Protein AF-A0ABD3R070-F1 (afdb_monomer_lite)

pLDDT: mean 75.12, std 21.91, range [19.55, 98.25]

Structure (mmCIF, N/CA/C/O backbone):
data_AF-A0ABD3R070-F1
#
_entry.id   AF-A0ABD3R070-F1
#
loop_
_atom_site.group_PDB
_atom_site.id
_atom_site.type_symbol
_atom_site.label_atom_id
_atom_site.label_alt_id
_atom_site.label_comp_id
_atom_site.label_asym_id
_atom_site.label_entity_id
_atom_site.label_seq_id
_atom_site.pdbx_PDB_ins_code
_atom_site.Cartn_x
_atom_site.Cartn_y
_atom_site.Cartn_z
_atom_site.occupancy
_atom_site.B_iso_or_equiv
_atom_site.auth_seq_id
_atom_site.auth_comp_id
_atom_site.auth_asym_id
_atom_site.auth_atom_id
_atom_site.pdbx_PDB_model_num
ATOM 1 N N . MET A 1 1 ? -3.350 0.696 44.255 1.00 24.78 1 MET A N 1
ATOM 2 C CA . MET A 1 1 ? -2.886 -0.393 45.143 1.00 24.78 1 MET A CA 1
ATOM 3 C C . MET A 1 1 ? -3.973 -1.453 45.220 1.00 24.78 1 MET A C 1
ATOM 5 O O . MET A 1 1 ? -5.043 -1.165 45.739 1.00 24.78 1 MET A O 1
ATOM 9 N N . VAL A 1 2 ? -3.744 -2.635 44.650 1.00 26.58 2 VAL A N 1
ATOM 10 C CA . VAL A 1 2 ? -4.659 -3.782 44.770 1.00 26.58 2 VAL A CA 1
ATOM 11 C C . VAL A 1 2 ? -4.263 -4.540 46.038 1.00 26.58 2 VAL A C 1
ATOM 13 O O . VAL A 1 2 ? -3.129 -4.990 46.154 1.00 26.58 2 VAL A O 1
ATOM 16 N N . SER A 1 3 ? -5.161 -4.617 47.019 1.00 33.69 3 SER A N 1
ATOM 17 C CA . SER A 1 3 ? -4.951 -5.385 48.252 1.00 33.69 3 SER A CA 1
ATOM 18 C C . SER A 1 3 ? -5.105 -6.880 47.954 1.00 33.69 3 SER A C 1
ATOM 20 O O . SER A 1 3 ? -6.194 -7.330 47.603 1.00 33.69 3 SER A O 1
ATOM 22 N N . THR A 1 4 ? -4.026 -7.652 48.075 1.00 50.25 4 THR A N 1
ATOM 23 C CA . THR A 1 4 ? -4.003 -9.109 47.880 1.00 50.25 4 THR A CA 1
ATOM 24 C C . THR A 1 4 ? -4.415 -9.830 49.171 1.00 50.25 4 THR A C 1
ATOM 26 O O . THR A 1 4 ? -3.577 -10.216 49.984 1.00 50.25 4 THR A O 1
ATOM 29 N N . SER A 1 5 ? -5.722 -9.990 49.407 1.00 71.00 5 SER A N 1
ATOM 30 C CA . SER A 1 5 ? -6.217 -10.942 50.420 1.00 71.00 5 SER A CA 1
ATOM 31 C C . SER A 1 5 ? -6.114 -12.365 49.871 1.00 71.00 5 SER A C 1
ATOM 33 O O . SER A 1 5 ? -6.469 -12.594 48.715 1.00 71.00 5 SER A O 1
ATOM 35 N N . LYS A 1 6 ? -5.649 -13.324 50.680 1.00 81.25 6 LYS A N 1
ATOM 36 C CA . LYS A 1 6 ? -5.647 -14.748 50.299 1.00 81.25 6 LYS A CA 1
ATOM 37 C C . LYS A 1 6 ? -7.075 -15.339 50.381 1.00 81.25 6 LYS A C 1
ATOM 39 O O . LYS A 1 6 ? -7.924 -14.739 51.045 1.00 81.25 6 LYS A O 1
ATOM 44 N N . PRO A 1 7 ? -7.362 -16.481 49.726 1.00 80.88 7 PRO A N 1
ATOM 45 C CA . PRO A 1 7 ? -8.630 -17.199 49.892 1.00 80.88 7 PRO A CA 1
ATOM 46 C C . PRO A 1 7 ? -8.801 -17.731 51.323 1.00 80.88 7 PRO A C 1
ATOM 48 O O . PRO A 1 7 ? -7.826 -18.171 51.935 1.00 80.88 7 PRO A O 1
ATOM 51 N N . GLY A 1 8 ? -10.026 -17.708 51.855 1.00 79.19 8 GLY A N 1
ATOM 52 C CA . GLY A 1 8 ? -10.337 -18.250 53.183 1.00 79.19 8 GLY A CA 1
ATOM 53 C C . GLY A 1 8 ? -10.643 -19.752 53.183 1.00 79.19 8 GLY A C 1
ATOM 54 O O . GLY A 1 8 ? -11.312 -20.274 52.293 1.00 79.19 8 GLY A O 1
ATOM 55 N N . GLY A 1 9 ? -10.185 -20.452 54.218 1.00 84.50 9 GLY A N 1
ATOM 56 C CA . GLY A 1 9 ? -10.465 -21.867 54.475 1.00 84.50 9 GLY A CA 1
ATOM 57 C C . GLY A 1 9 ? -10.428 -22.155 55.975 1.00 84.50 9 GLY A C 1
ATOM 58 O O . GLY A 1 9 ? -10.024 -21.289 56.753 1.00 84.50 9 GLY A O 1
ATOM 59 N N . ILE A 1 10 ? -10.855 -23.349 56.392 1.00 85.25 10 ILE A N 1
ATOM 60 C CA . ILE A 1 10 ? -10.787 -23.755 57.807 1.00 85.25 10 ILE A CA 1
ATOM 61 C C . ILE A 1 10 ? -9.320 -23.728 58.271 1.00 85.25 10 ILE A C 1
ATOM 63 O O . ILE A 1 10 ? -8.440 -24.252 57.589 1.00 85.25 10 ILE A O 1
ATOM 67 N N . GLY A 1 11 ? -9.067 -23.087 59.412 1.00 81.25 11 GLY A N 1
ATOM 68 C CA . GLY A 1 11 ? -7.747 -22.858 60.001 1.00 81.25 11 GLY A CA 1
ATOM 69 C C . GLY A 1 11 ? -6.974 -21.669 59.409 1.00 81.25 11 GLY A C 1
ATOM 70 O O . GLY A 1 11 ? -5.851 -21.398 59.829 1.00 81.25 11 GLY A O 1
ATOM 71 N N . ALA A 1 12 ? -7.536 -20.938 58.438 1.00 87.88 12 ALA A N 1
ATOM 72 C CA . ALA A 1 12 ? -6.901 -19.729 57.918 1.00 87.88 12 ALA A CA 1
ATOM 73 C C . ALA A 1 12 ? -6.939 -18.594 58.954 1.00 87.88 12 ALA A C 1
ATOM 75 O O . ALA A 1 12 ? -7.926 -18.424 59.671 1.00 87.88 12 ALA A O 1
ATOM 76 N N . ILE A 1 13 ? -5.876 -17.790 58.997 1.00 88.00 13 ILE A N 1
ATOM 77 C CA . ILE A 1 13 ? -5.695 -16.715 59.977 1.00 88.00 13 ILE A CA 1
ATOM 78 C C . ILE A 1 13 ? -5.758 -15.360 59.275 1.00 88.00 13 ILE A C 1
ATOM 80 O O . ILE A 1 13 ? -5.164 -15.154 58.209 1.00 88.00 13 ILE A O 1
ATOM 84 N N . GLY A 1 14 ? -6.482 -14.419 59.876 1.00 89.75 14 GLY A N 1
ATOM 85 C CA . GLY A 1 14 ? -6.651 -13.087 59.319 1.00 89.75 14 GLY A CA 1
ATOM 86 C C . GLY A 1 14 ? -6.971 -12.003 60.337 1.00 89.75 14 GLY A C 1
ATOM 87 O O . GLY A 1 14 ? -6.890 -12.194 61.556 1.00 89.75 14 GLY A O 1
ATOM 88 N N . SER A 1 15 ? -7.330 -10.839 59.804 1.00 89.44 15 SER A N 1
ATOM 89 C CA . SER A 1 15 ? -7.622 -9.646 60.587 1.00 89.44 15 SER A CA 1
ATOM 90 C C . SER A 1 15 ? -8.804 -8.845 60.033 1.00 89.44 15 SER A C 1
ATOM 92 O O . SER A 1 15 ? -9.084 -8.825 58.830 1.00 89.44 15 SER A O 1
ATOM 94 N N . ALA A 1 16 ? -9.525 -8.164 60.930 1.00 88.94 16 ALA A N 1
ATOM 95 C CA . ALA A 1 16 ? -10.585 -7.215 60.584 1.00 88.94 16 ALA A CA 1
ATOM 96 C C . ALA A 1 16 ? -10.861 -6.231 61.729 1.00 88.94 16 ALA A C 1
ATOM 98 O O . ALA A 1 16 ? -10.478 -6.456 62.877 1.00 88.94 16 ALA A O 1
ATOM 99 N N . ALA A 1 17 ? -11.563 -5.136 61.433 1.00 85.75 17 ALA A N 1
ATOM 100 C CA . ALA A 1 17 ? -11.988 -4.185 62.458 1.00 85.75 17 ALA A CA 1
ATOM 101 C C . ALA A 1 17 ? -12.981 -4.842 63.437 1.00 85.75 17 ALA A C 1
ATOM 103 O O . ALA A 1 17 ? -13.985 -5.412 63.002 1.00 85.75 17 ALA A O 1
ATOM 104 N N . SER A 1 18 ? -12.757 -4.695 64.749 1.00 81.50 18 SER A N 1
ATOM 105 C CA . SER A 1 18 ? -13.523 -5.385 65.808 1.00 81.50 18 SER A CA 1
ATOM 106 C C . SER A 1 18 ? -15.041 -5.162 65.721 1.00 81.50 18 SER A C 1
ATOM 108 O O . SER A 1 18 ? -15.842 -6.059 65.966 1.00 81.50 18 SER A O 1
ATOM 110 N N . ARG A 1 19 ? -15.458 -3.972 65.274 1.00 81.62 19 ARG A N 1
ATOM 111 C CA . ARG A 1 19 ? -16.869 -3.584 65.088 1.00 81.62 19 ARG A CA 1
ATOM 112 C C . ARG A 1 19 ? -17.634 -4.366 64.010 1.00 81.62 19 ARG A C 1
ATOM 114 O O . ARG A 1 19 ? -18.843 -4.176 63.901 1.00 81.62 19 ARG A O 1
ATOM 121 N N . LEU A 1 20 ? -16.943 -5.133 63.164 1.00 86.50 20 LEU A N 1
ATOM 122 C CA . LEU A 1 20 ? -17.534 -5.864 62.034 1.00 86.50 20 LEU A CA 1
ATOM 123 C C . LEU A 1 20 ? -17.877 -7.324 62.372 1.00 86.50 20 LEU A C 1
ATOM 125 O O . LEU A 1 20 ? -18.518 -7.990 61.562 1.00 86.50 20 LEU A O 1
ATOM 129 N N . PHE A 1 21 ? -17.475 -7.812 63.549 1.00 87.31 21 PHE A N 1
ATOM 130 C CA . PHE A 1 21 ? -17.782 -9.163 64.014 1.00 87.31 21 PHE A CA 1
ATOM 131 C C . PHE A 1 21 ? -19.137 -9.232 64.732 1.00 87.31 21 PHE A C 1
ATOM 133 O O . PHE A 1 21 ? -19.571 -8.288 65.401 1.00 87.31 21 PHE A O 1
ATOM 140 N N . HIS A 1 22 ? -19.798 -10.381 64.605 1.00 87.62 22 HIS A N 1
ATOM 141 C CA . HIS A 1 22 ? -21.102 -10.678 65.189 1.00 87.62 22 HIS A CA 1
ATOM 142 C C . HIS A 1 22 ? -21.077 -12.008 65.969 1.00 87.62 22 HIS A C 1
ATOM 144 O O . HIS A 1 22 ? -20.366 -12.910 65.545 1.00 87.62 22 HIS A O 1
ATOM 150 N N . PRO A 1 23 ? -21.866 -12.180 67.051 1.00 84.62 23 PRO A N 1
ATOM 151 C CA . PRO A 1 23 ? -22.709 -11.181 67.710 1.00 84.62 23 PRO A CA 1
ATOM 152 C C . PRO A 1 23 ? -21.864 -10.078 68.354 1.00 84.62 23 PRO A C 1
ATOM 154 O O . PRO A 1 23 ? -20.950 -10.342 69.129 1.00 84.62 23 PRO A O 1
ATOM 157 N N . GLY A 1 24 ? -22.171 -8.821 68.030 1.00 77.69 24 GLY A N 1
ATOM 158 C CA . GLY A 1 24 ? -21.289 -7.713 68.388 1.00 77.69 24 GLY A CA 1
ATOM 159 C C . GLY A 1 24 ? -21.214 -7.433 69.891 1.00 77.69 24 GLY A C 1
ATOM 160 O O . GLY A 1 24 ? -20.273 -6.774 70.310 1.00 77.69 24 GLY A O 1
ATOM 161 N N . ASP A 1 25 ? -22.181 -7.889 70.693 1.00 79.06 25 ASP A N 1
ATOM 162 C CA . ASP A 1 25 ? -22.174 -7.709 72.153 1.00 79.06 25 ASP A CA 1
ATOM 163 C C . ASP A 1 25 ? -20.987 -8.424 72.806 1.00 79.06 25 ASP A C 1
ATOM 165 O O . ASP A 1 25 ? -20.256 -7.807 73.573 1.00 79.06 25 ASP A O 1
ATOM 169 N N . LYS A 1 26 ? -20.705 -9.663 72.386 1.00 75.94 26 LYS A N 1
ATOM 170 C CA . LYS A 1 26 ? -19.584 -10.465 72.898 1.00 75.94 26 LYS A CA 1
ATOM 171 C C . LYS A 1 26 ? -18.222 -9.865 72.564 1.00 75.94 26 LYS A C 1
ATOM 173 O O . LYS A 1 26 ? -17.317 -9.838 73.386 1.00 75.94 26 LYS A O 1
ATOM 178 N N . VAL A 1 27 ? -18.080 -9.340 71.347 1.00 78.62 27 VAL A N 1
ATOM 179 C CA . VAL A 1 27 ? -16.830 -8.698 70.913 1.00 78.62 27 VAL A CA 1
ATOM 180 C C . VAL A 1 27 ? -16.636 -7.353 71.623 1.00 78.62 27 VAL A C 1
ATOM 182 O O . VAL A 1 27 ? -15.506 -6.973 71.918 1.00 78.62 27 VAL A O 1
ATOM 185 N N . ARG A 1 28 ? -17.726 -6.646 71.957 1.00 73.69 28 ARG A N 1
ATOM 186 C CA . ARG A 1 28 ? -17.690 -5.349 72.655 1.00 73.69 28 ARG A CA 1
ATOM 187 C C . ARG A 1 28 ? -17.290 -5.433 74.125 1.00 73.69 28 ARG A C 1
ATOM 189 O O . ARG A 1 28 ? -16.748 -4.450 74.618 1.00 73.69 28 ARG A O 1
ATOM 196 N N . GLU A 1 29 ? -17.522 -6.561 74.798 1.00 73.25 29 GLU A N 1
ATOM 197 C CA . GLU A 1 29 ? -17.044 -6.780 76.174 1.00 73.25 29 GLU A CA 1
ATOM 198 C C . GLU A 1 29 ? -15.515 -6.698 76.266 1.00 73.25 29 GLU A C 1
ATOM 200 O O . GLU A 1 29 ? -14.979 -6.252 77.278 1.00 73.25 29 GLU A O 1
ATOM 205 N N . LYS A 1 30 ? -14.816 -7.061 75.182 1.00 70.31 30 LYS A N 1
ATOM 206 C CA . LYS A 1 30 ? -13.351 -7.100 75.130 1.00 70.31 30 LYS A CA 1
ATOM 207 C C . LYS A 1 30 ? -12.710 -6.023 74.253 1.00 70.31 30 LYS A C 1
ATOM 209 O O . LYS A 1 30 ? -11.588 -5.599 74.514 1.00 70.31 30 LYS A O 1
ATOM 214 N N . TYR A 1 31 ? -13.432 -5.540 73.244 1.00 72.31 31 TYR A N 1
ATOM 215 C CA . TYR A 1 31 ? -12.985 -4.501 72.316 1.00 72.31 31 TYR A CA 1
ATOM 216 C C . TYR A 1 31 ? -13.990 -3.332 72.306 1.00 72.31 31 TYR A C 1
ATOM 218 O O . TYR A 1 31 ? -14.952 -3.349 71.528 1.00 72.31 31 TYR A O 1
ATOM 226 N N . PRO A 1 32 ? -13.786 -2.297 73.146 1.00 65.31 32 PRO A N 1
ATOM 227 C CA . PRO A 1 32 ? -14.692 -1.156 73.251 1.00 65.31 32 PRO A CA 1
ATOM 228 C C . PRO A 1 32 ? -14.880 -0.417 71.920 1.00 65.31 32 PRO A C 1
ATOM 230 O O . PRO A 1 32 ? -13.951 -0.259 71.122 1.00 65.31 32 PRO A O 1
ATOM 233 N N . LYS A 1 33 ? -16.100 0.081 71.694 1.00 55.09 33 LYS A N 1
ATOM 234 C CA . LYS A 1 33 ? -16.563 0.655 70.415 1.00 55.09 33 LYS A CA 1
ATOM 235 C C . LYS A 1 33 ? -15.746 1.872 69.944 1.00 55.09 33 LYS A C 1
ATOM 237 O O . LYS A 1 33 ? -15.643 2.099 68.738 1.00 55.09 33 LYS A O 1
ATOM 242 N N . ASP A 1 34 ? -15.140 2.601 70.880 1.00 56.31 34 ASP A N 1
ATOM 243 C CA . ASP A 1 34 ? -14.482 3.892 70.636 1.00 56.31 34 ASP A CA 1
ATOM 244 C C . ASP A 1 34 ? -12.998 3.771 70.253 1.00 56.31 34 ASP A C 1
ATOM 246 O O . ASP A 1 34 ? -12.397 4.730 69.776 1.00 56.31 34 ASP A O 1
ATOM 250 N N . ALA A 1 35 ? -12.405 2.580 70.380 1.00 57.44 35 ALA A N 1
ATOM 251 C CA . ALA A 1 35 ? -10.960 2.401 70.244 1.00 57.44 35 ALA A CA 1
ATOM 252 C C . ALA A 1 35 ? -10.472 2.121 68.802 1.00 57.44 35 ALA A C 1
ATOM 254 O O . ALA A 1 35 ? -9.272 1.989 68.582 1.00 57.44 35 ALA A O 1
ATOM 255 N N . LYS A 1 36 ? -11.373 2.017 67.804 1.00 59.91 36 LYS A N 1
ATOM 256 C CA . LYS A 1 36 ? -11.051 1.656 66.394 1.00 59.91 36 LYS A CA 1
ATOM 257 C C . LYS A 1 36 ? -10.091 0.448 66.261 1.00 59.91 36 LYS A C 1
ATOM 259 O O . LYS A 1 36 ? -9.308 0.379 65.317 1.00 59.91 36 LYS A O 1
ATOM 264 N N . LEU A 1 37 ? -10.154 -0.504 67.192 1.00 70.12 37 LEU A N 1
ATOM 265 C CA . LEU A 1 37 ? -9.216 -1.627 67.262 1.00 70.12 37 LEU A CA 1
ATOM 266 C C . LEU A 1 37 ? -9.468 -2.661 66.153 1.00 70.12 37 LEU A C 1
ATOM 268 O O . LEU A 1 37 ? -10.607 -2.911 65.747 1.00 70.12 37 LEU A O 1
ATOM 272 N N . HIS A 1 38 ? -8.387 -3.279 65.680 1.00 79.62 38 HIS A N 1
ATOM 273 C CA . HIS A 1 38 ? -8.417 -4.439 64.793 1.00 79.62 38 HIS A CA 1
ATOM 274 C C . HIS A 1 38 ? -8.256 -5.719 65.614 1.00 79.62 38 HIS A C 1
ATOM 276 O O . HIS A 1 38 ? -7.364 -5.804 66.456 1.00 79.62 38 HIS A O 1
ATOM 282 N N . CYS A 1 39 ? -9.091 -6.720 65.345 1.00 79.69 39 CYS A N 1
ATOM 283 C CA . CYS A 1 39 ? -8.829 -8.080 65.794 1.00 79.69 39 CYS A CA 1
ATOM 284 C C . CYS A 1 39 ? -7.825 -8.699 64.815 1.00 79.69 39 CYS A C 1
ATOM 286 O O . CYS A 1 39 ? -8.061 -8.694 63.604 1.00 79.69 39 CYS A O 1
ATOM 288 N N . VAL A 1 40 ? -6.711 -9.192 65.345 1.00 83.12 40 VAL A N 1
ATOM 289 C CA . VAL A 1 40 ? -5.645 -9.897 64.619 1.00 83.12 40 VAL A CA 1
ATOM 290 C C . VAL A 1 40 ? -5.554 -11.327 65.144 1.00 83.12 40 VAL A C 1
ATOM 292 O O . VAL A 1 40 ? -6.064 -11.608 66.228 1.00 83.12 40 VAL A O 1
ATOM 295 N N . ASN A 1 41 ? -4.915 -12.225 64.393 1.00 84.12 41 ASN A N 1
ATOM 296 C CA . ASN A 1 41 ? -4.828 -13.653 64.722 1.00 84.12 41 ASN A CA 1
ATOM 297 C C . ASN A 1 41 ? -6.201 -14.334 64.860 1.00 84.12 41 ASN A C 1
ATOM 299 O O . ASN A 1 41 ? -6.381 -15.227 65.683 1.00 84.12 41 ASN A O 1
ATOM 303 N N . VAL A 1 42 ? -7.183 -13.892 64.070 1.00 87.19 42 VAL A N 1
ATOM 304 C CA . VAL A 1 42 ? -8.528 -14.473 64.064 1.00 87.19 42 VAL A CA 1
ATOM 305 C C . VAL A 1 42 ? -8.528 -15.698 63.160 1.00 87.19 42 VAL A C 1
ATOM 307 O O . VAL A 1 42 ? -8.188 -15.587 61.982 1.00 87.19 42 VAL A O 1
ATOM 310 N N . GLU A 1 43 ? -8.914 -16.847 63.708 1.00 89.88 43 GLU A N 1
ATOM 311 C CA . GLU A 1 43 ? -8.927 -18.129 63.003 1.00 89.88 43 GLU A CA 1
ATOM 312 C C . GLU A 1 43 ? -10.304 -18.398 62.394 1.00 89.88 43 GLU A C 1
ATOM 314 O O . GLU A 1 43 ? -11.331 -18.237 63.052 1.00 89.88 43 GLU A O 1
ATOM 319 N N . ILE A 1 44 ? -10.339 -18.828 61.137 1.00 90.88 44 ILE A N 1
ATOM 320 C CA . ILE A 1 44 ? -11.561 -19.253 60.455 1.00 90.88 44 ILE A CA 1
ATOM 321 C C . ILE A 1 44 ? -11.882 -20.701 60.834 1.00 90.88 44 ILE A C 1
ATOM 323 O O . ILE A 1 44 ? -11.113 -21.610 60.544 1.00 90.88 44 ILE A O 1
ATOM 327 N N . THR A 1 45 ? -13.049 -20.942 61.423 1.00 88.12 45 THR A N 1
ATOM 328 C CA . THR A 1 45 ? -13.503 -22.279 61.843 1.00 88.12 45 THR A CA 1
ATOM 329 C C . THR A 1 45 ? -14.522 -22.896 60.884 1.00 88.12 45 THR A C 1
ATOM 331 O O . THR A 1 45 ? -14.738 -24.105 60.907 1.00 88.12 45 THR A O 1
ATOM 334 N N . GLY A 1 46 ? -15.137 -22.093 60.012 1.00 87.12 46 GLY A N 1
ATOM 335 C CA . GLY A 1 46 ? -16.149 -22.552 59.061 1.00 87.12 46 GLY A CA 1
ATOM 336 C C . GLY A 1 46 ? -16.692 -21.428 58.181 1.00 87.12 46 GLY A C 1
ATOM 337 O O . GLY A 1 46 ? -16.261 -20.278 58.269 1.00 87.12 46 GLY A O 1
ATOM 338 N N . GLU A 1 47 ? -17.679 -21.743 57.347 1.00 90.56 47 GLU A N 1
ATOM 339 C CA . GLU A 1 47 ? -18.464 -20.743 56.625 1.00 90.56 47 GLU A CA 1
ATOM 340 C C . GLU A 1 47 ? -19.956 -21.047 56.693 1.00 90.56 47 GLU A C 1
ATOM 342 O O . GLU A 1 47 ? -20.374 -22.195 56.846 1.00 90.56 47 GLU A O 1
ATOM 347 N N . GLY A 1 48 ? -20.774 -20.006 56.586 1.00 85.56 48 GLY A N 1
ATOM 348 C CA . GLY A 1 48 ? -22.216 -20.177 56.556 1.00 85.56 48 GLY A CA 1
ATOM 349 C C . GLY A 1 48 ? -22.972 -18.892 56.268 1.00 85.56 48 GLY A C 1
ATOM 350 O O . GLY A 1 48 ? -22.487 -17.777 56.482 1.00 85.56 48 GLY A O 1
ATOM 351 N N . LEU A 1 49 ? -24.208 -19.057 55.802 1.00 85.06 49 LEU A N 1
ATOM 352 C CA . LEU A 1 49 ? -25.166 -17.965 55.677 1.00 85.06 49 LEU A CA 1
ATOM 353 C C . LEU A 1 49 ? -25.571 -17.490 57.074 1.00 85.06 49 LEU A C 1
ATOM 355 O O . LEU A 1 49 ? -26.227 -18.204 57.832 1.00 85.06 49 LEU A O 1
ATOM 359 N N . ARG A 1 50 ? -25.187 -16.260 57.416 1.00 85.75 50 ARG A N 1
ATOM 360 C CA . ARG A 1 50 ? -25.561 -15.608 58.674 1.00 85.75 50 ARG A CA 1
ATOM 361 C C . ARG A 1 50 ? -26.269 -14.295 58.384 1.00 85.75 50 ARG A C 1
ATOM 363 O O . ARG A 1 50 ? -26.002 -13.614 57.394 1.00 85.75 50 ARG A O 1
ATOM 370 N N . ARG A 1 51 ? -27.194 -13.925 59.266 1.00 78.19 51 ARG A N 1
ATOM 371 C CA . ARG A 1 51 ? -27.906 -12.654 59.153 1.00 78.19 51 ARG A CA 1
ATOM 372 C C . ARG A 1 51 ? -27.064 -11.551 59.787 1.00 78.19 51 ARG A C 1
ATOM 374 O O . ARG A 1 51 ? -26.744 -11.611 60.975 1.00 78.19 51 ARG A O 1
ATOM 381 N N . ILE A 1 52 ? -26.712 -10.548 58.989 1.00 80.25 52 ILE A N 1
ATOM 382 C CA . ILE A 1 52 ? -26.066 -9.316 59.446 1.00 80.25 52 ILE A CA 1
ATOM 383 C C . ILE A 1 52 ? -27.061 -8.186 59.193 1.00 80.25 52 ILE A C 1
ATOM 385 O O . ILE A 1 52 ? -27.432 -7.914 58.052 1.00 80.25 52 ILE A O 1
ATOM 389 N N . LYS A 1 53 ? -27.531 -7.540 60.268 1.00 77.75 53 LYS A N 1
ATOM 390 C CA . LYS A 1 53 ? -28.680 -6.616 60.230 1.00 77.75 53 LYS A CA 1
ATOM 391 C C . LYS A 1 53 ? -29.922 -7.310 59.638 1.00 77.75 53 LYS A C 1
ATOM 393 O O . LYS A 1 53 ? -30.414 -8.263 60.235 1.00 77.75 53 LYS A O 1
ATOM 398 N N . ASN A 1 54 ? -30.404 -6.868 58.473 1.00 75.06 54 ASN A N 1
ATOM 399 C CA . ASN A 1 54 ? -31.608 -7.393 57.822 1.00 75.06 54 ASN A CA 1
ATOM 400 C C . ASN A 1 54 ? -31.319 -8.344 56.651 1.00 75.06 54 ASN A C 1
ATOM 402 O O . ASN A 1 54 ? -32.261 -8.954 56.152 1.00 75.06 54 ASN A O 1
ATOM 406 N N . GLU A 1 55 ? -30.054 -8.530 56.262 1.00 73.75 55 GLU A N 1
ATOM 407 C CA . GLU A 1 55 ? -29.657 -9.269 55.057 1.00 73.75 55 GLU A CA 1
ATOM 408 C C . GLU A 1 55 ? -28.891 -10.554 55.403 1.00 73.75 55 GLU A C 1
ATOM 410 O O . GLU A 1 55 ? -28.030 -10.575 56.292 1.00 73.75 55 GLU A O 1
ATOM 415 N N . ALA A 1 56 ? -29.195 -11.638 54.686 1.00 82.44 56 ALA A N 1
ATOM 416 C CA . ALA A 1 56 ? -28.430 -12.877 54.755 1.00 82.44 56 ALA A CA 1
ATOM 417 C C . ALA A 1 56 ? -27.141 -12.715 53.941 1.00 82.44 56 ALA A C 1
ATOM 419 O O . ALA A 1 56 ? -27.186 -12.454 52.743 1.00 82.44 56 ALA A O 1
ATOM 420 N N . ASN A 1 57 ? -25.993 -12.849 54.599 1.00 81.50 57 ASN A N 1
ATOM 421 C CA . ASN A 1 57 ? -24.681 -12.732 53.977 1.00 81.50 57 ASN A CA 1
ATOM 422 C C . ASN A 1 57 ? -23.911 -14.044 54.158 1.00 81.50 57 ASN A C 1
ATOM 424 O O . ASN A 1 57 ? -23.979 -14.663 55.223 1.00 81.50 57 ASN A O 1
ATOM 428 N N . MET A 1 58 ? -23.143 -14.447 53.143 1.00 86.06 58 MET A N 1
ATOM 429 C CA . MET A 1 58 ? -22.157 -15.516 53.303 1.00 86.06 58 MET A CA 1
ATOM 430 C C . MET A 1 58 ? -21.014 -14.997 54.185 1.00 86.06 58 MET A C 1
ATOM 432 O O . MET A 1 58 ? -20.377 -13.988 53.860 1.00 86.06 58 MET A O 1
ATOM 436 N N . CYS A 1 59 ? -20.800 -15.644 55.327 1.00 90.44 59 CYS A N 1
ATOM 437 C CA . CYS A 1 59 ? -19.878 -15.192 56.364 1.00 90.44 59 CYS A CA 1
ATOM 438 C C . CYS A 1 59 ? -18.839 -16.267 56.683 1.00 90.44 59 CYS A C 1
ATOM 440 O O . CYS A 1 59 ? -19.135 -17.459 56.601 1.00 90.44 59 CYS A O 1
ATOM 442 N N . TYR A 1 60 ? -17.654 -15.835 57.113 1.00 92.06 60 TYR A N 1
ATOM 443 C CA . TYR A 1 60 ? -16.734 -16.706 57.836 1.00 92.06 60 TYR A CA 1
ATOM 444 C C . TYR A 1 60 ? -17.230 -16.865 59.268 1.00 92.06 60 TYR A C 1
ATOM 446 O O . TYR A 1 60 ? -17.569 -15.868 59.911 1.00 92.06 60 TYR A O 1
ATOM 454 N N . LEU A 1 61 ? -17.275 -18.106 59.743 1.00 91.50 61 LEU A N 1
ATOM 455 C CA . LEU A 1 61 ? -17.343 -18.434 61.161 1.00 91.50 61 LEU A CA 1
ATOM 456 C C . LEU A 1 61 ? -15.910 -18.408 61.678 1.00 91.50 61 LEU A C 1
ATOM 458 O O . LEU A 1 61 ? -15.009 -18.952 61.038 1.00 91.50 61 LEU A O 1
ATOM 462 N N . VAL A 1 62 ? -15.693 -17.701 62.776 1.00 91.50 62 VAL A N 1
ATOM 463 C CA . VAL A 1 62 ? -14.363 -17.390 63.276 1.00 91.50 62 VAL A CA 1
ATOM 464 C C . VAL A 1 62 ? -14.275 -17.570 64.780 1.00 91.50 62 VAL A C 1
ATOM 466 O O . VAL A 1 62 ? -15.220 -17.288 65.524 1.00 91.50 62 VAL A O 1
ATOM 469 N N . ASN A 1 63 ? -13.091 -17.974 65.215 1.00 90.44 63 ASN A N 1
ATOM 470 C CA . ASN A 1 63 ? -12.662 -17.918 66.593 1.00 90.44 63 ASN A CA 1
ATOM 471 C C . ASN A 1 63 ? -11.763 -16.690 66.765 1.00 90.44 63 ASN A C 1
ATOM 473 O O . ASN A 1 63 ? -10.688 -16.591 66.169 1.00 90.44 63 ASN A O 1
ATOM 477 N N . ILE A 1 64 ? -12.230 -15.721 67.546 1.00 88.00 64 ILE A N 1
ATOM 478 C CA . ILE A 1 64 ? -11.423 -14.559 67.914 1.00 88.00 64 ILE A CA 1
ATOM 479 C C . ILE A 1 64 ? -10.691 -14.958 69.192 1.00 88.00 64 ILE A C 1
ATOM 481 O O . ILE A 1 64 ? -11.371 -15.365 70.140 1.00 88.00 64 ILE A O 1
ATOM 485 N N . PRO A 1 65 ? -9.349 -14.844 69.252 1.00 81.81 65 PRO A N 1
ATOM 486 C CA . PRO A 1 65 ? -8.622 -15.114 70.475 1.00 81.81 65 PRO A CA 1
ATOM 487 C C . PRO A 1 65 ? -9.301 -14.397 71.627 1.00 81.81 65 PRO A C 1
ATOM 489 O O . PRO A 1 65 ? -9.681 -13.228 71.504 1.00 81.81 65 PRO A O 1
ATOM 492 N N . GLU A 1 66 ? -9.418 -15.084 72.762 1.00 78.56 66 GLU A N 1
ATOM 493 C CA . GLU A 1 66 ? -9.785 -14.420 74.002 1.00 78.56 66 GLU A CA 1
ATOM 494 C C . GLU A 1 66 ? -11.267 -13.944 74.084 1.00 78.56 66 GLU A C 1
ATOM 496 O O . GLU A 1 66 ? -11.621 -13.297 75.073 1.00 78.56 66 GLU A O 1
ATOM 501 N N . VAL A 1 67 ? -12.135 -14.288 73.115 1.00 83.25 67 VAL A N 1
ATOM 502 C CA . VAL A 1 67 ? -13.601 -14.064 73.126 1.00 83.25 67 VAL A CA 1
ATOM 503 C C . VAL A 1 67 ? -14.339 -15.407 73.178 1.00 83.25 67 VAL A C 1
ATOM 505 O O . VAL A 1 67 ? -14.113 -16.274 72.339 1.00 83.25 67 VAL A O 1
ATOM 508 N N . GLU A 1 68 ? -15.251 -15.593 74.138 1.00 75.19 68 GLU A N 1
ATOM 509 C CA . GLU A 1 68 ? -15.959 -16.872 74.298 1.00 75.19 68 GLU A CA 1
ATOM 510 C C . GLU A 1 68 ? -17.138 -17.064 73.317 1.00 75.19 68 GLU A C 1
ATOM 512 O O . GLU A 1 68 ? -18.186 -16.398 73.365 1.00 75.19 68 GLU A O 1
ATOM 517 N N . GLY A 1 69 ? -17.001 -18.086 72.468 1.00 74.94 69 GLY A N 1
ATOM 518 C CA . GLY A 1 69 ? -18.031 -18.590 71.559 1.00 74.94 69 GLY A CA 1
ATOM 519 C C . GLY A 1 69 ? -17.838 -18.180 70.096 1.00 74.94 69 GLY A C 1
ATOM 520 O O . GLY A 1 69 ? -17.105 -17.250 69.777 1.00 74.94 69 GLY A O 1
ATOM 521 N N . GLU A 1 70 ? -18.527 -18.887 69.196 1.00 81.56 70 GLU A N 1
ATOM 522 C CA . GLU A 1 70 ? -18.408 -18.679 67.747 1.00 81.56 70 GLU A CA 1
ATOM 523 C C . GLU A 1 70 ? -18.860 -17.268 67.335 1.00 81.56 70 GLU A C 1
ATOM 525 O O . GLU A 1 70 ? -19.989 -16.848 67.616 1.00 81.56 70 GLU A O 1
ATOM 530 N N . CYS A 1 71 ? -17.975 -16.553 66.640 1.00 90.75 71 CYS A N 1
ATOM 531 C CA . CYS A 1 71 ? -18.260 -15.268 66.015 1.00 90.75 71 CYS A CA 1
ATOM 532 C C . CYS A 1 71 ? -18.332 -15.426 64.491 1.00 90.75 71 CYS A C 1
ATOM 534 O O . CYS A 1 71 ? -17.897 -16.426 63.929 1.00 90.75 71 CYS A O 1
ATOM 536 N N . TYR A 1 72 ? -18.881 -14.437 63.793 1.00 92.06 72 TYR A N 1
ATOM 537 C CA . TYR A 1 72 ? -18.951 -14.440 62.337 1.00 92.06 72 TYR A CA 1
ATOM 538 C C . TYR A 1 72 ? -18.799 -13.046 61.731 1.00 92.06 72 TYR A C 1
ATOM 540 O O . TYR A 1 72 ? -19.141 -12.033 62.348 1.00 92.06 72 TYR A O 1
ATOM 548 N N . ILE A 1 73 ? -18.286 -12.996 60.502 1.00 90.88 73 ILE A N 1
ATOM 549 C CA . ILE A 1 73 ? -18.030 -11.760 59.752 1.00 90.88 73 ILE A CA 1
ATOM 550 C C . ILE A 1 73 ? -18.278 -11.966 58.255 1.00 90.88 73 ILE A C 1
ATOM 552 O O . ILE A 1 73 ? -17.986 -13.025 57.702 1.00 90.88 73 ILE A O 1
ATOM 556 N N . ALA A 1 74 ? -18.811 -10.945 57.578 1.00 87.69 74 ALA A N 1
ATOM 557 C CA . ALA A 1 74 ? -18.973 -10.978 56.126 1.00 87.69 74 ALA A CA 1
ATOM 558 C C . ALA A 1 74 ? -17.608 -11.131 55.436 1.00 87.69 74 ALA A C 1
ATOM 560 O O . ALA A 1 74 ? -16.684 -10.375 55.734 1.00 87.69 74 ALA A O 1
ATOM 561 N N . LYS A 1 75 ? -17.501 -12.047 54.467 1.00 87.06 75 LYS A N 1
ATOM 562 C CA . LYS A 1 75 ? -16.227 -12.400 53.811 1.00 87.06 75 LYS A CA 1
ATOM 563 C C . LYS A 1 75 ? -15.454 -11.195 53.262 1.00 87.06 75 LYS A C 1
ATOM 565 O O . LYS A 1 75 ? -14.271 -11.041 53.532 1.00 87.06 75 LYS A O 1
ATOM 570 N N . LYS A 1 76 ? -16.153 -10.263 52.601 1.00 83.25 76 LYS A N 1
ATOM 571 C CA . LYS A 1 76 ? -15.594 -9.002 52.061 1.00 83.25 76 LYS A CA 1
ATOM 572 C C . LYS A 1 76 ? -14.971 -8.065 53.108 1.00 83.25 76 LYS A C 1
ATOM 574 O O . LYS A 1 76 ? -14.285 -7.115 52.749 1.00 83.25 76 LYS A O 1
ATOM 579 N N . CYS A 1 77 ? -15.283 -8.271 54.385 1.00 85.56 77 CYS A N 1
ATOM 580 C CA . CYS A 1 77 ? -14.843 -7.439 55.502 1.00 85.56 77 CYS A CA 1
ATOM 581 C C . CYS A 1 77 ? -13.680 -8.058 56.289 1.00 85.56 77 CYS A C 1
ATOM 583 O O . CYS A 1 77 ? -13.237 -7.446 57.260 1.00 85.56 77 CYS A O 1
ATOM 585 N N . PHE A 1 78 ? -13.207 -9.242 55.896 1.00 86.56 78 PHE A N 1
ATOM 586 C CA . PHE A 1 78 ? -12.147 -9.978 56.571 1.00 86.56 78 PHE A CA 1
ATOM 587 C C . PHE A 1 78 ? -10.951 -10.156 55.637 1.00 86.56 78 PHE A C 1
ATOM 589 O O . PHE A 1 78 ? -11.116 -10.573 54.492 1.00 86.56 78 PHE A O 1
ATOM 596 N N . ARG A 1 79 ? -9.748 -9.823 56.111 1.00 87.06 79 ARG A N 1
ATOM 597 C CA . ARG A 1 79 ? -8.514 -9.987 55.341 1.00 87.06 79 ARG A CA 1
ATOM 598 C C . ARG A 1 79 ? -7.811 -11.258 55.791 1.00 87.06 79 ARG A C 1
ATOM 600 O O . ARG A 1 79 ? -7.417 -11.350 56.947 1.00 87.06 79 ARG A O 1
ATOM 607 N N . VAL A 1 80 ? -7.615 -12.201 54.876 1.00 85.56 80 VAL A N 1
ATOM 608 C CA . VAL A 1 80 ? -6.878 -13.440 55.158 1.00 85.56 80 VAL A CA 1
ATOM 609 C C . VAL A 1 80 ? -5.391 -13.205 54.912 1.00 85.56 80 VAL A C 1
ATOM 611 O O . VAL A 1 80 ? -4.983 -12.820 53.812 1.00 85.56 80 VAL A O 1
ATOM 614 N N . GLU A 1 81 ? -4.583 -13.439 55.941 1.00 83.12 81 GLU A N 1
ATOM 615 C CA . GLU A 1 81 ? -3.137 -13.198 55.943 1.00 83.12 81 GLU A CA 1
ATOM 616 C C . GLU A 1 81 ? -2.362 -14.514 55.744 1.00 83.12 81 GLU A C 1
ATOM 618 O O . GLU A 1 81 ? -1.409 -14.581 54.953 1.00 83.12 81 GLU A O 1
ATOM 623 N N . GLN A 1 82 ? -2.842 -15.600 56.358 1.00 82.38 82 GLN A N 1
ATOM 624 C CA . GLN A 1 82 ? -2.314 -16.958 56.220 1.00 82.38 82 GLN A CA 1
ATOM 625 C C . GLN A 1 82 ? -3.441 -17.914 55.802 1.00 82.38 82 GLN A C 1
ATOM 627 O O . GLN A 1 82 ? -4.399 -18.101 56.542 1.00 82.38 82 GLN A O 1
ATOM 632 N N . GLY A 1 83 ? -3.340 -18.499 54.605 1.00 70.56 83 GLY A N 1
ATOM 633 C CA . GLY A 1 83 ? -4.266 -19.534 54.128 1.00 70.56 83 GLY A CA 1
ATOM 634 C C . GLY A 1 83 ? -3.706 -20.934 54.395 1.00 70.56 83 GLY A C 1
ATOM 635 O O . GLY A 1 83 ? -2.490 -21.107 54.330 1.00 70.56 83 GLY A O 1
ATOM 636 N N . LEU A 1 84 ? -4.577 -21.906 54.685 1.00 62.47 84 LEU A N 1
ATOM 637 C CA . LEU A 1 84 ? -4.254 -23.340 54.771 1.00 62.47 84 LEU A CA 1
ATOM 638 C C . LEU A 1 84 ? -4.924 -24.116 53.619 1.00 62.47 84 LEU A C 1
ATOM 640 O O . LEU A 1 84 ? -5.840 -23.599 52.978 1.00 62.47 84 LEU A O 1
ATOM 644 N N . ASP A 1 85 ? -4.440 -25.336 53.362 1.00 53.88 85 ASP A N 1
ATOM 645 C CA . ASP A 1 85 ? -4.430 -26.056 52.068 1.00 53.88 85 ASP A CA 1
ATOM 646 C C . ASP A 1 85 ? -5.768 -26.272 51.325 1.00 53.88 85 ASP A C 1
ATOM 648 O O . ASP A 1 85 ? -5.756 -26.693 50.168 1.00 53.88 85 ASP A O 1
ATOM 652 N N . MET A 1 86 ? -6.928 -25.967 51.917 1.00 70.31 86 MET A N 1
ATOM 653 C CA . MET A 1 86 ? -8.245 -26.179 51.297 1.00 70.31 86 MET A CA 1
ATOM 654 C C . MET A 1 86 ? -9.173 -24.962 51.497 1.00 70.31 86 MET A C 1
ATOM 656 O O . MET A 1 86 ? -9.844 -24.869 52.528 1.00 70.31 86 MET A O 1
ATOM 660 N N . PRO A 1 87 ? -9.258 -24.025 50.528 1.00 78.50 87 PRO A N 1
ATOM 661 C CA . PRO A 1 87 ? -10.218 -22.925 50.589 1.00 78.50 87 PRO A CA 1
ATOM 662 C C . PRO A 1 87 ? -11.653 -23.432 50.413 1.00 78.50 87 PRO A C 1
ATOM 664 O O . PRO A 1 87 ? -11.890 -24.441 49.736 1.00 78.50 87 PRO A O 1
ATOM 667 N N . PHE A 1 88 ? -12.619 -22.718 50.994 1.00 79.38 88 PHE A N 1
ATOM 668 C CA . PHE A 1 88 ? -14.030 -23.081 50.871 1.00 79.38 88 PHE A CA 1
ATOM 669 C C . PHE A 1 88 ? -14.526 -23.047 49.419 1.00 79.38 88 PHE A C 1
ATOM 671 O O . PHE A 1 88 ? -14.038 -22.267 48.602 1.00 79.38 88 PHE A O 1
ATOM 678 N N . GLU A 1 89 ? -15.552 -23.839 49.093 1.00 67.81 89 GLU A N 1
ATOM 679 C CA . GLU A 1 89 ? -16.145 -23.846 47.748 1.00 67.81 89 GLU A CA 1
ATOM 680 C C . GLU A 1 89 ? -16.672 -22.474 47.323 1.00 67.81 89 GLU A C 1
ATOM 682 O O . GLU A 1 89 ? -16.534 -22.115 46.160 1.00 67.81 89 GLU A O 1
ATOM 687 N N . SER A 1 90 ? -17.201 -21.667 48.247 1.00 70.75 90 SER A N 1
ATOM 688 C CA . SER A 1 90 ? -17.662 -20.315 47.912 1.00 70.75 90 SER A CA 1
ATOM 689 C C . SER A 1 90 ? -16.529 -19.286 47.740 1.00 70.75 90 SER A C 1
ATOM 691 O O . SER A 1 90 ? -16.788 -18.180 47.270 1.00 70.75 90 SER A O 1
ATOM 693 N N . GLU A 1 91 ? -15.281 -19.642 48.080 1.00 70.44 91 GLU A N 1
ATOM 694 C CA . GLU A 1 91 ? -14.060 -18.909 47.691 1.00 70.44 91 GLU A CA 1
ATOM 695 C C . GLU A 1 91 ? -13.500 -19.385 46.342 1.00 70.44 91 GLU A C 1
ATOM 697 O O . GLU A 1 91 ? -12.659 -18.710 45.742 1.00 70.44 91 GLU A O 1
ATOM 702 N N . ARG A 1 92 ? -13.955 -20.539 45.834 1.00 60.53 92 ARG A N 1
ATOM 703 C CA . ARG A 1 92 ? -13.633 -20.968 44.474 1.00 60.53 92 ARG A CA 1
ATOM 704 C C . ARG A 1 92 ? -14.445 -20.093 43.530 1.00 60.53 92 ARG A C 1
ATOM 706 O O . ARG A 1 92 ? -15.672 -20.061 43.596 1.00 60.53 92 ARG A O 1
ATOM 713 N N . ALA A 1 93 ? -13.755 -19.356 42.661 1.00 44.81 93 ALA A N 1
ATOM 714 C CA . ALA A 1 93 ? -14.417 -18.601 41.608 1.00 44.81 93 ALA A CA 1
ATOM 715 C C . ALA A 1 93 ? -15.401 -19.530 40.872 1.00 44.81 93 ALA A C 1
ATOM 717 O O . ALA A 1 93 ? -15.037 -20.680 40.599 1.00 44.81 93 ALA A O 1
ATOM 718 N N . PRO A 1 94 ? -16.634 -19.082 40.563 1.00 35.50 94 PRO A N 1
ATOM 719 C CA . PRO A 1 94 ? -17.570 -19.907 39.820 1.00 35.50 94 PRO A CA 1
ATOM 720 C C . PRO A 1 94 ? -16.881 -20.389 38.546 1.00 35.50 94 PRO A C 1
ATOM 722 O O . PRO A 1 94 ? -16.291 -19.581 37.822 1.00 35.50 94 PRO A O 1
ATOM 725 N N . LEU A 1 95 ? -16.940 -21.702 38.302 1.00 28.45 95 LEU A N 1
ATOM 726 C CA . LEU A 1 95 ? -16.549 -22.307 37.035 1.00 28.45 95 LEU A CA 1
ATOM 727 C C . LEU A 1 95 ? -17.338 -21.593 35.937 1.00 28.45 95 LEU A C 1
ATOM 729 O O . LEU A 1 95 ? -18.509 -21.885 35.687 1.00 28.45 95 LEU A O 1
ATOM 733 N N . ARG A 1 96 ? -16.696 -20.602 35.315 1.00 28.23 96 ARG A N 1
ATOM 734 C CA . ARG A 1 96 ? -17.134 -20.053 34.043 1.00 28.23 96 ARG A CA 1
ATOM 735 C C . ARG A 1 96 ? -17.203 -21.241 33.097 1.00 28.23 96 ARG A C 1
ATOM 737 O O . ARG A 1 96 ? -16.195 -21.911 32.883 1.00 28.23 96 ARG A O 1
ATOM 744 N N . ARG A 1 97 ? -18.403 -21.504 32.578 1.00 31.22 97 ARG A N 1
ATOM 745 C CA . ARG A 1 97 ? -18.583 -22.342 31.394 1.00 31.22 97 ARG A CA 1
ATOM 746 C C . ARG A 1 97 ? -17.604 -21.829 30.341 1.00 31.22 97 ARG A C 1
ATOM 748 O O . ARG A 1 97 ? -17.638 -20.642 30.029 1.00 31.22 97 ARG A O 1
ATOM 755 N N . ASP A 1 98 ? -16.695 -22.710 29.943 1.00 30.31 98 ASP A N 1
ATOM 756 C CA . ASP A 1 98 ? -15.767 -22.607 28.822 1.00 30.31 98 ASP A CA 1
ATOM 757 C C . ASP A 1 98 ? -15.276 -21.188 28.515 1.00 30.31 98 ASP A C 1
ATOM 759 O O . ASP A 1 98 ? -15.683 -20.542 27.554 1.00 30.31 98 ASP A O 1
ATOM 763 N N . ILE A 1 99 ? -14.334 -20.716 29.333 1.00 27.00 99 ILE A N 1
ATOM 764 C CA . ILE A 1 99 ? -13.370 -19.717 28.871 1.00 27.00 99 ILE A CA 1
ATOM 765 C C . ILE A 1 99 ? -12.539 -20.426 27.787 1.00 27.00 99 ILE A C 1
ATOM 767 O O . ILE A 1 99 ? -11.917 -21.448 28.105 1.00 27.00 99 ILE A O 1
ATOM 771 N N . PRO A 1 100 ? -12.492 -19.942 26.531 1.00 28.95 100 PRO A N 1
ATOM 772 C CA . PRO A 1 100 ? -11.493 -20.413 25.582 1.00 28.95 100 PRO A CA 1
ATOM 773 C C . PRO A 1 100 ? -10.123 -20.295 26.249 1.00 28.95 100 PRO A C 1
ATOM 775 O O . PRO A 1 100 ? -9.848 -19.268 26.870 1.00 28.95 100 PRO A O 1
ATOM 778 N N . ARG A 1 101 ? -9.296 -21.349 26.166 1.00 25.94 101 ARG A N 1
ATOM 779 C CA . ARG A 1 101 ? -7.906 -21.362 26.663 1.00 25.94 101 ARG A CA 1
ATOM 780 C C . ARG A 1 101 ? -7.278 -19.964 26.549 1.00 25.94 101 ARG A C 1
ATOM 782 O O . ARG A 1 101 ? -7.398 -19.371 25.474 1.00 25.94 101 ARG A O 1
ATOM 789 N N . PRO A 1 102 ? -6.574 -19.463 27.584 1.00 26.17 102 PRO A N 1
ATOM 790 C CA . PRO A 1 102 ? -5.700 -18.313 27.406 1.00 26.17 102 PRO A CA 1
ATOM 791 C C . PRO A 1 102 ? -4.848 -18.564 26.163 1.00 26.17 102 PRO A C 1
ATOM 793 O O . PRO A 1 102 ? -4.198 -19.611 26.064 1.00 26.17 102 PRO A O 1
ATOM 796 N N . LEU A 1 103 ? -4.925 -17.655 25.190 1.00 32.44 103 LEU A N 1
ATOM 797 C CA . LEU A 1 103 ? -4.032 -17.691 24.041 1.00 32.44 103 LEU A CA 1
ATOM 798 C C . LEU A 1 103 ? -2.592 -17.701 24.581 1.00 32.44 103 LEU A C 1
ATOM 800 O O . LEU A 1 103 ? -2.301 -17.003 25.559 1.00 32.44 103 LEU A O 1
ATOM 804 N N . PRO A 1 104 ? -1.702 -18.527 24.017 1.00 30.17 104 PRO A N 1
ATOM 805 C CA . PRO A 1 104 ? -0.322 -18.567 24.455 1.00 30.17 104 PRO A CA 1
ATOM 806 C C . PRO A 1 104 ? 0.331 -17.229 24.091 1.00 30.17 104 PRO A C 1
ATOM 808 O O . PRO A 1 104 ? 0.581 -16.977 22.925 1.00 30.17 104 PRO A O 1
ATOM 811 N N . HIS A 1 105 ? 0.572 -16.410 25.118 1.00 34.47 105 HIS A N 1
ATOM 812 C CA . HIS A 1 105 ? 1.354 -15.162 25.217 1.00 34.47 105 HIS A CA 1
ATOM 813 C C . HIS A 1 105 ? 0.531 -14.076 25.918 1.00 34.47 105 HIS A C 1
ATOM 815 O O . HIS A 1 105 ? -0.521 -13.651 25.451 1.00 34.47 105 HIS A O 1
ATOM 821 N N . GLY A 1 106 ? 1.006 -13.663 27.095 1.00 36.06 106 GLY A N 1
ATOM 822 C CA . GLY A 1 106 ? 0.389 -12.645 27.941 1.00 36.06 106 GLY A CA 1
ATOM 823 C C . GLY A 1 106 ? 0.468 -11.243 27.340 1.00 36.06 106 GLY A C 1
ATOM 824 O O . GLY A 1 106 ? 1.192 -10.395 27.853 1.00 36.06 106 GLY A O 1
ATOM 825 N N . GLU A 1 107 ? -0.288 -10.990 26.276 1.00 50.53 107 GLU A N 1
ATOM 826 C CA . GLU A 1 107 ? -0.468 -9.661 25.703 1.00 50.53 107 GLU A CA 1
ATOM 827 C C . GLU A 1 107 ? -1.739 -9.031 26.274 1.00 50.53 107 GLU A C 1
ATOM 829 O O . GLU A 1 107 ? -2.864 -9.423 25.954 1.00 50.53 107 GLU A O 1
ATOM 834 N N . ASP A 1 108 ? -1.574 -8.035 27.143 1.00 54.19 108 ASP A N 1
ATOM 835 C CA . ASP A 1 108 ? -2.665 -7.134 27.500 1.00 54.19 108 ASP A CA 1
ATOM 836 C C . ASP A 1 108 ? -3.082 -6.342 26.247 1.00 54.19 108 ASP A C 1
ATOM 838 O O . ASP A 1 108 ? -2.503 -5.305 25.919 1.00 54.19 108 ASP A O 1
ATOM 842 N N . ARG A 1 109 ? -4.106 -6.841 25.540 1.00 66.12 109 ARG A N 1
ATOM 843 C CA . ARG A 1 109 ? -4.709 -6.216 24.344 1.00 66.12 109 ARG A CA 1
ATOM 844 C C . ARG A 1 109 ? -5.277 -4.819 24.623 1.00 66.12 109 ARG A C 1
ATOM 846 O O . ARG A 1 109 ? -5.545 -4.065 23.689 1.00 66.12 109 ARG A O 1
ATOM 853 N N . THR A 1 110 ? -5.467 -4.475 25.899 1.00 56.91 110 THR A N 1
ATOM 854 C CA . THR A 1 110 ? -5.968 -3.175 26.358 1.00 56.91 110 THR A CA 1
ATOM 855 C C . THR A 1 110 ? -4.874 -2.248 26.871 1.00 56.91 110 THR A C 1
ATOM 857 O O . THR A 1 110 ? -5.187 -1.120 27.259 1.00 56.91 110 THR A O 1
ATOM 860 N N . ALA A 1 111 ? -3.609 -2.687 26.863 1.00 56.28 111 ALA A N 1
ATOM 861 C CA . ALA A 1 111 ? -2.496 -1.902 27.371 1.00 56.28 111 ALA A CA 1
ATOM 862 C C . ALA A 1 111 ? -2.468 -0.522 26.702 1.00 56.28 111 ALA A C 1
ATOM 864 O O . ALA A 1 111 ? -2.397 -0.395 25.483 1.00 56.28 111 ALA A O 1
ATOM 865 N N . LEU A 1 112 ? -2.526 0.513 27.539 1.00 48.69 112 LEU A N 1
ATOM 866 C CA . LEU A 1 112 ? -2.576 1.921 27.134 1.00 48.69 112 LEU A CA 1
ATOM 867 C C . LEU A 1 112 ? -1.185 2.549 26.968 1.00 48.69 112 LEU A C 1
ATOM 869 O O . LEU A 1 112 ? -1.087 3.755 26.774 1.00 48.69 112 LEU A O 1
ATOM 873 N N . PHE A 1 113 ? -0.123 1.758 27.122 1.00 44.16 113 PHE A N 1
ATOM 874 C CA . PHE A 1 113 ? 1.258 2.228 27.082 1.00 44.16 113 PHE A CA 1
ATOM 875 C C . PHE A 1 113 ? 1.965 1.660 25.859 1.00 44.16 113 PHE A C 1
ATOM 877 O O . PHE A 1 113 ? 1.804 0.475 25.562 1.00 44.16 113 PHE A O 1
ATOM 884 N N . ASN A 1 114 ? 2.784 2.492 25.219 1.00 46.91 114 ASN A N 1
ATOM 885 C CA . ASN A 1 114 ? 3.556 2.141 24.033 1.00 46.91 114 ASN A CA 1
ATOM 886 C C . ASN A 1 114 ? 4.437 0.905 24.258 1.00 46.91 114 ASN A C 1
ATOM 888 O O . ASN A 1 114 ? 4.831 0.564 25.384 1.00 46.91 114 ASN A O 1
ATOM 892 N N . VAL A 1 115 ? 4.763 0.226 23.161 1.00 51.62 115 VAL A N 1
ATOM 893 C CA . VAL A 1 115 ? 5.847 -0.752 23.164 1.00 51.62 115 VAL A CA 1
ATOM 894 C C . VAL A 1 115 ? 7.147 -0.024 23.488 1.00 51.62 115 VAL A C 1
ATOM 896 O O . VAL A 1 115 ? 7.440 1.027 22.922 1.00 51.62 115 VAL A O 1
ATOM 899 N N . VAL A 1 116 ? 7.914 -0.568 24.434 1.00 50.22 116 VAL A N 1
ATOM 900 C CA . VAL A 1 116 ? 9.270 -0.083 24.689 1.00 50.22 116 VAL A CA 1
ATOM 901 C C . VAL A 1 116 ? 10.076 -0.404 23.440 1.00 50.22 116 VAL A C 1
ATOM 903 O O . VAL A 1 116 ? 10.290 -1.578 23.133 1.00 50.22 116 VAL A O 1
ATOM 906 N N . ARG A 1 117 ? 10.479 0.641 22.717 1.00 54.78 117 ARG A N 1
ATOM 907 C CA . ARG A 1 117 ? 11.425 0.549 21.608 1.00 54.78 117 ARG A CA 1
ATOM 908 C C . ARG A 1 117 ? 12.624 -0.289 22.057 1.00 54.78 117 ARG A C 1
ATOM 910 O O . ARG A 1 117 ? 13.253 0.032 23.062 1.00 54.78 117 ARG A O 1
ATOM 917 N N . ASN A 1 118 ? 12.908 -1.373 21.339 1.00 61.09 118 ASN A N 1
ATOM 918 C CA . ASN A 1 118 ? 13.993 -2.306 21.673 1.00 61.09 118 ASN A CA 1
ATOM 919 C C . ASN A 1 118 ? 15.066 -2.408 20.576 1.00 61.09 118 ASN A C 1
ATOM 921 O O . ASN A 1 118 ? 15.879 -3.336 20.598 1.00 61.09 118 ASN A O 1
ATOM 925 N N . VAL A 1 119 ? 15.043 -1.436 19.663 1.00 55.28 119 VAL A N 1
ATOM 926 C CA . VAL A 1 119 ? 16.015 -1.175 18.597 1.00 55.28 119 VAL A CA 1
ATOM 927 C C . VAL A 1 119 ? 16.472 0.290 18.686 1.00 55.28 119 VAL A C 1
ATOM 929 O O . VAL A 1 119 ? 15.653 1.171 18.961 1.00 55.28 119 VAL A O 1
ATOM 932 N N . GLY A 1 120 ? 17.772 0.551 18.563 1.00 51.38 120 GLY A N 1
ATOM 933 C CA . GLY A 1 120 ? 18.430 1.850 18.726 1.00 51.38 120 GLY A CA 1
ATOM 934 C C . GLY A 1 120 ? 18.252 2.803 17.534 1.00 51.38 120 GLY A C 1
ATOM 935 O O . GLY A 1 120 ? 17.438 2.577 16.643 1.00 51.38 120 GLY A O 1
ATOM 936 N N . ASN A 1 121 ? 18.965 3.938 17.559 1.00 49.06 121 ASN A N 1
ATOM 937 C CA . ASN A 1 121 ? 19.029 4.919 16.456 1.00 49.06 121 ASN A CA 1
ATOM 938 C C . ASN A 1 121 ? 20.250 4.695 15.527 1.00 49.06 121 ASN A C 1
ATOM 940 O O . ASN A 1 121 ? 20.405 5.415 14.544 1.00 49.06 121 ASN A O 1
ATOM 944 N N . GLY A 1 122 ? 21.150 3.758 15.853 1.00 51.25 122 GLY A N 1
ATOM 945 C CA . GLY A 1 122 ? 22.444 3.582 15.182 1.00 51.25 122 GLY A CA 1
ATOM 946 C C . GLY A 1 122 ? 22.422 2.459 14.148 1.00 51.25 122 GLY A C 1
ATOM 947 O O . GLY A 1 122 ? 22.700 1.317 14.485 1.00 51.25 122 GLY A O 1
ATOM 948 N N . LEU A 1 123 ? 22.145 2.789 12.885 1.00 61.56 123 LEU A N 1
ATOM 949 C CA . LEU A 1 123 ? 21.822 1.818 11.829 1.00 61.56 123 LEU A CA 1
ATOM 950 C C . LEU A 1 123 ? 22.923 0.773 11.536 1.00 61.56 123 LEU A C 1
ATOM 952 O O . LEU A 1 123 ? 22.605 -0.375 11.251 1.00 61.56 123 LEU A O 1
ATOM 956 N N . ALA A 1 124 ? 24.209 1.134 11.597 1.00 58.66 124 ALA A N 1
ATOM 957 C CA . ALA A 1 124 ? 25.296 0.250 11.149 1.00 58.66 124 ALA A CA 1
ATOM 958 C C . ALA A 1 124 ? 25.678 -0.839 12.173 1.00 58.66 124 ALA A C 1
ATOM 960 O O . ALA A 1 124 ? 25.694 -2.023 11.831 1.00 58.66 124 ALA A O 1
ATOM 961 N N . ASP A 1 125 ? 25.951 -0.452 13.423 1.00 56.28 125 ASP A N 1
ATOM 962 C CA . ASP A 1 125 ? 26.279 -1.402 14.499 1.00 56.28 125 ASP A CA 1
ATOM 963 C C . ASP A 1 125 ? 25.066 -2.287 14.833 1.00 56.28 125 ASP A C 1
ATOM 965 O O . ASP A 1 125 ? 25.197 -3.487 15.076 1.00 56.28 125 ASP A O 1
ATOM 969 N N . GLU A 1 126 ? 23.862 -1.723 14.729 1.00 69.38 126 GLU A N 1
ATOM 970 C CA . GLU A 1 126 ? 22.613 -2.443 14.941 1.00 69.38 126 GLU A CA 1
ATOM 971 C C . GLU A 1 126 ? 22.332 -3.482 13.851 1.00 69.38 126 GLU A C 1
ATOM 973 O O . GLU A 1 126 ? 21.936 -4.597 14.173 1.00 69.38 126 GLU A O 1
ATOM 978 N N . VAL A 1 127 ? 22.597 -3.194 12.571 1.00 74.44 127 VAL A N 1
ATOM 979 C CA . VAL A 1 127 ? 22.452 -4.193 11.495 1.00 74.44 127 VAL A CA 1
ATOM 980 C C . VAL A 1 127 ? 23.332 -5.420 11.748 1.00 74.44 127 VAL A C 1
ATOM 982 O O . VAL A 1 127 ? 22.873 -6.551 11.564 1.00 74.44 127 VAL A O 1
ATOM 985 N N . LEU A 1 128 ? 24.572 -5.226 12.208 1.00 72.12 128 LEU A N 1
ATOM 986 C CA . LEU A 1 128 ? 25.467 -6.334 12.555 1.00 72.12 128 LEU A CA 1
ATOM 987 C C . LEU A 1 128 ? 24.928 -7.147 13.738 1.00 72.12 128 LEU A C 1
ATOM 989 O O . LEU A 1 128 ? 24.922 -8.379 13.683 1.00 72.12 128 LEU A O 1
ATOM 993 N N . GLU A 1 129 ? 24.425 -6.483 14.779 1.00 75.69 129 GLU A N 1
ATOM 994 C CA . GLU A 1 129 ? 23.799 -7.147 15.926 1.00 75.69 129 GLU A CA 1
ATOM 995 C C . GLU A 1 129 ? 22.516 -7.902 15.551 1.00 75.69 129 GLU A C 1
ATOM 997 O O . GLU A 1 129 ? 22.291 -9.012 16.039 1.00 75.69 129 GLU A O 1
ATOM 1002 N N . LEU A 1 130 ? 21.679 -7.334 14.679 1.00 77.81 130 LEU A N 1
ATOM 1003 C CA . LEU A 1 130 ? 20.452 -7.960 14.183 1.00 77.81 130 LEU A CA 1
ATOM 1004 C C . LEU A 1 130 ? 20.778 -9.196 13.337 1.00 77.81 130 LEU A C 1
ATOM 1006 O O . LEU A 1 130 ? 20.201 -10.262 13.576 1.00 77.81 130 LEU A O 1
ATOM 1010 N N . ARG A 1 131 ? 21.758 -9.100 12.427 1.00 78.81 131 ARG A N 1
ATOM 1011 C CA . ARG A 1 131 ? 22.269 -10.254 11.667 1.00 78.81 131 ARG A CA 1
ATOM 1012 C C . ARG A 1 131 ? 22.824 -11.330 12.610 1.00 78.81 131 ARG A C 1
ATOM 1014 O O . ARG A 1 131 ? 22.496 -12.503 12.446 1.00 78.81 131 ARG A O 1
ATOM 1021 N N . ALA A 1 132 ? 23.584 -10.954 13.644 1.00 75.50 132 ALA A N 1
ATOM 1022 C CA . ALA A 1 132 ? 24.103 -11.890 14.650 1.00 75.50 132 ALA A CA 1
ATOM 1023 C C . ALA A 1 132 ? 22.991 -12.571 15.476 1.00 75.50 132 ALA A C 1
ATOM 1025 O O . ALA A 1 132 ? 23.131 -13.724 15.880 1.00 75.50 132 ALA A O 1
ATOM 1026 N N . GLN A 1 133 ? 21.860 -11.891 15.682 1.00 73.94 133 GLN A N 1
ATOM 1027 C CA . GLN A 1 133 ? 20.644 -12.442 16.299 1.00 73.94 133 GLN A CA 1
ATOM 1028 C C . GLN A 1 133 ? 19.804 -13.294 15.325 1.00 73.94 133 GLN A C 1
ATOM 1030 O O . GLN A 1 133 ? 18.739 -13.797 15.697 1.00 73.94 133 GLN A O 1
ATOM 1035 N N . GLY A 1 134 ? 20.254 -13.458 14.075 1.00 71.94 134 GLY A N 1
ATOM 1036 C CA . GLY A 1 134 ? 19.542 -14.183 13.027 1.00 71.94 134 GLY A CA 1
ATOM 1037 C C . GLY A 1 134 ? 18.243 -13.495 12.605 1.00 71.94 134 GLY A C 1
ATOM 1038 O O . GLY A 1 134 ? 17.257 -14.177 12.322 1.00 71.94 134 GLY A O 1
ATOM 1039 N N . LEU A 1 135 ? 18.171 -12.164 12.671 1.00 76.81 135 LEU A N 1
ATOM 1040 C CA . LEU A 1 135 ? 17.082 -11.375 12.086 1.00 76.81 135 LEU A CA 1
ATOM 1041 C C . LEU A 1 135 ? 17.399 -11.078 10.617 1.00 76.81 135 LEU A C 1
ATOM 1043 O O . LEU A 1 135 ? 18.563 -10.932 10.246 1.00 76.81 135 LEU A O 1
ATOM 1047 N N . GLU A 1 136 ? 16.358 -11.049 9.786 1.00 78.38 136 GLU A N 1
ATOM 1048 C CA . GLU A 1 136 ? 16.494 -10.796 8.350 1.00 78.38 136 GLU A CA 1
ATOM 1049 C C . GLU A 1 136 ? 16.806 -9.309 8.141 1.00 78.38 136 GLU A C 1
ATOM 1051 O O . GLU A 1 136 ? 16.146 -8.434 8.712 1.00 78.38 136 GLU A O 1
ATOM 1056 N N . VAL A 1 137 ? 17.858 -9.041 7.369 1.00 77.69 137 VAL A N 1
ATOM 1057 C CA . VAL A 1 137 ? 18.260 -7.697 6.960 1.00 77.69 137 VAL A CA 1
ATOM 1058 C C . VAL A 1 137 ? 18.317 -7.689 5.446 1.00 77.69 137 VAL A C 1
ATOM 1060 O O . VAL A 1 137 ? 19.093 -8.454 4.874 1.00 77.69 137 VAL A O 1
ATOM 1063 N N . ASP A 1 138 ? 17.515 -6.831 4.826 1.00 78.31 138 ASP A N 1
ATOM 1064 C CA . ASP A 1 138 ? 17.550 -6.600 3.389 1.00 78.31 138 ASP A CA 1
ATOM 1065 C C . ASP A 1 138 ? 18.242 -5.267 3.084 1.00 78.31 138 ASP A C 1
ATOM 1067 O O . ASP A 1 138 ? 17.705 -4.182 3.315 1.00 78.31 138 ASP A O 1
ATOM 1071 N N . ASP A 1 139 ? 19.469 -5.352 2.581 1.00 74.06 139 ASP A N 1
ATOM 1072 C CA . ASP A 1 139 ? 20.301 -4.214 2.198 1.00 74.06 139 ASP A CA 1
ATOM 1073 C C . ASP A 1 139 ? 20.644 -4.200 0.701 1.00 74.06 139 ASP A C 1
ATOM 1075 O O . ASP A 1 139 ? 21.524 -3.444 0.295 1.00 74.06 139 ASP A O 1
ATOM 1079 N N . ASP A 1 140 ? 19.966 -5.028 -0.106 1.00 74.31 140 ASP A N 1
ATOM 1080 C CA . ASP A 1 140 ? 20.177 -5.196 -1.550 1.00 74.31 140 ASP A CA 1
ATOM 1081 C C . ASP A 1 140 ? 21.603 -5.579 -2.000 1.00 74.31 140 ASP A C 1
ATOM 1083 O O . ASP A 1 140 ? 21.883 -5.634 -3.201 1.00 74.31 140 ASP A O 1
ATOM 1087 N N . ASN A 1 141 ? 22.517 -5.904 -1.080 1.00 76.75 141 ASN A N 1
ATOM 1088 C CA . ASN A 1 141 ? 23.907 -6.204 -1.439 1.00 76.75 141 ASN A CA 1
ATOM 1089 C C . ASN A 1 141 ? 24.088 -7.636 -1.963 1.00 76.75 141 ASN A C 1
ATOM 1091 O O . ASN A 1 141 ? 24.969 -7.909 -2.789 1.00 76.75 141 ASN A O 1
ATOM 1095 N N . GLU A 1 142 ? 23.275 -8.572 -1.474 1.00 74.62 142 GLU A N 1
ATOM 1096 C CA . GLU A 1 142 ? 23.385 -9.983 -1.834 1.00 74.62 142 GLU A CA 1
ATOM 1097 C C . GLU A 1 142 ? 22.830 -10.251 -3.250 1.00 74.62 142 GLU A C 1
ATOM 1099 O O . GLU A 1 142 ? 21.881 -9.595 -3.693 1.00 74.62 142 GLU A O 1
ATOM 1104 N N . PRO A 1 143 ? 23.423 -11.194 -4.013 1.00 73.69 143 PRO A N 1
ATOM 1105 C CA . PRO A 1 143 ? 22.863 -11.616 -5.293 1.00 73.69 143 PRO A CA 1
ATOM 1106 C C . PRO A 1 143 ? 21.421 -12.114 -5.143 1.00 73.69 143 PRO A C 1
ATOM 1108 O O . PRO A 1 143 ? 21.094 -12.792 -4.170 1.00 73.69 143 PRO A O 1
ATOM 1111 N N . LEU A 1 144 ? 20.581 -11.842 -6.143 1.00 78.81 144 LEU A N 1
ATOM 1112 C CA . LEU A 1 144 ? 19.212 -12.358 -6.173 1.00 78.81 144 LEU A CA 1
ATOM 1113 C C . LEU A 1 144 ? 19.195 -13.893 -6.223 1.00 78.81 144 LEU A C 1
ATOM 1115 O O . LEU A 1 144 ? 20.025 -14.524 -6.883 1.00 78.81 144 LEU A O 1
ATOM 1119 N N . ASP A 1 145 ? 18.198 -14.495 -5.570 1.00 76.06 145 ASP A N 1
ATOM 1120 C CA . ASP A 1 145 ? 17.938 -15.932 -5.665 1.00 76.06 145 ASP A CA 1
ATOM 1121 C C . ASP A 1 145 ? 17.305 -16.284 -7.023 1.00 76.06 145 ASP A C 1
ATOM 1123 O O . ASP A 1 145 ? 16.083 -16.318 -7.201 1.00 76.06 145 ASP A O 1
ATOM 1127 N N . GLU A 1 146 ? 18.168 -16.574 -7.993 1.00 69.69 146 GLU A N 1
ATOM 1128 C CA . GLU A 1 146 ? 17.814 -17.059 -9.331 1.00 69.69 146 GLU A CA 1
ATOM 1129 C C . GLU A 1 146 ? 17.715 -18.603 -9.405 1.00 69.69 146 GLU A C 1
ATOM 1131 O O . GLU A 1 146 ? 17.765 -19.198 -10.490 1.00 69.69 146 GLU A O 1
ATOM 1136 N N . GLY A 1 147 ? 17.597 -19.284 -8.257 1.00 66.19 147 GLY A N 1
ATOM 1137 C CA . GLY A 1 147 ? 17.482 -20.740 -8.151 1.00 66.19 147 GLY A CA 1
ATOM 1138 C C . GLY A 1 147 ? 18.786 -21.519 -8.396 1.00 66.19 147 GLY A C 1
ATOM 1139 O O . GLY A 1 147 ? 19.813 -20.971 -8.797 1.00 66.19 147 GLY A O 1
ATOM 1140 N N . ALA A 1 148 ? 18.729 -22.844 -8.190 1.00 52.22 148 ALA A N 1
ATOM 1141 C CA . ALA A 1 148 ? 19.874 -23.772 -8.116 1.00 52.22 148 ALA A CA 1
ATOM 1142 C C . ALA A 1 148 ? 20.627 -24.060 -9.442 1.00 52.22 148 ALA A C 1
ATOM 1144 O O . ALA A 1 148 ? 21.337 -25.061 -9.552 1.00 52.22 148 ALA A O 1
ATOM 1145 N N . GLY A 1 149 ? 20.478 -23.214 -10.461 1.00 54.16 149 GLY A N 1
ATOM 1146 C CA . GLY A 1 149 ? 21.284 -23.294 -11.679 1.00 54.16 149 GLY A CA 1
ATOM 1147 C C . GLY A 1 149 ? 22.696 -22.764 -11.433 1.00 54.16 149 GLY A C 1
ATOM 1148 O O . GLY A 1 149 ? 22.860 -21.734 -10.780 1.00 54.16 149 GLY A O 1
ATOM 1149 N N . ALA A 1 150 ? 23.720 -23.436 -11.968 1.00 45.72 150 ALA A N 1
ATOM 1150 C CA . ALA A 1 150 ? 25.061 -22.858 -12.011 1.00 45.72 150 ALA A CA 1
ATOM 1151 C C . ALA A 1 150 ? 24.992 -21.476 -12.695 1.00 45.72 150 ALA A C 1
ATOM 1153 O O . ALA A 1 150 ? 24.278 -21.350 -13.700 1.00 45.72 150 ALA A O 1
ATOM 1154 N N . PRO A 1 151 ? 25.693 -20.444 -12.182 1.00 49.50 151 PRO A N 1
ATOM 1155 C CA . PRO A 1 151 ? 25.790 -19.182 -12.896 1.00 49.50 151 PRO A CA 1
ATOM 1156 C C . PRO A 1 151 ? 26.296 -19.479 -14.314 1.00 49.50 151 PRO A C 1
ATOM 1158 O O . PRO A 1 151 ? 27.213 -20.296 -14.468 1.00 49.50 151 PRO A O 1
ATOM 1161 N N . PRO A 1 152 ? 25.680 -18.900 -15.361 1.00 49.84 152 PRO A N 1
ATOM 1162 C CA . PRO A 1 152 ? 26.202 -19.061 -16.705 1.00 49.84 152 PRO A CA 1
ATOM 1163 C C . PRO A 1 152 ? 27.668 -18.603 -16.718 1.00 49.84 152 PRO A C 1
ATOM 1165 O O . PRO A 1 152 ? 28.034 -17.735 -15.917 1.00 49.84 152 PRO A O 1
ATOM 1168 N N . PRO A 1 153 ? 28.510 -19.184 -17.589 1.00 42.81 153 PRO A N 1
ATOM 1169 C CA . PRO A 1 153 ? 29.896 -18.762 -17.721 1.00 42.81 153 PRO A CA 1
ATOM 1170 C C . PRO A 1 153 ? 29.984 -17.239 -17.820 1.00 42.81 153 PRO A C 1
ATOM 1172 O O . PRO A 1 153 ? 29.159 -16.613 -18.493 1.00 42.81 153 PRO A O 1
ATOM 1175 N N . LEU A 1 154 ? 30.983 -16.663 -17.148 1.00 45.81 154 LEU A N 1
ATOM 1176 C CA . LEU A 1 154 ? 31.382 -15.282 -17.381 1.00 45.81 154 LEU A CA 1
ATOM 1177 C C . LEU A 1 154 ? 31.607 -15.109 -18.887 1.00 45.81 154 LEU A C 1
ATOM 1179 O O . LEU A 1 154 ? 32.428 -15.809 -19.474 1.00 45.81 154 LEU A O 1
ATOM 1183 N N . GLU A 1 155 ? 30.836 -14.187 -19.459 1.00 48.16 155 GLU A N 1
ATOM 1184 C CA . GLU A 1 155 ? 31.012 -13.612 -20.792 1.00 48.16 155 GLU A CA 1
ATOM 1185 C C . GLU A 1 155 ? 30.737 -14.564 -21.969 1.00 48.16 155 GLU A C 1
ATOM 1187 O O . GLU A 1 155 ? 31.571 -15.342 -22.434 1.00 48.16 155 GLU A O 1
ATOM 1192 N N . TYR A 1 156 ? 29.540 -14.428 -22.548 1.00 45.47 156 TYR A N 1
ATOM 1193 C CA . TYR A 1 156 ? 29.349 -14.780 -23.951 1.00 45.47 156 TYR A CA 1
ATOM 1194 C C . TYR A 1 156 ? 30.164 -13.796 -24.804 1.00 45.47 156 TYR A C 1
ATOM 1196 O O . TYR A 1 156 ? 29.719 -12.681 -25.049 1.00 45.47 156 TYR A O 1
ATOM 1204 N N . ASN A 1 157 ? 31.343 -14.224 -25.260 1.00 48.28 157 ASN A N 1
ATOM 1205 C CA . ASN A 1 157 ? 32.249 -13.472 -26.144 1.00 48.28 157 ASN A CA 1
ATOM 1206 C C . ASN A 1 157 ? 31.841 -13.510 -27.635 1.00 48.28 157 ASN A C 1
ATOM 1208 O O . ASN A 1 157 ? 32.674 -13.302 -28.518 1.00 48.28 157 ASN A O 1
ATOM 1212 N N . GLY A 1 158 ? 30.585 -13.843 -27.943 1.00 53.91 158 GLY A N 1
ATOM 1213 C CA . GLY A 1 158 ? 30.060 -13.743 -29.305 1.00 53.91 158 GLY A CA 1
ATOM 1214 C C . GLY A 1 158 ? 29.569 -12.324 -29.618 1.00 53.91 158 GLY A C 1
ATOM 1215 O O . GLY A 1 158 ? 29.395 -11.519 -28.704 1.00 53.91 158 GLY A O 1
ATOM 1216 N N . PRO A 1 159 ? 29.323 -11.992 -30.896 1.00 59.75 159 PRO A N 1
ATOM 1217 C CA . PRO A 1 159 ? 28.799 -10.684 -31.270 1.00 59.75 159 PRO A CA 1
ATOM 1218 C C . PRO A 1 159 ? 27.440 -10.444 -30.596 1.00 59.75 159 PRO A C 1
ATOM 1220 O O . PRO A 1 159 ? 26.483 -11.190 -30.810 1.00 59.75 159 PRO A O 1
ATOM 1223 N N . HIS A 1 160 ? 27.363 -9.406 -29.764 1.00 74.88 160 HIS A N 1
ATOM 1224 C CA . HIS A 1 160 ? 26.114 -8.947 -29.168 1.00 74.88 160 HIS A CA 1
ATOM 1225 C C . HIS A 1 160 ? 25.236 -8.311 -30.251 1.00 74.88 160 HIS A C 1
ATOM 1227 O O . HIS A 1 160 ? 25.667 -7.396 -30.950 1.00 74.88 160 HIS A O 1
ATOM 1233 N N . ASN A 1 161 ? 24.009 -8.810 -30.407 1.00 85.81 161 ASN A N 1
ATOM 1234 C CA . ASN A 1 161 ? 23.066 -8.302 -31.397 1.00 85.81 161 ASN A CA 1
ATOM 1235 C C . ASN A 1 161 ? 22.231 -7.163 -30.794 1.00 85.81 161 ASN A C 1
ATOM 1237 O O . ASN A 1 161 ? 21.192 -7.408 -30.171 1.00 85.81 161 ASN A O 1
ATOM 1241 N N . PHE A 1 162 ? 22.712 -5.931 -30.950 1.00 90.25 162 PHE A N 1
ATOM 1242 C CA . PHE A 1 162 ? 21.959 -4.734 -30.596 1.00 90.25 162 PHE A CA 1
ATOM 1243 C C . PHE A 1 162 ? 21.019 -4.330 -31.730 1.00 90.25 162 PHE A C 1
ATOM 1245 O O . PHE A 1 162 ? 21.371 -4.363 -32.908 1.00 90.25 162 PHE A O 1
ATOM 1252 N N . THR A 1 163 ? 19.796 -3.963 -31.365 1.00 92.00 163 THR A N 1
ATOM 1253 C CA . THR A 1 163 ? 18.748 -3.578 -32.311 1.00 92.00 163 THR A CA 1
ATOM 1254 C C . THR A 1 163 ? 17.953 -2.391 -31.781 1.00 92.00 163 THR A C 1
ATOM 1256 O O . THR A 1 163 ? 17.989 -2.081 -30.589 1.00 92.00 163 THR A O 1
ATOM 1259 N N . VAL A 1 164 ? 17.181 -1.753 -32.659 1.00 92.00 164 VAL A N 1
ATOM 1260 C CA . VAL A 1 164 ? 16.145 -0.786 -32.283 1.00 92.00 164 VAL A CA 1
ATOM 1261 C C . VAL A 1 164 ? 14.790 -1.444 -32.563 1.00 92.00 164 VAL A C 1
ATOM 1263 O O . VAL A 1 164 ? 14.350 -1.447 -33.713 1.00 92.00 164 VAL A O 1
ATOM 1266 N N . PRO A 1 165 ? 14.141 -2.077 -31.563 1.00 88.94 165 PRO A N 1
ATOM 1267 C CA . PRO A 1 165 ? 12.844 -2.708 -31.762 1.00 88.94 165 PRO A CA 1
ATOM 1268 C C . PRO A 1 165 ? 11.802 -1.663 -32.166 1.00 88.94 165 PRO A C 1
ATOM 1270 O O . PRO A 1 165 ? 11.509 -0.743 -31.402 1.00 88.94 165 PRO A O 1
ATOM 1273 N N . MET A 1 166 ? 11.247 -1.823 -33.367 1.00 86.56 166 MET A N 1
ATOM 1274 C CA . MET A 1 166 ? 10.218 -0.936 -33.932 1.00 86.56 166 MET A CA 1
ATOM 1275 C C . MET A 1 166 ? 8.793 -1.458 -33.708 1.00 86.56 166 MET A C 1
ATOM 1277 O O . MET A 1 166 ? 7.826 -0.773 -34.033 1.00 86.56 166 MET A O 1
ATOM 1281 N N . HIS A 1 167 ? 8.660 -2.669 -33.163 1.00 84.19 167 HIS A N 1
ATOM 1282 C CA . HIS A 1 167 ? 7.385 -3.328 -32.913 1.00 84.19 167 HIS A CA 1
ATOM 1283 C C . HIS A 1 167 ? 7.332 -3.865 -31.484 1.00 84.19 167 HIS A C 1
ATOM 1285 O O . HIS A 1 167 ? 8.326 -4.371 -30.963 1.00 84.19 167 HIS A O 1
ATOM 1291 N N . CYS A 1 168 ? 6.162 -3.754 -30.854 1.00 86.31 168 CYS A N 1
ATOM 1292 C CA . CYS A 1 168 ? 5.915 -4.255 -29.509 1.00 86.31 168 CYS A CA 1
ATOM 1293 C C . CYS A 1 168 ? 5.067 -5.538 -29.584 1.00 86.31 168 CYS A C 1
ATOM 1295 O O . CYS A 1 168 ? 3.897 -5.445 -29.969 1.00 86.31 168 CYS A O 1
ATOM 1297 N N . PRO A 1 169 ? 5.584 -6.707 -29.150 1.00 86.81 169 PRO A N 1
ATOM 1298 C CA . PRO A 1 169 ? 4.842 -7.973 -29.190 1.00 86.81 169 PRO A CA 1
ATOM 1299 C C . PRO A 1 169 ? 3.484 -7.911 -28.475 1.00 86.81 169 PRO A C 1
ATOM 1301 O O . PRO A 1 169 ? 2.509 -8.530 -28.893 1.00 86.81 169 PRO A O 1
ATOM 1304 N N . ARG A 1 170 ? 3.383 -7.096 -27.417 1.00 89.38 170 ARG A N 1
ATOM 1305 C CA . ARG A 1 170 ? 2.125 -6.851 -26.704 1.00 89.38 170 ARG A CA 1
ATOM 1306 C C . ARG A 1 170 ? 1.071 -6.180 -27.595 1.00 89.38 170 ARG A C 1
ATOM 1308 O O . ARG A 1 170 ? -0.091 -6.585 -27.573 1.00 89.38 170 ARG A O 1
ATOM 1315 N N . HIS A 1 171 ? 1.464 -5.171 -28.372 1.00 83.94 171 HIS A N 1
ATOM 1316 C CA . HIS A 1 171 ? 0.555 -4.477 -29.288 1.00 83.94 171 HIS A CA 1
ATOM 1317 C C . HIS A 1 171 ? 0.186 -5.357 -30.488 1.00 83.94 171 HIS A C 1
ATOM 1319 O O . HIS A 1 171 ? -0.961 -5.331 -30.921 1.00 83.94 171 HIS A O 1
ATOM 1325 N N . GLU A 1 172 ? 1.108 -6.194 -30.975 1.00 85.44 172 GLU A N 1
ATOM 1326 C CA . GLU A 1 172 ? 0.824 -7.185 -32.026 1.00 85.44 172 GLU A CA 1
ATOM 1327 C C . GLU A 1 172 ? -0.231 -8.214 -31.591 1.00 85.44 172 GLU A C 1
ATOM 1329 O O . GLU A 1 172 ? -1.046 -8.660 -32.398 1.00 85.44 172 GLU A O 1
ATOM 1334 N N . CYS A 1 173 ? -0.286 -8.539 -30.296 1.00 84.31 173 CYS A N 1
ATOM 1335 C CA . CYS A 1 173 ? -1.360 -9.340 -29.708 1.00 84.31 173 CYS A CA 1
ATOM 1336 C C . CYS A 1 173 ? -2.690 -8.576 -29.521 1.00 84.31 173 CYS A C 1
ATOM 1338 O O . CYS A 1 173 ? -3.591 -9.096 -28.864 1.00 84.31 173 CYS A O 1
ATOM 1340 N N . ASN A 1 174 ? -2.835 -7.361 -30.070 1.00 83.81 174 ASN A N 1
ATOM 1341 C CA . ASN A 1 174 ? -4.008 -6.485 -29.933 1.00 83.81 174 ASN A CA 1
ATOM 1342 C C . ASN A 1 174 ? -4.402 -6.191 -28.473 1.00 83.81 174 ASN A C 1
ATOM 1344 O O . ASN A 1 174 ? -5.578 -5.989 -28.163 1.00 83.81 174 ASN A O 1
ATOM 1348 N N . MET A 1 175 ? -3.429 -6.178 -27.558 1.00 87.06 175 MET A N 1
ATOM 1349 C CA . MET A 1 175 ? -3.683 -5.833 -26.161 1.00 87.06 175 MET A CA 1
ATOM 1350 C C . MET A 1 175 ? -3.803 -4.317 -26.013 1.00 87.06 175 MET A C 1
ATOM 1352 O O . MET A 1 175 ? -2.938 -3.571 -26.467 1.00 87.06 175 MET A O 1
ATOM 1356 N N . ILE A 1 176 ? -4.881 -3.875 -25.367 1.00 84.69 176 ILE A N 1
ATOM 1357 C CA . ILE A 1 176 ? -5.237 -2.460 -25.235 1.00 84.69 176 ILE A CA 1
ATOM 1358 C C . ILE A 1 176 ? -4.781 -1.851 -23.904 1.00 84.69 176 ILE A C 1
ATOM 1360 O O . ILE A 1 176 ? -4.724 -2.515 -22.864 1.00 84.69 176 ILE A O 1
ATOM 1364 N N . ASP A 1 177 ? -4.502 -0.549 -23.937 1.00 91.12 177 ASP A N 1
ATOM 1365 C CA . ASP A 1 177 ? -4.063 0.251 -22.791 1.00 91.12 177 ASP A CA 1
ATOM 1366 C C . ASP A 1 177 ? -5.255 0.751 -21.962 1.00 91.12 177 ASP A C 1
ATOM 1368 O O . ASP A 1 177 ? -5.609 1.931 -21.941 1.00 91.12 177 ASP A O 1
ATOM 1372 N N . GLU A 1 178 ? -5.914 -0.181 -21.276 1.00 91.75 178 GLU A N 1
ATOM 1373 C CA . GLU A 1 178 ? -7.066 0.113 -20.420 1.00 91.75 178 GLU A CA 1
ATOM 1374 C C . GLU A 1 178 ? -6.687 0.903 -19.166 1.00 91.75 178 GLU A C 1
ATOM 1376 O O . GLU A 1 178 ? -5.727 0.575 -18.467 1.00 91.75 178 GLU A O 1
ATOM 1381 N N . ARG A 1 179 ? -7.509 1.895 -18.818 1.00 93.00 179 ARG A N 1
ATOM 1382 C CA . ARG A 1 179 ? -7.405 2.610 -17.540 1.00 93.00 179 ARG A CA 1
ATOM 1383 C C . ARG A 1 179 ? -7.983 1.778 -16.396 1.00 93.00 179 ARG A C 1
ATOM 1385 O O . ARG A 1 179 ? -8.923 1.010 -16.603 1.00 93.00 179 ARG A O 1
ATOM 1392 N N . GLY A 1 180 ? -7.441 1.988 -15.198 1.00 93.88 180 GLY A N 1
ATOM 1393 C CA . GLY A 1 180 ? -7.968 1.402 -13.972 1.00 93.88 180 GLY A CA 1
ATOM 1394 C C . GLY A 1 180 ? -9.394 1.879 -13.687 1.00 93.88 180 GLY A C 1
ATOM 1395 O O . GLY A 1 180 ? -9.779 2.985 -14.088 1.00 93.88 180 GLY A O 1
ATOM 1396 N N . LYS A 1 181 ? -10.197 1.027 -13.045 1.00 95.06 181 LYS A N 1
ATOM 1397 C CA . LYS A 1 181 ? -11.584 1.336 -12.662 1.00 95.06 181 LYS A CA 1
ATOM 1398 C C . LYS A 1 181 ? -12.078 0.462 -11.515 1.00 95.06 181 LYS A C 1
ATOM 1400 O O . LYS A 1 181 ? -11.746 -0.720 -11.436 1.00 95.06 181 LYS A O 1
ATOM 1405 N N . TRP A 1 182 ? -12.958 1.023 -10.695 1.00 96.62 182 TRP A N 1
ATOM 1406 C CA . TRP A 1 182 ? -13.774 0.248 -9.767 1.00 96.62 182 TRP A CA 1
ATOM 1407 C C . TRP A 1 182 ? -14.864 -0.518 -10.530 1.00 96.62 182 TRP A C 1
ATOM 1409 O O . TRP A 1 182 ? -15.364 -0.065 -11.560 1.00 96.62 182 TRP A O 1
ATOM 1419 N N . ALA A 1 183 ? -15.183 -1.728 -10.074 1.00 95.06 183 ALA A N 1
ATOM 1420 C CA . ALA A 1 183 ? -16.109 -2.641 -10.742 1.00 95.06 183 ALA A CA 1
ATOM 1421 C C . ALA A 1 183 ? -17.570 -2.185 -10.621 1.00 95.06 183 ALA A C 1
ATOM 1423 O O . ALA A 1 183 ? -18.349 -2.379 -11.553 1.00 95.06 183 ALA A O 1
ATOM 1424 N N . TYR A 1 184 ? -17.913 -1.580 -9.481 1.00 94.88 184 TYR A N 1
ATOM 1425 C CA . TYR A 1 184 ? -19.293 -1.283 -9.089 1.00 94.88 184 TYR A CA 1
ATOM 1426 C C . TYR A 1 184 ? -19.592 0.209 -8.934 1.00 94.88 184 TYR A C 1
ATOM 1428 O O . TYR A 1 184 ? -20.733 0.554 -8.655 1.00 94.88 184 TYR A O 1
ATOM 1436 N N . HIS A 1 185 ? -18.596 1.075 -9.139 1.00 94.44 185 HIS A N 1
ATOM 1437 C CA . HIS A 1 185 ? -18.736 2.520 -8.979 1.00 94.44 185 HIS A CA 1
ATOM 1438 C C . HIS A 1 185 ? -18.122 3.253 -10.164 1.00 94.44 185 HIS A C 1
ATOM 1440 O O . HIS A 1 185 ? -17.012 2.938 -10.610 1.00 94.44 185 HIS A O 1
ATOM 1446 N N . HIS A 1 186 ? -18.849 4.244 -10.670 1.00 95.44 186 HIS A N 1
ATOM 1447 C CA . HIS A 1 186 ? -18.339 5.123 -11.714 1.00 95.44 186 HIS A CA 1
ATOM 1448 C C . HIS A 1 186 ? -17.526 6.279 -11.114 1.00 95.44 186 HIS A C 1
ATOM 1450 O O . HIS A 1 186 ? -17.693 6.654 -9.958 1.00 95.44 186 HIS A O 1
ATOM 1456 N N . TRP A 1 187 ? -16.618 6.859 -11.902 1.00 95.06 187 TRP A N 1
ATOM 1457 C CA . TRP A 1 187 ? -15.727 7.921 -11.422 1.00 95.06 187 TRP A CA 1
ATOM 1458 C C . TRP A 1 187 ? -16.464 9.190 -10.975 1.00 95.06 187 TRP A C 1
ATOM 1460 O O . TRP A 1 187 ? -16.021 9.843 -10.037 1.00 95.06 187 TRP A O 1
ATOM 1470 N N . ASP A 1 188 ? -17.586 9.518 -11.611 1.00 94.75 188 ASP A N 1
ATOM 1471 C CA . ASP A 1 188 ? -18.471 10.627 -11.243 1.00 94.75 188 ASP A CA 1
ATOM 1472 C C . ASP A 1 188 ? -19.208 10.375 -9.921 1.00 94.75 188 ASP A C 1
ATOM 1474 O O . ASP A 1 188 ? -19.338 11.290 -9.109 1.00 94.75 188 ASP A O 1
ATOM 1478 N N . GLU A 1 189 ? -19.612 9.131 -9.659 1.00 96.56 189 GLU A N 1
ATOM 1479 C CA . GLU A 1 189 ? -20.154 8.723 -8.360 1.00 96.56 189 GLU A CA 1
ATOM 1480 C C . GLU A 1 189 ? -19.091 8.876 -7.264 1.00 96.56 189 GLU A C 1
ATOM 1482 O O . GLU A 1 189 ? -19.311 9.588 -6.285 1.00 96.56 189 GLU A O 1
ATOM 1487 N N . ILE A 1 190 ? -17.901 8.304 -7.483 1.00 96.94 190 ILE A N 1
ATOM 1488 C CA . ILE A 1 190 ? -16.751 8.369 -6.565 1.00 96.94 190 ILE A CA 1
ATOM 1489 C C . ILE A 1 190 ? -16.359 9.821 -6.263 1.00 96.94 190 ILE A C 1
ATOM 1491 O O . ILE A 1 190 ? -16.033 10.154 -5.126 1.00 96.94 190 ILE A O 1
ATOM 1495 N N . ALA A 1 191 ? -16.421 10.712 -7.256 1.00 95.94 191 ALA A N 1
ATOM 1496 C CA . ALA A 1 191 ? -16.127 12.133 -7.077 1.00 95.94 191 ALA A CA 1
ATOM 1497 C C . ALA A 1 191 ? -17.050 12.817 -6.052 1.00 95.94 191 ALA A C 1
ATOM 1499 O O . ALA A 1 191 ? -16.645 13.791 -5.412 1.00 95.94 191 ALA A O 1
ATOM 1500 N N . SER A 1 192 ? -18.283 12.317 -5.923 1.00 95.75 192 SER A N 1
ATOM 1501 C CA . SER A 1 192 ? -19.333 12.862 -5.058 1.00 95.75 192 SER A CA 1
ATOM 1502 C C . SER A 1 192 ? -19.460 12.166 -3.703 1.00 95.75 192 SER A C 1
ATOM 1504 O O . SER A 1 192 ? -20.146 12.691 -2.827 1.00 95.75 192 SER A O 1
ATOM 1506 N N . MET A 1 193 ? -18.799 11.019 -3.522 1.00 97.56 193 MET A N 1
ATOM 1507 C CA . MET A 1 193 ? -18.841 10.269 -2.272 1.00 97.56 193 MET A CA 1
ATOM 1508 C C . MET A 1 193 ? -18.207 11.051 -1.116 1.00 97.56 193 MET A C 1
ATOM 1510 O O . MET A 1 193 ? -17.174 11.723 -1.250 1.00 97.56 193 MET A O 1
ATOM 1514 N N . THR A 1 194 ? -18.830 10.904 0.048 1.00 96.94 194 THR A N 1
ATOM 1515 C CA . THR A 1 194 ? -18.267 11.299 1.340 1.00 96.94 194 THR A CA 1
ATOM 1516 C C . THR A 1 194 ? -17.012 10.490 1.674 1.00 96.94 194 THR A C 1
ATOM 1518 O O . THR A 1 194 ? -16.770 9.413 1.129 1.00 96.94 194 THR A O 1
ATOM 1521 N N . GLU A 1 195 ? -16.204 10.989 2.607 1.00 97.31 195 GLU A N 1
ATOM 1522 C CA . GLU A 1 195 ? -15.009 10.312 3.116 1.00 97.31 195 GLU A CA 1
ATOM 1523 C C . GLU A 1 195 ? -15.352 8.918 3.647 1.00 97.31 195 GLU A C 1
ATOM 1525 O O . GLU A 1 195 ? -14.646 7.948 3.366 1.00 97.31 195 GLU A O 1
ATOM 1530 N N . PHE A 1 196 ? -16.471 8.797 4.367 1.00 97.75 196 PHE A N 1
ATOM 1531 C CA . PHE A 1 196 ? -16.912 7.523 4.915 1.00 97.75 196 PHE A CA 1
ATOM 1532 C C . PHE A 1 196 ? -17.378 6.538 3.839 1.00 97.75 196 PHE A C 1
ATOM 1534 O O . PHE A 1 196 ? -17.042 5.358 3.919 1.00 97.75 196 PHE A O 1
ATOM 1541 N N . GLU A 1 197 ? -18.094 6.991 2.810 1.00 97.62 197 GLU A N 1
ATOM 1542 C CA . GLU A 1 197 ? -18.467 6.140 1.670 1.00 97.62 197 GLU A CA 1
ATOM 1543 C C . GLU A 1 197 ? -17.237 5.672 0.885 1.00 97.62 197 GLU A C 1
ATOM 1545 O O . GLU A 1 197 ? -17.136 4.488 0.567 1.00 97.62 197 GLU A O 1
ATOM 1550 N N . LEU A 1 198 ? -16.265 6.559 0.649 1.00 97.88 198 LEU A N 1
ATOM 1551 C CA . LEU A 1 198 ? -15.016 6.213 -0.033 1.00 97.88 198 LEU A CA 1
ATOM 1552 C C . LEU A 1 198 ? -14.197 5.192 0.750 1.00 97.88 198 LEU A C 1
ATOM 1554 O O . LEU A 1 198 ? -13.692 4.231 0.170 1.00 97.88 198 LEU A O 1
ATOM 1558 N N . PHE A 1 199 ? -14.086 5.369 2.069 1.00 98.00 199 PHE A N 1
ATOM 1559 C CA . PHE A 1 199 ? -13.405 4.394 2.912 1.00 98.00 199 PHE A CA 1
ATOM 1560 C C . PHE A 1 199 ? -14.108 3.037 2.857 1.00 98.00 199 PHE A C 1
ATOM 1562 O O . PHE A 1 199 ? -13.453 2.019 2.671 1.00 98.00 199 PHE A O 1
ATOM 1569 N N . ARG A 1 200 ? -15.443 2.999 2.959 1.00 97.50 200 ARG A N 1
ATOM 1570 C CA . ARG A 1 200 ? -16.222 1.751 2.869 1.00 97.50 200 ARG A CA 1
ATOM 1571 C C . ARG A 1 200 ? -16.131 1.088 1.492 1.00 97.50 200 ARG A C 1
ATOM 1573 O O . ARG A 1 200 ? -16.213 -0.133 1.420 1.00 97.50 200 ARG A O 1
ATOM 1580 N N . MET A 1 201 ? -15.940 1.868 0.426 1.00 97.44 201 MET A N 1
ATOM 1581 C CA . MET A 1 201 ? -15.671 1.357 -0.921 1.00 97.44 201 MET A CA 1
ATOM 1582 C C . MET A 1 201 ? -14.288 0.698 -1.013 1.00 97.44 201 MET A C 1
ATOM 1584 O O . MET A 1 201 ? -14.171 -0.345 -1.647 1.00 97.44 201 MET A O 1
ATOM 1588 N N . ALA A 1 202 ? -13.256 1.300 -0.412 1.00 97.44 202 ALA A N 1
ATOM 1589 C CA . ALA A 1 202 ? -11.867 0.835 -0.501 1.00 97.44 202 ALA A CA 1
ATOM 1590 C C . ALA A 1 202 ? -11.466 -0.185 0.587 1.00 97.44 202 ALA A C 1
ATOM 1592 O O . ALA A 1 202 ? -10.424 -0.839 0.490 1.00 97.44 202 ALA A O 1
ATOM 1593 N N . PHE A 1 203 ? -12.250 -0.306 1.653 1.00 97.81 203 PHE A N 1
ATOM 1594 C CA . PHE A 1 203 ? -11.994 -1.197 2.779 1.00 97.81 203 PHE A CA 1
ATOM 1595 C C . PHE A 1 203 ? -12.878 -2.453 2.686 1.00 97.81 203 PHE A C 1
ATOM 1597 O O . PHE A 1 203 ? -14.056 -2.331 2.349 1.00 97.81 203 PHE A O 1
ATOM 1604 N N . PRO A 1 204 ? -12.377 -3.662 3.016 1.00 97.12 204 PRO A N 1
ATOM 1605 C CA . PRO A 1 204 ? -13.160 -4.898 2.941 1.00 97.12 204 PRO A CA 1
ATOM 1606 C C . PRO A 1 204 ? -14.262 -4.955 4.022 1.00 97.12 204 PRO A C 1
ATOM 1608 O O . PRO A 1 204 ? -14.141 -5.656 5.024 1.00 97.12 204 PRO A O 1
ATOM 1611 N N . GLU A 1 205 ? -15.367 -4.228 3.835 1.00 96.81 205 GLU A N 1
ATOM 1612 C CA . GLU A 1 205 ? -16.485 -4.185 4.790 1.00 96.81 205 GLU A CA 1
ATOM 1613 C C . GLU A 1 205 ? -17.149 -5.560 4.978 1.00 96.81 205 GLU A C 1
ATOM 1615 O O . GLU A 1 205 ? -17.580 -5.892 6.083 1.00 96.81 205 GLU A O 1
ATOM 1620 N N . ASP A 1 206 ? -17.181 -6.399 3.942 1.00 97.00 206 ASP A N 1
ATOM 1621 C CA . ASP A 1 206 ? -17.724 -7.758 4.052 1.00 97.00 206 ASP A CA 1
ATOM 1622 C C . ASP A 1 206 ? -16.902 -8.613 5.029 1.00 97.00 206 ASP A C 1
ATOM 1624 O O . ASP A 1 206 ? -17.469 -9.317 5.859 1.00 97.00 206 ASP A O 1
ATOM 1628 N N . PHE A 1 207 ? -15.575 -8.448 5.077 1.00 97.94 207 PHE A N 1
ATOM 1629 C CA . PHE A 1 207 ? -14.739 -9.083 6.103 1.00 97.94 207 PHE A CA 1
ATOM 1630 C C . PHE A 1 207 ? -15.091 -8.609 7.522 1.00 97.94 207 PHE A C 1
ATOM 1632 O O . PHE A 1 207 ? -15.086 -9.402 8.472 1.00 97.94 207 PHE A O 1
ATOM 1639 N N . VAL A 1 208 ? -15.452 -7.332 7.682 1.00 97.94 208 VAL A N 1
ATOM 1640 C CA . VAL A 1 208 ? -15.930 -6.807 8.968 1.00 97.94 208 VAL A CA 1
ATOM 1641 C C . VAL A 1 208 ? -17.230 -7.496 9.379 1.00 97.94 208 VAL A C 1
ATOM 1643 O O . VAL A 1 208 ? -17.340 -7.965 10.514 1.00 97.94 208 VAL A O 1
ATOM 1646 N N . LYS A 1 209 ? -18.200 -7.568 8.461 1.00 97.69 209 LYS A N 1
ATOM 1647 C CA . LYS A 1 209 ? -19.535 -8.136 8.701 1.00 97.69 209 LYS A CA 1
ATOM 1648 C C . LYS A 1 209 ? -19.499 -9.643 8.939 1.00 97.69 209 LYS A C 1
ATOM 1650 O O . LYS A 1 209 ? -20.166 -10.122 9.852 1.00 97.69 209 LYS A O 1
ATOM 1655 N N . ASP A 1 210 ? -18.706 -10.364 8.156 1.00 97.69 210 ASP A N 1
ATOM 1656 C CA . ASP A 1 210 ? -18.745 -11.824 8.105 1.00 97.69 210 ASP A CA 1
ATOM 1657 C C . ASP A 1 210 ? -17.769 -12.473 9.092 1.00 97.69 210 ASP A C 1
ATOM 1659 O O . ASP A 1 210 ? -17.989 -13.604 9.532 1.00 97.69 210 ASP A O 1
ATOM 1663 N N . VAL A 1 211 ? -16.697 -11.768 9.477 1.00 97.31 211 VAL A N 1
ATOM 1664 C CA . VAL A 1 211 ? -15.638 -12.324 10.332 1.00 97.31 211 VAL A CA 1
ATOM 1665 C C . VAL A 1 211 ? -15.418 -11.504 11.593 1.00 97.31 211 VAL A C 1
ATOM 1667 O O . VAL A 1 211 ? -15.585 -12.043 12.691 1.00 97.31 211 VAL A O 1
ATOM 1670 N N . ILE A 1 212 ? -15.045 -10.224 11.471 1.00 97.19 212 ILE A N 1
ATOM 1671 C CA . ILE A 1 212 ? -14.622 -9.435 12.640 1.00 97.19 212 ILE A CA 1
ATOM 1672 C C . ILE A 1 212 ? -15.766 -9.313 13.644 1.00 97.19 212 ILE A C 1
ATOM 1674 O O . ILE A 1 212 ? -15.589 -9.658 14.814 1.00 97.19 212 ILE A O 1
ATOM 1678 N N . ILE A 1 213 ? -16.940 -8.849 13.211 1.00 97.94 213 ILE A N 1
ATOM 1679 C CA . ILE A 1 213 ? -18.082 -8.610 14.099 1.00 97.94 213 ILE A CA 1
ATOM 1680 C C . ILE A 1 213 ? -18.553 -9.915 14.763 1.00 97.94 213 ILE A C 1
ATOM 1682 O O . ILE A 1 213 ? -18.592 -9.946 15.996 1.00 97.94 213 ILE A O 1
ATOM 1686 N N . PRO A 1 214 ? -18.842 -11.012 14.031 1.00 97.25 214 PRO A N 1
ATOM 1687 C CA . PRO A 1 214 ? -19.285 -12.260 14.648 1.00 97.25 214 PRO A CA 1
ATOM 1688 C C . PRO A 1 214 ? -18.286 -12.809 15.674 1.00 97.25 214 PRO A C 1
ATOM 1690 O O . PRO A 1 214 ? -18.673 -13.144 16.792 1.00 97.25 214 PRO A O 1
ATOM 1693 N N . ARG A 1 215 ? -16.986 -12.833 15.348 1.00 95.62 215 ARG A N 1
ATOM 1694 C CA . ARG A 1 215 ? -15.954 -13.389 16.245 1.00 95.62 215 ARG A CA 1
ATOM 1695 C C . ARG A 1 215 ? -15.626 -12.500 17.430 1.00 95.62 215 ARG A C 1
ATOM 1697 O O . ARG A 1 215 ? -15.266 -12.994 18.500 1.00 95.62 215 ARG A O 1
ATOM 1704 N N . THR A 1 216 ? -15.784 -11.196 17.263 1.00 94.75 216 THR A N 1
ATOM 1705 C CA . THR A 1 216 ? -15.705 -10.251 18.374 1.00 94.75 216 THR A CA 1
ATOM 1706 C C . THR A 1 216 ? -16.898 -10.441 19.315 1.00 94.75 216 THR A C 1
ATOM 1708 O O . THR A 1 216 ? -16.719 -10.494 20.532 1.00 94.75 216 THR A O 1
ATOM 1711 N N . ASN A 1 217 ? -18.100 -10.653 18.767 1.00 96.38 217 ASN A N 1
ATOM 1712 C CA . ASN A 1 217 ? -19.332 -10.861 19.532 1.00 96.38 217 ASN A CA 1
ATOM 1713 C C . ASN A 1 217 ? -19.344 -12.132 20.377 1.00 96.38 217 ASN A C 1
ATOM 1715 O O . ASN A 1 217 ? -19.901 -12.099 21.473 1.00 96.38 217 ASN A O 1
ATOM 1719 N N . ASP A 1 218 ? -18.654 -13.193 19.951 1.00 93.69 218 ASP A N 1
ATOM 1720 C CA . ASP A 1 218 ? -18.446 -14.405 20.762 1.00 93.69 218 ASP A CA 1
ATOM 1721 C C . ASP A 1 218 ? -17.807 -14.098 22.140 1.00 93.69 218 ASP A C 1
ATOM 1723 O O . ASP A 1 218 ? -17.905 -14.895 23.073 1.00 93.69 218 ASP A O 1
ATOM 1727 N N . ASN A 1 219 ? -17.150 -12.938 22.285 1.00 91.31 219 ASN A N 1
ATOM 1728 C CA . ASN A 1 219 ? -16.421 -12.521 23.484 1.00 91.31 219 ASN A CA 1
ATOM 1729 C C . ASN A 1 219 ? -17.009 -11.264 24.162 1.00 91.31 219 ASN A C 1
ATOM 1731 O O . ASN A 1 219 ? -16.401 -10.745 25.102 1.00 91.31 219 ASN A O 1
ATOM 1735 N N . LEU A 1 220 ? -18.171 -10.767 23.719 1.00 91.25 220 LEU A N 1
ATOM 1736 C CA . LEU A 1 220 ? -18.821 -9.572 24.270 1.00 91.25 220 LEU A CA 1
ATOM 1737 C C . LEU A 1 220 ? -20.124 -9.905 25.006 1.00 91.25 220 LEU A C 1
ATOM 1739 O O . LEU A 1 220 ? -20.881 -10.785 24.613 1.00 91.25 220 LEU A O 1
ATOM 1743 N N . GLY A 1 221 ? -20.418 -9.151 26.072 1.00 86.88 221 GLY A N 1
ATOM 1744 C CA . GLY A 1 221 ? -21.696 -9.259 26.789 1.00 86.88 221 GLY A CA 1
ATOM 1745 C C . GLY A 1 221 ? -22.875 -8.622 26.044 1.00 86.88 221 GLY A C 1
ATOM 1746 O O . GLY A 1 221 ? -24.013 -9.054 26.209 1.00 86.88 221 GLY A O 1
ATOM 1747 N N . SER A 1 222 ? -22.605 -7.610 25.215 1.00 90.06 222 SER A N 1
ATOM 1748 C CA . SER A 1 222 ? -23.571 -6.987 24.308 1.00 90.06 222 SER A CA 1
ATOM 1749 C C . SER A 1 222 ? -23.045 -7.013 22.867 1.00 90.06 222 SER A C 1
ATOM 1751 O O . SER A 1 222 ? -21.867 -6.682 22.663 1.00 90.06 222 SER A O 1
ATOM 1753 N N . PRO A 1 223 ? -23.883 -7.375 21.873 1.00 93.69 223 PRO A N 1
ATOM 1754 C CA . PRO A 1 223 ? -23.458 -7.455 20.479 1.00 93.69 223 PRO A CA 1
ATOM 1755 C C . PRO A 1 223 ? -22.933 -6.117 19.953 1.00 93.69 223 PRO A C 1
ATOM 1757 O O . PRO A 1 223 ? -23.555 -5.079 20.150 1.00 93.69 223 PRO A O 1
ATOM 1760 N N . LEU A 1 224 ? -21.777 -6.168 19.304 1.00 96.56 224 LEU A N 1
ATOM 1761 C CA . LEU A 1 224 ? -21.224 -5.161 18.413 1.00 96.56 224 LEU A CA 1
ATOM 1762 C C . LEU A 1 224 ? -21.978 -5.200 17.083 1.00 96.56 224 LEU A C 1
ATOM 1764 O O . LEU A 1 224 ? -22.154 -6.274 16.499 1.00 96.56 224 LEU A O 1
ATOM 1768 N N . MET A 1 225 ? -22.397 -4.030 16.616 1.00 96.06 225 MET A N 1
ATOM 1769 C CA . MET A 1 225 ? -22.996 -3.820 15.298 1.00 96.06 225 MET A CA 1
ATOM 1770 C C . MET A 1 225 ? -22.029 -3.067 14.374 1.00 96.06 225 MET A C 1
ATOM 1772 O O . MET A 1 225 ? -20.967 -2.620 14.811 1.00 96.06 225 MET A O 1
ATOM 1776 N N . LEU A 1 226 ? -22.370 -2.950 13.088 1.00 97.31 226 LEU A N 1
ATOM 1777 C CA . LEU A 1 226 ? -21.487 -2.348 12.086 1.00 97.31 226 LEU A CA 1
ATOM 1778 C C . LEU A 1 226 ? -21.259 -0.853 12.336 1.00 97.31 226 LEU A C 1
ATOM 1780 O O . LEU A 1 226 ? -20.117 -0.395 12.286 1.00 97.31 226 LEU A O 1
ATOM 1784 N N . GLY A 1 227 ? -22.311 -0.098 12.654 1.00 96.56 227 GLY A N 1
ATOM 1785 C CA . GLY A 1 227 ? -22.178 1.312 13.003 1.00 96.56 227 GLY A CA 1
ATOM 1786 C C . GLY A 1 227 ? -21.337 1.514 14.262 1.00 96.56 227 GLY A C 1
ATOM 1787 O O . GLY A 1 227 ? -20.439 2.355 14.271 1.00 96.56 227 GLY A O 1
ATOM 1788 N N . GLU A 1 228 ? -21.549 0.708 15.305 1.00 96.69 228 GLU A N 1
ATOM 1789 C CA . GLU A 1 228 ? -20.741 0.725 16.530 1.00 96.69 228 GLU A CA 1
ATOM 1790 C C . GLU A 1 228 ? -19.276 0.333 16.262 1.00 96.69 228 GLU A C 1
ATOM 1792 O O . GLU A 1 228 ? -18.373 0.934 16.849 1.00 96.69 228 GLU A O 1
ATOM 1797 N N . PHE A 1 229 ? -19.009 -0.603 15.345 1.00 97.25 229 PHE A N 1
ATOM 1798 C CA . PHE A 1 229 ? -17.646 -0.929 14.916 1.00 97.25 229 PHE A CA 1
ATOM 1799 C C . PHE A 1 229 ? -16.950 0.283 14.289 1.00 97.25 229 PHE A C 1
ATOM 1801 O O . PHE A 1 229 ? -15.818 0.594 14.663 1.00 97.25 229 PHE A O 1
ATOM 1808 N N . TYR A 1 230 ? -17.625 1.021 13.405 1.00 97.12 230 TYR A N 1
ATOM 1809 C CA . TYR A 1 230 ? -17.059 2.247 12.840 1.00 97.12 230 TYR A CA 1
ATOM 1810 C C . TYR A 1 230 ? -16.881 3.348 13.891 1.00 97.12 230 TYR A C 1
ATOM 1812 O O . TYR A 1 230 ? -15.845 4.007 13.897 1.00 97.12 230 TYR A O 1
ATOM 1820 N N . LYS A 1 231 ? -17.796 3.484 14.860 1.00 95.31 231 LYS A N 1
ATOM 1821 C CA . LYS A 1 231 ? -17.612 4.404 16.003 1.00 95.31 231 LYS A CA 1
ATOM 1822 C C . LYS A 1 231 ? -16.369 4.051 16.810 1.00 95.31 231 LYS A C 1
ATOM 1824 O O . LYS A 1 231 ? -15.601 4.939 17.187 1.00 95.31 231 LYS A O 1
ATOM 1829 N N . TRP A 1 232 ? -16.155 2.760 17.062 1.00 93.44 232 TRP A N 1
ATOM 1830 C CA . TRP A 1 232 ? -14.942 2.268 17.705 1.00 93.44 232 TRP A CA 1
ATOM 1831 C C . TRP A 1 232 ? -13.703 2.599 16.871 1.00 93.44 232 TRP A C 1
ATOM 1833 O O . TRP A 1 232 ? -12.755 3.139 17.437 1.00 93.44 232 TRP A O 1
ATOM 1843 N N . LEU A 1 233 ? -13.728 2.343 15.557 1.00 93.12 233 LEU A N 1
ATOM 1844 C CA . LEU A 1 233 ? -12.609 2.580 14.642 1.00 93.12 233 LEU A CA 1
ATOM 1845 C C . LEU A 1 233 ? -12.221 4.066 14.592 1.00 93.12 233 LEU A C 1
ATOM 1847 O O . LEU A 1 233 ? -11.066 4.401 14.861 1.00 93.12 233 LEU A O 1
ATOM 1851 N N . GLY A 1 234 ? -13.196 4.956 14.382 1.00 90.69 234 GLY A N 1
ATOM 1852 C CA . GLY A 1 234 ? -12.994 6.410 14.372 1.00 90.69 234 GLY A CA 1
ATOM 1853 C C . GLY A 1 234 ? -12.524 6.977 15.718 1.00 90.69 234 GLY A C 1
ATOM 1854 O O . GLY A 1 234 ? -11.846 7.998 15.764 1.00 90.69 234 GLY A O 1
ATOM 1855 N N . SER A 1 235 ? -12.800 6.282 16.827 1.00 85.88 235 SER A N 1
ATOM 1856 C CA . SER A 1 235 ? -12.342 6.677 18.167 1.00 85.88 235 SER A CA 1
ATOM 1857 C C . SER A 1 235 ? -10.880 6.303 18.470 1.00 85.88 235 SER A C 1
ATOM 1859 O O . SER A 1 235 ? -10.370 6.676 19.528 1.00 85.88 235 SER A O 1
ATOM 1861 N N . ARG A 1 236 ? -10.198 5.518 17.618 1.00 71.00 236 ARG A N 1
ATOM 1862 C CA . ARG A 1 236 ? -8.854 4.983 17.925 1.00 71.00 236 ARG A CA 1
ATOM 1863 C C . ARG A 1 236 ? -7.689 5.888 17.529 1.00 71.00 236 ARG A C 1
ATOM 1865 O O . ARG A 1 236 ? -6.615 5.710 18.103 1.00 71.00 236 ARG A O 1
ATOM 1872 N N . GLY A 1 237 ? -7.886 6.827 16.600 1.00 58.62 237 GLY A N 1
ATOM 1873 C CA . GLY A 1 237 ? -6.860 7.730 16.051 1.00 58.62 237 GLY A CA 1
ATOM 1874 C C . GLY A 1 237 ? -6.407 8.829 17.014 1.00 58.62 237 GLY A C 1
ATOM 1875 O O . GLY A 1 237 ? -6.270 9.981 16.618 1.00 58.62 237 GLY A O 1
ATOM 1876 N N . ILE A 1 238 ? -6.223 8.505 18.298 1.00 65.25 238 ILE A N 1
ATOM 1877 C CA . ILE A 1 238 ? -6.088 9.514 19.332 1.00 65.25 238 ILE A CA 1
ATOM 1878 C C . ILE A 1 238 ? -5.097 9.120 20.462 1.00 65.25 238 ILE A C 1
ATOM 1880 O O . ILE A 1 238 ? -5.337 8.123 21.161 1.00 65.25 238 ILE A O 1
ATOM 1884 N N . PRO A 1 239 ? -4.047 9.934 20.730 1.00 62.66 239 PRO A N 1
ATOM 1885 C CA . PRO A 1 239 ? -3.137 9.753 21.866 1.00 62.66 239 PRO A CA 1
ATOM 1886 C C . PRO A 1 239 ? -3.786 10.133 23.213 1.00 62.66 239 PRO A C 1
ATOM 1888 O O . PRO A 1 239 ? -4.792 10.841 23.271 1.00 62.66 239 PRO A O 1
ATOM 1891 N N . ASP A 1 240 ? -3.221 9.643 24.324 1.00 71.25 240 ASP A N 1
ATOM 1892 C CA . ASP A 1 240 ? -3.717 9.879 25.693 1.00 71.25 240 ASP A CA 1
ATOM 1893 C C . ASP A 1 240 ? -5.197 9.522 25.896 1.00 71.25 240 ASP A C 1
ATOM 1895 O O . ASP A 1 240 ? -5.992 10.266 26.472 1.00 71.25 240 ASP A O 1
ATOM 1899 N N . ARG A 1 241 ? -5.576 8.321 25.442 1.00 75.75 241 ARG A N 1
ATOM 1900 C CA . ARG A 1 241 ? -6.964 7.823 25.358 1.00 75.75 241 ARG A CA 1
ATOM 1901 C C . ARG A 1 241 ? -7.843 8.145 26.566 1.00 75.75 241 ARG A C 1
ATOM 1903 O O . ARG A 1 241 ? -8.990 8.532 26.393 1.00 75.75 241 ARG A O 1
ATOM 1910 N N . LYS A 1 242 ? -7.332 8.045 27.798 1.00 80.62 242 LYS A N 1
ATOM 1911 C CA . LYS A 1 242 ? -8.121 8.353 29.009 1.00 80.62 242 LYS A CA 1
ATOM 1912 C C . LYS A 1 242 ? -8.668 9.786 29.022 1.00 80.62 242 LYS A C 1
ATOM 1914 O O . LYS A 1 242 ? -9.770 10.001 29.525 1.00 80.62 242 LYS A O 1
ATOM 1919 N N . CYS A 1 243 ? -7.942 10.751 28.460 1.00 82.88 243 CYS A N 1
ATOM 1920 C CA . CYS A 1 243 ? -8.351 12.152 28.406 1.00 82.88 243 CYS A CA 1
ATOM 1921 C C . CYS A 1 243 ? -9.624 12.358 27.571 1.00 82.88 243 CYS A C 1
ATOM 1923 O O . CYS A 1 243 ? -10.434 13.225 27.894 1.00 82.88 243 CYS A O 1
ATOM 1925 N N . TRP A 1 244 ? -9.855 11.522 26.560 1.00 84.88 244 TRP A N 1
ATOM 1926 C CA . TRP A 1 244 ? -10.978 11.632 25.620 1.00 84.88 244 TRP A CA 1
ATOM 1927 C C . TRP A 1 244 ? -12.310 11.160 26.189 1.00 84.88 244 TRP A C 1
ATOM 1929 O O . TRP A 1 244 ? -13.369 11.581 25.727 1.00 84.88 244 TRP A O 1
ATOM 1939 N N . TRP A 1 245 ? -12.258 10.365 27.256 1.00 89.88 245 TRP A N 1
ATOM 1940 C CA . TRP A 1 245 ? -13.418 9.969 28.054 1.00 89.88 245 TRP A CA 1
ATOM 1941 C C . TRP A 1 245 ? -13.420 10.582 29.458 1.00 89.88 245 TRP A C 1
ATOM 1943 O O . TRP A 1 245 ? -14.212 10.167 30.315 1.00 89.88 245 TRP A O 1
ATOM 1953 N N . SER A 1 246 ? -12.541 11.560 29.708 1.00 85.94 246 SER A N 1
ATOM 1954 C CA . SER A 1 246 ? -12.478 12.258 30.988 1.00 85.94 246 SER A CA 1
ATOM 1955 C C . SER A 1 246 ? -13.793 12.980 31.278 1.00 85.94 246 SER A C 1
ATOM 1957 O O . SER A 1 246 ? -14.412 13.581 30.401 1.00 85.94 246 SER A O 1
ATOM 1959 N N . LYS A 1 247 ? -14.213 12.948 32.543 1.00 84.75 247 LYS A N 1
ATOM 1960 C CA . LYS A 1 247 ? -15.358 13.732 33.029 1.00 84.75 247 LYS A CA 1
ATOM 1961 C C . LYS A 1 247 ? -14.960 15.136 33.478 1.00 84.75 247 LYS A C 1
ATOM 1963 O O . LYS A 1 247 ? -15.826 15.915 33.865 1.00 84.75 247 LYS A O 1
ATOM 1968 N N . GLU A 1 248 ? -13.667 15.444 33.470 1.00 84.75 248 GLU A N 1
ATOM 1969 C CA . GLU A 1 248 ? -13.176 16.778 33.790 1.00 84.75 248 GLU A CA 1
ATOM 1970 C C . GLU A 1 248 ? -13.649 17.781 32.735 1.00 84.75 248 GLU A C 1
ATOM 1972 O O . GLU A 1 248 ? -13.907 17.419 31.580 1.00 84.75 248 GLU A O 1
ATOM 1977 N N . ALA A 1 249 ? -13.766 19.049 33.128 1.00 82.00 249 ALA A N 1
ATOM 1978 C CA . ALA A 1 249 ? -14.089 20.116 32.192 1.00 82.00 249 ALA A CA 1
ATOM 1979 C C . ALA A 1 249 ? -13.038 20.171 31.073 1.00 82.00 249 ALA A C 1
ATOM 1981 O O . ALA A 1 249 ? -11.853 19.935 31.311 1.00 82.00 249 ALA A O 1
ATOM 1982 N N . ILE A 1 250 ? -13.477 20.459 29.846 1.00 85.31 250 ILE A N 1
ATOM 1983 C CA . ILE A 1 250 ? -12.549 20.700 28.739 1.00 85.31 250 ILE A CA 1
ATOM 1984 C C . ILE A 1 250 ? -11.755 21.955 29.090 1.00 85.31 250 ILE A C 1
ATOM 1986 O O . ILE A 1 250 ? -12.330 23.014 29.348 1.00 85.31 250 ILE A O 1
ATOM 1990 N N . SER A 1 251 ? -10.438 21.809 29.130 1.00 80.25 251 SER A N 1
ATOM 1991 C CA . SER A 1 251 ? -9.512 22.895 29.398 1.00 80.25 251 SER A CA 1
ATOM 1992 C C . SER A 1 251 ? -8.829 23.275 28.086 1.00 80.25 251 SER A C 1
ATOM 1994 O O . SER A 1 251 ? -8.387 22.384 27.361 1.00 80.25 251 SER A O 1
ATOM 1996 N N . PRO A 1 252 ? -8.683 24.576 27.776 1.00 78.25 252 PRO A N 1
ATOM 1997 C CA . PRO A 1 252 ? -7.865 25.018 26.647 1.00 78.25 252 PRO A CA 1
ATOM 1998 C C . PRO A 1 252 ? -6.391 24.601 26.760 1.00 78.25 252 PRO A C 1
ATOM 2000 O O . PRO A 1 252 ? -5.669 24.654 25.773 1.00 78.25 252 PRO A O 1
ATOM 2003 N N . TYR A 1 253 ? -5.947 24.221 27.964 1.00 74.69 253 TYR A N 1
ATOM 2004 C CA . TYR A 1 253 ? -4.544 23.982 28.301 1.00 74.69 253 TYR A CA 1
ATOM 2005 C C . TYR A 1 253 ? -4.255 22.539 28.736 1.00 74.69 253 TYR A C 1
ATOM 2007 O O . TYR A 1 253 ? -3.106 22.213 29.020 1.00 74.69 253 TYR A O 1
ATOM 2015 N N . SER A 1 254 ? -5.273 21.679 28.870 1.00 71.81 254 SER A N 1
ATOM 2016 C CA . SER A 1 254 ? -5.081 20.312 29.365 1.00 71.81 254 SER A CA 1
ATOM 2017 C C . SER A 1 254 ? -6.196 19.341 28.963 1.00 71.81 254 SER A C 1
ATOM 2019 O O . SER A 1 254 ? -7.379 19.679 28.914 1.00 71.81 254 SER A O 1
ATOM 2021 N N . GLY A 1 255 ? -5.810 18.084 28.734 1.00 71.62 255 GLY A N 1
ATOM 2022 C CA . GLY A 1 255 ? -6.725 17.016 28.337 1.00 71.62 255 GLY A CA 1
ATOM 2023 C C . GLY A 1 255 ? -7.216 17.142 26.892 1.00 71.62 255 GLY A C 1
ATOM 2024 O O . GLY A 1 255 ? -6.687 17.911 26.096 1.00 71.62 255 GLY A O 1
ATOM 2025 N N . ALA A 1 256 ? -8.225 16.346 26.537 1.00 80.75 256 ALA A N 1
ATOM 2026 C CA . ALA A 1 256 ? -8.736 16.315 25.171 1.00 80.75 256 ALA A CA 1
ATOM 2027 C C . ALA A 1 256 ? -9.637 17.530 24.858 1.00 80.75 256 ALA A C 1
ATOM 2029 O O . ALA A 1 256 ? -10.447 17.901 25.720 1.00 80.75 256 ALA A O 1
ATOM 2030 N N . PRO A 1 257 ? -9.563 18.096 23.634 1.00 80.25 257 PRO A N 1
ATOM 2031 C CA . PRO A 1 257 ? -10.348 19.262 23.214 1.00 80.25 257 PRO A CA 1
ATOM 2032 C C . PRO A 1 257 ? -11.844 18.962 23.047 1.00 80.25 257 PRO A C 1
ATOM 2034 O O . PRO A 1 257 ? -12.665 19.875 23.070 1.00 80.25 257 PRO A O 1
ATOM 2037 N N . PHE A 1 258 ? -12.212 17.689 22.902 1.00 83.25 258 PHE A N 1
ATOM 2038 C CA . PHE A 1 258 ? -13.593 17.222 22.929 1.00 83.25 258 PHE A CA 1
ATOM 2039 C C . PHE A 1 258 ? -13.700 15.881 23.663 1.00 83.25 258 PHE A C 1
ATOM 2041 O O . PHE A 1 258 ? -12.702 15.314 24.118 1.00 83.25 258 PHE A O 1
ATOM 2048 N N . ARG A 1 259 ? -14.933 15.401 23.848 1.00 86.69 259 ARG A N 1
ATOM 2049 C CA . ARG A 1 259 ? -15.236 14.169 24.585 1.00 86.69 259 ARG A CA 1
ATOM 2050 C C . ARG A 1 259 ? -15.905 13.144 23.680 1.00 86.69 259 ARG A C 1
ATOM 2052 O O . ARG A 1 259 ? -16.831 13.475 22.949 1.00 86.69 259 ARG A O 1
ATOM 2059 N N . LEU A 1 260 ? -15.481 11.890 23.802 1.00 89.00 260 LEU A N 1
ATOM 2060 C CA . LEU A 1 260 ? -16.032 10.751 23.065 1.00 89.00 260 LEU A CA 1
ATOM 2061 C C . LEU A 1 260 ? -17.149 10.024 23.822 1.00 89.00 260 LEU A C 1
ATOM 2063 O O . LEU A 1 260 ? -17.708 9.056 23.317 1.00 89.00 260 LEU A O 1
ATOM 2067 N N . ASN A 1 261 ? -17.520 10.500 25.015 1.00 88.00 261 ASN A N 1
ATOM 2068 C CA . ASN A 1 261 ? -18.561 9.886 25.845 1.00 88.00 261 ASN A CA 1
ATOM 2069 C C . ASN A 1 261 ? -19.922 9.772 25.136 1.00 88.00 261 ASN A C 1
ATOM 2071 O O . ASN A 1 261 ? -20.687 8.871 25.470 1.00 88.00 261 ASN A O 1
ATOM 2075 N N . ASN A 1 262 ? -20.211 10.665 24.183 1.00 85.44 262 ASN A N 1
ATOM 2076 C CA . ASN A 1 262 ? -21.440 10.630 23.386 1.00 85.44 262 ASN A CA 1
ATOM 2077 C C . ASN A 1 262 ? -21.396 9.571 22.275 1.00 85.44 262 ASN A C 1
ATOM 2079 O O . ASN A 1 262 ? -22.445 9.092 21.862 1.00 85.44 262 ASN A O 1
ATOM 2083 N N . ALA A 1 263 ? -20.199 9.216 21.802 1.00 87.56 263 ALA A N 1
ATOM 2084 C CA . ALA A 1 263 ? -20.006 8.205 20.770 1.00 87.56 263 ALA A CA 1
ATOM 2085 C C . ALA A 1 263 ? -20.061 6.797 21.369 1.00 87.56 263 ALA A C 1
ATOM 2087 O O . ALA A 1 263 ? -20.810 5.940 20.908 1.00 87.56 263 ALA A O 1
ATOM 2088 N N . MET A 1 264 ? -19.282 6.567 22.430 1.00 92.00 264 MET A N 1
ATOM 2089 C CA . MET A 1 264 ? -19.298 5.325 23.199 1.00 92.00 264 MET A CA 1
ATOM 2090 C C . MET A 1 264 ? -18.715 5.534 24.597 1.00 92.00 264 MET A C 1
ATOM 2092 O O . MET A 1 264 ? -17.992 6.495 24.849 1.00 92.00 264 MET A O 1
ATOM 2096 N N . SER A 1 265 ? -18.977 4.619 25.531 1.00 91.94 265 SER A N 1
ATOM 2097 C CA . SER A 1 265 ? -18.313 4.659 26.842 1.00 91.94 265 SER A CA 1
ATOM 2098 C C . SER A 1 265 ? -16.873 4.134 26.762 1.00 91.94 265 SER A C 1
ATOM 2100 O O . SER A 1 265 ? -16.578 3.244 25.966 1.00 91.94 265 SER A O 1
ATOM 2102 N N . PHE A 1 266 ? -15.983 4.621 27.636 1.00 90.31 266 PHE A N 1
ATOM 2103 C CA . PHE A 1 266 ? -14.600 4.125 27.698 1.00 90.31 266 PHE A CA 1
ATOM 2104 C C . PHE A 1 266 ? -14.539 2.627 28.006 1.00 90.31 266 PHE A C 1
ATOM 2106 O O . PHE A 1 266 ? -13.734 1.900 27.435 1.00 90.31 266 PHE A O 1
ATOM 2113 N N . THR A 1 267 ? -15.426 2.153 28.883 1.00 90.44 267 THR A N 1
ATOM 2114 C CA . THR A 1 267 ? -15.545 0.728 29.201 1.00 90.44 267 THR A CA 1
ATOM 2115 C C . THR A 1 267 ? -15.893 -0.075 27.955 1.00 90.44 267 THR A C 1
ATOM 2117 O O . THR A 1 267 ? -15.189 -1.029 27.645 1.00 90.44 267 THR A O 1
ATOM 2120 N N . ARG A 1 268 ? -16.906 0.353 27.191 1.00 93.06 268 ARG A N 1
ATOM 2121 C CA . ARG A 1 268 ? -17.311 -0.326 25.954 1.00 93.06 268 ARG A CA 1
ATOM 2122 C C . ARG A 1 268 ? -16.195 -0.325 24.908 1.00 93.06 268 ARG A C 1
ATOM 2124 O O . ARG A 1 268 ? -15.947 -1.345 24.274 1.00 93.06 268 ARG A O 1
ATOM 2131 N N . TYR A 1 269 ? -15.476 0.789 24.774 1.00 90.81 269 TYR A N 1
ATOM 2132 C CA . TYR A 1 269 ? -14.297 0.883 23.912 1.00 90.81 269 TYR A CA 1
ATOM 2133 C C . TYR A 1 269 ? -13.220 -0.155 24.277 1.00 90.81 269 TYR A C 1
ATOM 2135 O O . TYR A 1 269 ? -12.669 -0.820 23.394 1.00 90.81 269 TYR A O 1
ATOM 2143 N N . LEU A 1 270 ? -12.922 -0.317 25.573 1.00 88.31 270 LEU A N 1
ATOM 2144 C CA . LEU A 1 270 ? -11.956 -1.308 26.059 1.00 88.31 270 LEU A CA 1
ATOM 2145 C C . LEU A 1 270 ? -12.465 -2.745 25.895 1.00 88.31 270 LEU A C 1
ATOM 2147 O O . LEU A 1 270 ? -11.683 -3.612 25.516 1.00 88.31 270 LEU A O 1
ATOM 2151 N N . GLU A 1 271 ? -13.756 -2.991 26.127 1.00 91.25 271 GLU A N 1
ATOM 2152 C CA . GLU A 1 271 ? -14.389 -4.297 25.909 1.00 91.25 271 GLU A CA 1
ATOM 2153 C C . GLU A 1 271 ? -14.261 -4.738 24.449 1.00 91.25 271 GLU A C 1
ATOM 2155 O O . GLU A 1 271 ? -13.748 -5.825 24.193 1.00 91.25 271 GLU A O 1
ATOM 2160 N N . ILE A 1 272 ? -14.643 -3.880 23.494 1.00 92.25 272 ILE A N 1
ATOM 2161 C CA . ILE A 1 272 ? -14.508 -4.166 22.055 1.00 92.25 272 ILE A CA 1
ATOM 2162 C C . ILE A 1 272 ? -13.038 -4.386 21.695 1.00 92.25 272 ILE A C 1
ATOM 2164 O O . ILE A 1 272 ? -12.697 -5.363 21.036 1.00 92.25 272 ILE A O 1
ATOM 2168 N N . THR A 1 273 ? -12.149 -3.521 22.187 1.00 88.88 273 THR A N 1
ATOM 2169 C CA . THR A 1 273 ? -10.702 -3.637 21.964 1.00 88.88 273 THR A CA 1
ATOM 2170 C C . THR A 1 273 ? -10.140 -4.981 22.437 1.00 88.88 273 THR A C 1
ATOM 2172 O O . THR A 1 273 ? -9.350 -5.594 21.724 1.00 88.88 273 THR A O 1
ATOM 2175 N N . ALA A 1 274 ? -10.543 -5.454 23.617 1.00 87.69 274 ALA A N 1
ATOM 2176 C CA . ALA A 1 274 ? -10.106 -6.739 24.158 1.00 87.69 274 ALA A CA 1
ATOM 2177 C C . ALA A 1 274 ? -10.724 -7.935 23.409 1.00 87.69 274 ALA A C 1
ATOM 2179 O O . ALA A 1 274 ? -10.087 -8.981 23.232 1.00 87.69 274 ALA A O 1
ATOM 2180 N N . ALA A 1 275 ? -11.977 -7.787 22.983 1.00 91.50 275 ALA A N 1
ATOM 2181 C CA . ALA A 1 275 ? -12.752 -8.833 22.332 1.00 91.50 275 ALA A CA 1
ATOM 2182 C C . ALA A 1 275 ? -12.439 -8.994 20.839 1.00 91.50 275 ALA A C 1
ATOM 2184 O O . ALA A 1 275 ? -12.751 -10.046 20.291 1.00 91.50 275 ALA A O 1
ATOM 2185 N N . LEU A 1 276 ? -11.809 -8.006 20.194 1.00 92.19 276 LEU A N 1
ATOM 2186 C CA . LEU A 1 276 ? -11.598 -7.999 18.747 1.00 92.19 276 LEU A CA 1
ATOM 2187 C C . LEU A 1 276 ? -10.867 -9.254 18.246 1.00 92.19 276 LEU A C 1
ATOM 2189 O O . LEU A 1 276 ? -9.908 -9.724 18.873 1.00 92.19 276 LEU A O 1
ATOM 2193 N N . ARG A 1 277 ? -11.321 -9.796 17.112 1.00 91.81 277 ARG A N 1
ATOM 2194 C CA . ARG A 1 277 ? -10.718 -10.939 16.410 1.00 91.81 277 ARG A CA 1
ATOM 2195 C C . ARG A 1 277 ? -10.669 -10.661 14.907 1.00 91.81 277 ARG A C 1
ATOM 2197 O O . ARG A 1 277 ? -11.653 -10.197 14.345 1.00 91.81 277 ARG A O 1
ATOM 2204 N N . PHE A 1 278 ? -9.550 -10.996 14.267 1.00 95.12 278 PHE A N 1
ATOM 2205 C CA . PHE A 1 278 ? -9.332 -10.805 12.822 1.00 95.12 278 PHE A CA 1
ATOM 2206 C C . PHE A 1 278 ? -9.417 -12.105 12.009 1.00 95.12 278 PHE A C 1
ATOM 2208 O O . PHE A 1 278 ? -9.115 -12.136 10.821 1.00 95.12 278 PHE A O 1
ATOM 2215 N N . THR A 1 279 ? -9.826 -13.204 12.640 1.00 95.06 279 THR A N 1
ATOM 2216 C CA . THR A 1 279 ? -9.991 -14.486 11.962 1.00 95.06 279 THR A CA 1
ATOM 2217 C C . THR A 1 279 ? -11.023 -15.347 12.681 1.00 95.06 279 THR A C 1
ATOM 2219 O O . THR A 1 279 ? -11.159 -15.301 13.905 1.00 95.06 279 THR A O 1
ATOM 2222 N N . ASP A 1 280 ? -11.762 -16.127 11.902 1.00 93.50 280 ASP A N 1
ATOM 2223 C CA . ASP A 1 280 ? -12.630 -17.220 12.339 1.00 93.50 280 ASP A CA 1
ATOM 2224 C C . ASP A 1 280 ? -11.965 -18.594 12.167 1.00 93.50 280 ASP A C 1
ATOM 2226 O O . ASP A 1 280 ? -12.537 -19.617 12.550 1.00 93.50 280 ASP A O 1
ATOM 2230 N N . VAL A 1 281 ? -10.757 -18.621 11.600 1.00 93.19 281 VAL A N 1
ATOM 2231 C CA . VAL A 1 281 ? -9.948 -19.825 11.484 1.00 93.19 281 VAL A CA 1
ATOM 2232 C C . VAL A 1 281 ? -9.446 -20.197 12.871 1.00 93.19 281 VAL A C 1
ATOM 2234 O O . VAL A 1 281 ? -9.091 -19.359 13.701 1.00 93.19 281 VAL A O 1
ATOM 2237 N N . ARG A 1 282 ? -9.452 -21.496 13.154 1.00 89.81 282 ARG A N 1
ATOM 2238 C CA . ARG A 1 282 ? -8.976 -22.012 14.429 1.00 89.81 282 ARG A CA 1
ATOM 2239 C C . ARG A 1 282 ? -7.450 -21.961 14.480 1.00 89.81 282 ARG A C 1
ATOM 2241 O O . ARG A 1 282 ? -6.799 -22.602 13.658 1.00 89.81 282 ARG A O 1
ATOM 2248 N N . THR A 1 283 ? -6.908 -21.351 15.534 1.00 89.94 283 THR A N 1
ATOM 2249 C CA . THR A 1 283 ? -5.460 -21.265 15.772 1.00 89.94 283 THR A CA 1
ATOM 2250 C C . THR A 1 283 ? -4.799 -22.640 15.741 1.00 89.94 283 THR A C 1
ATOM 2252 O O . THR A 1 283 ? -5.187 -23.487 16.559 1.00 89.94 283 THR A O 1
ATOM 2255 N N . PRO A 1 284 ? -3.826 -22.889 14.843 1.00 90.31 284 PRO A N 1
ATOM 2256 C CA . PRO A 1 284 ? -3.100 -24.149 14.785 1.00 90.31 284 PRO A CA 1
ATOM 2257 C C . PRO A 1 284 ? -2.232 -24.346 16.031 1.00 90.31 284 PRO A C 1
ATOM 2259 O O . PRO A 1 284 ? -1.721 -23.381 16.597 1.00 90.31 284 PRO A O 1
ATOM 2262 N N . THR A 1 285 ? -2.080 -25.592 16.480 1.00 87.31 285 THR A N 1
ATOM 2263 C CA . THR A 1 285 ? -1.214 -25.930 17.619 1.00 87.31 285 THR A CA 1
ATOM 2264 C C . THR A 1 285 ? -0.285 -27.084 17.284 1.00 87.31 285 THR A C 1
ATOM 2266 O O . THR A 1 285 ? -0.669 -28.023 16.584 1.00 87.31 285 THR A O 1
ATOM 2269 N N . VAL A 1 286 ? 0.917 -27.072 17.867 1.00 87.19 286 VAL A N 1
ATOM 2270 C CA . VAL A 1 286 ? 1.923 -28.125 17.652 1.00 87.19 286 VAL A CA 1
ATOM 2271 C C . VAL A 1 286 ? 1.369 -29.509 17.996 1.00 87.19 286 VAL A C 1
ATOM 2273 O O . VAL A 1 286 ? 1.517 -30.435 17.208 1.00 87.19 286 VAL A O 1
ATOM 2276 N N . GLU A 1 287 ? 0.660 -29.638 19.121 1.00 88.19 287 GLU A N 1
ATOM 2277 C CA . GLU A 1 287 ? 0.074 -30.908 19.586 1.00 88.19 287 GLU A CA 1
ATOM 2278 C C . GLU A 1 287 ? -0.905 -31.540 18.590 1.00 88.19 287 GLU A C 1
ATOM 2280 O O . GLU A 1 287 ? -1.091 -32.753 18.584 1.00 88.19 287 GLU A O 1
ATOM 2285 N N . ARG A 1 288 ? -1.569 -30.720 17.777 1.00 90.69 288 ARG A N 1
ATOM 2286 C CA . ARG A 1 288 ? -2.733 -31.139 17.001 1.00 90.69 288 ARG A CA 1
ATOM 2287 C C . ARG A 1 288 ? -2.485 -31.105 15.505 1.00 90.69 288 ARG A C 1
ATOM 2289 O O . ARG A 1 288 ? -2.858 -32.039 14.808 1.00 90.69 288 ARG A O 1
ATOM 2296 N N . ASP A 1 289 ? -1.894 -30.020 15.022 1.00 90.19 289 ASP A N 1
ATOM 2297 C CA . ASP A 1 289 ? -1.661 -29.783 13.599 1.00 90.19 289 ASP A CA 1
ATOM 2298 C C . ASP A 1 289 ? -0.177 -29.979 13.232 1.00 90.19 289 ASP A C 1
ATOM 2300 O O . ASP A 1 289 ? 0.167 -30.043 12.053 1.00 90.19 289 ASP A O 1
ATOM 2304 N N . GLY A 1 290 ? 0.708 -30.133 14.228 1.00 90.31 290 GLY A N 1
ATOM 2305 C CA . GLY A 1 290 ? 2.134 -30.406 14.027 1.00 90.31 290 GLY A CA 1
ATOM 2306 C C . GLY A 1 290 ? 2.982 -29.173 13.705 1.00 90.31 290 GLY A C 1
ATOM 2307 O O . GLY A 1 290 ? 4.122 -29.327 13.257 1.00 90.31 290 GLY A O 1
ATOM 2308 N N . TYR A 1 291 ? 2.434 -27.969 13.896 1.00 91.56 291 TYR A N 1
ATOM 2309 C CA . TYR A 1 291 ? 3.118 -26.691 13.695 1.00 91.56 291 TYR A CA 1
ATOM 2310 C C . TYR A 1 291 ? 2.489 -25.566 14.530 1.00 91.56 291 TYR A C 1
ATOM 2312 O O . TYR A 1 291 ? 1.370 -25.685 15.032 1.00 91.56 291 TYR A O 1
ATOM 2320 N N . GLU A 1 292 ? 3.221 -24.463 14.646 1.00 89.44 292 GLU A N 1
ATOM 2321 C CA . GLU A 1 292 ? 2.745 -23.177 15.152 1.00 89.44 292 GLU A CA 1
ATOM 2322 C C . GLU A 1 292 ? 2.768 -22.165 14.000 1.00 89.44 292 GLU A C 1
ATOM 2324 O O . GLU A 1 292 ? 3.676 -22.200 13.169 1.00 89.44 292 GLU A O 1
ATOM 2329 N N . ASP A 1 293 ? 1.767 -21.289 13.923 1.00 91.69 293 ASP A N 1
ATOM 2330 C CA . ASP A 1 293 ? 1.696 -20.226 12.919 1.00 91.69 293 ASP A CA 1
ATOM 2331 C C . ASP A 1 293 ? 1.543 -18.871 13.600 1.00 91.69 293 ASP A C 1
ATOM 2333 O O . ASP A 1 293 ? 0.460 -18.489 14.047 1.00 91.69 293 ASP A O 1
ATOM 2337 N N . ARG A 1 294 ? 2.653 -18.137 13.656 1.00 89.25 294 ARG A N 1
ATOM 2338 C CA . ARG A 1 294 ? 2.727 -16.815 14.282 1.00 89.25 294 ARG A CA 1
ATOM 2339 C C . ARG A 1 294 ? 1.954 -15.738 13.521 1.00 89.25 294 ARG A C 1
ATOM 2341 O O . ARG A 1 294 ? 1.626 -14.712 14.102 1.00 89.25 294 ARG A O 1
ATOM 2348 N N . PHE A 1 295 ? 1.617 -15.989 12.255 1.00 92.31 295 PHE A N 1
ATOM 2349 C CA . PHE A 1 295 ? 0.855 -15.067 11.413 1.00 92.31 295 PHE A CA 1
ATOM 2350 C C . PHE A 1 295 ? -0.647 -15.370 11.397 1.00 92.31 295 PHE A C 1
ATOM 2352 O O . PHE A 1 295 ? -1.411 -14.657 10.750 1.00 92.31 295 PHE A O 1
ATOM 2359 N N . HIS A 1 296 ? -1.095 -16.407 12.113 1.00 93.06 296 HIS A N 1
ATOM 2360 C CA . HIS A 1 296 ? -2.461 -16.929 12.045 1.00 93.06 296 HIS A CA 1
ATOM 2361 C C . HIS A 1 296 ? -3.553 -15.849 12.147 1.00 93.06 296 HIS A C 1
ATOM 2363 O O . HIS A 1 296 ? -4.539 -15.895 11.414 1.00 93.06 296 HIS A O 1
ATOM 2369 N N . GLU A 1 297 ? -3.384 -14.873 13.046 1.00 90.62 297 GLU A N 1
ATOM 2370 C CA . GLU A 1 297 ? -4.400 -13.848 13.311 1.00 90.62 297 GLU A CA 1
ATOM 2371 C C . GLU A 1 297 ? -4.584 -12.862 12.143 1.00 90.62 297 GLU A C 1
ATOM 2373 O O . GLU A 1 297 ? -5.672 -12.315 12.007 1.00 90.62 297 GLU A O 1
ATOM 2378 N N . VAL A 1 298 ? -3.581 -12.676 11.273 1.00 94.31 298 VAL A N 1
ATOM 2379 C CA . VAL A 1 298 ? -3.635 -11.700 10.161 1.00 94.31 298 VAL A CA 1
ATOM 2380 C C . VAL A 1 298 ? -3.770 -12.336 8.783 1.00 94.31 298 VAL A C 1
ATOM 2382 O O . VAL A 1 298 ? -4.092 -11.625 7.837 1.00 94.31 298 VAL A O 1
ATOM 2385 N N . ARG A 1 299 ? -3.550 -13.651 8.636 1.00 94.56 299 ARG A N 1
ATOM 2386 C CA . ARG A 1 299 ? -3.622 -14.324 7.324 1.00 94.56 299 ARG A CA 1
ATOM 2387 C C . ARG A 1 299 ? -4.948 -14.067 6.623 1.00 94.56 299 ARG A C 1
ATOM 2389 O O . ARG A 1 299 ? -4.957 -13.504 5.536 1.00 94.56 299 ARG A O 1
ATOM 2396 N N . LYS A 1 300 ? -6.060 -14.390 7.297 1.00 96.25 300 LYS A N 1
ATOM 2397 C CA . LYS A 1 300 ? -7.399 -14.180 6.735 1.00 96.25 300 LYS A CA 1
ATOM 2398 C C . LYS A 1 300 ? -7.653 -12.705 6.426 1.00 96.25 300 LYS A C 1
ATOM 2400 O O . LYS A 1 300 ? -8.212 -12.395 5.390 1.00 96.25 300 LYS A O 1
ATOM 2405 N N . MET A 1 301 ? -7.199 -11.796 7.282 1.00 96.94 301 MET A N 1
ATOM 2406 C CA . MET A 1 301 ? -7.333 -10.359 7.047 1.00 96.94 301 MET A CA 1
ATOM 2407 C C . MET A 1 301 ? -6.625 -9.900 5.760 1.00 96.94 301 MET A C 1
ATOM 2409 O O . MET A 1 301 ? -7.216 -9.165 4.975 1.00 96.94 301 MET A O 1
ATOM 2413 N N . ILE A 1 302 ? -5.389 -10.348 5.521 1.00 97.31 302 ILE A N 1
ATOM 2414 C CA . ILE A 1 302 ? -4.641 -10.037 4.291 1.00 97.31 302 ILE A CA 1
ATOM 2415 C C . ILE A 1 302 ? -5.300 -10.702 3.073 1.00 97.31 302 ILE A C 1
ATOM 2417 O O . ILE A 1 302 ? -5.408 -10.079 2.015 1.00 97.31 302 ILE A O 1
ATOM 2421 N N . ASP A 1 303 ? -5.768 -11.944 3.217 1.00 97.12 303 ASP A N 1
ATOM 2422 C CA . ASP A 1 303 ? -6.480 -12.658 2.155 1.00 97.12 303 ASP A CA 1
ATOM 2423 C C . ASP A 1 303 ? -7.766 -11.922 1.762 1.00 97.12 303 ASP A C 1
ATOM 2425 O O . ASP A 1 303 ? -7.985 -11.680 0.578 1.00 97.12 303 ASP A O 1
ATOM 2429 N N . GLU A 1 304 ? -8.582 -11.494 2.728 1.00 98.06 304 GLU A N 1
ATOM 2430 C CA . GLU A 1 304 ? -9.824 -10.768 2.452 1.00 98.06 304 GLU A CA 1
ATOM 2431 C C . GLU A 1 304 ? -9.582 -9.361 1.900 1.00 98.06 304 GLU A C 1
ATOM 2433 O O . GLU A 1 304 ? -10.331 -8.909 1.034 1.00 98.06 304 GLU A O 1
ATOM 2438 N N . PHE A 1 305 ? -8.509 -8.685 2.320 1.00 98.19 305 PHE A N 1
ATOM 2439 C CA . PHE A 1 305 ? -8.083 -7.435 1.690 1.00 98.19 305 PHE A CA 1
ATOM 2440 C C . PHE A 1 305 ? -7.758 -7.659 0.206 1.00 98.19 305 PHE A C 1
ATOM 2442 O O . PHE A 1 305 ? -8.316 -7.001 -0.670 1.00 98.19 305 PHE A O 1
ATOM 2449 N N . ASN A 1 306 ? -6.914 -8.646 -0.100 1.00 98.25 306 ASN A N 1
ATOM 2450 C CA . ASN A 1 306 ? -6.563 -8.985 -1.478 1.00 98.25 306 ASN A CA 1
ATOM 2451 C C . ASN A 1 306 ? -7.775 -9.456 -2.295 1.00 98.25 306 ASN A C 1
ATOM 2453 O O . ASN A 1 306 ? -7.882 -9.126 -3.477 1.00 98.25 306 ASN A O 1
ATOM 2457 N N . ASN A 1 307 ? -8.690 -10.215 -1.685 1.00 97.81 307 ASN A N 1
ATOM 2458 C CA . ASN A 1 307 ? -9.930 -10.647 -2.320 1.00 97.81 307 ASN A CA 1
ATOM 2459 C C . ASN A 1 307 ? -10.806 -9.443 -2.649 1.00 97.81 307 ASN A C 1
ATOM 2461 O O . ASN A 1 307 ? -11.298 -9.357 -3.770 1.00 97.81 307 ASN A O 1
ATOM 2465 N N . HIS A 1 308 ? -10.975 -8.498 -1.726 1.00 97.81 308 HIS A N 1
ATOM 2466 C CA . HIS A 1 308 ? -11.762 -7.295 -1.969 1.00 97.81 308 HIS A CA 1
ATOM 2467 C C . HIS A 1 308 ? -11.265 -6.542 -3.208 1.00 97.81 308 HIS A C 1
ATOM 2469 O O . HIS A 1 308 ? -12.048 -6.308 -4.124 1.00 97.81 308 HIS A O 1
ATOM 2475 N N . TYR A 1 309 ? -9.965 -6.259 -3.319 1.00 97.75 309 TYR A N 1
ATOM 2476 C CA . TYR A 1 309 ? -9.430 -5.575 -4.502 1.00 97.75 309 TYR A CA 1
ATOM 2477 C C . TYR A 1 309 ? -9.486 -6.429 -5.771 1.00 97.75 309 TYR A C 1
ATOM 2479 O O . TYR A 1 309 ? -9.775 -5.900 -6.841 1.00 97.75 309 TYR A O 1
ATOM 2487 N N . ALA A 1 310 ? -9.287 -7.747 -5.675 1.00 96.00 310 ALA A N 1
ATOM 2488 C CA . ALA A 1 310 ? -9.427 -8.640 -6.825 1.00 96.00 310 ALA A CA 1
ATOM 2489 C C . ALA A 1 310 ? -10.858 -8.669 -7.399 1.00 96.00 310 ALA A C 1
ATOM 2491 O O . ALA A 1 310 ? -11.018 -8.875 -8.604 1.00 96.00 310 ALA A O 1
ATOM 2492 N N . HIS A 1 311 ? -11.881 -8.469 -6.560 1.00 95.62 311 HIS A N 1
ATOM 2493 C CA . HIS A 1 311 ? -13.288 -8.418 -6.973 1.00 95.62 311 HIS A CA 1
ATOM 2494 C C . HIS A 1 311 ? -13.757 -7.003 -7.342 1.00 95.62 311 HIS A C 1
ATOM 2496 O O . HIS A 1 311 ? -14.557 -6.845 -8.265 1.00 95.62 311 HIS A O 1
ATOM 2502 N N . SER A 1 312 ? -13.286 -5.983 -6.625 1.00 95.94 312 SER A N 1
ATOM 2503 C CA . SER A 1 312 ? -13.826 -4.621 -6.687 1.00 95.94 312 SER A CA 1
ATOM 2504 C C . SER A 1 312 ? -13.015 -3.679 -7.571 1.00 95.94 312 SER A C 1
ATOM 2506 O O . SER A 1 312 ? -13.568 -2.685 -8.037 1.00 95.94 312 SER A O 1
ATOM 2508 N N . TYR A 1 313 ? -11.740 -3.970 -7.850 1.00 97.00 313 TYR A N 1
ATOM 2509 C CA . TYR A 1 313 ? -10.862 -3.088 -8.618 1.00 97.00 313 TYR A CA 1
ATOM 2510 C C . TYR A 1 313 ? -10.259 -3.788 -9.842 1.00 97.00 313 TYR A C 1
ATOM 2512 O O . TYR A 1 313 ? -9.656 -4.857 -9.765 1.00 97.00 313 TYR A O 1
ATOM 2520 N N . HIS A 1 314 ? -10.397 -3.152 -11.003 1.00 95.75 314 HIS A N 1
ATOM 2521 C CA . HIS A 1 314 ? -9.743 -3.560 -12.238 1.00 95.75 314 HIS A CA 1
ATOM 2522 C C . HIS A 1 314 ? -8.526 -2.660 -12.461 1.00 95.75 314 HIS A C 1
ATOM 2524 O O . HIS A 1 314 ? -8.718 -1.500 -12.835 1.00 95.75 314 HIS A O 1
ATOM 2530 N N . PRO A 1 315 ? -7.292 -3.160 -12.274 1.00 96.31 315 PRO A N 1
ATOM 2531 C CA . PRO A 1 315 ? -6.107 -2.346 -12.482 1.00 96.31 315 PRO A CA 1
ATOM 2532 C C . PRO A 1 315 ? -5.909 -1.974 -13.953 1.00 96.31 315 PRO A C 1
ATOM 2534 O O . PRO A 1 315 ? -6.307 -2.699 -14.883 1.00 96.31 315 PRO A O 1
ATOM 2537 N N . SER A 1 316 ? -5.255 -0.834 -14.157 1.00 96.00 316 SER A N 1
ATOM 2538 C CA . SER A 1 316 ? -4.862 -0.361 -15.475 1.00 96.00 316 SER A CA 1
ATOM 2539 C C . SER A 1 316 ? -3.866 -1.308 -16.143 1.00 96.00 316 SER A C 1
ATOM 2541 O O . SER A 1 316 ? -3.351 -2.265 -15.556 1.00 96.00 316 SER A O 1
ATOM 2543 N N . TRP A 1 317 ? -3.610 -1.061 -17.424 1.00 95.56 317 TRP A N 1
ATOM 2544 C CA . TRP A 1 317 ? -2.646 -1.826 -18.201 1.00 95.56 317 TRP A CA 1
ATOM 2545 C C . TRP A 1 317 ? -1.212 -1.758 -17.661 1.00 95.56 317 TRP A C 1
ATOM 2547 O O . TRP A 1 317 ? -0.449 -2.665 -17.977 1.00 95.56 317 TRP A O 1
ATOM 2557 N N . LEU A 1 318 ? -0.853 -0.755 -16.856 1.00 95.88 318 LEU A N 1
ATOM 2558 C CA . LEU A 1 318 ? 0.477 -0.572 -16.272 1.00 95.88 318 LEU A CA 1
ATOM 2559 C C . LEU A 1 318 ? 0.387 -0.722 -14.752 1.00 95.88 318 LEU A C 1
ATOM 2561 O O . LEU A 1 318 ? -0.497 -0.146 -14.137 1.00 95.88 318 LEU A O 1
ATOM 2565 N N . ASN A 1 319 ? 1.283 -1.489 -14.141 1.00 96.88 319 ASN A N 1
ATOM 2566 C CA . ASN A 1 319 ? 1.318 -1.743 -12.695 1.00 96.88 319 ASN A CA 1
ATOM 2567 C C . ASN A 1 319 ? 2.766 -1.754 -12.216 1.00 96.88 319 ASN A C 1
ATOM 2569 O O . ASN A 1 319 ? 3.650 -2.030 -13.025 1.00 96.88 319 ASN A O 1
ATOM 2573 N N . CYS A 1 320 ? 3.016 -1.511 -10.934 1.00 96.00 320 CYS A N 1
ATOM 2574 C CA . CYS A 1 320 ? 4.340 -1.658 -10.335 1.00 96.00 320 CYS A CA 1
ATOM 2575 C C . CYS A 1 320 ? 4.322 -2.601 -9.131 1.00 96.00 320 CYS A C 1
ATOM 2577 O O . CYS A 1 320 ? 3.383 -2.578 -8.342 1.00 96.00 320 CYS A O 1
ATOM 2579 N N . LEU A 1 321 ? 5.355 -3.435 -9.029 1.00 96.38 321 LEU A N 1
ATOM 2580 C CA . LEU A 1 321 ? 5.638 -4.343 -7.924 1.00 96.38 321 LEU A CA 1
ATOM 2581 C C . LEU A 1 321 ? 6.904 -3.842 -7.223 1.00 96.38 321 LEU A C 1
ATOM 2583 O O . LEU A 1 321 ? 7.940 -3.707 -7.873 1.00 96.38 321 LEU A O 1
ATOM 2587 N N . ASP A 1 322 ? 6.795 -3.564 -5.930 1.00 93.06 322 ASP A N 1
ATOM 2588 C CA . ASP A 1 322 ? 7.872 -3.034 -5.083 1.00 93.06 322 ASP A CA 1
ATOM 2589 C C . ASP A 1 322 ? 7.605 -3.452 -3.621 1.00 93.06 322 ASP A C 1
ATOM 2591 O O . ASP A 1 322 ? 6.517 -3.945 -3.285 1.00 93.06 322 ASP A O 1
ATOM 2595 N N . GLU A 1 323 ? 8.582 -3.256 -2.745 1.00 90.44 323 GLU A N 1
ATOM 2596 C CA . GLU A 1 323 ? 8.452 -3.436 -1.307 1.00 90.44 323 GLU A CA 1
ATOM 2597 C C . GLU A 1 323 ? 7.910 -2.175 -0.614 1.00 90.44 323 GLU A C 1
ATOM 2599 O O . GLU A 1 323 ? 8.422 -1.060 -0.762 1.00 90.44 323 GLU A O 1
ATOM 2604 N N . SER A 1 324 ? 6.908 -2.367 0.241 1.00 88.06 324 SER A N 1
ATOM 2605 C CA . SER A 1 324 ? 6.397 -1.369 1.184 1.00 88.06 324 SER A CA 1
ATOM 2606 C C . SER A 1 324 ? 6.702 -1.784 2.621 1.00 88.06 324 SER A C 1
ATOM 2608 O O . SER A 1 324 ? 6.667 -2.972 2.947 1.00 88.06 324 SER A O 1
ATOM 2610 N N . MET A 1 325 ? 6.955 -0.810 3.493 1.00 86.00 325 MET A N 1
ATOM 2611 C CA . MET A 1 325 ? 7.294 -1.058 4.892 1.00 86.00 325 MET A CA 1
ATOM 2612 C C . MET A 1 325 ? 6.143 -0.678 5.802 1.00 86.00 325 MET A C 1
ATOM 2614 O O . MET A 1 325 ? 5.660 0.444 5.769 1.00 86.00 325 MET A O 1
ATOM 2618 N N . SER A 1 326 ? 5.781 -1.601 6.679 1.00 85.56 326 SER A N 1
ATOM 2619 C CA . SER A 1 326 ? 4.941 -1.334 7.831 1.00 85.56 326 SER A CA 1
ATOM 2620 C C . SER A 1 326 ? 5.866 -1.134 9.036 1.00 85.56 326 SER A C 1
ATOM 2622 O O . SER A 1 326 ? 6.570 -2.068 9.424 1.00 85.56 326 SER A O 1
ATOM 2624 N N . SER A 1 327 ? 5.949 0.091 9.557 1.00 76.69 327 SER A N 1
ATOM 2625 C CA . SER A 1 327 ? 6.978 0.537 10.507 1.00 76.69 327 SER A CA 1
ATOM 2626 C C . SER A 1 327 ? 6.729 0.032 11.936 1.00 76.69 327 SER A C 1
ATOM 2628 O O . SER A 1 327 ? 5.708 0.326 12.548 1.00 76.69 327 SER A O 1
ATOM 2630 N N . TRP A 1 328 ? 7.686 -0.706 12.518 1.00 74.12 328 TRP A N 1
ATOM 2631 C CA . TRP A 1 328 ? 7.583 -1.227 13.891 1.00 74.12 328 TRP A CA 1
ATOM 2632 C C . TRP A 1 328 ? 8.931 -1.237 14.611 1.00 74.12 328 TRP A C 1
ATOM 2634 O O . TRP A 1 328 ? 9.955 -1.607 14.049 1.00 74.12 328 TRP A O 1
ATOM 2644 N N . LEU A 1 329 ? 8.922 -0.922 15.908 1.00 66.81 329 LEU A N 1
ATOM 2645 C CA . LEU A 1 329 ? 10.132 -0.835 16.742 1.00 66.81 329 LEU A CA 1
ATOM 2646 C C . LEU A 1 329 ? 10.262 -1.981 17.760 1.00 66.81 329 LEU A C 1
ATOM 2648 O O . LEU A 1 329 ? 10.921 -1.828 18.793 1.00 66.81 329 LEU A O 1
ATOM 2652 N N . ASN A 1 330 ? 9.600 -3.113 17.490 1.00 74.06 330 ASN A N 1
ATOM 2653 C CA . ASN A 1 330 ? 9.660 -4.312 18.321 1.00 74.06 330 ASN A CA 1
ATOM 2654 C C . ASN A 1 330 ? 10.192 -5.521 17.548 1.00 74.06 330 ASN A C 1
ATOM 2656 O O . ASN A 1 330 ? 9.445 -6.189 16.834 1.00 74.06 330 ASN A O 1
ATOM 2660 N N . LYS A 1 331 ? 11.458 -5.872 17.788 1.00 71.69 331 LYS A N 1
ATOM 2661 C CA . LYS A 1 331 ? 12.123 -7.001 17.118 1.00 71.69 331 LYS A CA 1
ATOM 2662 C C . LYS A 1 331 ? 11.585 -8.397 17.450 1.00 71.69 331 LYS A C 1
ATOM 2664 O O . LYS A 1 331 ? 12.002 -9.373 16.834 1.00 71.69 331 LYS A O 1
ATOM 2669 N N . PHE A 1 332 ? 10.709 -8.521 18.449 1.00 76.12 332 PHE A N 1
ATOM 2670 C CA . PHE A 1 332 ? 10.118 -9.806 18.845 1.00 76.12 332 PHE A CA 1
ATOM 2671 C C . PHE A 1 332 ? 8.831 -10.140 18.088 1.00 76.12 332 PHE A C 1
ATOM 2673 O O . PHE A 1 332 ? 8.271 -11.219 18.285 1.00 76.12 332 PHE A O 1
ATOM 2680 N N . CYS A 1 333 ? 8.351 -9.225 17.249 1.00 78.75 333 CYS A N 1
ATOM 2681 C CA . CYS A 1 333 ? 7.148 -9.445 16.469 1.00 78.75 333 CYS A CA 1
ATOM 2682 C C . CYS A 1 333 ? 7.396 -10.396 15.287 1.00 78.75 333 CYS A C 1
ATOM 2684 O O . CYS A 1 333 ? 8.495 -10.399 14.728 1.00 78.75 333 CYS A O 1
ATOM 2686 N N . PRO A 1 334 ? 6.391 -11.205 14.901 1.00 84.75 334 PRO A N 1
ATOM 2687 C CA . PRO A 1 334 ? 6.517 -12.124 13.775 1.00 84.75 334 PRO A CA 1
ATOM 2688 C C . PRO A 1 334 ? 6.893 -11.399 12.483 1.00 84.75 334 PRO A C 1
ATOM 2690 O O . PRO A 1 334 ? 6.296 -10.372 12.153 1.00 84.75 334 PRO A O 1
ATOM 2693 N N . GLY A 1 335 ? 7.862 -11.945 11.747 1.00 83.62 335 GLY A N 1
ATOM 2694 C CA . GLY A 1 335 ? 8.292 -11.395 10.459 1.00 83.62 335 GLY A CA 1
ATOM 2695 C C . GLY A 1 335 ? 9.008 -10.048 10.571 1.00 83.62 335 GLY A C 1
ATOM 2696 O O . GLY A 1 335 ? 9.035 -9.300 9.597 1.00 83.62 335 GLY A O 1
ATOM 2697 N N . PHE A 1 336 ? 9.533 -9.703 11.753 1.00 84.44 336 PHE A N 1
ATOM 2698 C CA . PHE A 1 336 ? 10.329 -8.493 11.921 1.00 84.44 336 PHE A CA 1
ATOM 2699 C C . PHE A 1 336 ? 11.605 -8.562 11.082 1.00 84.44 336 PHE A C 1
ATOM 2701 O O . PHE A 1 336 ? 12.357 -9.542 11.146 1.00 84.44 336 PHE A O 1
ATOM 2708 N N . MET A 1 337 ? 11.880 -7.475 10.373 1.00 83.88 337 MET A N 1
ATOM 2709 C CA . MET A 1 337 ? 13.061 -7.308 9.544 1.00 83.88 337 MET A CA 1
ATOM 2710 C C . MET A 1 337 ? 13.561 -5.867 9.542 1.00 83.88 337 MET A C 1
ATOM 2712 O O . MET A 1 337 ? 12.861 -4.933 9.950 1.00 83.88 337 MET A O 1
ATOM 2716 N N . CYS A 1 338 ? 14.810 -5.713 9.105 1.00 82.50 338 CYS A N 1
ATOM 2717 C CA . CYS A 1 338 ? 15.442 -4.420 8.911 1.00 82.50 338 CYS A CA 1
ATOM 2718 C C . CYS A 1 338 ? 15.718 -4.178 7.425 1.00 82.50 338 CYS A C 1
ATOM 2720 O O . CYS A 1 338 ? 16.356 -5.002 6.775 1.00 82.50 338 CYS A O 1
ATOM 2722 N N . VAL A 1 339 ? 15.270 -3.033 6.918 1.00 81.06 339 VAL A N 1
ATOM 2723 C CA . VAL A 1 339 ? 15.460 -2.567 5.544 1.00 81.06 339 VAL A CA 1
ATOM 2724 C C . VAL A 1 339 ? 16.153 -1.197 5.605 1.00 81.06 339 VAL A C 1
ATOM 2726 O O . VAL A 1 339 ? 15.487 -0.161 5.546 1.00 81.06 339 VAL A O 1
ATOM 2729 N N . PRO A 1 340 ? 17.492 -1.149 5.778 1.00 77.38 340 PRO A N 1
ATOM 2730 C CA . PRO A 1 340 ? 18.225 0.064 6.167 1.00 77.38 340 PRO A CA 1
ATOM 2731 C C . PRO A 1 340 ? 18.058 1.258 5.221 1.00 77.38 340 PRO A C 1
ATOM 2733 O O . PRO A 1 340 ? 18.222 2.404 5.628 1.00 77.38 340 PRO A O 1
ATOM 2736 N N . ARG A 1 341 ? 17.748 0.991 3.950 1.00 77.06 341 ARG A N 1
ATOM 2737 C CA . ARG A 1 341 ? 17.586 2.002 2.898 1.00 77.06 341 ARG A CA 1
ATOM 2738 C C . ARG A 1 341 ? 16.250 2.755 2.948 1.00 77.06 341 ARG A C 1
ATOM 2740 O O . ARG A 1 341 ? 16.139 3.804 2.319 1.00 77.06 341 ARG A O 1
ATOM 2747 N N . LYS A 1 342 ? 15.227 2.229 3.636 1.00 74.62 342 LYS A N 1
ATOM 2748 C CA . LYS A 1 342 ? 13.892 2.851 3.702 1.00 74.62 342 LYS A CA 1
ATOM 2749 C C . LYS A 1 342 ? 13.839 3.882 4.850 1.00 74.62 342 LYS A C 1
ATOM 2751 O O . LYS A 1 342 ? 14.508 3.682 5.864 1.00 74.62 342 LYS A O 1
ATOM 2756 N N . PRO A 1 343 ? 13.023 4.954 4.744 1.00 68.06 343 PRO A N 1
ATOM 2757 C CA . PRO A 1 343 ? 12.904 5.986 5.787 1.00 68.06 343 PRO A CA 1
ATOM 2758 C C . PRO A 1 343 ? 12.517 5.431 7.165 1.00 68.06 343 PRO A C 1
ATOM 2760 O O . PRO A 1 343 ? 12.978 5.924 8.192 1.00 68.06 343 PRO A O 1
ATOM 2763 N N . HIS A 1 344 ? 11.712 4.365 7.169 1.00 74.94 344 HIS A N 1
ATOM 2764 C CA . HIS A 1 344 ? 11.366 3.583 8.351 1.00 74.94 344 HIS A CA 1
ATOM 2765 C C . HIS A 1 344 ? 11.995 2.185 8.227 1.00 74.94 344 HIS A C 1
ATOM 2767 O O . HIS A 1 344 ? 11.363 1.268 7.701 1.00 74.94 344 HIS A O 1
ATOM 2773 N N . PRO A 1 345 ? 13.253 2.006 8.671 1.00 75.44 345 PRO A N 1
ATOM 2774 C CA . PRO A 1 345 ? 14.043 0.822 8.345 1.00 75.44 345 PRO A CA 1
ATOM 2775 C C . PRO A 1 345 ? 13.695 -0.409 9.180 1.00 75.44 345 PRO A C 1
ATOM 2777 O O . PRO A 1 345 ? 14.278 -1.460 8.958 1.00 75.44 345 PRO A O 1
ATOM 2780 N N . PHE A 1 346 ? 12.794 -0.317 10.156 1.00 81.75 346 PHE A N 1
ATOM 2781 C CA . PHE A 1 346 ? 12.445 -1.428 11.039 1.00 81.75 346 PHE A CA 1
ATOM 2782 C C . PHE A 1 346 ? 10.957 -1.721 10.944 1.00 81.75 346 PHE A C 1
ATOM 2784 O O . PHE A 1 346 ? 10.142 -0.800 11.029 1.00 81.75 346 PHE A O 1
ATOM 2791 N N . GLY A 1 347 ? 10.602 -2.997 10.809 1.00 86.31 347 GLY A N 1
ATOM 2792 C CA . GLY A 1 347 ? 9.210 -3.412 10.848 1.00 86.31 347 GLY A CA 1
ATOM 2793 C C . GLY A 1 347 ? 8.924 -4.682 10.065 1.00 86.31 347 GLY A C 1
ATOM 2794 O O . GLY A 1 347 ? 9.698 -5.633 10.109 1.00 86.31 347 GLY A O 1
ATOM 2795 N N . ASN A 1 348 ? 7.776 -4.703 9.396 1.00 89.50 348 ASN A N 1
ATOM 2796 C CA . ASN A 1 348 ? 7.338 -5.793 8.538 1.00 89.50 348 ASN A CA 1
ATOM 2797 C C . ASN A 1 348 ? 7.355 -5.309 7.089 1.00 89.50 348 ASN A C 1
ATOM 2799 O O . ASN A 1 348 ? 6.721 -4.304 6.766 1.00 89.50 348 ASN A O 1
ATOM 2803 N N . GLU A 1 349 ? 8.039 -6.040 6.220 1.00 91.19 349 GLU A N 1
ATOM 2804 C CA . GLU A 1 349 ? 8.000 -5.780 4.786 1.00 91.19 349 GLU A CA 1
ATOM 2805 C C . GLU A 1 349 ? 6.773 -6.441 4.156 1.00 91.19 349 GLU A C 1
ATOM 2807 O O . GLU A 1 349 ? 6.362 -7.551 4.513 1.00 91.19 349 GLU A O 1
ATOM 2812 N N . TYR A 1 350 ? 6.202 -5.747 3.186 1.00 93.69 350 TYR A N 1
ATOM 2813 C CA . TYR A 1 350 ? 5.176 -6.247 2.294 1.00 93.69 350 TYR A CA 1
ATOM 2814 C C . TYR A 1 350 ? 5.681 -6.136 0.863 1.00 93.69 350 TYR A C 1
ATOM 2816 O O . TYR A 1 350 ? 6.086 -5.057 0.442 1.00 93.69 350 TYR A O 1
ATOM 2824 N N . HIS A 1 351 ? 5.557 -7.206 0.084 1.00 95.25 351 HIS A N 1
ATOM 2825 C CA . HIS A 1 351 ? 5.552 -7.052 -1.366 1.00 95.25 351 HIS A CA 1
ATOM 2826 C C . HIS A 1 351 ? 4.187 -6.506 -1.774 1.00 95.25 351 HIS A C 1
ATOM 2828 O O . HIS A 1 351 ? 3.159 -7.092 -1.415 1.00 95.25 351 HIS A O 1
ATOM 2834 N N . SER A 1 352 ? 4.168 -5.433 -2.551 1.00 96.69 352 SER A N 1
ATOM 2835 C CA . SER A 1 352 ? 2.947 -4.695 -2.861 1.00 96.69 352 SER A CA 1
ATOM 2836 C C . SER A 1 352 ? 2.859 -4.387 -4.346 1.00 96.69 352 SER A C 1
ATOM 2838 O O . SER A 1 352 ? 3.866 -4.120 -4.996 1.00 96.69 352 SER A O 1
ATOM 2840 N N . ILE A 1 353 ? 1.645 -4.433 -4.894 1.00 97.81 353 ILE A N 1
ATOM 2841 C CA . ILE A 1 353 ? 1.372 -3.968 -6.250 1.00 97.81 353 ILE A CA 1
ATOM 2842 C C . ILE A 1 353 ? 0.489 -2.729 -6.198 1.00 97.81 353 ILE A C 1
ATOM 2844 O O . ILE A 1 353 ? -0.610 -2.763 -5.634 1.00 97.81 353 ILE A O 1
ATOM 2848 N N . ALA A 1 354 ? 0.955 -1.673 -6.859 1.00 97.12 354 ALA A N 1
ATOM 2849 C CA . ALA A 1 354 ? 0.163 -0.494 -7.163 1.00 97.12 354 ALA A CA 1
ATOM 2850 C C . ALA A 1 354 ? -0.128 -0.391 -8.664 1.00 97.12 354 ALA A C 1
ATOM 2852 O O . ALA A 1 354 ? 0.602 -0.904 -9.518 1.00 97.12 354 ALA A O 1
ATOM 2853 N N . ASP A 1 355 ? -1.238 0.257 -8.995 1.00 95.94 355 ASP A N 1
ATOM 2854 C CA . ASP A 1 355 ? -1.554 0.617 -10.369 1.00 95.94 355 ASP A CA 1
ATOM 2855 C C . ASP A 1 355 ? -0.575 1.716 -10.852 1.00 95.94 355 ASP A C 1
ATOM 2857 O O . ASP A 1 355 ? -0.238 2.667 -10.159 1.00 95.94 355 ASP A O 1
ATOM 2861 N N . GLY A 1 356 ? -0.018 1.541 -12.046 1.00 90.38 356 GLY A N 1
ATOM 2862 C CA . GLY A 1 356 ? 1.016 2.410 -12.610 1.00 90.38 356 GLY A CA 1
ATOM 2863 C C . GLY A 1 356 ? 0.466 3.689 -13.241 1.00 90.38 356 GLY A C 1
ATOM 2864 O O . GLY A 1 356 ? 1.229 4.592 -13.579 1.00 90.38 356 GLY A O 1
ATOM 2865 N N . MET A 1 357 ? -0.852 3.757 -13.444 1.00 86.06 357 MET A N 1
ATOM 2866 C CA . MET A 1 357 ? -1.558 4.944 -13.931 1.00 86.06 357 MET A CA 1
ATOM 2867 C C . MET A 1 357 ? -2.383 5.629 -12.844 1.00 86.06 357 MET A C 1
ATOM 2869 O O . MET A 1 357 ? -2.911 6.721 -13.073 1.00 86.06 357 MET A O 1
ATOM 2873 N N . MET A 1 358 ? -2.557 4.954 -11.712 1.00 79.75 358 MET A N 1
ATOM 2874 C CA . MET A 1 358 ? -3.380 5.378 -10.596 1.00 79.75 358 MET A CA 1
ATOM 2875 C C . MET A 1 358 ? -2.726 4.915 -9.308 1.00 79.75 358 MET A C 1
ATOM 2877 O O . MET A 1 358 ? -2.431 3.744 -9.168 1.00 79.75 358 MET A O 1
ATOM 2881 N N . SER A 1 359 ? -2.583 5.796 -8.337 1.00 86.19 359 SER A N 1
ATOM 2882 C CA . SER A 1 359 ? -2.049 5.547 -6.994 1.00 86.19 359 SER A CA 1
ATOM 2883 C C . SER A 1 359 ? -2.975 4.661 -6.131 1.00 86.19 359 SER A C 1
ATOM 2885 O O . SER A 1 359 ? -3.348 5.030 -5.024 1.00 86.19 359 SER A O 1
ATOM 2887 N N . ILE A 1 360 ? -3.365 3.487 -6.641 1.00 95.50 360 ILE A N 1
ATOM 2888 C CA . ILE A 1 360 ? -4.184 2.479 -5.960 1.00 95.50 360 ILE A CA 1
ATOM 2889 C C . ILE A 1 360 ? -3.335 1.235 -5.716 1.00 95.50 360 ILE A C 1
ATOM 2891 O O . ILE A 1 360 ? -2.965 0.532 -6.660 1.00 95.50 360 ILE A O 1
ATOM 2895 N N . MET A 1 361 ? -3.056 0.939 -4.448 1.00 97.50 361 MET A N 1
ATOM 2896 C CA . MET A 1 361 ? -2.403 -0.298 -4.026 1.00 97.50 361 MET A CA 1
ATOM 2897 C C . MET A 1 361 ? -3.457 -1.396 -3.904 1.00 97.50 361 MET A C 1
ATOM 2899 O O . MET A 1 361 ? -4.282 -1.376 -2.994 1.00 97.50 361 MET A O 1
ATOM 2903 N N . TRP A 1 362 ? -3.452 -2.343 -4.838 1.00 97.12 362 TRP A N 1
ATOM 2904 C CA . TRP A 1 362 ? -4.536 -3.319 -4.991 1.00 97.12 362 TRP A CA 1
ATOM 2905 C C . TRP A 1 362 ? -4.147 -4.743 -4.583 1.00 97.12 362 TRP A C 1
ATOM 2907 O O . TRP A 1 362 ? -4.987 -5.644 -4.599 1.00 97.12 362 TRP A O 1
ATOM 2917 N N . ARG A 1 363 ? -2.882 -4.981 -4.225 1.00 97.62 363 ARG A N 1
ATOM 2918 C CA . ARG A 1 363 ? -2.441 -6.280 -3.707 1.00 97.62 363 ARG A CA 1
ATOM 2919 C C . ARG A 1 363 ? -1.242 -6.137 -2.795 1.00 97.62 363 ARG A C 1
ATOM 2921 O O . ARG A 1 363 ? -0.306 -5.425 -3.134 1.00 97.62 363 ARG A O 1
ATOM 2928 N N . VAL A 1 364 ? -1.245 -6.882 -1.699 1.00 97.50 364 VAL A N 1
ATOM 2929 C CA . VAL A 1 364 ? -0.154 -6.905 -0.721 1.00 97.50 364 VAL A CA 1
ATOM 2930 C C . VAL A 1 364 ? 0.134 -8.333 -0.268 1.00 97.50 364 VAL A C 1
ATOM 2932 O O . VAL A 1 364 ? -0.758 -9.183 -0.221 1.00 97.50 364 VAL A O 1
ATOM 2935 N N . LYS A 1 365 ? 1.383 -8.617 0.089 1.00 95.62 365 LYS A N 1
ATOM 2936 C CA . LYS A 1 365 ? 1.806 -9.898 0.656 1.00 95.62 365 LYS A CA 1
ATOM 2937 C C . LYS A 1 365 ? 2.876 -9.668 1.710 1.00 95.62 365 LYS A C 1
ATOM 2939 O O . LYS A 1 365 ? 3.984 -9.254 1.385 1.00 95.62 365 LYS A O 1
ATOM 2944 N N . LEU A 1 366 ? 2.545 -10.010 2.951 1.00 94.69 366 LEU A N 1
ATOM 2945 C CA . LEU A 1 366 ? 3.465 -9.935 4.080 1.00 94.69 366 LEU A CA 1
ATOM 2946 C C . LEU A 1 366 ? 4.669 -10.864 3.868 1.00 94.69 366 LEU A C 1
ATOM 2948 O O . LEU A 1 366 ? 4.517 -12.038 3.511 1.00 94.69 366 LEU A O 1
ATOM 2952 N N . VAL A 1 367 ? 5.868 -10.345 4.115 1.00 91.81 367 VAL A N 1
ATOM 2953 C CA . VAL A 1 367 ? 7.102 -11.127 4.128 1.00 91.81 367 VAL A CA 1
ATOM 2954 C C . VAL A 1 367 ? 7.226 -11.823 5.480 1.00 91.81 367 VAL A C 1
ATOM 2956 O O . VAL A 1 367 ? 7.457 -11.212 6.516 1.00 91.81 367 VAL A O 1
ATOM 2959 N N . GLU A 1 368 ? 7.040 -13.143 5.480 1.00 90.69 368 GLU A N 1
ATOM 2960 C CA . GLU A 1 368 ? 7.050 -13.947 6.714 1.00 90.69 368 GLU A CA 1
ATOM 2961 C C . GLU A 1 368 ? 8.465 -14.270 7.227 1.00 90.69 368 GLU A C 1
ATOM 2963 O O . GLU A 1 368 ? 8.642 -14.656 8.385 1.00 90.69 368 GLU A O 1
ATOM 2968 N N . GLY A 1 369 ? 9.468 -14.152 6.352 1.00 86.00 369 GLY A N 1
ATOM 2969 C CA . GLY A 1 369 ? 10.873 -14.390 6.667 1.00 86.00 369 GLY A CA 1
ATOM 2970 C C . GLY A 1 369 ? 11.137 -15.716 7.384 1.00 86.00 369 GLY A C 1
ATOM 2971 O O . GLY A 1 369 ? 10.588 -16.772 7.041 1.00 86.00 369 GLY A O 1
ATOM 2972 N N . LYS A 1 370 ? 11.981 -15.660 8.419 1.00 83.00 370 LYS A N 1
ATOM 2973 C CA . LYS A 1 370 ? 12.343 -16.816 9.258 1.00 83.00 370 LYS A CA 1
ATOM 2974 C C . LYS A 1 370 ? 11.181 -17.425 10.047 1.00 83.00 370 LYS A C 1
ATOM 2976 O O . LYS A 1 370 ? 11.260 -18.597 10.413 1.00 83.00 370 LYS A O 1
ATOM 2981 N N . ASP A 1 371 ? 10.136 -16.644 10.321 1.00 88.81 371 ASP A N 1
ATOM 2982 C CA . ASP A 1 371 ? 8.979 -17.070 11.114 1.00 88.81 371 ASP A CA 1
ATOM 2983 C C . ASP A 1 371 ? 7.944 -17.832 10.271 1.00 88.81 371 ASP A C 1
ATOM 2985 O O . ASP A 1 371 ? 6.948 -18.320 10.814 1.00 88.81 371 ASP A O 1
ATOM 2989 N N . ARG A 1 372 ? 8.159 -17.960 8.950 1.00 90.12 372 ARG A N 1
ATOM 2990 C CA . ARG A 1 372 ? 7.282 -18.737 8.067 1.00 90.12 372 ARG A CA 1
ATOM 2991 C C . ARG A 1 372 ? 7.100 -20.162 8.625 1.00 90.12 372 ARG A C 1
ATOM 2993 O O . ARG A 1 372 ? 8.087 -20.850 8.908 1.00 90.12 372 ARG A O 1
ATOM 3000 N N . PRO A 1 373 ? 5.859 -20.658 8.771 1.00 91.94 373 PRO A N 1
ATOM 3001 C CA . PRO A 1 373 ? 5.605 -21.876 9.526 1.00 91.94 373 PRO A CA 1
ATOM 3002 C C . PRO A 1 373 ? 6.070 -23.137 8.787 1.00 91.94 373 PRO A C 1
ATOM 3004 O O . PRO A 1 373 ? 5.775 -23.363 7.604 1.00 91.94 373 PRO A O 1
ATOM 3007 N N . LYS A 1 374 ? 6.765 -24.004 9.531 1.00 90.62 374 LYS A N 1
ATOM 3008 C CA . LYS A 1 374 ? 7.222 -25.334 9.107 1.00 90.62 374 LYS A CA 1
ATOM 3009 C C . LYS A 1 374 ? 6.649 -26.408 10.023 1.00 90.62 374 LYS A C 1
ATOM 3011 O O . LYS A 1 374 ? 6.498 -26.204 11.225 1.00 90.62 374 LYS A O 1
ATOM 3016 N N . LYS A 1 375 ? 6.386 -27.583 9.457 1.00 88.25 375 LYS A N 1
ATOM 3017 C CA . LYS A 1 375 ? 6.125 -28.805 10.226 1.00 88.25 375 LYS A CA 1
ATOM 3018 C C . LYS A 1 375 ? 7.412 -29.280 10.904 1.00 88.25 375 LYS A C 1
ATOM 3020 O O . LYS A 1 375 ? 8.507 -28.939 10.459 1.00 88.25 375 LYS A O 1
ATOM 3025 N N . ALA A 1 376 ? 7.288 -30.163 11.897 1.00 85.06 376 ALA A N 1
ATOM 3026 C CA . ALA A 1 376 ? 8.433 -30.768 12.596 1.00 85.06 376 ALA A CA 1
ATOM 3027 C C . ALA A 1 376 ? 9.490 -31.397 11.657 1.00 85.06 376 ALA A C 1
ATOM 3029 O O . ALA A 1 376 ? 10.677 -31.378 11.962 1.00 85.06 376 ALA A O 1
ATOM 3030 N N . GLY A 1 377 ? 9.076 -31.907 10.491 1.00 82.81 377 GLY A N 1
ATOM 3031 C CA . GLY A 1 377 ? 9.973 -32.449 9.460 1.00 82.81 377 GLY A CA 1
ATOM 3032 C C . GLY A 1 377 ? 10.646 -31.407 8.551 1.00 82.81 377 GLY A C 1
ATOM 3033 O O . GLY A 1 377 ? 11.215 -31.783 7.534 1.00 82.81 377 GLY A O 1
ATOM 3034 N N . GLY A 1 378 ? 10.531 -30.108 8.844 1.00 85.00 378 GLY A N 1
ATOM 3035 C CA . GLY A 1 378 ? 11.131 -29.018 8.061 1.00 85.00 378 GLY A CA 1
ATOM 3036 C C . GLY A 1 378 ? 10.360 -28.609 6.798 1.00 85.00 378 GLY A C 1
ATOM 3037 O O . GLY A 1 378 ? 10.719 -27.621 6.160 1.00 85.00 378 GLY A O 1
ATOM 3038 N N . GLN A 1 379 ? 9.285 -29.321 6.448 1.00 87.25 379 GLN A N 1
ATOM 3039 C CA . GLN A 1 379 ? 8.420 -28.984 5.316 1.00 87.25 379 GLN A CA 1
ATOM 3040 C C . GLN A 1 379 ? 7.574 -27.739 5.616 1.00 87.25 379 GLN A C 1
ATOM 3042 O O . GLN A 1 379 ? 6.964 -27.642 6.683 1.00 87.25 379 GLN A O 1
ATOM 3047 N N . TRP A 1 380 ? 7.484 -26.818 4.656 1.00 90.25 380 TRP A N 1
ATOM 3048 C CA . TRP A 1 380 ? 6.611 -25.647 4.741 1.00 90.25 380 TRP A CA 1
ATOM 3049 C C . TRP A 1 380 ? 5.138 -26.044 4.882 1.00 90.25 380 TRP A C 1
ATOM 3051 O O . TRP A 1 380 ? 4.655 -26.928 4.173 1.00 90.25 380 TRP A O 1
ATOM 3061 N N . VAL A 1 381 ? 4.427 -25.379 5.794 1.00 91.81 381 VAL A N 1
ATOM 3062 C CA . VAL A 1 381 ? 2.995 -25.625 6.038 1.00 91.81 381 VAL A CA 1
ATOM 3063 C C . VAL A 1 381 ? 2.146 -25.123 4.875 1.00 91.81 381 VAL A C 1
ATOM 3065 O O . VAL A 1 381 ? 1.241 -25.824 4.431 1.00 91.81 381 VAL A O 1
ATOM 3068 N N . PHE A 1 382 ? 2.482 -23.937 4.372 1.00 90.31 382 PHE A N 1
ATOM 3069 C CA . PHE A 1 382 ? 1.828 -23.292 3.239 1.00 90.31 382 PHE A CA 1
ATOM 3070 C C . PHE A 1 382 ? 2.787 -23.323 2.041 1.00 90.31 382 PHE A C 1
ATOM 3072 O O . PHE A 1 382 ? 3.573 -22.381 1.859 1.00 90.31 382 PHE A O 1
ATOM 3079 N N . PRO A 1 383 ? 2.835 -24.439 1.285 1.00 86.56 383 PRO A N 1
ATOM 3080 C CA . PRO A 1 383 ? 3.665 -24.530 0.094 1.00 86.56 383 PRO A CA 1
ATOM 3081 C C . PRO A 1 383 ? 3.145 -23.577 -0.983 1.00 86.56 383 PRO A C 1
ATOM 3083 O O . PRO A 1 383 ? 1.949 -23.309 -1.068 1.00 86.56 383 PRO A O 1
ATOM 3086 N N . THR A 1 384 ? 4.058 -23.083 -1.812 1.00 89.12 384 THR A N 1
ATOM 3087 C CA . THR A 1 384 ? 3.683 -22.285 -2.980 1.00 89.12 384 THR A CA 1
ATOM 3088 C C . THR A 1 384 ? 2.945 -23.139 -4.015 1.00 89.12 384 THR A C 1
ATOM 3090 O O . THR A 1 384 ? 3.245 -24.323 -4.188 1.00 89.12 384 THR A O 1
ATOM 3093 N N . GLU A 1 385 ? 2.017 -22.519 -4.743 1.00 90.75 385 GLU A N 1
ATOM 3094 C CA . GLU A 1 385 ? 1.391 -23.096 -5.939 1.00 90.75 385 GLU A CA 1
ATOM 3095 C C . GLU A 1 385 ? 2.355 -23.173 -7.136 1.00 90.75 385 GLU A C 1
ATOM 3097 O O . GLU A 1 385 ? 2.069 -23.857 -8.118 1.00 90.75 385 GLU A O 1
ATOM 3102 N N . PHE A 1 386 ? 3.509 -22.503 -7.053 1.00 92.12 386 PHE A N 1
ATOM 3103 C CA . PHE A 1 386 ? 4.543 -22.477 -8.087 1.00 92.12 386 PHE A CA 1
ATOM 3104 C C . PHE A 1 386 ? 5.827 -23.172 -7.597 1.00 92.12 386 PHE A C 1
ATOM 3106 O O . PHE A 1 386 ? 6.856 -22.521 -7.409 1.00 92.12 386 PHE A O 1
ATOM 3113 N N . PRO A 1 387 ? 5.802 -24.494 -7.340 1.00 89.50 387 PRO A N 1
ATOM 3114 C CA . PRO A 1 387 ? 6.992 -25.212 -6.903 1.00 89.50 387 PRO A CA 1
ATOM 3115 C C . PRO A 1 387 ? 8.045 -25.271 -8.019 1.00 89.50 387 PRO A C 1
ATOM 3117 O O . PRO A 1 387 ? 7.714 -25.310 -9.202 1.00 89.50 387 PRO A O 1
ATOM 3120 N N . GLY A 1 388 ? 9.321 -25.347 -7.636 1.00 87.44 388 GLY A N 1
ATOM 3121 C CA . GLY A 1 388 ? 10.440 -25.517 -8.573 1.00 87.44 388 GLY A CA 1
ATOM 3122 C C . GLY A 1 388 ? 11.117 -24.222 -9.029 1.00 87.44 388 GLY A C 1
ATOM 3123 O O . GLY A 1 388 ? 12.094 -24.297 -9.769 1.00 87.44 388 GLY A O 1
ATOM 3124 N N . TYR A 1 389 ? 10.657 -23.059 -8.560 1.00 90.06 389 TYR A N 1
ATOM 3125 C CA . TYR A 1 389 ? 11.288 -21.762 -8.819 1.00 90.06 389 TYR A CA 1
ATOM 3126 C C . TYR A 1 389 ? 11.977 -21.189 -7.566 1.00 90.06 389 TYR A C 1
ATOM 3128 O O . TYR A 1 389 ? 11.664 -21.586 -6.442 1.00 90.06 389 TYR A O 1
ATOM 3136 N N . GLY A 1 390 ? 12.911 -20.247 -7.758 1.00 88.50 390 GLY A N 1
ATOM 3137 C CA . GLY A 1 390 ? 13.553 -19.492 -6.666 1.00 88.50 390 GLY A CA 1
ATOM 3138 C C . GLY A 1 390 ? 12.585 -18.552 -5.931 1.00 88.50 390 GLY A C 1
ATOM 3139 O O . GLY A 1 390 ? 11.462 -18.322 -6.403 1.00 88.50 390 GLY A O 1
ATOM 3140 N N . LYS A 1 391 ? 13.006 -17.993 -4.783 1.00 88.94 391 LYS A N 1
ATOM 3141 C CA . LYS A 1 391 ? 12.172 -17.137 -3.902 1.00 88.94 391 LYS A CA 1
ATOM 3142 C C . LYS A 1 391 ? 11.539 -15.974 -4.677 1.00 88.94 391 LYS A C 1
ATOM 3144 O O . LYS A 1 391 ? 10.319 -15.820 -4.639 1.00 88.94 391 LYS A O 1
ATOM 3149 N N . THR A 1 392 ? 12.336 -15.214 -5.431 1.00 91.62 392 THR A N 1
ATOM 3150 C CA . THR A 1 392 ? 11.874 -14.019 -6.163 1.00 91.62 392 THR A CA 1
ATOM 3151 C C . THR A 1 392 ? 10.899 -14.369 -7.285 1.00 91.62 392 THR A C 1
ATOM 3153 O O . THR A 1 392 ? 9.809 -13.805 -7.354 1.00 91.62 392 THR A O 1
ATOM 3156 N N . THR A 1 393 ? 11.229 -15.364 -8.120 1.00 94.12 393 THR A N 1
ATOM 3157 C CA . THR A 1 393 ? 10.329 -15.825 -9.198 1.00 94.12 393 THR A CA 1
ATOM 3158 C C . THR A 1 393 ? 8.990 -16.300 -8.631 1.00 94.12 393 THR A C 1
ATOM 3160 O O . THR A 1 393 ? 7.933 -15.953 -9.153 1.00 94.12 393 THR A O 1
ATOM 3163 N N . THR A 1 394 ? 9.023 -17.048 -7.526 1.00 95.00 394 THR A N 1
ATOM 3164 C CA . THR A 1 394 ? 7.813 -17.511 -6.839 1.00 95.00 394 THR A CA 1
ATOM 3165 C C . THR A 1 394 ? 6.953 -16.333 -6.378 1.00 95.00 394 THR A C 1
ATOM 3167 O O . THR A 1 394 ? 5.755 -16.304 -6.656 1.00 95.00 394 THR A O 1
ATOM 3170 N N . THR A 1 395 ? 7.557 -15.327 -5.738 1.00 95.12 395 THR A N 1
ATOM 3171 C CA . THR A 1 395 ? 6.852 -14.108 -5.316 1.00 95.12 395 THR A CA 1
ATOM 3172 C C . THR A 1 395 ? 6.222 -13.376 -6.500 1.00 95.12 395 THR A C 1
ATOM 3174 O O . THR A 1 395 ? 5.040 -13.047 -6.430 1.00 95.12 395 THR A O 1
ATOM 3177 N N . MET A 1 396 ? 6.950 -13.171 -7.603 1.00 96.94 396 MET A N 1
ATOM 3178 C CA . MET A 1 396 ? 6.413 -12.507 -8.800 1.00 96.94 396 MET A CA 1
ATOM 3179 C C . MET A 1 396 ? 5.173 -13.232 -9.343 1.00 96.94 396 MET A C 1
ATOM 3181 O O . MET A 1 396 ? 4.168 -12.592 -9.660 1.00 96.94 396 MET A O 1
ATOM 3185 N N . LEU A 1 397 ? 5.211 -14.567 -9.414 1.00 97.31 397 LEU A N 1
ATOM 3186 C CA . LEU A 1 397 ? 4.097 -15.386 -9.900 1.00 97.31 397 LEU A CA 1
ATOM 3187 C C . LEU A 1 397 ? 2.879 -15.339 -8.965 1.00 97.31 397 LEU A C 1
ATOM 3189 O O . LEU A 1 397 ? 1.748 -15.204 -9.434 1.00 97.31 397 LEU A O 1
ATOM 3193 N N . GLU A 1 398 ? 3.097 -15.398 -7.651 1.00 95.94 398 GLU A N 1
ATOM 3194 C CA . GLU A 1 398 ? 2.029 -15.305 -6.648 1.00 95.94 398 GLU A CA 1
ATOM 3195 C C . GLU A 1 398 ? 1.387 -13.914 -6.614 1.00 95.94 398 GLU A C 1
ATOM 3197 O O . GLU A 1 398 ? 0.160 -13.796 -6.539 1.00 95.94 398 GLU A O 1
ATOM 3202 N N . MET A 1 399 ? 2.194 -12.855 -6.709 1.00 97.19 399 MET A N 1
ATOM 3203 C CA . MET A 1 399 ? 1.714 -11.474 -6.722 1.00 97.19 399 MET A CA 1
ATOM 3204 C C . MET A 1 399 ? 0.946 -11.160 -8.011 1.00 97.19 399 MET A C 1
ATOM 3206 O O . MET A 1 399 ? -0.117 -10.554 -7.969 1.00 97.19 399 MET A O 1
ATOM 3210 N N . THR A 1 400 ? 1.398 -11.644 -9.165 1.00 97.38 400 THR A N 1
ATOM 3211 C CA . THR A 1 400 ? 0.749 -11.346 -10.455 1.00 97.38 400 THR A CA 1
ATOM 3212 C C . THR A 1 400 ? -0.446 -12.248 -10.784 1.00 97.38 400 THR A C 1
ATOM 3214 O O . THR A 1 400 ? -1.150 -11.985 -11.759 1.00 97.38 400 THR A O 1
ATOM 3217 N N . LYS A 1 401 ? -0.734 -13.280 -9.978 1.00 96.38 401 LYS A N 1
ATOM 3218 C CA . LYS A 1 401 ? -1.810 -14.261 -10.227 1.00 96.38 401 LYS A CA 1
ATOM 3219 C C . LYS A 1 401 ? -3.162 -13.651 -10.649 1.00 96.38 401 LYS A C 1
ATOM 3221 O O . LYS A 1 401 ? -3.727 -14.134 -11.629 1.00 96.38 401 LYS A O 1
ATOM 3226 N N . PRO A 1 402 ? -3.691 -12.581 -10.017 1.00 95.75 402 PRO A N 1
ATOM 3227 C CA . PRO A 1 402 ? -4.990 -12.009 -10.404 1.00 95.75 402 PRO A CA 1
ATOM 3228 C C . PRO A 1 402 ? -5.029 -11.372 -11.796 1.00 95.75 402 PRO A C 1
ATOM 3230 O O . PRO A 1 402 ? -6.114 -11.078 -12.303 1.00 95.75 402 PRO A O 1
ATOM 3233 N N . ILE A 1 403 ? -3.869 -11.112 -12.401 1.00 95.81 403 ILE A N 1
ATOM 3234 C CA . ILE A 1 403 ? -3.740 -10.485 -13.721 1.00 95.81 403 ILE A CA 1
ATOM 3235 C C . ILE A 1 403 ? -3.148 -11.425 -14.779 1.00 95.81 403 ILE A C 1
ATOM 3237 O O . ILE A 1 403 ? -2.905 -10.993 -15.907 1.00 95.81 403 ILE A O 1
ATOM 3241 N N . HIS A 1 404 ? -2.966 -12.711 -14.460 1.00 96.38 404 HIS A N 1
ATOM 3242 C CA . HIS A 1 404 ? -2.597 -13.724 -15.452 1.00 96.38 404 HIS A CA 1
ATOM 3243 C C . HIS A 1 404 ? -3.636 -13.770 -16.582 1.00 96.38 404 HIS A C 1
ATOM 3245 O O . HIS A 1 404 ? -4.842 -13.681 -16.352 1.00 96.38 404 HIS A O 1
ATOM 3251 N N . GLY A 1 405 ? -3.157 -13.857 -17.822 1.00 94.50 405 GLY A N 1
ATOM 3252 C CA . GLY A 1 405 ? -3.971 -13.873 -19.039 1.00 94.50 405 GLY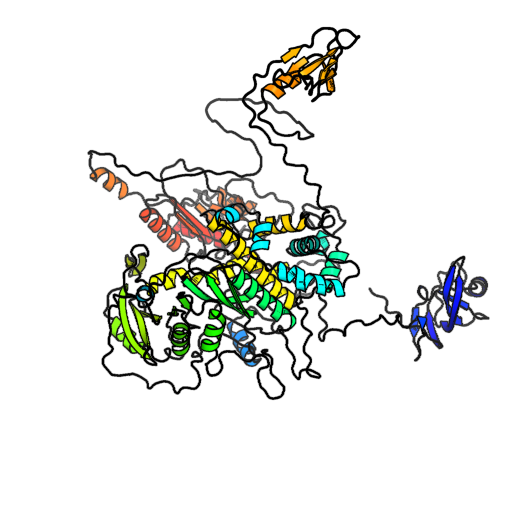 A CA 1
ATOM 3253 C C . GLY A 1 405 ? -4.591 -12.529 -19.432 1.00 94.50 405 GLY A C 1
ATOM 3254 O O . GLY A 1 405 ? -5.278 -12.470 -20.448 1.00 94.50 405 GLY A O 1
ATOM 3255 N N . LYS A 1 406 ? -4.361 -11.446 -18.673 1.00 93.06 406 LYS A N 1
ATOM 3256 C CA . LYS A 1 406 ? -4.985 -10.133 -18.927 1.00 93.06 406 LYS A CA 1
ATOM 3257 C C . LYS A 1 406 ? -4.131 -9.180 -19.770 1.00 93.06 406 LYS A C 1
ATOM 3259 O O . LYS A 1 406 ? -4.569 -8.065 -20.039 1.00 93.06 406 LYS A O 1
ATOM 3264 N N . GLY A 1 407 ? -2.911 -9.568 -20.152 1.00 93.75 407 GLY A N 1
ATOM 3265 C CA . GLY A 1 407 ? -2.048 -8.749 -21.012 1.00 93.75 407 GLY A CA 1
ATOM 3266 C C . GLY A 1 407 ? -1.534 -7.462 -20.356 1.00 93.75 407 GLY A C 1
ATOM 3267 O O . GLY A 1 407 ? -1.165 -6.509 -21.049 1.00 93.75 407 GLY A O 1
ATOM 3268 N N . LYS A 1 408 ? -1.537 -7.414 -19.021 1.00 95.00 408 LYS A N 1
ATOM 3269 C CA . LYS A 1 408 ? -1.105 -6.256 -18.230 1.00 95.00 408 LYS A CA 1
ATOM 3270 C C . LYS A 1 408 ? 0.425 -6.218 -18.145 1.00 95.00 408 LYS A C 1
ATOM 3272 O O . LYS A 1 408 ? 1.077 -7.264 -18.129 1.00 95.00 408 LYS A O 1
ATOM 3277 N N . VAL A 1 409 ? 0.978 -5.013 -18.097 1.00 95.88 409 VAL A N 1
ATOM 3278 C CA . VAL A 1 409 ? 2.399 -4.740 -17.876 1.00 95.88 409 VAL A CA 1
ATOM 3279 C C . VAL A 1 409 ? 2.657 -4.635 -16.378 1.00 95.88 409 VAL A C 1
ATOM 3281 O O . VAL A 1 409 ? 1.899 -3.979 -15.659 1.00 95.88 409 VAL A O 1
ATOM 3284 N N . MET A 1 410 ? 3.728 -5.279 -15.920 1.00 96.69 410 MET A N 1
ATOM 3285 C CA . MET A 1 410 ? 4.204 -5.204 -14.540 1.00 96.69 410 MET A CA 1
ATOM 3286 C C . MET A 1 410 ? 5.617 -4.634 -14.517 1.00 96.69 410 MET A C 1
ATOM 3288 O O . MET A 1 410 ? 6.502 -5.160 -15.185 1.00 96.69 410 MET A O 1
ATOM 3292 N N . VAL A 1 411 ? 5.815 -3.567 -13.755 1.00 96.19 411 VAL A N 1
ATOM 3293 C CA . VAL A 1 411 ? 7.097 -2.897 -13.560 1.00 96.19 411 VAL A CA 1
ATOM 3294 C C . VAL A 1 411 ? 7.681 -3.329 -12.224 1.00 96.19 411 VAL A C 1
ATOM 3296 O O . VAL A 1 411 ? 7.094 -3.032 -11.194 1.00 96.19 411 VAL A O 1
ATOM 3299 N N . GLY A 1 412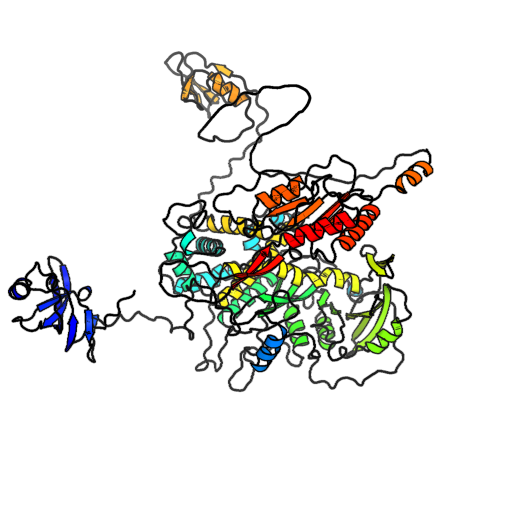 ? 8.811 -4.024 -12.236 1.00 94.94 412 GLY A N 1
ATOM 3300 C CA . GLY A 1 412 ? 9.572 -4.338 -11.029 1.00 94.94 412 GLY A CA 1
ATOM 3301 C C . GLY A 1 412 ? 10.819 -3.474 -10.915 1.00 94.94 412 GLY A C 1
ATOM 3302 O O . GLY A 1 412 ? 11.401 -3.063 -11.926 1.00 94.94 412 GLY A O 1
ATOM 3303 N N . ASP A 1 413 ? 11.230 -3.222 -9.682 1.00 90.94 413 ASP A N 1
ATOM 3304 C CA . ASP A 1 413 ? 12.531 -2.649 -9.359 1.00 90.94 413 ASP A CA 1
ATOM 3305 C C . ASP A 1 413 ? 13.669 -3.680 -9.584 1.00 90.94 413 ASP A C 1
ATOM 3307 O O . ASP A 1 413 ? 13.488 -4.702 -10.264 1.00 90.94 413 ASP A O 1
ATOM 3311 N N . SER A 1 414 ? 14.861 -3.409 -9.042 1.00 90.00 414 SER A N 1
ATOM 3312 C CA . SER A 1 414 ? 15.981 -4.342 -9.157 1.00 90.00 414 SER A CA 1
ATOM 3313 C C . SER A 1 414 ? 15.842 -5.586 -8.274 1.00 90.00 414 SER A C 1
ATOM 3315 O O . SER A 1 414 ? 16.416 -6.616 -8.633 1.00 90.00 414 SER A O 1
ATOM 3317 N N . GLY A 1 415 ? 15.047 -5.553 -7.197 1.00 89.38 415 GLY A N 1
ATOM 3318 C CA . GLY A 1 415 ? 14.727 -6.708 -6.347 1.00 89.38 415 GLY A CA 1
ATOM 3319 C C . GLY A 1 415 ? 13.964 -7.817 -7.077 1.00 89.38 415 GLY A C 1
ATOM 3320 O O . GLY A 1 415 ? 14.146 -9.006 -6.795 1.00 89.38 415 GLY A O 1
ATOM 3321 N N . PHE A 1 416 ? 13.190 -7.452 -8.105 1.00 92.56 416 PHE A N 1
ATOM 3322 C CA . PHE A 1 416 ? 12.431 -8.389 -8.947 1.00 92.56 416 PHE A CA 1
ATOM 3323 C C . PHE A 1 416 ? 13.094 -8.712 -10.293 1.00 92.56 416 PHE A C 1
ATOM 3325 O O . PHE A 1 416 ? 12.477 -9.346 -11.157 1.00 92.56 416 PHE A O 1
ATOM 3332 N N . CYS A 1 417 ? 14.351 -8.314 -10.500 1.00 92.31 417 CYS A N 1
ATOM 3333 C CA . CYS A 1 417 ? 15.048 -8.497 -11.771 1.00 92.31 417 CYS A CA 1
ATOM 3334 C C . CYS A 1 417 ? 15.668 -9.894 -11.934 1.00 92.31 417 CYS A C 1
ATOM 3336 O O . CYS A 1 417 ? 16.885 -10.050 -12.034 1.00 92.31 417 CYS A O 1
ATOM 3338 N N . VAL A 1 418 ? 14.817 -10.921 -12.017 1.00 90.81 418 VAL A N 1
ATOM 3339 C CA . VAL A 1 418 ? 15.217 -12.313 -12.283 1.00 90.81 418 VAL A CA 1
ATOM 3340 C C . VAL A 1 418 ? 14.686 -12.792 -13.638 1.00 90.81 418 VAL A C 1
ATOM 3342 O O . VAL A 1 418 ? 13.480 -12.752 -13.901 1.00 90.81 418 VAL A O 1
ATOM 3345 N N . ARG A 1 419 ? 15.580 -13.279 -14.513 1.00 90.00 419 ARG A N 1
ATOM 3346 C CA . ARG A 1 419 ? 15.245 -13.688 -15.893 1.00 90.00 419 ARG A CA 1
ATOM 3347 C C . ARG A 1 419 ? 14.128 -14.729 -15.931 1.00 90.00 419 ARG A C 1
ATOM 3349 O O . ARG A 1 419 ? 13.174 -14.584 -16.695 1.00 90.00 419 ARG A O 1
ATOM 3356 N N . GLU A 1 420 ? 14.241 -15.773 -15.112 1.00 90.31 420 GLU A N 1
ATOM 3357 C CA . GLU A 1 420 ? 13.242 -16.834 -15.003 1.00 90.31 420 GLU A CA 1
ATOM 3358 C C . GLU A 1 420 ? 11.869 -16.261 -14.610 1.00 90.31 420 GLU A C 1
ATOM 3360 O O . GLU A 1 420 ? 10.868 -16.613 -15.227 1.00 90.31 420 GLU A O 1
ATOM 3365 N N . GLY A 1 421 ? 11.809 -15.312 -13.673 1.00 92.69 421 GLY A N 1
ATOM 3366 C CA . GLY A 1 421 ? 10.557 -14.662 -13.274 1.00 92.69 421 GLY A CA 1
ATOM 3367 C C . GLY A 1 421 ? 9.921 -13.834 -14.385 1.00 92.69 421 GLY A C 1
ATOM 3368 O O . GLY A 1 421 ? 8.724 -13.972 -14.638 1.00 92.69 421 GLY A O 1
ATOM 3369 N N . VAL A 1 422 ? 10.712 -13.036 -15.106 1.00 93.69 422 VAL A N 1
ATOM 3370 C CA . VAL A 1 422 ? 10.221 -12.240 -16.245 1.00 93.69 422 VAL A CA 1
ATOM 3371 C C . VAL A 1 422 ? 9.628 -13.145 -17.334 1.00 93.69 422 VAL A C 1
ATOM 3373 O O . VAL A 1 422 ? 8.528 -12.890 -17.832 1.00 93.69 422 VAL A O 1
ATOM 3376 N N . VAL A 1 423 ? 10.316 -14.240 -17.667 1.00 92.00 423 VAL A N 1
ATOM 3377 C CA . VAL A 1 423 ? 9.874 -15.204 -18.687 1.00 92.00 423 VAL A CA 1
ATOM 3378 C C . VAL A 1 423 ? 8.633 -15.985 -18.240 1.00 92.00 423 VAL A C 1
ATOM 3380 O O . VAL A 1 423 ? 7.706 -16.188 -19.026 1.00 92.00 423 VAL A O 1
ATOM 3383 N N . GLU A 1 424 ? 8.570 -16.421 -16.983 1.00 94.06 424 GLU A N 1
ATOM 3384 C CA . GLU A 1 424 ? 7.440 -17.203 -16.471 1.00 94.06 424 GLU A CA 1
ATOM 3385 C C . GLU A 1 424 ? 6.172 -16.365 -16.259 1.00 94.06 424 GLU A C 1
ATOM 3387 O O . GLU A 1 424 ? 5.066 -16.881 -16.463 1.00 94.06 424 GLU A O 1
ATOM 3392 N N . CYS A 1 425 ? 6.310 -15.078 -15.928 1.00 95.62 425 CYS A N 1
ATOM 3393 C CA . CYS A 1 425 ? 5.212 -14.111 -15.969 1.00 95.62 425 CYS A CA 1
ATOM 3394 C C . CYS A 1 425 ? 4.675 -13.947 -17.400 1.00 95.62 425 CYS A C 1
ATOM 3396 O O . CYS A 1 425 ? 3.462 -14.027 -17.613 1.00 95.62 425 CYS A O 1
ATOM 3398 N N . HIS A 1 426 ? 5.566 -13.815 -18.391 1.00 94.00 426 HIS A N 1
ATOM 3399 C CA . HIS A 1 426 ? 5.179 -13.689 -19.799 1.00 94.00 426 HIS A CA 1
ATOM 3400 C C . HIS A 1 426 ? 4.385 -14.904 -20.296 1.00 94.00 426 HIS A C 1
ATOM 3402 O O . HIS A 1 426 ? 3.304 -14.742 -20.861 1.00 94.00 426 HIS A O 1
ATOM 3408 N N . LYS A 1 427 ? 4.840 -16.129 -19.992 1.00 93.94 427 LYS A N 1
ATOM 3409 C CA . LYS A 1 427 ? 4.109 -17.374 -20.316 1.00 93.94 427 LYS A CA 1
ATOM 3410 C C . LYS A 1 427 ? 2.690 -17.419 -19.740 1.00 93.94 427 LYS A C 1
ATOM 3412 O O . LYS A 1 427 ? 1.841 -18.145 -20.248 1.00 93.94 427 LYS A O 1
ATOM 3417 N N . ARG A 1 428 ? 2.433 -16.657 -18.675 1.00 95.31 428 ARG A N 1
ATOM 3418 C CA . ARG A 1 428 ? 1.132 -16.542 -18.002 1.00 95.31 428 ARG A CA 1
ATOM 3419 C C . ARG A 1 428 ? 0.378 -15.271 -18.396 1.00 95.31 428 ARG A C 1
ATOM 3421 O O . ARG A 1 428 ? -0.606 -14.924 -17.752 1.00 95.31 428 ARG A O 1
ATOM 3428 N N . GLY A 1 429 ? 0.800 -14.580 -19.455 1.00 94.44 429 GLY A N 1
ATOM 3429 C CA . GLY A 1 429 ? 0.111 -13.412 -20.003 1.00 94.44 429 GLY A CA 1
ATOM 3430 C C . GLY A 1 429 ? 0.321 -12.115 -19.217 1.00 94.44 429 GLY A C 1
ATOM 3431 O O . GLY A 1 429 ? -0.531 -11.228 -19.300 1.00 94.44 429 GLY A O 1
ATOM 3432 N N . VAL A 1 430 ? 1.418 -12.004 -18.458 1.00 95.88 430 VAL A N 1
ATOM 3433 C CA . VAL A 1 430 ? 1.850 -10.769 -17.782 1.00 95.88 430 VAL A CA 1
ATOM 3434 C C . VAL A 1 430 ? 3.175 -10.301 -18.370 1.00 95.88 430 VAL A C 1
ATOM 3436 O O . VAL A 1 430 ? 4.178 -11.009 -18.322 1.00 95.88 430 VAL A O 1
ATOM 3439 N N . TRP A 1 431 ? 3.194 -9.085 -18.903 1.00 94.62 431 TRP A N 1
ATOM 3440 C CA . TRP A 1 431 ? 4.363 -8.506 -19.559 1.00 94.62 431 TRP A CA 1
ATOM 3441 C C . TRP A 1 431 ? 5.234 -7.794 -18.534 1.00 94.62 431 TRP A C 1
ATOM 3443 O O . TRP A 1 431 ? 5.034 -6.623 -18.218 1.00 94.62 431 TRP A O 1
ATOM 3453 N N . PHE A 1 432 ? 6.176 -8.533 -17.963 1.00 94.69 432 PHE A N 1
ATOM 3454 C CA . PHE A 1 432 ? 7.046 -8.001 -16.925 1.00 94.69 432 PHE A CA 1
ATOM 3455 C C . PHE A 1 432 ? 8.200 -7.191 -17.535 1.00 94.69 432 PHE A C 1
ATOM 3457 O O . PHE A 1 432 ? 8.812 -7.627 -18.514 1.00 94.69 432 PHE A O 1
ATOM 3464 N N . GLN A 1 433 ? 8.499 -6.039 -16.938 1.00 94.56 433 GLN A N 1
ATOM 3465 C CA . GLN A 1 433 ? 9.716 -5.262 -17.150 1.00 94.56 433 GLN A CA 1
ATOM 3466 C C . GLN A 1 433 ? 10.393 -5.032 -15.794 1.00 94.56 433 GLN A C 1
ATOM 3468 O O . GLN A 1 433 ? 9.754 -4.543 -14.866 1.00 94.56 433 GLN A O 1
ATOM 3473 N N . ALA A 1 434 ? 11.659 -5.409 -15.656 1.00 94.56 434 ALA A N 1
ATOM 3474 C CA . ALA A 1 434 ? 12.399 -5.289 -14.403 1.00 94.56 434 ALA A CA 1
ATOM 3475 C C . ALA A 1 434 ? 13.653 -4.438 -14.594 1.00 94.56 434 ALA A C 1
ATOM 3477 O O . ALA A 1 434 ? 14.349 -4.566 -15.607 1.00 94.56 434 ALA A O 1
ATOM 3478 N N . TYR A 1 435 ? 13.933 -3.556 -13.640 1.00 94.62 435 TYR A N 1
ATOM 3479 C CA . TYR A 1 435 ? 15.124 -2.718 -13.695 1.00 94.62 435 TYR A CA 1
ATOM 3480 C C . TYR A 1 435 ? 16.373 -3.536 -13.393 1.00 94.62 435 TYR A C 1
ATOM 3482 O O . TYR A 1 435 ? 16.431 -4.266 -12.414 1.00 94.62 435 TYR A O 1
ATOM 3490 N N . VAL A 1 436 ? 17.395 -3.414 -14.229 1.00 93.25 436 VAL A N 1
ATOM 3491 C CA . VAL A 1 436 ? 18.618 -4.200 -14.082 1.00 93.25 436 VAL A CA 1
ATOM 3492 C C . VAL A 1 436 ? 19.643 -3.391 -13.304 1.00 93.25 436 VAL A C 1
ATOM 3494 O O . VAL A 1 436 ? 20.106 -2.345 -13.760 1.00 93.25 436 VAL A O 1
ATOM 3497 N N . GLU A 1 437 ? 20.074 -3.942 -12.178 1.00 89.44 437 GLU A N 1
ATOM 3498 C CA . GLU A 1 437 ? 21.152 -3.396 -11.364 1.00 89.44 437 GLU A CA 1
ATOM 3499 C C . GLU A 1 437 ? 22.170 -4.483 -11.024 1.00 89.44 437 GLU A C 1
ATOM 3501 O O . GLU A 1 437 ? 21.834 -5.662 -10.890 1.00 89.44 437 GLU A O 1
ATOM 3506 N N . LYS A 1 438 ? 23.438 -4.086 -10.909 1.00 87.19 438 LYS A N 1
ATOM 3507 C CA . LYS A 1 438 ? 24.497 -4.979 -10.454 1.00 87.19 438 LYS A CA 1
ATOM 3508 C C . LYS A 1 438 ? 24.524 -4.970 -8.927 1.00 87.19 438 LYS A C 1
ATOM 3510 O O . LYS A 1 438 ? 24.922 -3.974 -8.334 1.00 87.19 438 LYS A O 1
ATOM 3515 N N . ARG A 1 439 ? 24.157 -6.098 -8.319 1.00 83.00 439 ARG A N 1
ATOM 3516 C CA . ARG A 1 439 ? 24.355 -6.363 -6.883 1.00 83.00 439 ARG A CA 1
ATOM 3517 C C . ARG A 1 439 ? 25.717 -7.043 -6.699 1.00 83.00 439 ARG A C 1
ATOM 3519 O O . ARG A 1 439 ? 26.699 -6.629 -7.316 1.00 83.00 439 ARG A O 1
ATOM 3526 N N . GLY A 1 440 ? 25.794 -8.156 -5.966 1.00 78.12 440 GLY A N 1
ATOM 3527 C CA . GLY A 1 440 ? 26.995 -9.002 -5.980 1.00 78.12 440 GLY A CA 1
ATOM 3528 C C . GLY A 1 440 ? 27.377 -9.502 -7.387 1.00 78.12 440 GLY A C 1
ATOM 3529 O O . GLY A 1 440 ? 28.559 -9.577 -7.713 1.00 78.12 440 GLY A O 1
ATOM 3530 N N . ASN A 1 441 ? 26.386 -9.771 -8.247 1.00 82.50 441 ASN A N 1
ATOM 3531 C CA . ASN A 1 441 ? 26.556 -10.152 -9.655 1.00 82.50 441 ASN A CA 1
ATOM 3532 C C . ASN A 1 441 ? 25.547 -9.407 -10.548 1.00 82.50 441 ASN A C 1
ATOM 3534 O O . ASN A 1 441 ? 24.558 -8.862 -10.058 1.00 82.50 441 ASN A O 1
ATOM 3538 N N . TRP A 1 442 ? 25.785 -9.406 -11.864 1.00 86.56 442 TRP A N 1
ATOM 3539 C CA . TRP A 1 442 ? 24.746 -9.048 -12.836 1.00 86.56 442 TRP A CA 1
ATOM 3540 C C . TRP A 1 442 ? 23.660 -10.136 -12.875 1.00 86.56 442 TRP A C 1
ATOM 3542 O O . TRP A 1 442 ? 24.014 -11.312 -12.739 1.00 86.56 442 TRP A O 1
ATOM 3552 N N . PRO A 1 443 ? 22.381 -9.783 -13.113 1.00 86.81 443 PRO A N 1
ATOM 3553 C CA . PRO A 1 443 ? 21.326 -10.772 -13.306 1.00 86.81 443 PRO A CA 1
ATOM 3554 C C . PRO A 1 443 ? 21.674 -11.783 -14.403 1.00 86.81 443 PRO A C 1
ATOM 3556 O O . PRO A 1 443 ? 22.296 -11.448 -15.421 1.00 86.81 443 PRO A O 1
ATOM 3559 N N . ARG A 1 444 ? 21.268 -13.038 -14.225 1.00 82.50 444 ARG A N 1
ATOM 3560 C CA . ARG A 1 444 ? 21.598 -14.133 -15.139 1.00 82.50 444 ARG A CA 1
ATOM 3561 C C . ARG A 1 444 ? 21.097 -13.852 -16.548 1.00 82.50 444 ARG A C 1
ATOM 3563 O O . ARG A 1 444 ? 19.920 -13.609 -16.796 1.00 82.50 444 ARG A O 1
ATOM 3570 N N . GLY A 1 445 ? 22.017 -13.974 -17.502 1.00 79.44 445 GLY A N 1
ATOM 3571 C CA . GLY A 1 445 ? 21.749 -13.702 -18.914 1.00 79.44 445 GLY A CA 1
ATOM 3572 C C . GLY A 1 445 ? 21.887 -12.231 -19.309 1.00 79.44 445 GLY A C 1
ATOM 3573 O O . GLY A 1 445 ? 21.684 -11.924 -20.479 1.00 79.44 445 GLY A O 1
ATOM 3574 N N . VAL A 1 446 ? 22.270 -11.341 -18.386 1.00 87.44 446 VAL A N 1
ATOM 3575 C CA . VAL A 1 446 ? 22.594 -9.944 -18.690 1.00 87.44 446 VAL A CA 1
ATOM 3576 C C . VAL A 1 446 ? 24.118 -9.761 -18.719 1.00 87.44 446 VAL A C 1
ATOM 3578 O O . VAL A 1 446 ? 24.753 -9.762 -17.662 1.00 87.44 446 VAL A O 1
ATOM 3581 N N . PRO A 1 447 ? 24.739 -9.543 -19.892 1.00 88.75 447 PRO A N 1
ATOM 3582 C CA . PRO A 1 447 ? 26.161 -9.218 -19.989 1.00 88.75 447 PRO A CA 1
ATOM 3583 C C . PRO A 1 447 ? 26.393 -7.731 -19.665 1.00 88.75 447 PRO A C 1
ATOM 3585 O O . PRO A 1 447 ? 26.801 -6.949 -20.518 1.00 88.75 447 PRO A O 1
ATOM 3588 N N . GLY A 1 448 ? 26.088 -7.315 -18.431 1.00 89.88 448 GLY A N 1
ATOM 3589 C CA . GLY A 1 448 ? 26.002 -5.895 -18.073 1.00 89.88 448 GLY A CA 1
ATOM 3590 C C . GLY A 1 448 ? 27.300 -5.112 -18.286 1.00 89.88 448 GLY A C 1
ATOM 3591 O O . GLY A 1 448 ? 27.237 -3.999 -18.788 1.00 89.88 448 GLY A O 1
ATOM 3592 N N . ALA A 1 449 ? 28.462 -5.720 -18.019 1.00 90.12 449 ALA A N 1
ATOM 3593 C CA . ALA A 1 449 ? 29.763 -5.094 -18.276 1.00 90.12 449 ALA A CA 1
ATOM 3594 C C . ALA A 1 449 ? 30.023 -4.855 -19.774 1.00 90.12 449 ALA A C 1
ATOM 3596 O O . ALA A 1 449 ? 30.501 -3.791 -20.152 1.00 90.12 449 ALA A O 1
ATOM 3597 N N . ALA A 1 450 ? 29.663 -5.812 -20.635 1.00 89.00 450 ALA A N 1
ATOM 3598 C CA . ALA A 1 450 ? 29.804 -5.653 -22.081 1.00 89.00 450 ALA A CA 1
ATOM 3599 C C . ALA A 1 450 ? 28.823 -4.608 -22.637 1.00 89.00 450 ALA A C 1
ATOM 3601 O O . ALA A 1 450 ? 29.173 -3.854 -23.540 1.00 89.00 450 ALA A O 1
ATOM 3602 N N . ILE A 1 451 ? 27.611 -4.533 -22.072 1.00 92.50 451 ILE A N 1
ATOM 3603 C CA . ILE A 1 451 ? 26.649 -3.468 -22.385 1.00 92.50 451 ILE A CA 1
ATOM 3604 C C . ILE A 1 451 ? 27.222 -2.105 -21.992 1.00 92.50 451 ILE A C 1
ATOM 3606 O O . ILE A 1 451 ? 27.155 -1.183 -22.796 1.00 92.50 451 ILE A O 1
ATOM 3610 N N . ASP A 1 452 ? 27.781 -1.976 -20.785 1.00 92.81 452 ASP A N 1
ATOM 3611 C CA . ASP A 1 452 ? 28.383 -0.720 -20.327 1.00 92.81 452 ASP A CA 1
ATOM 3612 C C . ASP A 1 452 ? 29.488 -0.266 -21.291 1.00 92.81 452 ASP A C 1
ATOM 3614 O O . ASP A 1 452 ? 29.404 0.834 -21.830 1.00 92.81 452 ASP A O 1
ATOM 3618 N N . MET A 1 453 ? 30.427 -1.160 -21.627 1.00 91.94 453 MET A N 1
ATOM 3619 C CA . MET A 1 453 ? 31.504 -0.875 -22.584 1.00 91.94 453 MET A CA 1
ATOM 3620 C C . MET A 1 453 ? 30.994 -0.474 -23.976 1.00 91.94 453 MET A C 1
ATOM 3622 O O . MET A 1 453 ? 31.574 0.397 -24.615 1.00 91.94 453 MET A O 1
ATOM 3626 N N . TYR A 1 454 ? 29.923 -1.101 -24.473 1.00 91.88 454 TYR A N 1
ATOM 3627 C CA . TYR A 1 454 ? 29.353 -0.775 -25.786 1.00 91.88 454 TYR A CA 1
ATOM 3628 C C . TYR A 1 454 ? 28.725 0.630 -25.828 1.00 91.88 454 TYR A C 1
ATOM 3630 O O . TYR A 1 454 ? 28.731 1.284 -26.868 1.00 91.88 454 TYR A O 1
ATOM 3638 N N . PHE A 1 455 ? 28.188 1.103 -24.703 1.00 94.56 455 PHE A N 1
ATOM 3639 C CA . PHE A 1 455 ? 27.499 2.392 -24.596 1.00 94.56 455 PHE A CA 1
ATOM 3640 C C . PHE A 1 455 ? 28.396 3.546 -24.121 1.00 94.56 455 PHE A C 1
ATOM 3642 O O . PHE A 1 455 ? 27.920 4.684 -24.081 1.00 94.56 455 PHE A O 1
ATOM 3649 N N . ASP A 1 456 ? 29.657 3.289 -23.757 1.00 90.12 456 ASP A N 1
ATOM 3650 C CA . ASP A 1 456 ? 30.554 4.295 -23.170 1.00 90.12 456 ASP A CA 1
ATOM 3651 C C . ASP A 1 456 ? 30.694 5.545 -24.052 1.00 90.12 456 ASP A C 1
ATOM 3653 O O . ASP A 1 456 ? 30.572 6.664 -23.539 1.00 90.12 456 ASP A O 1
ATOM 3657 N N . ASP A 1 457 ? 30.835 5.340 -25.366 1.00 89.69 457 ASP A N 1
ATOM 3658 C CA . ASP A 1 457 ? 31.044 6.383 -26.381 1.00 89.69 457 ASP A CA 1
ATOM 3659 C C . ASP A 1 457 ? 29.742 6.956 -26.978 1.00 89.69 457 ASP A C 1
ATOM 3661 O O . ASP A 1 457 ? 29.784 7.792 -27.883 1.00 89.69 457 ASP A O 1
ATOM 3665 N N . MET A 1 458 ? 28.573 6.511 -26.507 1.00 93.56 458 MET A N 1
ATOM 3666 C CA . MET A 1 458 ? 27.282 6.942 -27.050 1.00 93.56 458 MET A CA 1
ATOM 3667 C C . MET A 1 458 ? 26.810 8.266 -26.438 1.00 93.56 458 MET A C 1
ATOM 3669 O O . MET A 1 458 ? 27.092 8.584 -25.278 1.00 93.56 458 MET A O 1
ATOM 3673 N N . ASP A 1 459 ? 26.019 9.018 -27.206 1.00 92.19 459 ASP A N 1
ATOM 3674 C CA . ASP A 1 459 ? 25.401 10.258 -26.738 1.00 92.19 459 ASP A CA 1
ATOM 3675 C C . ASP A 1 459 ? 24.356 10.007 -25.639 1.00 92.19 459 ASP A C 1
ATOM 3677 O O . ASP A 1 459 ? 23.680 8.975 -25.590 1.00 92.19 459 ASP A O 1
ATOM 3681 N N . LEU A 1 460 ? 24.178 10.999 -24.762 1.00 91.25 460 LEU A N 1
ATOM 3682 C CA . LEU A 1 460 ? 23.156 10.977 -23.715 1.00 91.25 460 LEU A CA 1
ATOM 3683 C C . LEU A 1 460 ? 21.757 10.757 -24.318 1.00 91.25 460 LEU A C 1
ATOM 3685 O O . LEU A 1 460 ? 21.327 11.507 -25.195 1.00 91.25 460 LEU A O 1
ATOM 3689 N N . GLY A 1 461 ? 21.031 9.765 -23.801 1.00 90.56 461 GLY A N 1
ATOM 3690 C CA . GLY A 1 461 ? 19.703 9.388 -24.282 1.00 90.56 461 GLY A CA 1
ATOM 3691 C C . GLY A 1 461 ? 19.693 8.403 -25.454 1.00 90.56 461 GLY A C 1
ATOM 3692 O O . GLY A 1 461 ? 18.609 7.976 -25.853 1.00 90.56 461 GLY A O 1
ATOM 3693 N N . HIS A 1 462 ? 20.857 8.004 -25.987 1.00 94.38 462 HIS A N 1
ATOM 3694 C CA . HIS A 1 462 ? 20.938 6.931 -26.985 1.00 94.38 462 HIS A CA 1
ATOM 3695 C C . HIS A 1 462 ? 20.335 5.639 -26.434 1.00 94.38 462 HIS A C 1
ATOM 3697 O O . HIS A 1 462 ? 20.624 5.263 -25.297 1.00 94.38 462 HIS A O 1
ATOM 3703 N N . CYS A 1 463 ? 19.507 4.962 -27.231 1.00 95.25 463 CYS A N 1
ATOM 3704 C CA . CYS A 1 463 ? 18.796 3.757 -26.814 1.00 95.25 463 CYS A CA 1
ATOM 3705 C C . CYS A 1 463 ? 18.942 2.634 -27.842 1.00 95.25 463 CYS A C 1
ATOM 3707 O O . CYS A 1 463 ? 18.580 2.807 -29.003 1.00 95.25 463 CYS A O 1
ATOM 3709 N N . GLU A 1 464 ? 19.351 1.452 -27.385 1.00 95.94 464 GLU A N 1
ATOM 3710 C CA . GLU A 1 464 ? 19.336 0.202 -28.158 1.00 95.94 464 GLU A CA 1
ATOM 3711 C C . GLU A 1 464 ? 18.925 -0.959 -27.251 1.00 95.94 464 GLU A C 1
ATOM 3713 O O . GLU A 1 464 ? 18.985 -0.865 -26.027 1.00 95.94 464 GLU A O 1
ATOM 3718 N N . SER A 1 465 ? 18.453 -2.056 -27.836 1.00 94.94 465 SER A N 1
ATOM 3719 C CA . SER A 1 465 ? 18.082 -3.265 -27.101 1.00 94.94 465 SER A CA 1
ATOM 3720 C C . SER A 1 465 ? 18.994 -4.412 -27.485 1.00 94.94 465 SER A C 1
ATOM 3722 O O . SER A 1 465 ? 19.099 -4.753 -28.665 1.00 94.94 465 SER A O 1
ATOM 3724 N N . LEU A 1 466 ? 19.611 -5.037 -26.486 1.00 92.56 466 LEU A N 1
ATOM 3725 C CA . LEU A 1 466 ? 20.280 -6.314 -26.677 1.00 92.56 466 LEU A CA 1
ATOM 3726 C C . LEU A 1 466 ? 19.219 -7.409 -26.787 1.00 92.56 466 LEU A C 1
ATOM 3728 O O . LEU A 1 466 ? 18.395 -7.575 -25.883 1.00 92.56 466 LEU A O 1
ATOM 3732 N N . VAL A 1 467 ? 19.249 -8.153 -27.891 1.00 88.44 467 VAL A N 1
ATOM 3733 C CA . VAL A 1 467 ? 18.349 -9.286 -28.113 1.00 88.44 467 VAL A CA 1
ATOM 3734 C C . VAL A 1 467 ? 18.989 -10.556 -27.568 1.00 88.44 467 VAL A C 1
ATOM 3736 O O . VAL A 1 467 ? 20.106 -10.918 -27.938 1.00 88.44 467 VAL A O 1
ATOM 3739 N N . ALA A 1 468 ? 18.253 -11.248 -26.711 1.00 82.75 468 ALA A N 1
ATOM 3740 C CA . ALA A 1 468 ? 18.576 -12.568 -26.205 1.00 82.75 468 ALA A CA 1
ATOM 3741 C C . ALA A 1 468 ? 17.385 -13.515 -26.409 1.00 82.75 468 ALA A C 1
ATOM 3743 O O . ALA A 1 468 ? 16.262 -13.099 -26.697 1.00 82.75 468 ALA A O 1
ATOM 3744 N N . GLU A 1 469 ? 17.627 -14.809 -26.241 1.00 80.88 469 GLU A N 1
ATOM 3745 C CA . GLU A 1 469 ? 16.585 -15.827 -26.294 1.00 80.88 469 GLU A CA 1
ATOM 3746 C C . GLU A 1 469 ? 16.718 -16.755 -25.089 1.00 80.88 469 GLU A C 1
ATOM 3748 O O . GLU A 1 469 ? 17.818 -17.180 -24.721 1.00 80.88 469 GLU A O 1
ATOM 3753 N N . HIS A 1 470 ? 15.592 -17.075 -24.457 1.00 78.81 470 HIS A N 1
ATOM 3754 C CA . HIS A 1 470 ? 15.547 -18.053 -23.381 1.00 78.81 470 HIS A CA 1
ATOM 3755 C C . HIS A 1 470 ? 14.276 -18.897 -23.486 1.00 78.81 470 HIS A C 1
ATOM 3757 O O . HIS A 1 470 ? 13.174 -18.360 -23.518 1.00 78.81 470 HIS A O 1
ATOM 3763 N N . HIS A 1 471 ? 14.417 -20.227 -23.543 1.00 77.12 471 HIS A N 1
ATOM 3764 C CA . HIS A 1 471 ? 13.297 -21.158 -23.754 1.00 77.12 471 HIS A CA 1
ATOM 3765 C C . HIS A 1 471 ? 12.425 -20.810 -24.981 1.00 77.12 471 HIS A C 1
ATOM 3767 O O . HIS A 1 471 ? 11.199 -20.879 -24.899 1.00 77.12 471 HIS A O 1
ATOM 3773 N N . ASN A 1 472 ? 13.054 -20.439 -26.106 1.00 82.00 472 ASN A N 1
ATOM 3774 C CA . ASN A 1 472 ? 12.398 -19.986 -27.343 1.00 82.00 472 ASN A CA 1
ATOM 3775 C C . ASN A 1 472 ? 11.511 -18.736 -27.175 1.00 82.00 472 ASN A C 1
ATOM 3777 O O . ASN A 1 472 ? 10.653 -18.470 -28.015 1.00 82.00 472 ASN A O 1
ATOM 3781 N N . ILE A 1 473 ? 11.680 -17.985 -26.084 1.00 81.44 473 ILE A N 1
ATOM 3782 C CA . ILE A 1 473 ? 11.010 -16.706 -25.865 1.00 81.44 473 ILE A CA 1
ATOM 3783 C C . ILE A 1 473 ? 12.041 -15.604 -26.125 1.00 81.44 473 ILE A C 1
ATOM 3785 O O . ILE A 1 473 ? 13.076 -15.576 -25.443 1.00 81.44 473 ILE A O 1
ATOM 3789 N N . PRO A 1 474 ? 11.784 -14.712 -27.102 1.00 79.88 474 PRO A N 1
ATOM 3790 C CA . PRO A 1 474 ? 12.592 -13.524 -27.306 1.00 79.88 474 PRO A CA 1
ATOM 3791 C C . PRO A 1 474 ? 12.575 -12.665 -26.051 1.00 79.88 474 PRO A C 1
ATOM 3793 O O . PRO A 1 474 ? 11.532 -12.430 -25.436 1.00 79.88 474 PRO A O 1
ATOM 3796 N N . PHE A 1 475 ? 13.748 -12.191 -25.676 1.00 83.38 475 PHE A N 1
ATOM 3797 C CA . PHE A 1 475 ? 13.945 -11.435 -24.462 1.00 83.38 475 PHE A CA 1
ATOM 3798 C C . PHE A 1 475 ? 14.871 -10.262 -24.746 1.00 83.38 475 PHE A C 1
ATOM 3800 O O . PHE A 1 475 ? 15.904 -10.410 -25.395 1.00 83.38 475 PHE A O 1
ATOM 3807 N N . LEU A 1 476 ? 14.477 -9.084 -24.283 1.00 90.50 476 LEU A N 1
ATOM 3808 C CA . LEU A 1 476 ? 15.123 -7.820 -24.584 1.00 90.50 476 LEU A CA 1
ATOM 3809 C C . LEU A 1 476 ? 15.744 -7.253 -23.314 1.00 90.50 476 LEU A C 1
ATOM 3811 O O . LEU A 1 476 ? 15.125 -7.232 -22.248 1.00 90.50 476 LEU A O 1
ATOM 3815 N N . ILE A 1 477 ? 16.962 -6.746 -23.447 1.00 94.50 477 ILE A N 1
ATOM 3816 C CA . ILE A 1 477 ? 17.559 -5.857 -22.456 1.00 94.50 477 ILE A CA 1
ATOM 3817 C C . ILE A 1 477 ? 17.604 -4.483 -23.110 1.00 94.50 477 ILE A C 1
ATOM 3819 O O . ILE A 1 477 ? 18.463 -4.217 -23.949 1.00 94.50 477 ILE A O 1
ATOM 3823 N N . HIS A 1 478 ? 16.629 -3.640 -22.779 1.00 96.00 478 HIS A N 1
ATOM 3824 C CA . HIS A 1 478 ? 16.586 -2.260 -23.242 1.00 96.00 478 HIS A CA 1
ATOM 3825 C C . HIS A 1 478 ? 17.654 -1.465 -22.509 1.00 96.00 478 HIS A C 1
ATOM 3827 O O . HIS A 1 478 ? 17.691 -1.476 -21.280 1.00 96.00 478 HIS A O 1
ATOM 3833 N N . CYS A 1 479 ? 18.488 -0.756 -23.254 1.00 96.56 479 CYS A N 1
ATOM 3834 C CA . CYS A 1 479 ? 19.593 0.025 -22.730 1.00 96.56 479 CYS A CA 1
ATOM 3835 C C . CYS A 1 479 ? 19.405 1.485 -23.136 1.00 96.56 479 CYS A C 1
ATOM 3837 O O . CYS A 1 479 ? 19.086 1.766 -24.289 1.00 96.56 479 CYS A O 1
ATOM 3839 N N . SER A 1 480 ? 19.609 2.403 -22.196 1.00 95.25 480 SER A N 1
ATOM 3840 C CA . SER A 1 480 ? 19.625 3.844 -22.441 1.00 95.25 480 SER A CA 1
ATOM 3841 C C . SER A 1 480 ? 20.893 4.427 -21.846 1.00 95.25 480 SER A C 1
ATOM 3843 O O . SER A 1 480 ? 21.173 4.226 -20.659 1.00 95.25 480 SER A O 1
ATOM 3845 N N . ARG A 1 481 ? 21.638 5.190 -22.646 1.00 93.69 481 ARG A N 1
ATOM 3846 C CA . ARG A 1 481 ? 22.789 5.944 -22.157 1.00 93.69 481 ARG A CA 1
ATOM 3847 C C . ARG A 1 481 ? 22.318 7.028 -21.198 1.00 93.69 481 ARG A C 1
ATOM 3849 O O . ARG A 1 481 ? 21.610 7.951 -21.600 1.00 93.69 481 ARG A O 1
ATOM 3856 N N . ASP A 1 482 ? 22.732 6.915 -19.945 1.00 88.75 482 ASP A N 1
ATOM 3857 C CA . ASP A 1 482 ? 22.572 7.947 -18.927 1.00 88.75 482 ASP A CA 1
ATOM 3858 C C . ASP A 1 482 ? 23.929 8.625 -18.650 1.00 88.75 482 ASP A C 1
ATOM 3860 O O . ASP A 1 482 ? 24.963 8.216 -19.186 1.00 88.75 482 ASP A O 1
ATOM 3864 N N . LEU A 1 483 ? 23.949 9.667 -17.816 1.00 84.56 483 LEU A N 1
ATOM 3865 C CA . LEU A 1 483 ? 25.132 10.488 -17.558 1.00 84.56 483 LEU A CA 1
ATOM 3866 C C . LEU A 1 483 ? 26.291 9.683 -16.957 1.00 84.56 483 LEU A C 1
ATOM 3868 O O . LEU A 1 483 ? 27.436 9.832 -17.374 1.00 84.56 483 LEU A O 1
ATOM 3872 N N . LYS A 1 484 ? 26.007 8.858 -15.945 1.00 84.56 484 LYS A N 1
ATOM 3873 C CA . LYS A 1 484 ? 27.037 8.128 -15.181 1.00 84.56 484 LYS A CA 1
ATOM 3874 C C . LYS A 1 484 ? 27.068 6.632 -15.464 1.00 84.56 484 LYS A C 1
ATOM 3876 O O . LYS A 1 484 ? 28.044 5.977 -15.124 1.00 84.56 484 LYS A O 1
ATOM 3881 N N . TYR A 1 485 ? 26.000 6.091 -16.031 1.00 90.06 485 TYR A N 1
ATOM 3882 C CA . TYR A 1 485 ? 25.807 4.658 -16.208 1.00 90.06 485 TYR A CA 1
ATOM 3883 C C . TYR A 1 485 ? 24.891 4.401 -17.404 1.00 90.06 485 TYR A C 1
ATOM 3885 O O . TYR A 1 485 ? 24.355 5.328 -18.011 1.00 90.06 485 TYR A O 1
ATOM 3893 N N . VAL A 1 486 ? 24.708 3.130 -17.742 1.00 94.12 486 VAL A N 1
ATOM 3894 C CA . VAL A 1 486 ? 23.718 2.698 -18.729 1.00 94.12 486 VAL A CA 1
ATOM 3895 C C . VAL A 1 486 ? 22.515 2.155 -17.980 1.00 94.12 486 VAL A C 1
ATOM 3897 O O . VAL A 1 486 ? 22.625 1.144 -17.278 1.00 94.12 486 VAL A O 1
ATOM 3900 N N . SER A 1 487 ? 21.376 2.825 -18.124 1.00 95.19 487 SER A N 1
ATOM 3901 C CA . SER A 1 487 ? 20.094 2.361 -17.599 1.00 95.19 487 SER A CA 1
ATOM 3902 C C . SER A 1 487 ? 19.664 1.127 -18.383 1.00 95.19 487 SER A C 1
ATOM 3904 O O . SER A 1 487 ? 19.698 1.139 -19.613 1.00 95.19 487 SER A O 1
ATOM 3906 N N . LYS A 1 488 ? 19.277 0.056 -17.687 1.00 95.88 488 LYS A N 1
ATOM 3907 C CA . LYS A 1 488 ? 18.978 -1.247 -18.292 1.00 95.88 488 LYS A CA 1
ATOM 3908 C C . LYS A 1 488 ? 17.627 -1.760 -17.791 1.00 95.88 488 LYS A C 1
ATOM 3910 O O . LYS A 1 488 ? 17.381 -1.765 -16.589 1.00 95.88 488 LYS A O 1
ATOM 3915 N N . ILE A 1 489 ? 16.761 -2.202 -18.698 1.00 95.88 489 ILE A N 1
ATOM 3916 C CA . ILE A 1 489 ? 15.469 -2.822 -18.375 1.00 95.88 489 ILE A CA 1
ATOM 3917 C C . ILE A 1 489 ? 15.388 -4.184 -19.050 1.00 95.88 489 ILE A C 1
ATOM 3919 O O . ILE A 1 489 ? 15.479 -4.303 -20.269 1.00 95.88 489 ILE A O 1
ATOM 3923 N N . MET A 1 490 ? 15.182 -5.204 -18.231 1.00 93.81 490 MET A N 1
ATOM 3924 C CA . MET A 1 490 ? 14.961 -6.584 -18.619 1.00 93.81 490 MET A CA 1
ATOM 3925 C C . MET A 1 490 ? 13.481 -6.798 -18.944 1.00 93.81 490 MET A C 1
ATOM 3927 O O . MET A 1 490 ? 12.635 -6.567 -18.083 1.00 93.81 490 MET A O 1
ATOM 3931 N N . SER A 1 491 ? 13.143 -7.236 -20.158 1.00 94.12 491 SER A N 1
ATOM 3932 C CA . SER A 1 491 ? 11.745 -7.337 -20.592 1.00 94.12 491 SER A CA 1
ATOM 3933 C C . SER A 1 491 ? 11.522 -8.391 -21.681 1.00 94.12 491 SER A C 1
ATOM 3935 O O . SER A 1 491 ? 12.428 -8.771 -22.413 1.00 94.12 491 SER A O 1
ATOM 3937 N N . THR A 1 492 ? 10.279 -8.847 -21.830 1.00 91.44 492 THR A N 1
ATOM 3938 C CA . THR A 1 492 ? 9.808 -9.655 -22.981 1.00 91.44 492 THR A CA 1
ATOM 3939 C C . THR A 1 492 ? 9.061 -8.822 -24.029 1.00 91.44 492 THR A C 1
ATOM 3941 O O . THR A 1 492 ? 8.555 -9.357 -25.011 1.00 91.44 492 THR A O 1
ATOM 3944 N N . HIS A 1 493 ? 8.962 -7.508 -23.822 1.00 91.44 493 HIS A N 1
ATOM 3945 C CA . HIS A 1 493 ? 8.261 -6.575 -24.704 1.00 91.44 493 HIS A CA 1
ATOM 3946 C C . HIS A 1 493 ? 8.871 -5.183 -24.667 1.00 91.44 493 HIS A C 1
ATOM 3948 O O . HIS A 1 493 ? 9.605 -4.848 -23.745 1.00 91.44 493 HIS A O 1
ATOM 3954 N N . GLY A 1 494 ? 8.445 -4.348 -25.606 1.00 88.75 494 GLY A N 1
ATOM 3955 C CA . GLY A 1 494 ? 8.801 -2.941 -25.663 1.00 88.75 494 GLY A CA 1
ATOM 3956 C C . GLY A 1 494 ? 9.375 -2.592 -27.023 1.00 88.75 494 GLY A C 1
ATOM 3957 O O . GLY A 1 494 ? 9.991 -3.420 -27.692 1.00 88.75 494 GLY A O 1
ATOM 3958 N N . MET A 1 495 ? 9.158 -1.348 -27.418 1.00 91.00 495 MET A N 1
ATOM 3959 C CA . MET A 1 495 ? 9.752 -0.746 -28.605 1.00 91.00 495 MET A CA 1
ATOM 3960 C C . MET A 1 495 ? 10.507 0.514 -28.210 1.00 91.00 495 MET A C 1
ATOM 3962 O O . MET A 1 495 ? 10.141 1.180 -27.248 1.00 91.00 495 MET A O 1
ATOM 3966 N N . LEU A 1 496 ? 11.570 0.861 -28.929 1.00 92.19 496 LEU A N 1
ATOM 3967 C CA . LEU A 1 496 ? 12.379 2.040 -28.607 1.00 92.19 496 LEU A CA 1
ATOM 3968 C C . LEU A 1 496 ? 11.852 3.305 -29.293 1.00 92.19 496 LEU A C 1
ATOM 3970 O O . LEU A 1 496 ? 12.611 4.110 -29.826 1.00 92.19 496 LEU A O 1
ATOM 3974 N N . GLU A 1 497 ? 10.533 3.495 -29.260 1.00 91.00 497 GLU A N 1
ATOM 3975 C CA . GLU A 1 497 ? 9.908 4.735 -29.710 1.00 91.00 497 GLU A CA 1
ATOM 3976 C C . GLU A 1 497 ? 10.078 5.829 -28.654 1.00 91.00 497 GLU A C 1
ATOM 3978 O O . GLU A 1 497 ? 9.830 5.624 -27.463 1.00 91.00 497 GLU A O 1
ATOM 3983 N N . THR A 1 498 ? 10.521 7.005 -29.097 1.00 91.00 498 THR A N 1
ATOM 3984 C CA . THR A 1 498 ? 10.699 8.178 -28.242 1.00 91.00 498 THR A CA 1
ATOM 3985 C C . THR A 1 498 ? 9.354 8.752 -27.802 1.00 91.00 498 THR A C 1
ATOM 3987 O O . THR A 1 498 ? 8.565 9.228 -28.621 1.00 91.00 498 THR A O 1
ATOM 3990 N N . VAL A 1 499 ? 9.139 8.813 -26.489 1.00 91.19 499 VAL A N 1
ATOM 3991 C CA . VAL A 1 499 ? 7.926 9.353 -25.873 1.00 91.19 499 VAL A CA 1
ATOM 3992 C C . VAL A 1 499 ? 8.021 10.878 -25.796 1.00 91.19 499 VAL A C 1
ATOM 3994 O O . VAL A 1 499 ? 8.802 11.448 -25.034 1.00 91.19 499 VAL A O 1
ATOM 3997 N N . GLN A 1 500 ? 7.242 11.560 -26.637 1.00 89.00 500 GLN A N 1
ATOM 3998 C CA . GLN A 1 500 ? 7.417 12.994 -26.891 1.00 89.00 500 GLN A CA 1
ATOM 3999 C C . GLN A 1 500 ? 7.107 13.898 -25.692 1.00 89.00 500 GLN A C 1
ATOM 4001 O O . GLN A 1 500 ? 7.686 14.984 -25.600 1.00 89.00 500 GLN A O 1
ATOM 4006 N N . ASP A 1 501 ? 6.224 13.452 -24.804 1.00 89.12 501 ASP A N 1
ATOM 4007 C CA . ASP A 1 501 ? 5.721 14.134 -23.609 1.00 89.12 501 ASP A CA 1
ATOM 4008 C C . ASP A 1 501 ? 6.489 13.755 -22.329 1.00 89.12 501 ASP A C 1
ATOM 4010 O O . ASP A 1 501 ? 6.032 14.050 -21.227 1.00 89.12 501 ASP A O 1
ATOM 4014 N N . HIS A 1 502 ? 7.657 13.111 -22.448 1.00 87.69 502 HIS A N 1
ATOM 4015 C CA . HIS A 1 502 ? 8.501 12.757 -21.303 1.00 87.69 502 HIS A CA 1
ATOM 4016 C C . HIS A 1 502 ? 9.947 13.268 -21.467 1.00 87.69 502 HIS A C 1
ATOM 4018 O O . HIS A 1 502 ? 10.862 12.473 -21.702 1.00 87.69 502 HIS A O 1
ATOM 4024 N N . PRO A 1 503 ? 10.175 14.595 -21.380 1.00 88.81 503 PRO A N 1
ATOM 4025 C CA . PRO A 1 503 ? 11.519 15.156 -21.364 1.00 88.81 503 PRO A CA 1
ATOM 4026 C C . PRO A 1 503 ? 12.213 14.896 -20.022 1.00 88.81 503 PRO A C 1
ATOM 4028 O O . PRO A 1 503 ? 11.608 15.010 -18.957 1.00 88.81 503 PRO A O 1
ATOM 4031 N N . THR A 1 504 ? 13.508 14.621 -20.080 1.00 85.38 504 THR A N 1
ATOM 4032 C CA . THR A 1 504 ? 14.377 14.403 -18.922 1.00 85.38 504 THR A CA 1
ATOM 4033 C C . THR A 1 504 ? 15.568 15.339 -19.016 1.00 85.38 504 THR A C 1
ATOM 4035 O O . THR A 1 504 ? 16.084 15.577 -20.108 1.00 85.38 504 THR A O 1
ATOM 4038 N N . TRP A 1 505 ? 16.004 15.876 -17.878 1.00 86.19 505 TRP A N 1
ATOM 4039 C CA . TRP A 1 505 ? 17.031 16.911 -17.806 1.00 86.19 505 TRP A CA 1
ATOM 4040 C C . TRP A 1 505 ? 18.185 16.475 -16.913 1.00 86.19 505 TRP A C 1
ATOM 4042 O O . TRP A 1 505 ? 17.975 15.954 -15.822 1.00 86.19 505 TRP A O 1
ATOM 4052 N N . TRP A 1 506 ? 19.402 16.756 -17.361 1.00 82.56 506 TRP A N 1
ATOM 4053 C CA . TRP A 1 506 ? 20.633 16.493 -16.630 1.00 82.56 506 TRP A CA 1
ATOM 4054 C C . TRP A 1 506 ? 21.498 17.743 -16.612 1.00 82.56 506 TRP A C 1
ATOM 4056 O O . TRP A 1 506 ? 21.663 18.411 -17.636 1.00 82.56 506 TRP A O 1
ATOM 4066 N N . LYS A 1 507 ? 22.077 18.049 -15.451 1.00 84.81 507 LYS A N 1
ATOM 4067 C CA . LYS A 1 507 ? 23.054 19.128 -15.314 1.00 84.81 507 LYS A CA 1
ATOM 4068 C C . LYS A 1 507 ? 24.454 18.562 -15.535 1.00 84.81 507 LYS A C 1
ATOM 4070 O O . LYS A 1 507 ? 24.929 17.758 -14.738 1.00 84.81 507 LYS A O 1
ATOM 4075 N N . ILE A 1 508 ? 25.094 18.978 -16.623 1.00 82.44 508 ILE A N 1
ATOM 4076 C CA . ILE A 1 508 ? 26.405 18.503 -17.073 1.00 82.44 508 ILE A CA 1
ATOM 4077 C C . ILE A 1 508 ? 27.296 19.729 -17.239 1.00 82.44 508 ILE A C 1
ATOM 4079 O O . ILE A 1 508 ? 26.975 20.627 -18.017 1.00 82.44 508 ILE A O 1
ATOM 4083 N N . ASP A 1 509 ? 28.374 19.800 -16.457 1.00 83.31 509 ASP A N 1
ATOM 4084 C CA . ASP A 1 509 ? 29.329 20.918 -16.457 1.00 83.31 509 ASP A CA 1
ATOM 4085 C C . ASP A 1 509 ? 28.659 22.298 -16.327 1.00 83.31 509 ASP A C 1
ATOM 4087 O O . ASP A 1 509 ? 29.002 23.261 -17.008 1.00 83.31 509 ASP A O 1
ATOM 4091 N N . GLY A 1 510 ? 27.635 22.383 -15.473 1.00 83.38 510 GLY A N 1
ATOM 4092 C CA . GLY A 1 510 ? 26.867 23.610 -15.240 1.00 83.38 510 GLY A CA 1
ATOM 4093 C C . GLY A 1 510 ? 25.755 23.891 -16.258 1.00 83.38 510 GLY A C 1
ATOM 4094 O O . GLY A 1 510 ? 24.881 24.700 -15.955 1.00 83.38 510 GLY A O 1
ATOM 4095 N N . ASN A 1 511 ? 25.717 23.186 -17.393 1.00 83.94 511 ASN A N 1
ATOM 4096 C CA . ASN A 1 511 ? 24.703 23.346 -18.436 1.00 83.94 511 ASN A CA 1
ATOM 4097 C C . ASN A 1 511 ? 23.622 22.264 -18.356 1.00 83.94 511 ASN A C 1
ATOM 4099 O O . ASN A 1 511 ? 23.902 21.097 -18.085 1.00 83.94 511 ASN A O 1
ATOM 4103 N N . TRP A 1 512 ? 22.377 22.639 -18.642 1.00 86.25 512 TRP A N 1
ATOM 4104 C CA . TRP A 1 512 ? 21.279 21.683 -18.758 1.00 86.25 512 TRP A CA 1
ATOM 4105 C C . TRP A 1 512 ? 21.283 21.036 -20.142 1.00 86.25 512 TRP A C 1
ATOM 4107 O O . TRP A 1 512 ? 21.154 21.721 -21.156 1.00 86.25 512 TRP A O 1
ATOM 4117 N N . LYS A 1 513 ? 21.400 19.709 -20.181 1.00 87.50 513 LYS A N 1
ATOM 4118 C CA . LYS A 1 513 ? 21.099 18.897 -21.364 1.00 87.50 513 LYS A CA 1
ATOM 4119 C C . LYS A 1 513 ? 19.792 18.153 -21.137 1.00 87.50 513 LYS A C 1
ATOM 4121 O O . LYS A 1 513 ? 19.503 17.744 -20.014 1.00 87.50 513 LYS A O 1
ATOM 4126 N N . SER A 1 514 ? 19.026 17.946 -22.200 1.00 88.12 514 SER A N 1
ATOM 4127 C CA . SER A 1 514 ? 17.832 17.111 -22.154 1.00 88.12 514 SER A CA 1
ATOM 4128 C C . SER A 1 514 ? 17.775 16.112 -23.286 1.00 88.12 514 SER A C 1
ATOM 4130 O O . SER A 1 514 ? 18.315 16.325 -24.370 1.00 88.12 514 SER A O 1
ATOM 4132 N N . PHE A 1 515 ? 17.089 15.015 -23.002 1.00 90.56 515 PHE A N 1
ATOM 4133 C CA . PHE A 1 515 ? 16.638 14.040 -23.980 1.00 90.56 515 PHE A CA 1
ATOM 4134 C C . PHE A 1 515 ? 15.234 13.581 -23.586 1.00 90.56 515 PHE A C 1
ATOM 4136 O O . PHE A 1 515 ? 14.678 14.031 -22.583 1.00 90.56 515 PHE A O 1
ATOM 4143 N N . LYS A 1 516 ? 14.629 12.718 -24.395 1.00 90.81 516 LYS A N 1
ATOM 4144 C CA . LYS A 1 516 ? 13.303 12.161 -24.124 1.00 90.81 516 LYS A CA 1
ATOM 4145 C C . LYS A 1 516 ? 13.412 10.659 -23.952 1.00 90.81 516 LYS A C 1
ATOM 4147 O O . LYS A 1 516 ? 14.110 10.013 -24.733 1.00 90.81 516 LYS A O 1
ATOM 4152 N N . TYR A 1 517 ? 12.714 10.108 -22.966 1.00 93.44 517 TYR A N 1
ATOM 4153 C CA . TYR A 1 517 ? 12.741 8.666 -22.752 1.00 93.44 517 TYR A CA 1
ATOM 4154 C C . TYR A 1 517 ? 12.090 7.902 -23.906 1.00 93.44 517 TYR A C 1
ATOM 4156 O O . TYR A 1 517 ? 11.083 8.328 -24.474 1.00 93.44 517 TYR A O 1
ATOM 4164 N N . THR A 1 518 ? 12.642 6.731 -24.217 1.00 93.88 518 THR A N 1
ATOM 4165 C CA . THR A 1 518 ? 11.941 5.719 -25.012 1.00 93.88 518 THR A CA 1
ATOM 4166 C C . THR A 1 518 ? 10.907 4.985 -24.156 1.00 93.88 518 THR A C 1
ATOM 4168 O O . THR A 1 518 ? 10.945 5.042 -22.923 1.00 93.88 518 THR A O 1
ATOM 4171 N N . GLU A 1 519 ? 9.948 4.322 -24.802 1.00 93.00 519 GLU A N 1
ATOM 4172 C CA . GLU A 1 519 ? 8.775 3.718 -24.156 1.00 93.00 519 GLU A CA 1
ATOM 4173 C C . GLU A 1 519 ? 9.082 2.892 -22.882 1.00 93.00 519 GLU A C 1
ATOM 4175 O O . GLU A 1 519 ? 8.453 3.189 -21.860 1.00 93.00 519 GLU A O 1
ATOM 4180 N N . PRO A 1 520 ? 10.037 1.934 -22.850 1.00 94.12 520 PRO A N 1
ATOM 4181 C CA . PRO A 1 520 ? 10.299 1.132 -21.650 1.00 94.12 520 PRO A CA 1
ATOM 4182 C C . PRO A 1 520 ? 10.730 1.986 -20.451 1.00 94.12 520 PRO A C 1
ATOM 4184 O O . PRO A 1 520 ? 10.213 1.829 -19.343 1.00 94.12 520 PRO A O 1
ATOM 4187 N N . PHE A 1 521 ? 11.623 2.952 -20.681 1.00 94.62 521 PHE A N 1
ATOM 4188 C CA . PHE A 1 521 ? 12.123 3.853 -19.641 1.00 94.62 521 PHE A CA 1
ATOM 4189 C C . PHE A 1 521 ? 11.066 4.862 -19.202 1.00 94.62 521 PHE A C 1
ATOM 4191 O O . PHE A 1 521 ? 10.944 5.141 -18.013 1.00 94.62 521 PHE A O 1
ATOM 4198 N N . SER A 1 522 ? 10.247 5.353 -20.135 1.00 93.06 522 SER A N 1
ATOM 4199 C CA . SER A 1 522 ? 9.124 6.238 -19.825 1.00 93.06 522 SER A CA 1
ATOM 4200 C C . SER A 1 522 ? 8.088 5.537 -18.940 1.00 93.06 522 SER A C 1
ATOM 4202 O O . SER A 1 522 ? 7.667 6.095 -17.926 1.00 93.06 522 SER A O 1
ATOM 4204 N N . ARG A 1 523 ? 7.722 4.289 -19.272 1.00 92.50 523 ARG A N 1
ATOM 4205 C CA . ARG A 1 523 ? 6.828 3.448 -18.458 1.00 92.50 523 ARG A CA 1
ATOM 4206 C C . ARG A 1 523 ? 7.410 3.178 -17.079 1.00 92.50 523 ARG A C 1
ATOM 4208 O O . ARG A 1 523 ? 6.709 3.341 -16.087 1.00 92.50 523 ARG A O 1
ATOM 4215 N N . TYR A 1 524 ? 8.684 2.789 -17.022 1.00 93.88 524 TYR A N 1
ATOM 4216 C CA . TYR A 1 524 ? 9.377 2.540 -15.762 1.00 93.88 524 TYR A CA 1
ATOM 4217 C C . TYR A 1 524 ? 9.362 3.783 -14.867 1.00 93.88 524 TYR A C 1
ATOM 4219 O O . TYR A 1 524 ? 8.893 3.725 -13.734 1.00 93.88 524 TYR A O 1
ATOM 4227 N N . ALA A 1 525 ? 9.789 4.929 -15.399 1.00 91.69 525 ALA A N 1
ATOM 4228 C CA . ALA A 1 525 ? 9.856 6.183 -14.660 1.00 91.69 525 ALA A CA 1
ATOM 4229 C C . ALA A 1 525 ? 8.486 6.666 -14.153 1.00 91.69 525 ALA A C 1
ATOM 4231 O O . ALA A 1 525 ? 8.429 7.191 -13.048 1.00 91.69 525 ALA A O 1
ATOM 4232 N N . ARG A 1 526 ? 7.402 6.450 -14.913 1.00 91.06 526 ARG A N 1
ATOM 4233 C CA . ARG A 1 526 ? 6.026 6.822 -14.524 1.00 91.06 526 ARG A CA 1
ATOM 4234 C C . ARG A 1 526 ? 5.371 5.883 -13.507 1.00 91.06 526 ARG A C 1
ATOM 4236 O O . ARG A 1 526 ? 4.373 6.268 -12.913 1.00 91.06 526 ARG A O 1
ATOM 4243 N N . ALA A 1 527 ? 5.851 4.645 -13.377 1.00 92.81 527 ALA A N 1
ATOM 4244 C CA . ALA A 1 527 ? 5.196 3.629 -12.550 1.00 92.81 527 ALA A CA 1
ATOM 4245 C C . ALA A 1 527 ? 5.970 3.287 -11.271 1.00 92.81 527 ALA A C 1
ATOM 4247 O O . ALA A 1 527 ? 5.352 2.996 -10.251 1.00 92.81 527 ALA A O 1
ATOM 4248 N N . LYS A 1 528 ? 7.308 3.310 -11.307 1.00 90.94 528 LYS A N 1
ATOM 4249 C CA . LYS A 1 528 ? 8.174 2.751 -10.250 1.00 90.94 528 LYS A CA 1
ATOM 4250 C C . LYS A 1 528 ? 7.954 3.328 -8.847 1.00 90.94 528 LYS A C 1
ATOM 4252 O O . LYS A 1 528 ? 8.328 2.700 -7.872 1.00 90.94 528 LYS A O 1
ATOM 4257 N N . HIS A 1 529 ? 7.416 4.539 -8.737 1.00 90.25 529 HIS A N 1
ATOM 4258 C CA . HIS A 1 529 ? 7.346 5.263 -7.469 1.00 90.25 529 HIS A CA 1
ATOM 4259 C C . HIS A 1 529 ? 6.040 5.025 -6.698 1.00 90.25 529 HIS A C 1
ATOM 4261 O O . HIS A 1 529 ? 6.015 5.268 -5.498 1.00 90.25 529 HIS A O 1
ATOM 4267 N N . TRP A 1 530 ? 4.977 4.505 -7.327 1.00 92.81 530 TRP A N 1
ATOM 4268 C CA . TRP A 1 530 ? 3.642 4.513 -6.711 1.00 92.81 530 TRP A CA 1
ATOM 4269 C C . TRP A 1 530 ? 3.522 3.721 -5.411 1.00 92.81 530 TRP A C 1
ATOM 4271 O O . TRP A 1 530 ? 2.831 4.173 -4.504 1.00 92.81 530 TRP A O 1
ATOM 4281 N N . VAL A 1 531 ? 4.192 2.572 -5.282 1.00 92.31 531 VAL A N 1
ATOM 4282 C CA . VAL A 1 531 ? 4.195 1.820 -4.014 1.00 92.31 531 VAL A CA 1
ATOM 4283 C C . VAL A 1 531 ? 4.858 2.638 -2.904 1.00 92.31 531 VAL A C 1
ATOM 4285 O O . VAL A 1 531 ? 4.305 2.730 -1.810 1.00 92.31 531 VAL A O 1
ATOM 4288 N N . ASN A 1 532 ? 5.997 3.274 -3.192 1.00 89.25 532 ASN A N 1
ATOM 4289 C CA . ASN A 1 532 ? 6.699 4.122 -2.228 1.00 89.25 532 ASN A CA 1
ATOM 4290 C C . ASN A 1 532 ? 5.880 5.367 -1.870 1.00 89.25 532 ASN A C 1
ATOM 4292 O O . ASN A 1 532 ? 5.782 5.696 -0.693 1.00 89.25 532 ASN A O 1
ATOM 4296 N N . ASP A 1 533 ? 5.248 6.018 -2.847 1.00 89.75 533 ASP A N 1
ATOM 4297 C CA . ASP A 1 533 ? 4.406 7.195 -2.614 1.00 89.75 533 ASP A CA 1
ATOM 4298 C C . ASP A 1 533 ? 3.202 6.852 -1.732 1.00 89.75 533 ASP A C 1
ATOM 4300 O O . ASP A 1 533 ? 2.943 7.547 -0.755 1.00 89.75 533 ASP A O 1
ATOM 4304 N N . ILE A 1 534 ? 2.501 5.748 -2.020 1.00 90.38 534 ILE A N 1
ATOM 4305 C CA . ILE A 1 534 ? 1.373 5.287 -1.197 1.00 90.38 534 ILE A CA 1
ATOM 4306 C C . ILE A 1 534 ? 1.847 4.943 0.215 1.00 90.38 534 ILE A C 1
ATOM 4308 O O . ILE A 1 534 ? 1.192 5.326 1.183 1.00 90.38 534 ILE A O 1
ATOM 4312 N N . ASN A 1 535 ? 2.986 4.257 0.348 1.00 89.31 535 ASN A N 1
ATOM 4313 C CA . ASN A 1 535 ? 3.540 3.929 1.658 1.00 89.31 535 ASN A CA 1
ATOM 4314 C C . ASN A 1 535 ? 3.911 5.196 2.441 1.00 89.31 535 ASN A C 1
ATOM 4316 O O . ASN A 1 535 ? 3.593 5.301 3.618 1.00 89.31 535 ASN A O 1
ATOM 4320 N N . ASN A 1 536 ? 4.512 6.192 1.786 1.00 87.94 536 ASN A N 1
ATOM 4321 C CA . ASN A 1 536 ? 4.803 7.487 2.399 1.00 87.94 536 ASN A CA 1
ATOM 4322 C C . ASN A 1 536 ? 3.514 8.196 2.836 1.00 87.94 536 ASN A C 1
ATOM 4324 O O . ASN A 1 536 ? 3.437 8.655 3.970 1.00 87.94 536 ASN A O 1
ATOM 4328 N N . CYS A 1 537 ? 2.470 8.211 2.000 1.00 88.44 537 CYS A N 1
ATOM 4329 C CA . CYS A 1 537 ? 1.161 8.755 2.373 1.00 88.44 537 CYS A CA 1
ATOM 4330 C C . CYS A 1 537 ? 0.503 8.008 3.546 1.00 88.44 537 CYS A C 1
ATOM 4332 O O . CYS A 1 537 ? -0.303 8.599 4.254 1.00 88.44 537 CYS A O 1
ATOM 4334 N N . CYS A 1 538 ? 0.827 6.730 3.774 1.00 86.81 538 CYS A N 1
ATOM 4335 C CA . CYS A 1 538 ? 0.337 5.992 4.943 1.00 86.81 538 CYS A CA 1
ATOM 4336 C C . CYS A 1 538 ? 0.987 6.453 6.259 1.00 86.81 538 CYS A C 1
ATOM 4338 O O . CYS A 1 538 ? 0.392 6.241 7.315 1.00 86.81 538 CYS A O 1
ATOM 4340 N N . HIS A 1 539 ? 2.180 7.055 6.199 1.00 81.75 539 HIS A N 1
ATOM 4341 C CA . HIS A 1 539 ? 2.956 7.488 7.366 1.00 81.75 539 HIS A CA 1
ATOM 4342 C C . HIS A 1 539 ? 2.954 9.014 7.570 1.00 81.75 539 HIS A C 1
ATOM 4344 O O . HIS A 1 539 ? 3.140 9.475 8.694 1.00 81.75 539 HIS A O 1
ATOM 4350 N N . ASP A 1 540 ? 2.732 9.802 6.515 1.00 76.81 540 ASP A N 1
ATOM 4351 C CA . ASP A 1 540 ? 2.822 11.267 6.533 1.00 76.81 540 ASP A CA 1
ATOM 4352 C C . ASP A 1 540 ? 1.437 11.950 6.626 1.00 76.81 540 ASP A C 1
ATOM 4354 O O . ASP A 1 540 ? 0.507 11.576 5.904 1.00 76.81 540 ASP A O 1
ATOM 4358 N N . PRO A 1 541 ? 1.248 12.978 7.481 1.00 75.25 541 PRO A N 1
ATOM 4359 C CA . PRO A 1 541 ? 2.182 13.486 8.494 1.00 75.25 541 PRO A CA 1
ATOM 4360 C C . PRO A 1 541 ? 2.225 12.650 9.775 1.00 75.25 541 PRO A C 1
ATOM 4362 O O . PRO A 1 541 ? 3.087 12.878 10.621 1.00 75.25 541 PRO A O 1
ATOM 4365 N N . ILE A 1 542 ? 1.253 11.755 9.971 1.00 75.06 542 ILE A N 1
ATOM 4366 C CA . ILE A 1 542 ? 1.170 10.893 11.149 1.00 75.06 542 ILE A CA 1
ATOM 4367 C C . ILE A 1 542 ? 0.552 9.552 10.736 1.00 75.06 542 ILE A C 1
ATOM 4369 O O . ILE A 1 542 ? -0.607 9.517 10.317 1.00 75.06 542 ILE A O 1
ATOM 4373 N N . GLY A 1 543 ? 1.290 8.454 10.911 1.00 77.00 543 GLY A N 1
ATOM 4374 C CA . GLY A 1 543 ? 0.804 7.101 10.637 1.00 77.00 543 GLY A CA 1
ATOM 4375 C C . GLY A 1 543 ? -0.205 6.600 11.676 1.00 77.00 543 GLY A C 1
ATOM 4376 O O . GLY A 1 543 ? -0.070 6.857 12.879 1.00 77.00 543 GLY A O 1
ATOM 4377 N N . LEU A 1 544 ? -1.224 5.848 11.237 1.00 79.31 544 LEU A N 1
ATOM 4378 C CA . LEU A 1 544 ? -2.255 5.285 12.129 1.00 79.31 544 LEU A CA 1
ATOM 4379 C C . LEU A 1 544 ? -1.652 4.414 13.238 1.00 79.31 544 LEU A C 1
ATOM 4381 O O . LEU A 1 544 ? -2.153 4.379 14.366 1.00 79.31 544 LEU A O 1
ATOM 4385 N N . GLU A 1 545 ? -0.571 3.716 12.919 1.00 74.69 545 GLU A N 1
ATOM 4386 C CA . GLU A 1 545 ? 0.168 2.858 13.826 1.00 74.69 545 GLU A CA 1
ATOM 4387 C C . GLU A 1 545 ? 0.793 3.603 15.007 1.00 74.69 545 GLU A C 1
ATOM 4389 O O . GLU A 1 545 ? 0.699 3.135 16.150 1.00 74.69 545 GLU A O 1
ATOM 4394 N N . GLU A 1 546 ? 1.368 4.779 14.754 1.00 72.06 546 GLU A N 1
ATOM 4395 C CA . GLU A 1 546 ? 1.993 5.615 15.778 1.00 72.06 546 GLU A CA 1
ATOM 4396 C C . GLU A 1 546 ? 0.933 6.148 16.738 1.00 72.06 546 GLU A C 1
ATOM 4398 O O . GLU A 1 546 ? 1.088 6.106 17.962 1.00 72.06 546 GLU A O 1
ATOM 4403 N N . VAL A 1 547 ? -0.198 6.572 16.177 1.00 73.06 547 VAL A N 1
ATOM 4404 C CA . VAL A 1 547 ? -1.320 7.121 16.934 1.00 73.06 547 VAL A CA 1
ATOM 4405 C C . VAL A 1 547 ? -2.002 6.054 17.788 1.00 73.06 547 VAL A C 1
ATOM 4407 O O . VAL A 1 547 ? -2.465 6.330 18.900 1.00 73.06 547 VAL A O 1
ATOM 4410 N N . TRP A 1 548 ? -2.091 4.817 17.294 1.00 75.00 548 TRP A N 1
ATOM 4411 C CA . TRP A 1 548 ? -2.764 3.750 18.025 1.00 75.00 548 TRP A CA 1
ATOM 4412 C C . TRP A 1 548 ? -1.941 3.177 19.176 1.00 75.00 548 TRP A C 1
ATOM 4414 O O . TRP A 1 548 ? -2.556 2.666 20.118 1.00 75.00 548 TRP A O 1
ATOM 4424 N N . GLY A 1 549 ? -0.606 3.219 19.127 1.00 65.75 549 GLY A N 1
ATOM 4425 C CA . GLY A 1 549 ? 0.270 2.887 20.264 1.00 65.75 549 GLY A CA 1
ATOM 4426 C C . GLY A 1 549 ? -0.003 1.529 20.935 1.00 65.75 549 GLY A C 1
ATOM 4427 O O . GLY A 1 549 ? 0.237 1.354 22.130 1.00 65.75 549 GLY A O 1
ATOM 4428 N N . THR A 1 550 ? -0.583 0.571 20.203 1.00 70.31 550 THR A N 1
ATOM 4429 C CA . THR A 1 550 ? -0.991 -0.740 20.738 1.00 70.31 550 THR A CA 1
ATOM 4430 C C . THR A 1 550 ? 0.204 -1.682 20.866 1.00 70.31 550 THR A C 1
ATOM 4432 O O . THR A 1 550 ? 1.189 -1.526 20.156 1.00 70.31 550 THR A O 1
ATOM 4435 N N . LYS A 1 551 ? 0.128 -2.668 21.770 1.00 67.81 551 LYS A N 1
ATOM 4436 C CA . LYS A 1 551 ? 1.132 -3.742 21.902 1.00 67.81 551 LYS A CA 1
ATOM 4437 C C . LYS A 1 551 ? 0.772 -5.014 21.136 1.00 67.81 551 LYS A C 1
ATOM 4439 O O . LYS A 1 551 ? 1.567 -5.945 21.112 1.00 67.81 551 LYS A O 1
ATOM 4444 N N . TRP A 1 552 ? -0.435 -5.075 20.577 1.00 79.56 552 TRP A N 1
ATOM 4445 C CA . TRP A 1 552 ? -0.942 -6.266 19.913 1.00 79.56 552 TRP A CA 1
ATOM 4446 C C . TRP A 1 552 ? -0.579 -6.229 18.430 1.00 79.56 552 TRP A C 1
ATOM 4448 O O . TRP A 1 552 ? -1.116 -5.428 17.667 1.00 79.56 552 TRP A O 1
ATOM 4458 N N . TRP A 1 553 ? 0.314 -7.125 18.020 1.00 83.62 553 TRP A N 1
ATOM 4459 C CA . TRP A 1 553 ? 0.876 -7.137 16.670 1.00 83.62 553 TRP A CA 1
ATOM 4460 C C . TRP A 1 553 ? -0.163 -7.314 15.547 1.00 83.62 553 TRP A C 1
ATOM 4462 O O . TRP A 1 553 ? 0.012 -6.773 14.461 1.00 83.62 553 TRP A O 1
ATOM 4472 N N . ALA A 1 554 ? -1.273 -8.028 15.749 1.00 88.56 554 ALA A N 1
ATOM 4473 C CA . ALA A 1 554 ? -2.239 -8.174 14.653 1.00 88.56 554 ALA A CA 1
ATOM 4474 C C . ALA A 1 554 ? -2.971 -6.851 14.361 1.00 88.56 554 ALA A C 1
ATOM 4476 O O . ALA A 1 554 ? -3.330 -6.567 13.220 1.00 88.56 554 ALA A O 1
ATOM 4477 N N . MET A 1 555 ? -3.138 -6.007 15.385 1.00 87.31 555 MET A N 1
ATOM 4478 C CA . MET A 1 555 ? -3.738 -4.680 15.247 1.00 87.31 555 MET A CA 1
ATOM 4479 C C . MET A 1 555 ? -2.881 -3.742 14.393 1.00 87.31 555 MET A C 1
ATOM 4481 O O . MET A 1 555 ? -3.409 -2.872 13.716 1.00 87.31 555 MET A O 1
ATOM 4485 N N . TRP A 1 556 ? -1.570 -3.935 14.415 1.00 85.75 556 TRP A N 1
ATOM 4486 C CA . TRP A 1 556 ? -0.605 -3.205 13.604 1.00 85.75 556 TRP A CA 1
ATOM 4487 C C . TRP A 1 556 ? -0.718 -3.519 12.110 1.00 85.75 556 TRP A C 1
ATOM 4489 O O . TRP A 1 556 ? -0.711 -2.627 11.264 1.00 85.75 556 TRP A O 1
ATOM 4499 N N . GLN A 1 557 ? -0.932 -4.788 11.773 1.00 90.88 557 GLN A N 1
ATOM 4500 C CA . GLN A 1 557 ? -1.223 -5.155 10.387 1.00 90.88 557 GLN A CA 1
ATOM 4501 C C . GLN A 1 557 ? -2.597 -4.614 9.961 1.00 90.88 557 GLN A C 1
ATOM 4503 O O . GLN A 1 557 ? -2.763 -4.152 8.837 1.00 90.88 557 GLN A O 1
ATOM 4508 N N . PHE A 1 558 ? -3.571 -4.592 10.878 1.00 93.00 558 PHE A N 1
ATOM 4509 C CA . PHE A 1 558 ? -4.877 -3.984 10.625 1.00 93.00 558 PHE A CA 1
ATOM 4510 C C . PHE A 1 558 ? -4.782 -2.467 10.382 1.00 93.00 558 PHE A C 1
ATOM 4512 O O . PHE A 1 558 ? -5.406 -1.984 9.442 1.00 93.00 558 PHE A O 1
ATOM 4519 N N . THR A 1 559 ? -3.973 -1.717 11.150 1.00 90.19 559 THR A N 1
ATOM 4520 C CA . THR A 1 559 ? -3.747 -0.280 10.887 1.00 90.19 559 THR A CA 1
ATOM 4521 C C . THR A 1 559 ? -3.144 -0.040 9.524 1.00 90.19 559 THR A C 1
ATOM 4523 O O . THR A 1 559 ? -3.628 0.833 8.820 1.00 90.19 559 THR A O 1
ATOM 4526 N N . PHE A 1 560 ? -2.136 -0.825 9.140 1.00 91.62 560 PHE A N 1
ATOM 4527 C CA . PHE A 1 560 ? -1.501 -0.681 7.835 1.00 91.62 560 PHE A CA 1
ATOM 4528 C C . PHE A 1 560 ? -2.524 -0.828 6.700 1.00 91.62 560 PHE A C 1
ATOM 4530 O O . PHE A 1 560 ? -2.607 0.030 5.827 1.00 91.62 560 PHE A O 1
ATOM 4537 N N . LEU A 1 561 ? -3.379 -1.855 6.753 1.00 95.44 561 LEU A N 1
ATOM 4538 C CA . LEU A 1 561 ? -4.423 -2.057 5.741 1.00 95.44 561 LEU A CA 1
ATOM 4539 C C . LEU A 1 561 ? -5.504 -0.964 5.767 1.00 95.44 561 LEU A C 1
ATOM 4541 O O . LEU A 1 561 ? -6.012 -0.593 4.709 1.00 95.44 561 LEU A O 1
ATOM 4545 N N . CYS A 1 562 ? -5.842 -0.424 6.944 1.00 94.75 562 CYS A N 1
ATOM 4546 C CA . CYS A 1 562 ? -6.700 0.758 7.047 1.00 94.75 562 CYS A CA 1
ATOM 4547 C C . CYS A 1 562 ? -6.053 1.977 6.377 1.00 94.75 562 CYS A C 1
ATOM 4549 O O . CYS A 1 562 ? -6.725 2.632 5.586 1.00 94.75 562 CYS A O 1
ATOM 4551 N N . SER A 1 563 ? -4.767 2.250 6.629 1.00 93.25 563 SER A N 1
ATOM 4552 C CA . SER A 1 563 ? -4.037 3.361 6.004 1.00 93.25 563 SER A CA 1
ATOM 4553 C C . SER A 1 563 ? -4.015 3.222 4.483 1.00 93.25 563 SER A C 1
ATOM 4555 O O . SER A 1 563 ? -4.336 4.172 3.774 1.00 93.25 563 SER A O 1
ATOM 4557 N N . VAL A 1 564 ? -3.734 2.020 3.965 1.00 95.75 564 VAL A N 1
ATOM 4558 C CA . VAL A 1 564 ? -3.772 1.758 2.518 1.00 95.75 564 VAL A CA 1
ATOM 4559 C C . VAL A 1 564 ? -5.174 2.009 1.949 1.00 95.75 564 VAL A C 1
ATOM 4561 O O . VAL A 1 564 ? -5.302 2.631 0.895 1.00 95.75 564 VAL A O 1
ATOM 4564 N N . ALA A 1 565 ? -6.235 1.583 2.642 1.00 97.00 565 ALA A N 1
ATOM 4565 C CA . ALA A 1 565 ? -7.609 1.852 2.218 1.00 97.00 565 ALA A CA 1
ATOM 4566 C C . ALA A 1 565 ? -7.951 3.355 2.238 1.00 97.00 565 ALA A C 1
ATOM 4568 O O . ALA A 1 565 ? -8.612 3.830 1.316 1.00 97.00 565 ALA A O 1
ATOM 4569 N N . GLU A 1 566 ? -7.478 4.116 3.233 1.00 95.56 566 GLU A N 1
ATOM 4570 C CA . GLU A 1 566 ? -7.642 5.575 3.270 1.00 95.56 566 GLU A CA 1
ATOM 4571 C C . GLU A 1 566 ? -6.923 6.255 2.094 1.00 95.56 566 GLU A C 1
ATOM 4573 O O . GLU A 1 566 ? -7.518 7.091 1.415 1.00 95.56 566 GLU A O 1
ATOM 4578 N N . VAL A 1 567 ? -5.670 5.884 1.809 1.00 95.38 567 VAL A N 1
ATOM 4579 C CA . VAL A 1 567 ? -4.924 6.447 0.672 1.00 95.38 567 VAL A CA 1
ATOM 4580 C C . VAL A 1 567 ? -5.615 6.087 -0.645 1.00 95.38 567 VAL A C 1
ATOM 4582 O O . VAL A 1 567 ? -5.860 6.962 -1.474 1.00 95.38 567 VAL A O 1
ATOM 4585 N N . ASN A 1 568 ? -6.023 4.830 -0.830 1.00 97.44 568 ASN A N 1
ATOM 4586 C CA . ASN A 1 568 ? -6.750 4.403 -2.026 1.00 97.44 568 ASN A CA 1
ATOM 4587 C C . ASN A 1 568 ? -8.079 5.162 -2.204 1.00 97.44 568 ASN A C 1
ATOM 4589 O O . ASN A 1 568 ? -8.452 5.494 -3.333 1.00 97.44 568 ASN A O 1
ATOM 4593 N N . ALA A 1 569 ? -8.785 5.464 -1.112 1.00 96.94 569 ALA A N 1
ATOM 4594 C CA . ALA A 1 569 ? -10.002 6.273 -1.111 1.00 96.94 569 ALA A CA 1
ATOM 4595 C C . ALA A 1 569 ? -9.735 7.717 -1.575 1.00 96.94 569 ALA A C 1
ATOM 4597 O O . ALA A 1 569 ? -10.393 8.197 -2.504 1.00 96.94 569 ALA A O 1
ATOM 4598 N N . VAL A 1 570 ? -8.727 8.379 -0.997 1.00 95.25 570 VAL A N 1
ATOM 4599 C CA . VAL A 1 570 ? -8.302 9.738 -1.376 1.00 95.25 570 VAL A CA 1
ATOM 4600 C C . VAL A 1 570 ? -7.915 9.800 -2.854 1.00 95.25 570 VAL A C 1
ATOM 4602 O O . VAL A 1 570 ? -8.409 10.647 -3.602 1.00 95.25 570 VAL A O 1
ATOM 4605 N N . GLN A 1 571 ? -7.080 8.864 -3.304 1.00 95.19 571 GLN A N 1
ATOM 4606 C CA . GLN A 1 571 ? -6.589 8.812 -4.682 1.00 95.19 571 GLN A CA 1
ATOM 4607 C C . GLN A 1 571 ? -7.717 8.500 -5.679 1.00 95.19 571 GLN A C 1
ATOM 4609 O O . GLN A 1 571 ? -7.761 9.056 -6.781 1.00 95.19 571 GLN A O 1
ATOM 4614 N N . SER A 1 572 ? -8.690 7.676 -5.278 1.00 96.25 572 SER A N 1
ATOM 4615 C CA . SER A 1 572 ? -9.895 7.413 -6.073 1.00 96.25 572 SER A CA 1
ATOM 4616 C C . SER A 1 572 ? -10.749 8.671 -6.249 1.00 96.25 572 SER A C 1
ATOM 4618 O O . SER A 1 572 ? -11.174 8.962 -7.369 1.00 96.25 572 SER A O 1
ATOM 4620 N N . ARG A 1 573 ? -10.963 9.454 -5.181 1.00 95.88 573 ARG A N 1
ATOM 4621 C CA . ARG A 1 573 ? -11.699 10.727 -5.257 1.00 95.88 573 ARG A CA 1
ATOM 4622 C C . ARG A 1 573 ? -10.977 11.752 -6.124 1.00 95.88 573 ARG A C 1
ATOM 4624 O O . ARG A 1 573 ? -11.611 12.355 -6.988 1.00 95.88 573 ARG A O 1
ATOM 4631 N N . ALA A 1 574 ? -9.670 11.909 -5.933 1.00 94.00 574 ALA A N 1
ATOM 4632 C CA . ALA A 1 574 ? -8.830 12.795 -6.736 1.00 94.00 574 ALA A CA 1
ATOM 4633 C C . ALA A 1 574 ? -8.978 12.488 -8.230 1.00 94.00 574 ALA A C 1
ATOM 4635 O O . ALA A 1 574 ? -9.246 13.369 -9.050 1.00 94.00 574 ALA A O 1
ATOM 4636 N N . ARG A 1 575 ? -8.933 11.198 -8.583 1.00 92.19 575 ARG A N 1
ATOM 4637 C CA . ARG A 1 575 ? -9.174 10.746 -9.951 1.00 92.19 575 ARG A CA 1
ATOM 4638 C C . ARG A 1 575 ? -10.587 11.050 -10.435 1.00 92.19 575 ARG A C 1
ATOM 4640 O O . ARG A 1 575 ? -10.729 11.531 -11.558 1.00 92.19 575 ARG A O 1
ATOM 4647 N N . GLY A 1 576 ? -11.603 10.758 -9.624 1.00 93.56 576 GLY A N 1
ATOM 4648 C CA . GLY A 1 576 ? -13.002 11.027 -9.955 1.00 93.56 576 GLY A CA 1
ATOM 4649 C C . GLY A 1 576 ? -13.257 12.502 -10.266 1.00 93.56 576 GLY A C 1
ATOM 4650 O O . GLY A 1 576 ? -13.949 12.822 -11.230 1.00 93.56 576 GLY A O 1
ATOM 4651 N N . LYS A 1 577 ? -12.630 13.399 -9.498 1.00 94.19 577 LYS A N 1
ATOM 4652 C CA . LYS A 1 577 ? -12.707 14.855 -9.684 1.00 94.19 577 LYS A CA 1
ATOM 4653 C C . LYS A 1 577 ? -11.768 15.398 -10.762 1.00 94.19 577 LYS A C 1
ATOM 4655 O O . LYS A 1 577 ? -11.952 16.526 -11.208 1.00 94.19 577 LYS A O 1
ATOM 4660 N N . ASN A 1 578 ? -10.793 14.602 -11.203 1.00 92.38 578 ASN A N 1
ATOM 4661 C CA . ASN A 1 578 ? -9.673 15.054 -12.029 1.00 92.38 578 ASN A CA 1
ATOM 4662 C C . ASN A 1 578 ? -8.890 16.204 -11.357 1.00 92.38 578 ASN A C 1
ATOM 4664 O O . ASN A 1 578 ? -8.542 17.200 -11.991 1.00 92.38 578 ASN A O 1
ATOM 4668 N N . GLU A 1 579 ? -8.629 16.035 -10.063 1.00 92.75 579 GLU A N 1
ATOM 4669 C CA . GLU A 1 579 ? -7.919 16.961 -9.179 1.00 92.75 579 GLU A CA 1
ATOM 4670 C C . GLU A 1 579 ? -6.718 16.256 -8.529 1.00 92.75 579 GLU A C 1
ATOM 4672 O O . GLU A 1 579 ? -6.531 15.044 -8.663 1.00 92.75 579 GLU A O 1
ATOM 4677 N N . VAL A 1 580 ? -5.884 17.024 -7.829 1.00 89.00 580 VAL A N 1
ATOM 4678 C CA . VAL A 1 580 ? -4.821 16.467 -6.984 1.00 89.00 580 VAL A CA 1
ATOM 4679 C C . VAL A 1 580 ? -5.448 15.852 -5.730 1.00 89.00 580 VAL A C 1
ATOM 4681 O O . VAL A 1 580 ? -6.480 16.321 -5.250 1.00 89.00 580 VAL A O 1
ATOM 4684 N N . ALA A 1 581 ? -4.831 14.792 -5.208 1.00 89.69 581 ALA A N 1
ATOM 4685 C CA . ALA A 1 581 ? -5.208 14.212 -3.926 1.00 89.69 581 ALA A CA 1
ATOM 4686 C C . ALA A 1 581 ? -5.155 15.258 -2.810 1.00 89.69 581 ALA A C 1
ATOM 4688 O O . ALA A 1 581 ? -4.202 16.030 -2.707 1.00 89.69 581 ALA A O 1
ATOM 4689 N N . GLU A 1 582 ? -6.187 15.282 -1.973 1.00 90.75 582 GLU A N 1
ATOM 4690 C CA . GLU A 1 582 ? -6.184 16.141 -0.795 1.00 90.75 582 GLU A CA 1
ATOM 4691 C C . GLU A 1 582 ? -5.165 15.649 0.247 1.00 90.75 582 GLU A C 1
ATOM 4693 O O . GLU A 1 582 ? -4.781 14.475 0.235 1.00 90.75 582 GLU A O 1
ATOM 4698 N N . PRO A 1 583 ? -4.759 16.505 1.198 1.00 89.69 583 PRO A N 1
ATOM 4699 C CA . PRO A 1 583 ? -3.879 16.083 2.279 1.00 89.69 583 PRO A CA 1
ATOM 4700 C C . PRO A 1 583 ? -4.482 14.939 3.108 1.00 89.69 583 PRO A C 1
ATOM 4702 O O . PRO A 1 583 ? -5.610 15.048 3.596 1.00 89.69 583 PRO A O 1
ATOM 4705 N N . GLN A 1 584 ? -3.698 13.887 3.361 1.00 87.69 584 GLN A N 1
ATOM 4706 C CA . GLN A 1 584 ? -4.150 12.690 4.083 1.00 87.69 584 GLN A CA 1
ATOM 4707 C C . GLN A 1 584 ? -4.766 13.019 5.452 1.00 87.69 584 GLN A C 1
ATOM 4709 O O . GLN A 1 584 ? -5.817 12.496 5.817 1.00 87.69 584 GLN A O 1
ATOM 4714 N N . LEU A 1 585 ? -4.166 13.955 6.194 1.00 86.50 585 LEU A N 1
ATOM 4715 C CA . LEU A 1 585 ? -4.660 14.374 7.507 1.00 86.50 585 LEU A CA 1
ATOM 4716 C C . LEU A 1 585 ? -6.045 15.043 7.448 1.00 86.50 585 LEU A C 1
ATOM 4718 O O . LEU A 1 585 ? -6.814 14.933 8.405 1.00 86.50 585 LEU A O 1
ATOM 4722 N N . HIS A 1 586 ? -6.363 15.752 6.360 1.00 89.50 586 HIS A N 1
ATOM 4723 C CA . HIS A 1 586 ? -7.688 16.345 6.174 1.00 89.50 586 HIS A CA 1
ATOM 4724 C C . HIS A 1 586 ? -8.742 15.244 6.019 1.00 89.50 586 HIS A C 1
ATOM 4726 O O . HIS A 1 586 ? -9.699 15.203 6.795 1.00 89.50 586 HIS A O 1
ATOM 4732 N N . PHE A 1 587 ? -8.501 14.310 5.094 1.00 91.44 587 PHE A N 1
ATOM 4733 C CA . PHE A 1 587 ? -9.367 13.156 4.870 1.00 91.44 587 PHE A CA 1
ATOM 4734 C C . PHE A 1 587 ? -9.545 12.327 6.146 1.00 91.44 587 PHE A C 1
ATOM 4736 O O . PHE A 1 587 ? -10.669 12.046 6.548 1.00 91.44 587 PHE A O 1
ATOM 4743 N N . HIS A 1 588 ? -8.449 12.010 6.838 1.00 88.81 588 HIS A N 1
ATOM 4744 C CA . HIS A 1 588 ? -8.461 11.225 8.070 1.00 88.81 588 HIS A CA 1
ATOM 4745 C C . HIS A 1 588 ? -9.340 11.851 9.168 1.00 88.81 588 HIS A C 1
ATOM 4747 O O . HIS A 1 588 ? -10.133 11.163 9.813 1.00 88.81 588 HIS A O 1
ATOM 4753 N N . ARG A 1 589 ? -9.242 13.172 9.377 1.00 88.69 589 ARG A N 1
ATOM 4754 C CA . ARG A 1 589 ? -10.050 13.887 10.382 1.00 88.69 589 ARG A CA 1
ATOM 4755 C C . ARG A 1 589 ? -11.538 13.818 10.069 1.00 88.69 589 ARG A C 1
ATOM 4757 O O . ARG A 1 589 ? -12.344 13.578 10.969 1.00 88.69 589 ARG A O 1
ATOM 4764 N N . GLU A 1 590 ? -11.890 14.043 8.811 1.00 92.94 590 GLU A N 1
ATOM 4765 C CA . GLU A 1 590 ? -13.281 14.043 8.377 1.00 92.94 590 GLU A CA 1
ATOM 4766 C C . GLU A 1 590 ? -13.863 12.624 8.361 1.00 92.94 590 GLU A C 1
ATOM 4768 O O . GLU A 1 590 ? -14.975 12.407 8.845 1.00 92.94 590 GLU A O 1
ATOM 4773 N N . LEU A 1 591 ? -13.071 11.632 7.945 1.00 94.44 591 LEU A N 1
ATOM 4774 C CA . LEU A 1 591 ? -13.413 10.220 8.054 1.00 94.44 591 LEU A CA 1
ATOM 4775 C C . LEU A 1 591 ? -13.683 9.818 9.508 1.00 94.44 591 LEU A C 1
ATOM 4777 O O . LEU A 1 591 ? -14.729 9.239 9.797 1.00 94.44 591 LEU A O 1
ATOM 4781 N N . ALA A 1 592 ? -12.784 10.150 10.440 1.00 91.12 592 ALA A N 1
ATOM 4782 C CA . ALA A 1 592 ? -12.958 9.837 11.857 1.00 91.12 592 ALA A CA 1
ATOM 4783 C C . ALA A 1 592 ? -14.237 10.474 12.423 1.00 91.12 592 ALA A C 1
ATOM 4785 O O . ALA A 1 592 ? -14.993 9.820 13.146 1.00 91.12 592 ALA A O 1
ATOM 4786 N N . ARG A 1 593 ? -14.520 11.729 12.048 1.00 91.38 593 ARG A N 1
ATOM 4787 C CA . ARG A 1 593 ? -15.752 12.436 12.419 1.00 91.38 593 ARG A CA 1
ATOM 4788 C C . ARG A 1 593 ? -16.994 11.703 11.904 1.00 91.38 593 ARG A C 1
ATOM 4790 O O . ARG A 1 593 ? -17.890 11.405 12.691 1.00 91.38 593 ARG A O 1
ATOM 4797 N N . GLN A 1 594 ? -17.031 11.359 10.617 1.00 95.69 594 GLN A N 1
ATOM 4798 C CA . GLN A 1 594 ? -18.165 10.661 10.002 1.00 95.69 594 GLN A CA 1
ATOM 4799 C C . GLN A 1 594 ? -18.345 9.237 10.546 1.00 95.69 594 GLN A C 1
ATOM 4801 O O . GLN A 1 594 ? -19.472 8.811 10.787 1.00 95.69 594 GLN A O 1
ATOM 4806 N N . MET A 1 595 ? -17.253 8.524 10.831 1.00 95.56 595 MET A N 1
ATOM 4807 C CA . MET A 1 595 ? -17.285 7.231 11.514 1.00 95.56 595 MET A CA 1
ATOM 4808 C C . MET A 1 595 ? -17.865 7.339 12.929 1.00 95.56 595 MET A C 1
ATOM 4810 O O . MET A 1 595 ? -18.611 6.461 13.349 1.00 95.56 595 MET A O 1
ATOM 4814 N N . ILE A 1 596 ? -17.556 8.396 13.681 1.00 93.25 596 ILE A N 1
ATOM 4815 C CA . ILE A 1 596 ? -18.094 8.608 15.034 1.00 93.25 596 ILE A CA 1
ATOM 4816 C C . ILE A 1 596 ? -19.584 8.985 14.998 1.00 93.25 596 ILE A C 1
ATOM 4818 O O . ILE A 1 596 ? -20.367 8.523 15.832 1.00 93.25 596 ILE A O 1
ATOM 4822 N N . GLU A 1 597 ? -19.982 9.814 14.038 1.00 92.88 597 GLU A N 1
ATOM 4823 C CA . GLU A 1 597 ? -21.346 10.341 13.918 1.00 92.88 597 GLU A CA 1
ATOM 4824 C C . GLU A 1 597 ? -22.295 9.432 13.123 1.00 92.88 597 GLU A C 1
ATOM 4826 O O . GLU A 1 597 ? -23.471 9.762 12.970 1.00 92.88 597 GLU A O 1
ATOM 4831 N N . ASN A 1 598 ? -21.816 8.288 12.626 1.00 94.88 598 ASN A N 1
ATOM 4832 C CA . ASN A 1 598 ? -22.617 7.430 11.763 1.00 94.88 598 ASN A CA 1
ATOM 4833 C C . ASN A 1 598 ? -23.906 6.919 12.441 1.00 94.88 598 ASN A C 1
ATOM 4835 O O . ASN A 1 598 ? -23.948 6.609 13.641 1.00 94.88 598 ASN A O 1
ATOM 4839 N N . THR A 1 599 ? -24.939 6.767 11.615 1.00 93.62 599 THR A N 1
ATOM 4840 C CA . THR A 1 599 ? -26.286 6.313 11.986 1.00 93.62 599 THR A CA 1
ATOM 4841 C C . THR A 1 599 ? -26.626 4.952 11.369 1.00 93.62 599 THR A C 1
ATOM 4843 O O . THR A 1 599 ? -27.795 4.633 11.182 1.00 93.62 599 THR A O 1
ATOM 4846 N N . LEU A 1 600 ? -25.620 4.130 11.029 1.00 93.44 600 LEU A N 1
ATOM 4847 C CA . LEU A 1 600 ? -25.828 2.845 10.338 1.00 93.44 600 LEU A CA 1
ATOM 4848 C C . LEU A 1 600 ? -26.687 1.855 11.138 1.00 93.44 600 LEU A C 1
ATOM 4850 O O . LEU A 1 600 ? -27.378 1.027 10.551 1.00 93.44 600 LEU A O 1
ATOM 4854 N N . ASP A 1 601 ? 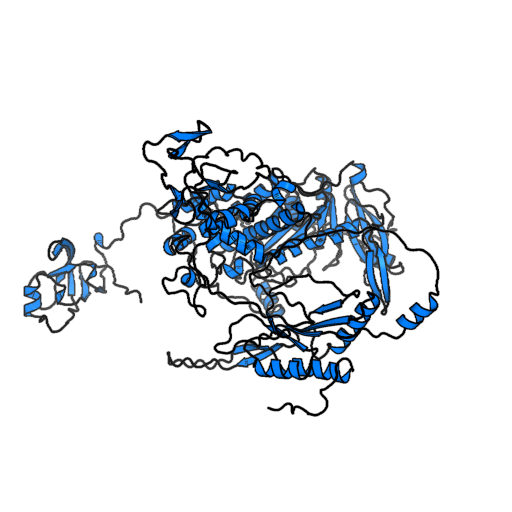-26.631 1.948 12.466 1.00 91.00 601 ASP A N 1
ATOM 4855 C CA . ASP A 1 601 ? -27.369 1.074 13.382 1.00 91.00 601 ASP A CA 1
ATOM 4856 C C . ASP A 1 601 ? -28.703 1.683 13.841 1.00 91.00 601 ASP A C 1
ATOM 4858 O O . ASP A 1 601 ? -29.454 1.040 14.583 1.00 91.00 601 ASP A O 1
ATOM 4862 N N . ASP A 1 602 ? -29.003 2.921 13.436 1.00 87.19 602 ASP A N 1
ATOM 4863 C CA . ASP A 1 602 ? -30.270 3.547 13.783 1.00 87.19 602 ASP A CA 1
ATOM 4864 C C . ASP A 1 602 ? -31.403 2.811 13.050 1.00 87.19 602 ASP A C 1
ATOM 4866 O O . ASP A 1 602 ? -31.251 2.416 11.888 1.00 87.19 602 ASP A O 1
ATOM 4870 N N . PRO A 1 603 ? -32.560 2.595 13.702 1.00 75.19 603 PRO A N 1
ATOM 4871 C CA . PRO A 1 603 ? -33.695 1.987 13.030 1.00 75.19 603 PRO A CA 1
ATOM 4872 C C . PRO A 1 603 ? -34.046 2.828 11.797 1.00 75.19 603 PRO A C 1
ATOM 4874 O O . PRO A 1 603 ? -34.053 4.058 11.901 1.00 75.19 603 PRO A O 1
ATOM 4877 N N . PRO A 1 604 ? -34.359 2.197 10.649 1.00 59.00 604 PRO A N 1
ATOM 4878 C CA . PRO A 1 604 ? -34.664 2.924 9.430 1.00 59.00 604 PRO A CA 1
ATOM 4879 C C . PRO A 1 604 ? -35.778 3.925 9.717 1.00 59.00 604 PRO A C 1
ATOM 4881 O O . PRO A 1 604 ? -36.906 3.557 10.060 1.00 59.00 604 PRO A O 1
ATOM 4884 N N . THR A 1 605 ? -35.451 5.211 9.615 1.00 52.12 605 THR A N 1
ATOM 4885 C CA . THR A 1 605 ? -36.448 6.272 9.603 1.00 52.12 605 THR A CA 1
ATOM 4886 C C . THR A 1 605 ? -37.384 5.966 8.437 1.00 52.12 605 THR A C 1
ATOM 4888 O O . THR A 1 605 ? -36.887 5.725 7.336 1.00 52.12 605 THR A O 1
ATOM 4891 N N . PRO A 1 606 ? -38.718 5.934 8.628 1.00 45.12 606 PRO A N 1
ATOM 4892 C CA . PRO A 1 606 ? -39.619 5.734 7.507 1.00 45.12 606 PRO A CA 1
ATOM 4893 C C . PRO A 1 606 ? -39.292 6.784 6.449 1.00 45.12 606 PRO A C 1
ATOM 4895 O O . PRO A 1 606 ? -39.313 7.979 6.756 1.00 45.12 606 PRO A O 1
ATOM 4898 N N . GLU A 1 607 ? -38.958 6.337 5.235 1.00 36.22 607 GLU A N 1
ATOM 4899 C CA . GLU A 1 607 ? -38.790 7.218 4.087 1.00 36.22 607 GLU A CA 1
ATOM 4900 C C . GLU A 1 607 ? -40.076 8.030 3.941 1.00 36.22 607 GLU A C 1
ATOM 4902 O O . GLU A 1 607 ? -41.112 7.551 3.473 1.00 36.22 607 GLU A O 1
ATOM 4907 N N . VAL A 1 608 ? -40.036 9.284 4.382 1.00 40.91 608 VAL A N 1
ATOM 4908 C CA . VAL A 1 608 ? -41.036 10.249 3.964 1.00 40.91 608 VAL A CA 1
ATOM 4909 C C . VAL A 1 608 ? -40.741 10.463 2.491 1.00 40.91 608 VAL A C 1
ATOM 4911 O O . VAL A 1 608 ? -39.703 11.033 2.155 1.00 40.91 608 VAL A O 1
ATOM 4914 N N . ALA A 1 609 ? -41.622 9.938 1.635 1.00 29.42 609 ALA A N 1
ATOM 4915 C CA . ALA A 1 609 ? -41.530 10.061 0.187 1.00 29.42 609 ALA A CA 1
ATOM 4916 C C . ALA A 1 609 ? -41.039 11.468 -0.189 1.00 29.42 609 ALA A C 1
ATOM 4918 O O . ALA A 1 609 ? -41.565 12.446 0.362 1.00 29.42 609 ALA A O 1
ATOM 4919 N N . PRO A 1 610 ? -40.047 11.597 -1.090 1.00 31.59 610 PRO A N 1
ATOM 4920 C CA . PRO A 1 610 ? -39.499 12.891 -1.443 1.00 31.59 610 PRO A CA 1
ATOM 4921 C C . PRO A 1 610 ? -40.644 13.759 -1.953 1.00 31.59 610 PRO A C 1
ATOM 4923 O O . PRO A 1 610 ? -41.237 13.502 -3.003 1.00 31.59 610 PRO A O 1
ATOM 4926 N N . VAL A 1 611 ? -40.994 14.783 -1.175 1.00 31.98 611 VAL A N 1
ATOM 4927 C CA . VAL A 1 611 ? -41.899 15.825 -1.637 1.00 31.98 611 VAL A CA 1
ATOM 4928 C C . VAL A 1 611 ? -41.183 16.461 -2.814 1.00 31.98 611 VAL A C 1
ATOM 4930 O O . VAL A 1 611 ? -40.155 17.112 -2.634 1.00 31.98 611 VAL A O 1
ATOM 4933 N N . GLN A 1 612 ? -41.697 16.226 -4.022 1.00 27.97 612 GLN A N 1
ATOM 4934 C CA . GLN A 1 612 ? -41.225 16.889 -5.228 1.00 27.97 612 GLN A CA 1
ATOM 4935 C C . GLN A 1 612 ? -41.241 18.398 -4.975 1.00 27.97 612 GLN A C 1
ATOM 4937 O O . GLN A 1 612 ? -42.292 19.043 -4.998 1.00 27.97 612 GLN A O 1
ATOM 4942 N N . HIS A 1 613 ? -40.071 18.975 -4.714 1.00 29.34 613 HIS A N 1
ATOM 4943 C CA . HIS A 1 613 ? -39.908 20.412 -4.740 1.00 29.34 613 HIS A CA 1
ATOM 4944 C C . HIS A 1 613 ? -39.985 20.833 -6.203 1.00 29.34 613 HIS A C 1
ATOM 4946 O O . HIS A 1 613 ? -39.004 20.780 -6.939 1.00 29.34 613 HIS A O 1
ATOM 4952 N N . GLN A 1 614 ? -41.183 21.235 -6.634 1.00 30.73 614 GLN A N 1
ATOM 4953 C CA . GLN A 1 614 ? -41.320 22.002 -7.863 1.00 30.73 614 GLN A CA 1
ATOM 4954 C C . GLN A 1 614 ? -40.405 23.237 -7.770 1.00 30.73 614 GLN A C 1
ATOM 4956 O O . GLN A 1 614 ? -40.419 23.917 -6.734 1.00 30.73 614 GLN A O 1
ATOM 4961 N N . PRO A 1 615 ? -39.638 23.556 -8.827 1.00 29.06 615 PRO A N 1
ATOM 4962 C CA . PRO A 1 615 ? -38.843 24.774 -8.879 1.00 29.06 615 PRO A CA 1
ATOM 4963 C C . PRO A 1 615 ? -39.763 25.976 -8.649 1.00 29.06 615 PRO A C 1
ATOM 4965 O O . PRO A 1 615 ? -40.724 26.186 -9.391 1.00 29.06 615 PRO A O 1
ATOM 4968 N N . ARG A 1 616 ? -39.516 26.753 -7.590 1.00 35.19 616 ARG A N 1
ATOM 4969 C CA . ARG A 1 616 ? -40.290 27.969 -7.333 1.00 35.19 616 ARG A CA 1
ATOM 4970 C C . ARG A 1 616 ? -39.859 29.053 -8.311 1.00 35.19 616 ARG A C 1
ATOM 4972 O O . ARG A 1 616 ? -38.756 29.577 -8.232 1.00 35.19 616 ARG A O 1
ATOM 4979 N N . THR A 1 617 ? -40.778 29.398 -9.199 1.00 39.06 617 THR A N 1
ATOM 4980 C CA . THR A 1 617 ? -40.795 30.640 -9.969 1.00 39.06 617 THR A CA 1
ATOM 4981 C C . THR A 1 617 ? -40.719 31.850 -9.030 1.00 39.06 617 THR A C 1
ATOM 4983 O O . THR A 1 617 ? -41.406 31.847 -8.005 1.00 39.06 617 THR A O 1
ATOM 4986 N N . ASN A 1 618 ? -39.944 32.882 -9.392 1.00 47.03 618 ASN A N 1
ATOM 4987 C CA . ASN A 1 618 ? -39.958 34.213 -8.765 1.00 47.03 618 ASN A CA 1
ATOM 4988 C C . ASN A 1 618 ? -41.409 34.691 -8.590 1.00 47.03 618 ASN A C 1
ATOM 4990 O O . ASN A 1 618 ? -42.056 35.077 -9.560 1.00 47.03 618 ASN A O 1
ATOM 4994 N N . ALA A 1 619 ? -41.947 34.602 -7.374 1.00 55.50 619 ALA A N 1
ATOM 4995 C CA . ALA A 1 619 ? -43.309 35.023 -7.074 1.00 55.50 619 ALA A CA 1
ATOM 4996 C C . ALA A 1 619 ? -43.296 36.478 -6.591 1.00 55.50 619 ALA A C 1
ATOM 4998 O O . ALA A 1 619 ? -42.502 36.820 -5.721 1.00 55.50 619 ALA A O 1
ATOM 4999 N N . ASP A 1 620 ? -44.195 37.319 -7.105 1.00 62.38 620 ASP A N 1
ATOM 5000 C CA . ASP A 1 620 ? -44.341 38.708 -6.658 1.00 62.38 620 ASP A CA 1
ATOM 5001 C C . ASP A 1 620 ? -44.684 38.775 -5.156 1.00 62.38 620 ASP A C 1
ATOM 5003 O O . ASP A 1 620 ? -45.778 38.404 -4.709 1.00 62.38 620 ASP A O 1
ATOM 5007 N N . HIS A 1 621 ? -43.746 39.268 -4.346 1.00 78.12 621 HIS A N 1
ATOM 5008 C CA . HIS A 1 621 ? -43.954 39.503 -2.920 1.00 78.12 621 HIS A CA 1
ATOM 5009 C C . HIS A 1 621 ? -44.654 40.854 -2.709 1.00 78.12 621 HIS A C 1
ATOM 5011 O O . HIS A 1 621 ? -44.057 41.915 -2.864 1.00 78.12 621 HIS A O 1
ATOM 5017 N N . ALA A 1 622 ? -45.924 40.835 -2.295 1.00 81.19 622 ALA A N 1
ATOM 5018 C CA . ALA A 1 622 ? -46.672 42.039 -1.922 1.00 81.19 622 ALA A CA 1
ATOM 5019 C C . ALA A 1 622 ? -47.423 41.843 -0.598 1.00 81.19 622 ALA A C 1
ATOM 5021 O O . ALA A 1 622 ? -48.105 40.834 -0.407 1.00 81.19 622 ALA A O 1
ATOM 5022 N N . LEU A 1 623 ? -47.345 42.813 0.317 1.00 83.31 623 LEU A N 1
ATOM 5023 C CA . LEU A 1 623 ? -48.062 42.747 1.590 1.00 83.31 623 LEU A CA 1
ATOM 5024 C C . LEU A 1 623 ? -49.531 43.116 1.386 1.00 83.31 623 LEU A C 1
ATOM 5026 O O . LEU A 1 623 ? -49.864 44.250 1.042 1.00 83.31 623 LEU A O 1
ATOM 5030 N N . LYS A 1 624 ? -50.428 42.165 1.633 1.00 88.94 624 LYS A N 1
ATOM 5031 C CA . LYS A 1 624 ? -51.878 42.373 1.572 1.00 88.94 624 LYS A CA 1
ATOM 5032 C C . LYS A 1 624 ? -52.483 42.287 2.965 1.00 88.94 624 LYS A C 1
ATOM 5034 O O . LYS A 1 624 ? -51.922 41.677 3.873 1.00 88.94 624 LYS A O 1
ATOM 5039 N N . LYS A 1 625 ? -53.642 42.920 3.144 1.00 89.12 625 LYS A N 1
ATOM 5040 C CA . LYS A 1 625 ? -54.422 42.901 4.388 1.00 89.12 625 LYS A CA 1
ATOM 5041 C C . LYS A 1 625 ? -55.711 42.122 4.143 1.00 89.12 625 LYS A C 1
ATOM 5043 O O . LYS A 1 625 ? -56.384 42.380 3.151 1.00 89.12 625 LYS A O 1
ATOM 5048 N N . ARG A 1 626 ? -56.046 41.184 5.034 1.00 86.44 626 ARG A N 1
ATOM 5049 C CA . ARG A 1 626 ? -57.309 40.424 4.973 1.00 86.44 626 ARG A CA 1
ATOM 5050 C C . ARG A 1 626 ? -58.515 41.354 5.095 1.00 86.44 626 ARG A C 1
ATOM 5052 O O . ARG A 1 626 ? -58.444 42.345 5.834 1.00 86.44 626 ARG A O 1
ATOM 5059 N N . ALA A 1 627 ? -59.612 41.021 4.425 1.00 83.31 627 ALA A N 1
ATOM 5060 C CA . ALA A 1 627 ? -60.870 41.753 4.513 1.00 83.31 627 ALA A CA 1
ATOM 5061 C C . ALA A 1 627 ? -61.529 41.587 5.900 1.00 83.31 627 ALA A C 1
ATOM 5063 O O . ALA A 1 627 ? -60.991 40.939 6.807 1.00 83.31 627 ALA A O 1
ATOM 5064 N N . ALA A 1 628 ? -62.666 42.251 6.117 1.00 79.44 628 ALA A N 1
ATOM 5065 C CA . ALA A 1 628 ? -63.490 41.986 7.295 1.00 79.44 628 ALA A CA 1
ATOM 5066 C C . ALA A 1 628 ? -64.056 40.555 7.217 1.00 79.44 628 ALA A C 1
ATOM 5068 O O . ALA A 1 628 ? -64.369 40.087 6.126 1.00 79.44 628 ALA A O 1
ATOM 5069 N N . PHE A 1 629 ? -64.173 39.873 8.363 1.00 82.00 629 PHE A N 1
ATOM 5070 C CA . PHE A 1 629 ? -64.710 38.505 8.472 1.00 82.00 629 PHE A CA 1
ATOM 5071 C C . PHE A 1 629 ? -63.890 37.402 7.774 1.00 82.00 629 PHE A C 1
ATOM 5073 O O . PHE A 1 629 ? -64.385 36.294 7.572 1.00 82.00 629 PHE A O 1
ATOM 5080 N N . GLU A 1 630 ? -62.623 37.665 7.441 1.00 84.19 630 GLU A N 1
ATOM 5081 C CA . GLU A 1 630 ? -61.685 36.667 6.910 1.00 84.19 630 GLU A CA 1
ATOM 5082 C C . GLU A 1 630 ? -60.704 36.174 7.987 1.00 84.19 630 GLU A C 1
ATOM 5084 O O . GLU A 1 630 ? -59.988 36.960 8.616 1.00 84.19 630 GLU A O 1
ATOM 5089 N N . GLY A 1 631 ? -60.675 34.856 8.184 1.00 81.62 631 GLY A N 1
ATOM 5090 C CA . GLY A 1 631 ? -59.828 34.135 9.129 1.00 81.62 631 GLY A CA 1
ATOM 5091 C C . GLY A 1 631 ? -58.578 33.542 8.480 1.00 81.62 631 GLY A C 1
ATOM 5092 O O . GLY A 1 631 ? -57.898 34.190 7.687 1.00 81.62 631 GLY A O 1
ATOM 5093 N N . GLU A 1 632 ? -58.231 32.314 8.857 1.00 84.50 632 GLU A N 1
ATOM 5094 C CA . GLU A 1 632 ? -57.057 31.609 8.333 1.00 84.50 632 GLU A CA 1
ATOM 5095 C C . GLU A 1 632 ? -57.248 31.183 6.868 1.00 84.50 632 GLU A C 1
ATOM 5097 O O . GLU A 1 632 ? -58.370 30.922 6.423 1.00 84.50 632 GLU A O 1
ATOM 5102 N N . TRP A 1 633 ? -56.154 31.142 6.103 1.00 86.50 633 TRP A N 1
ATOM 5103 C CA . TRP A 1 633 ? -56.172 30.658 4.723 1.00 86.50 633 TRP A CA 1
ATOM 5104 C C . TRP A 1 633 ? -56.384 29.147 4.699 1.00 86.50 633 TRP A C 1
ATOM 5106 O O . TRP A 1 633 ? -55.664 28.400 5.358 1.00 86.50 633 TRP A O 1
ATOM 5116 N N . ASP A 1 634 ? -57.361 28.699 3.924 1.00 79.50 634 ASP A N 1
ATOM 5117 C CA . ASP A 1 634 ? -57.597 27.288 3.664 1.00 79.50 634 ASP A CA 1
ATOM 5118 C C . ASP A 1 634 ? -56.765 26.863 2.447 1.00 79.50 634 ASP A C 1
ATOM 5120 O O . ASP A 1 634 ? -56.988 27.352 1.335 1.00 79.50 634 ASP A O 1
ATOM 5124 N N . LEU A 1 635 ? -55.774 25.998 2.676 1.00 70.06 635 LEU A N 1
ATOM 5125 C CA . LEU A 1 635 ? -54.858 25.514 1.642 1.00 70.06 635 LEU A CA 1
ATOM 5126 C C . LEU A 1 635 ? -55.578 24.704 0.562 1.00 70.06 635 LEU A C 1
ATOM 5128 O O . LEU A 1 635 ? -55.333 24.931 -0.625 1.00 70.06 635 LEU A O 1
ATOM 5132 N N . ASP A 1 636 ? -56.498 23.831 0.967 1.00 70.12 636 ASP A N 1
ATOM 5133 C CA . ASP A 1 636 ? -57.203 22.921 0.064 1.00 70.12 636 ASP A CA 1
ATOM 5134 C C . ASP A 1 636 ? -58.194 23.686 -0.814 1.00 70.12 636 ASP A C 1
ATOM 5136 O O . ASP A 1 636 ? -58.341 23.422 -2.007 1.00 70.12 636 ASP A O 1
ATOM 5140 N N . ARG A 1 637 ? -58.861 24.691 -0.236 1.00 75.81 637 ARG A N 1
ATOM 5141 C CA . ARG A 1 637 ? -59.889 25.483 -0.928 1.00 75.81 637 ARG A CA 1
ATOM 5142 C C . ARG A 1 637 ? -59.364 26.771 -1.557 1.00 75.81 637 ARG A C 1
ATOM 5144 O O . ARG A 1 637 ? -60.149 27.479 -2.191 1.00 75.81 637 ARG A O 1
ATOM 5151 N N . ARG A 1 638 ? -58.082 27.094 -1.348 1.00 77.31 638 ARG A N 1
ATOM 5152 C CA . ARG A 1 638 ? -57.393 28.314 -1.812 1.00 77.31 638 ARG A CA 1
ATOM 5153 C C . ARG A 1 638 ? -58.205 29.598 -1.578 1.00 77.31 638 ARG A C 1
ATOM 5155 O O . ARG A 1 638 ? -58.328 30.437 -2.470 1.00 77.31 638 ARG A O 1
ATOM 5162 N N . LYS A 1 639 ? -58.784 29.746 -0.381 1.00 86.12 639 LYS A N 1
ATOM 5163 C CA . LYS A 1 639 ? -59.551 30.935 0.040 1.00 86.12 639 LYS A CA 1
ATOM 5164 C C . LYS A 1 639 ? -59.470 31.151 1.550 1.00 86.12 639 LYS A C 1
ATOM 5166 O O . LYS A 1 639 ? -59.245 30.203 2.298 1.00 86.12 639 LYS A O 1
ATOM 5171 N N . PHE A 1 640 ? -59.703 32.375 2.026 1.00 86.44 640 PHE A N 1
ATOM 5172 C CA . PHE A 1 640 ? -59.803 32.626 3.468 1.00 86.44 640 PHE A CA 1
ATOM 5173 C C . PHE A 1 640 ? -61.087 32.023 4.045 1.00 86.44 640 PHE A C 1
ATOM 5175 O O . PHE A 1 640 ? -62.171 32.140 3.465 1.00 86.44 640 PHE A O 1
ATOM 5182 N N . LYS A 1 641 ? -60.974 31.379 5.211 1.00 86.50 641 LYS A N 1
ATOM 5183 C CA . LYS A 1 641 ? -62.137 30.907 5.970 1.00 86.50 641 LYS A CA 1
ATOM 5184 C C . LYS A 1 641 ? -62.953 32.111 6.435 1.00 86.50 641 LYS A C 1
ATOM 5186 O O . LYS A 1 641 ? -62.389 33.086 6.924 1.00 86.50 641 LYS A O 1
ATOM 5191 N N . LYS A 1 642 ? -64.279 32.044 6.309 1.00 86.75 642 LYS A N 1
ATOM 5192 C CA . LYS A 1 642 ? -65.160 33.076 6.865 1.00 86.75 642 LYS A CA 1
ATOM 5193 C C . LYS A 1 642 ? -65.256 32.903 8.377 1.00 86.75 642 LYS A C 1
ATOM 5195 O O . LYS A 1 642 ? -65.476 31.793 8.854 1.00 86.75 642 LYS A O 1
ATOM 5200 N N . VAL A 1 643 ? -65.101 33.996 9.108 1.00 86.38 643 VAL A N 1
ATOM 5201 C CA . VAL A 1 643 ? -65.217 34.058 10.569 1.00 86.38 643 VAL A CA 1
ATOM 5202 C C . VAL A 1 643 ? -66.273 35.086 10.947 1.00 86.38 643 VAL A C 1
ATOM 5204 O O . VAL A 1 643 ? -66.488 36.054 10.227 1.00 86.38 643 VAL A O 1
ATOM 5207 N N . THR A 1 644 ? -66.957 34.876 12.067 1.00 78.06 644 THR A N 1
ATOM 5208 C CA . THR A 1 644 ? -68.050 35.754 12.522 1.00 78.06 644 THR A CA 1
ATOM 5209 C C . THR A 1 644 ? -67.553 37.041 13.179 1.00 78.06 644 THR A C 1
ATOM 5211 O O . THR A 1 644 ? -68.298 38.011 13.265 1.00 78.06 644 THR A O 1
ATOM 5214 N N . THR A 1 645 ? -66.296 37.071 13.622 1.00 77.38 645 THR A N 1
ATOM 5215 C CA . THR A 1 645 ? -65.662 38.246 14.228 1.00 77.38 645 THR A CA 1
ATOM 5216 C C . THR A 1 645 ? -65.053 39.139 13.150 1.00 77.38 645 THR A C 1
ATOM 5218 O O . THR A 1 645 ? -64.343 38.662 12.257 1.00 77.38 645 THR A O 1
ATOM 5221 N N . ASP A 1 646 ? -65.293 40.446 13.225 1.00 77.56 646 ASP A N 1
ATOM 5222 C CA . ASP A 1 646 ? -64.653 41.391 12.325 1.00 77.56 646 ASP A CA 1
ATOM 5223 C C . ASP A 1 646 ? -63.170 41.563 12.691 1.00 77.56 646 ASP A C 1
ATOM 5225 O O . ASP A 1 646 ? -62.733 41.449 13.833 1.00 77.56 646 ASP A O 1
ATOM 5229 N N . TYR A 1 647 ? -62.343 41.788 11.673 1.00 79.94 647 TYR A N 1
ATOM 5230 C CA . TYR A 1 647 ? -60.943 42.169 11.859 1.00 79.94 647 TYR A CA 1
ATOM 5231 C C . TYR A 1 647 ? -60.073 41.233 12.720 1.00 79.94 647 TYR A C 1
ATOM 5233 O O . TYR A 1 647 ? -59.135 41.689 13.384 1.00 79.94 647 TYR A O 1
ATOM 5241 N N . VAL A 1 648 ? -60.302 39.921 12.625 1.00 82.25 648 VAL A N 1
ATOM 5242 C CA . VAL A 1 648 ? -59.504 38.903 13.324 1.00 82.25 648 VAL A CA 1
ATOM 5243 C C . VAL A 1 648 ? -58.008 39.065 13.041 1.00 82.25 648 VAL A C 1
ATOM 5245 O O . VAL A 1 648 ? -57.547 39.069 11.893 1.00 82.25 648 VAL A O 1
ATOM 5248 N N . ARG A 1 649 ? -57.229 39.200 14.119 1.00 86.19 649 ARG A N 1
ATOM 5249 C CA . ARG A 1 649 ? -55.763 39.242 14.081 1.00 86.19 649 ARG A CA 1
ATOM 5250 C C . ARG A 1 649 ? -55.223 37.829 14.275 1.00 86.19 649 ARG A C 1
ATOM 5252 O O . ARG A 1 649 ? -55.535 37.185 15.268 1.00 86.19 649 ARG A O 1
ATOM 5259 N N . LEU A 1 650 ? -54.383 37.378 13.349 1.00 86.12 650 LEU A N 1
ATOM 5260 C CA . LEU A 1 650 ? -53.646 36.119 13.472 1.00 86.12 650 LEU A CA 1
ATOM 5261 C C . LEU A 1 650 ? -52.215 36.419 13.904 1.00 86.12 650 LEU A C 1
ATOM 5263 O O . LEU A 1 650 ? -51.675 37.478 13.579 1.00 86.12 650 LEU A O 1
ATOM 5267 N N . LYS A 1 651 ? -51.590 35.504 14.640 1.00 89.00 651 LYS A N 1
ATOM 5268 C CA . LYS A 1 651 ? -50.197 35.679 15.058 1.00 89.00 651 LYS A CA 1
ATOM 5269 C C . LYS A 1 651 ? -49.288 35.656 13.828 1.00 89.00 651 LYS A C 1
ATOM 5271 O O . LYS A 1 651 ? -49.396 34.764 12.992 1.00 89.00 651 LYS A O 1
ATOM 5276 N N . CYS A 1 652 ? -48.427 36.665 13.707 1.00 83.94 652 CYS A N 1
ATOM 5277 C CA . CYS A 1 652 ? -47.349 36.690 12.726 1.00 83.94 652 CYS A CA 1
ATOM 5278 C C . CYS A 1 652 ? -46.498 35.439 12.916 1.00 83.94 652 CYS A C 1
ATOM 5280 O O . CYS A 1 652 ? -46.127 35.132 14.049 1.00 83.94 652 CYS A O 1
ATOM 5282 N N . ARG A 1 653 ? -46.189 34.737 11.828 1.00 79.94 653 ARG A N 1
ATOM 5283 C CA . ARG A 1 653 ? -45.484 33.459 11.924 1.00 79.94 653 ARG A CA 1
ATOM 5284 C C . ARG A 1 653 ? -44.060 33.598 12.468 1.00 79.94 653 ARG A C 1
ATOM 5286 O O . ARG A 1 653 ? -43.623 32.714 13.186 1.00 79.94 653 ARG A O 1
ATOM 5293 N N . GLU A 1 654 ? -43.395 34.723 12.202 1.00 78.44 654 GLU A N 1
ATOM 5294 C CA . GLU A 1 654 ? -41.996 34.918 12.614 1.00 78.44 654 GLU A CA 1
ATOM 5295 C C . GLU A 1 654 ? -41.867 35.485 14.031 1.00 78.44 654 GLU A C 1
ATOM 5297 O O . GLU A 1 654 ? -41.073 35.011 14.829 1.00 78.44 654 GLU A O 1
ATOM 5302 N N . CYS A 1 655 ? -42.654 36.512 14.371 1.00 79.19 655 CYS A N 1
ATOM 5303 C CA . CYS A 1 655 ? -42.500 37.230 15.644 1.00 79.19 655 CYS A CA 1
ATOM 5304 C C . CYS A 1 655 ? -43.683 37.077 16.606 1.00 79.19 655 CYS A C 1
ATOM 5306 O O . CYS A 1 655 ? -43.728 37.739 17.640 1.00 79.19 655 CYS A O 1
ATOM 5308 N N . GLY A 1 656 ? -44.707 36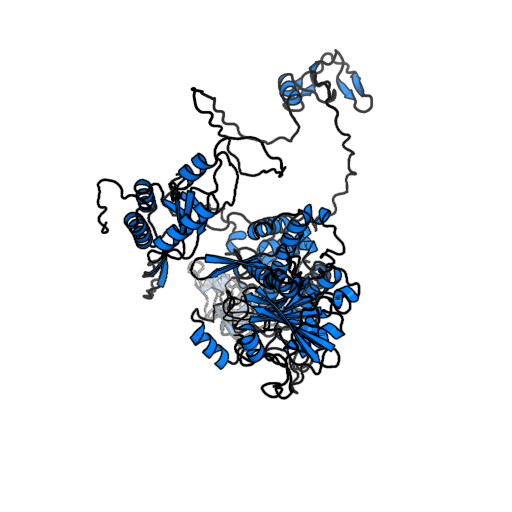.298 16.247 1.00 80.12 656 GLY A N 1
ATOM 5309 C CA . GLY A 1 656 ? -45.890 36.057 17.078 1.00 80.12 656 GLY A CA 1
ATOM 5310 C C . GLY A 1 656 ? -46.854 37.243 17.232 1.00 80.12 656 GLY A C 1
ATOM 5311 O O . GLY A 1 656 ? -47.965 37.060 17.732 1.00 80.12 656 GLY A O 1
ATOM 5312 N N . LYS A 1 657 ? -46.493 38.457 16.782 1.00 83.69 657 LYS A N 1
ATOM 5313 C CA . LYS A 1 657 ? -47.343 39.658 16.897 1.00 83.69 657 LYS A CA 1
ATOM 5314 C C . LYS A 1 657 ? -48.659 39.492 16.137 1.00 83.69 657 LYS A C 1
ATOM 5316 O O . LYS A 1 657 ? -48.660 39.133 14.963 1.00 83.69 657 LYS A O 1
ATOM 5321 N N . GLY A 1 658 ? -49.784 39.813 16.777 1.00 86.56 658 GLY A N 1
ATOM 5322 C CA . GLY A 1 658 ? -51.102 39.772 16.138 1.00 86.56 658 GLY A CA 1
ATOM 5323 C C . GLY A 1 658 ? -51.196 40.747 14.960 1.00 86.56 658 GLY A C 1
ATOM 5324 O O . GLY A 1 658 ? -51.128 41.961 15.142 1.00 86.56 658 GLY A O 1
ATOM 5325 N N . CYS A 1 659 ? -51.382 40.225 13.752 1.00 86.06 659 CYS A N 1
ATOM 5326 C CA . CYS A 1 659 ? -51.429 40.980 12.507 1.00 86.06 659 CYS A CA 1
ATOM 5327 C C . CYS A 1 659 ? -52.597 40.532 11.617 1.00 86.06 659 CYS A C 1
ATOM 5329 O O . CYS A 1 659 ? -53.166 39.449 11.765 1.00 86.06 659 CYS A O 1
ATOM 5331 N N . ARG A 1 660 ? -52.977 41.395 10.674 1.00 89.62 660 ARG A N 1
ATOM 5332 C CA . ARG A 1 660 ? -54.014 41.110 9.661 1.00 89.62 660 ARG A CA 1
ATOM 5333 C C . ARG A 1 660 ? -53.452 40.976 8.254 1.00 89.62 660 ARG A C 1
ATOM 5335 O O . ARG A 1 660 ? -54.201 40.864 7.287 1.00 89.62 660 ARG A O 1
ATOM 5342 N N . THR A 1 661 ? -52.139 41.054 8.159 1.00 87.81 661 THR A N 1
ATOM 5343 C CA . THR A 1 661 ? -51.392 41.147 6.920 1.00 87.81 661 THR A CA 1
ATOM 5344 C C . THR A 1 661 ? -50.747 39.805 6.586 1.00 87.81 661 THR A C 1
ATOM 5346 O O . THR A 1 661 ? -50.545 38.968 7.469 1.00 87.81 661 THR A O 1
ATOM 5349 N N . TYR A 1 662 ? -50.503 39.569 5.303 1.00 87.69 662 TYR A N 1
ATOM 5350 C CA . TYR A 1 662 ? -49.889 38.357 4.759 1.00 87.69 662 TYR A CA 1
ATOM 5351 C C . TYR A 1 662 ? -49.161 38.687 3.449 1.00 87.69 662 TYR A C 1
ATOM 5353 O O . TYR A 1 662 ? -49.468 39.696 2.809 1.00 87.69 662 TYR A O 1
ATOM 5361 N N . CYS A 1 663 ? -48.208 37.848 3.047 1.00 84.62 663 CYS A N 1
ATOM 5362 C CA . CYS A 1 663 ? -47.523 38.005 1.764 1.00 84.62 663 CYS A CA 1
ATOM 5363 C C . CYS A 1 663 ? -48.318 37.351 0.627 1.00 84.62 663 CYS A C 1
ATOM 5365 O O . CYS A 1 663 ? -48.784 36.222 0.772 1.00 84.62 663 CYS A O 1
ATOM 5367 N N . LEU A 1 664 ? -48.429 38.026 -0.518 1.00 81.75 664 LEU A N 1
ATOM 5368 C CA . LEU A 1 664 ? -49.098 37.511 -1.714 1.00 81.75 664 LEU A CA 1
ATOM 5369 C C . LEU A 1 664 ? -48.495 36.191 -2.216 1.00 81.75 664 LEU A C 1
ATOM 5371 O O . LEU A 1 664 ? -49.246 35.330 -2.664 1.00 81.75 664 LEU A O 1
ATOM 5375 N N . CYS A 1 665 ? -47.178 35.995 -2.069 1.00 79.44 665 CYS A N 1
ATOM 5376 C CA . CYS A 1 665 ? -46.514 34.757 -2.483 1.00 79.44 665 CYS A CA 1
ATOM 5377 C C . CYS A 1 665 ? -47.073 33.524 -1.746 1.00 79.44 665 CYS A C 1
ATOM 5379 O O . CYS A 1 665 ? -46.984 32.406 -2.247 1.00 79.44 665 CYS A O 1
ATOM 5381 N N . TYR A 1 666 ? -47.639 33.718 -0.546 1.00 80.44 666 TYR A N 1
ATOM 5382 C CA . TYR A 1 666 ? -48.317 32.670 0.201 1.00 80.44 666 TYR A CA 1
ATOM 5383 C C . TYR A 1 666 ? -49.321 3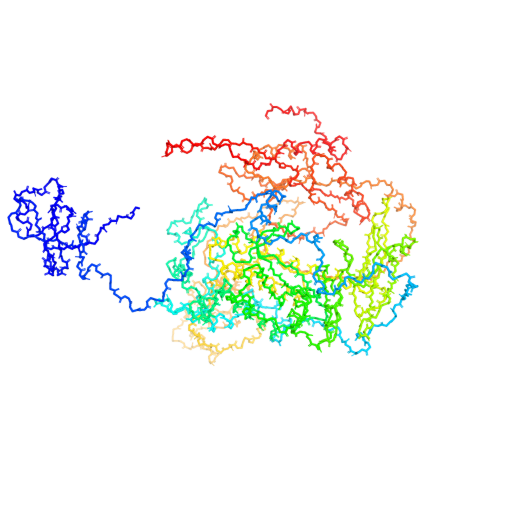3.245 1.225 1.00 80.44 666 TYR A C 1
ATOM 5385 O O . TYR A 1 666 ? -48.951 33.553 2.367 1.00 80.44 666 TYR A O 1
ATOM 5393 N N . PRO A 1 667 ? -50.620 33.330 0.867 1.00 83.12 667 PRO A N 1
ATOM 5394 C CA . PRO A 1 667 ? -51.656 33.907 1.728 1.00 83.12 667 PRO A CA 1
ATOM 5395 C C . PRO A 1 667 ? -51.863 33.208 3.077 1.00 83.12 667 PRO A C 1
ATOM 5397 O O . PRO A 1 667 ? -52.366 33.817 4.025 1.00 83.12 667 PRO A O 1
ATOM 5400 N N . GLY A 1 668 ? -51.418 31.953 3.191 1.00 81.75 668 GLY A N 1
ATOM 5401 C CA . GLY A 1 668 ? -51.431 31.178 4.430 1.00 81.75 668 GLY A CA 1
ATOM 5402 C C . GLY A 1 668 ? -50.317 31.495 5.423 1.00 81.75 668 GLY A C 1
ATOM 5403 O O . GLY A 1 668 ? -50.256 30.852 6.467 1.00 81.75 668 GLY A O 1
ATOM 5404 N N . ARG A 1 669 ? -49.445 32.477 5.158 1.00 81.19 669 ARG A N 1
ATOM 5405 C CA . ARG A 1 669 ? -48.448 32.955 6.131 1.00 81.19 669 ARG A CA 1
ATOM 5406 C C . ARG A 1 669 ? -48.790 34.376 6.586 1.00 81.19 669 ARG A C 1
ATOM 5408 O O . ARG A 1 669 ? -48.459 35.341 5.893 1.00 81.19 669 ARG A O 1
ATOM 5415 N N . PRO A 1 670 ? -49.442 34.537 7.756 1.00 86.06 670 PRO A N 1
ATOM 5416 C CA . PRO A 1 670 ? -49.620 35.846 8.366 1.00 86.06 670 PRO A CA 1
ATOM 5417 C C . PRO A 1 670 ? -48.255 36.456 8.694 1.00 86.06 670 PRO A C 1
ATOM 5419 O O . PRO A 1 670 ? -47.448 35.851 9.402 1.00 86.06 670 PRO A O 1
ATOM 5422 N N . LEU A 1 671 ? -48.011 37.664 8.198 1.00 87.94 671 LEU A N 1
ATOM 5423 C CA . LEU A 1 671 ? -46.772 38.406 8.407 1.00 87.94 671 LEU A CA 1
ATOM 5424 C C . LEU A 1 671 ? -47.115 39.836 8.784 1.00 87.94 671 LEU A C 1
ATOM 5426 O O . LEU A 1 671 ? -47.916 40.488 8.112 1.00 87.94 671 LEU A O 1
ATOM 5430 N N . CYS A 1 672 ? -46.514 40.340 9.858 1.00 86.56 672 CYS A N 1
ATOM 5431 C CA . CYS A 1 672 ? -46.581 41.762 10.165 1.00 86.56 672 CYS A CA 1
ATOM 5432 C C . CYS A 1 672 ? -45.725 42.558 9.166 1.00 86.56 672 CYS A C 1
ATOM 5434 O O . CYS A 1 672 ? -44.879 41.993 8.477 1.00 86.56 672 CYS A O 1
ATOM 5436 N N . ILE A 1 673 ? -45.932 43.875 9.110 1.00 81.12 673 ILE A N 1
ATOM 5437 C CA . ILE A 1 673 ? -45.248 44.758 8.152 1.00 81.12 673 ILE A CA 1
ATOM 5438 C C . ILE A 1 673 ? -43.717 44.613 8.237 1.00 81.12 673 ILE A C 1
ATOM 5440 O O . ILE A 1 673 ? -43.065 44.491 7.207 1.00 81.12 673 ILE A O 1
ATOM 5444 N N . GLY A 1 674 ? -43.153 44.538 9.450 1.00 75.81 674 GLY A N 1
ATOM 5445 C CA . GLY A 1 674 ? -41.706 44.376 9.642 1.00 75.81 674 GLY A CA 1
ATOM 5446 C C . GLY A 1 674 ? -41.168 43.027 9.152 1.00 75.81 674 GLY A C 1
ATOM 5447 O O . GLY A 1 674 ? -40.187 42.988 8.421 1.00 75.81 674 GLY A O 1
ATOM 5448 N N . CYS A 1 675 ? -41.837 41.918 9.487 1.00 80.38 675 CYS A N 1
ATOM 5449 C CA . CYS A 1 675 ? -41.407 40.587 9.039 1.00 80.38 675 CYS A CA 1
ATOM 5450 C C . CYS A 1 675 ? -41.653 40.361 7.542 1.00 80.38 675 CYS A C 1
ATOM 5452 O O . CYS A 1 675 ? -40.975 39.541 6.938 1.00 80.38 675 CYS A O 1
ATOM 5454 N N . PHE A 1 676 ? -42.595 41.086 6.931 1.00 81.00 676 PHE A N 1
ATOM 5455 C CA . PHE A 1 676 ? -42.766 41.072 5.481 1.00 81.00 676 PHE A CA 1
ATOM 5456 C C . PHE A 1 676 ? -41.565 41.684 4.752 1.00 81.00 676 PHE A C 1
ATOM 5458 O O . PHE A 1 676 ? -41.148 41.123 3.749 1.00 81.00 676 PHE A O 1
ATOM 5465 N N . ALA A 1 677 ? -40.994 42.786 5.252 1.00 69.62 677 ALA A N 1
ATOM 5466 C CA . ALA A 1 677 ? -39.822 43.405 4.628 1.00 69.62 677 ALA A CA 1
ATOM 5467 C C . ALA A 1 677 ? -38.600 42.468 4.623 1.00 69.62 677 ALA A C 1
ATOM 5469 O O . ALA A 1 677 ? -37.863 42.440 3.647 1.00 69.62 677 ALA A O 1
ATOM 5470 N N . LEU A 1 678 ? -38.428 41.663 5.678 1.00 71.19 678 LEU A N 1
ATOM 5471 C CA . LEU A 1 678 ? -37.410 40.605 5.727 1.00 71.19 678 LEU A CA 1
ATOM 5472 C C . LEU A 1 678 ? -37.749 39.477 4.748 1.00 71.19 678 LEU A C 1
ATOM 5474 O O . LEU A 1 678 ? -36.949 39.127 3.893 1.00 71.19 678 LEU A O 1
ATOM 5478 N N . HIS A 1 679 ? -38.987 38.985 4.801 1.00 76.81 679 HIS A N 1
ATOM 5479 C CA . HIS A 1 679 ? -39.460 37.903 3.943 1.00 76.81 679 HIS A CA 1
ATOM 5480 C C . HIS A 1 679 ? -39.394 38.222 2.437 1.00 76.81 679 HIS A C 1
ATOM 5482 O O . HIS A 1 679 ? -39.170 37.316 1.642 1.00 76.81 679 HIS A O 1
ATOM 5488 N N . ALA A 1 680 ? -39.616 39.475 2.039 1.00 70.00 680 ALA A N 1
ATOM 5489 C CA . ALA A 1 680 ? -39.512 39.912 0.647 1.00 70.00 680 ALA A CA 1
ATOM 5490 C C . ALA A 1 680 ? -38.052 40.053 0.166 1.00 70.00 680 ALA A C 1
ATOM 5492 O O . ALA A 1 680 ? -37.831 40.098 -1.039 1.00 70.00 680 ALA A O 1
ATOM 5493 N N . ASN A 1 681 ? -37.082 40.102 1.090 1.00 54.12 681 ASN A N 1
ATOM 5494 C CA . ASN A 1 681 ? -35.659 40.331 0.817 1.00 54.12 681 ASN A CA 1
ATOM 5495 C C . ASN A 1 681 ? -34.760 39.111 1.123 1.00 54.12 681 ASN A C 1
ATOM 5497 O O . ASN A 1 681 ? -33.541 39.224 1.023 1.00 54.12 681 ASN A O 1
ATOM 5501 N N . GLU A 1 682 ? -35.317 37.953 1.496 1.00 51.69 682 GLU A N 1
ATOM 5502 C CA . GLU A 1 682 ? -34.548 36.742 1.829 1.00 51.69 682 GLU A CA 1
ATOM 5503 C C . GLU A 1 682 ? -34.419 35.770 0.632 1.00 51.69 682 GLU A C 1
ATOM 5505 O O . GLU A 1 682 ? -35.421 35.167 0.230 1.00 51.69 682 GLU A O 1
ATOM 5510 N N . PRO A 1 683 ? -33.201 35.500 0.113 1.00 36.53 683 PRO A N 1
ATOM 5511 C CA . PRO A 1 683 ? -32.883 34.224 -0.519 1.00 36.53 683 PRO A CA 1
ATOM 5512 C C . PRO A 1 683 ? -32.744 33.171 0.590 1.00 36.53 683 PRO A C 1
ATOM 5514 O O . PRO A 1 683 ? -31.936 33.308 1.505 1.00 36.53 683 PRO A O 1
ATOM 5517 N N . GLY A 1 684 ? -33.619 32.164 0.565 1.00 36.16 684 GLY A N 1
ATOM 5518 C CA . GLY A 1 684 ? -33.941 31.359 1.743 1.00 36.16 684 GLY A CA 1
ATOM 5519 C C . GLY A 1 684 ? -32.759 30.669 2.434 1.00 36.16 684 GLY A C 1
ATOM 5520 O O . GLY A 1 684 ? -31.988 29.969 1.786 1.00 36.16 684 GLY A O 1
ATOM 5521 N N . LYS A 1 685 ? -32.707 30.772 3.772 1.00 29.33 685 LYS A N 1
ATOM 5522 C CA . LYS A 1 685 ? -32.189 29.736 4.684 1.00 29.33 685 LYS A CA 1
ATOM 5523 C C . LYS A 1 685 ? -32.609 29.988 6.141 1.00 29.33 685 LYS A C 1
ATOM 5525 O O . LYS A 1 685 ? -33.069 31.062 6.504 1.00 29.33 685 LYS A O 1
ATOM 5530 N N . ALA A 1 686 ? -32.529 28.910 6.916 1.00 24.69 686 ALA A N 1
ATOM 5531 C CA . ALA A 1 686 ? -33.117 28.679 8.228 1.00 24.69 686 ALA A CA 1
ATOM 5532 C C . ALA A 1 686 ? -32.530 29.520 9.383 1.00 24.69 686 ALA A C 1
ATOM 5534 O O . ALA A 1 686 ? -31.379 29.943 9.353 1.00 24.69 686 ALA A O 1
ATOM 5535 N N . PHE A 1 687 ? -33.359 29.707 10.415 1.00 24.19 687 PHE A N 1
ATOM 5536 C CA . PHE A 1 687 ? -33.118 30.473 11.641 1.00 24.19 687 PHE A CA 1
ATOM 5537 C C . PHE A 1 687 ? -31.923 29.969 12.475 1.00 24.19 687 PHE A C 1
ATOM 5539 O O . PHE A 1 687 ? -31.909 28.820 12.913 1.00 24.19 687 PHE A O 1
ATOM 5546 N N . LEU A 1 688 ? -31.009 30.888 12.800 1.00 24.91 688 LEU A N 1
ATOM 5547 C CA . LEU A 1 688 ? -30.089 30.829 13.941 1.00 24.91 688 LEU A CA 1
ATOM 5548 C C . LEU A 1 688 ? -30.716 31.560 15.139 1.00 24.91 688 LEU A C 1
ATOM 5550 O O . LEU A 1 688 ? -31.272 32.650 14.997 1.00 24.91 688 LEU A O 1
ATOM 5554 N N . GLN A 1 689 ? -30.610 30.969 16.329 1.00 24.53 689 GLN A N 1
ATOM 5555 C CA . GLN A 1 689 ? -30.969 31.598 17.598 1.00 24.53 689 GLN A CA 1
ATOM 5556 C C . GLN A 1 689 ? -29.712 32.151 18.291 1.00 24.53 689 GLN A C 1
ATOM 5558 O O . GLN A 1 689 ? -28.765 31.409 18.530 1.00 24.53 689 GLN A O 1
ATOM 5563 N N . ASN A 1 690 ? -29.821 33.421 18.704 1.00 24.42 690 ASN A N 1
ATOM 5564 C CA . ASN A 1 690 ? -29.115 34.135 19.784 1.00 24.42 690 ASN A CA 1
ATOM 5565 C C . ASN A 1 690 ? -27.821 34.924 19.481 1.00 24.42 690 ASN A C 1
ATOM 5567 O O . ASN A 1 690 ? -26.761 34.357 19.257 1.00 24.42 690 ASN A O 1
ATOM 5571 N N . GLY A 1 691 ? -27.921 36.250 19.698 1.00 22.47 691 GLY A N 1
ATOM 5572 C CA . GLY A 1 691 ? -26.865 37.078 20.308 1.00 22.47 691 GLY A CA 1
ATOM 5573 C C . GLY A 1 691 ? -26.256 38.186 19.438 1.00 22.47 691 GLY A C 1
ATOM 5574 O O . GLY A 1 691 ? -25.202 37.984 18.856 1.00 22.47 691 GLY A O 1
ATOM 5575 N N . ILE A 1 692 ? -26.875 39.374 19.402 1.00 22.48 692 ILE A N 1
ATOM 5576 C CA . ILE A 1 692 ? -26.358 40.591 18.738 1.00 22.48 692 ILE A CA 1
ATOM 5577 C C . ILE A 1 692 ? -25.557 41.449 19.736 1.00 22.48 692 ILE A C 1
ATOM 5579 O O . ILE A 1 692 ? -26.088 41.792 20.791 1.00 22.48 692 ILE A O 1
ATOM 5583 N N . TYR A 1 693 ? -24.360 41.899 19.339 1.00 20.69 693 TYR A N 1
ATOM 5584 C CA . TYR A 1 693 ? -23.858 43.249 19.635 1.00 20.69 693 TYR A CA 1
ATOM 5585 C C . TYR A 1 693 ? -23.536 43.954 18.307 1.00 20.69 693 TYR A C 1
ATOM 5587 O O . TYR A 1 693 ? -23.010 43.344 17.381 1.00 20.69 693 TYR A O 1
ATOM 5595 N N . ASP A 1 694 ? -23.934 45.222 18.228 1.00 22.20 694 ASP A N 1
ATOM 5596 C CA . ASP A 1 694 ? -24.053 46.085 17.045 1.00 22.20 694 ASP A CA 1
ATOM 5597 C C . ASP A 1 694 ? -22.916 47.129 17.031 1.00 22.20 694 ASP A C 1
ATOM 5599 O O . ASP A 1 694 ? -22.670 47.748 18.069 1.00 22.20 694 ASP A O 1
ATOM 5603 N N . TYR A 1 695 ? -22.251 47.370 15.889 1.00 20.91 695 TYR A N 1
ATOM 5604 C CA . TYR A 1 695 ? -21.338 48.514 15.713 1.00 20.91 695 TYR A CA 1
ATOM 5605 C C . TYR A 1 695 ? -21.462 49.156 14.321 1.00 20.91 695 TYR A C 1
ATOM 5607 O O . TYR A 1 695 ? -21.488 48.489 13.290 1.00 20.91 695 TYR A O 1
ATOM 5615 N N . ARG A 1 696 ? -21.522 50.496 14.333 1.00 20.94 696 ARG A N 1
ATOM 5616 C CA . ARG A 1 696 ? -21.735 51.421 13.206 1.00 20.94 696 ARG A CA 1
ATOM 5617 C C . ARG A 1 696 ? -20.433 51.761 12.460 1.00 20.94 696 ARG A C 1
ATOM 5619 O O . ARG A 1 696 ? -19.402 51.980 13.088 1.00 20.94 696 ARG A O 1
ATOM 5626 N N . LEU A 1 697 ? -20.536 51.906 11.134 1.00 21.30 697 LEU A N 1
ATOM 5627 C CA . LEU A 1 697 ? -19.495 52.366 10.199 1.00 21.30 697 LEU A CA 1
ATOM 5628 C C . LEU A 1 697 ? -19.158 53.867 10.354 1.00 21.30 697 LEU A C 1
ATOM 5630 O O . LEU A 1 697 ? -20.064 54.696 10.440 1.00 21.30 697 LEU A O 1
ATOM 5634 N N . VAL A 1 698 ? -17.871 54.222 10.247 1.00 20.58 698 VAL A N 1
ATOM 5635 C CA . VAL A 1 698 ? -17.380 55.584 9.940 1.00 20.58 698 VAL A CA 1
ATOM 5636 C C . VAL A 1 698 ? -16.360 55.479 8.795 1.00 20.58 698 VAL A C 1
ATOM 5638 O O . VAL A 1 698 ? -15.469 54.639 8.849 1.00 20.58 698 VAL A O 1
ATOM 5641 N N . VAL A 1 699 ? -16.502 56.314 7.758 1.00 22.02 699 VAL A N 1
ATOM 5642 C CA . VAL A 1 699 ? -15.721 56.295 6.500 1.00 22.02 699 VAL A CA 1
ATOM 5643 C C . VAL A 1 699 ? -14.852 57.555 6.379 1.00 22.02 699 VAL A C 1
ATOM 5645 O O . VAL A 1 699 ? -15.347 58.644 6.657 1.00 22.02 699 VAL A O 1
ATOM 5648 N N . TRP A 1 700 ? -13.608 57.415 5.890 1.00 20.14 700 TRP A N 1
ATOM 5649 C CA . TRP A 1 700 ? -12.772 58.494 5.319 1.00 20.14 700 TRP A CA 1
ATOM 5650 C C . TRP A 1 700 ? -12.056 58.009 4.032 1.00 20.14 700 TRP A C 1
ATOM 5652 O O . TRP A 1 700 ? -11.921 56.800 3.840 1.00 20.14 700 TRP A O 1
ATOM 5662 N N . PRO A 1 701 ? -11.648 58.911 3.111 1.00 24.12 701 PRO A N 1
ATOM 5663 C CA . PRO A 1 701 ? -11.444 58.595 1.697 1.00 24.12 701 PRO A CA 1
ATOM 5664 C C . PRO A 1 701 ? -10.008 58.155 1.368 1.00 24.12 701 PRO A C 1
ATOM 5666 O O . PRO A 1 701 ? -9.046 58.771 1.818 1.00 24.12 701 PRO A O 1
ATOM 5669 N N . GLY A 1 702 ? -9.869 57.134 0.514 1.00 25.58 702 GLY A N 1
ATOM 5670 C CA . GLY A 1 702 ? -8.602 56.787 -0.156 1.00 25.58 702 GLY A CA 1
ATOM 5671 C C . GLY A 1 702 ? -8.080 55.358 0.040 1.00 25.58 702 GLY A C 1
ATOM 5672 O O . GLY A 1 702 ? -7.112 54.984 -0.613 1.00 25.58 702 GLY A O 1
ATOM 5673 N N . ARG A 1 703 ? -8.720 54.534 0.875 1.00 22.17 703 ARG A N 1
ATOM 5674 C CA . ARG A 1 703 ? -8.490 53.080 0.959 1.00 22.17 703 ARG A CA 1
ATOM 5675 C C . ARG A 1 703 ? -9.827 52.370 1.149 1.00 22.17 703 ARG A C 1
ATOM 5677 O O . ARG A 1 703 ? -10.603 52.760 2.016 1.00 22.17 703 ARG A O 1
ATOM 5684 N N . VAL A 1 704 ? -10.085 51.333 0.355 1.00 21.70 704 VAL A N 1
ATOM 5685 C CA . VAL A 1 704 ? -11.149 50.359 0.626 1.00 21.70 704 VAL A CA 1
ATOM 5686 C C . VAL A 1 704 ? -10.488 49.188 1.345 1.00 21.70 704 VAL A C 1
ATOM 5688 O O . VAL A 1 704 ? -9.680 48.480 0.758 1.00 21.70 704 VAL A O 1
ATOM 5691 N N . SER A 1 705 ? -10.803 49.011 2.625 1.00 21.75 705 SER A N 1
ATOM 5692 C CA . SER A 1 705 ? -10.527 47.783 3.371 1.00 21.75 705 SER A CA 1
ATOM 5693 C C . SER A 1 705 ? -11.875 47.184 3.752 1.00 21.75 705 SER A C 1
ATOM 5695 O O . SER A 1 705 ? -12.690 47.858 4.382 1.00 21.75 705 SER A O 1
ATOM 5697 N N . ILE A 1 706 ? -12.122 45.940 3.344 1.00 20.88 706 ILE A N 1
ATOM 5698 C CA . ILE A 1 706 ? -13.274 45.146 3.777 1.00 20.88 706 ILE A CA 1
ATOM 5699 C C . ILE A 1 706 ? -12.772 44.212 4.877 1.00 20.88 706 ILE A C 1
ATOM 5701 O O . ILE A 1 706 ? -11.795 43.498 4.684 1.00 20.88 706 ILE A O 1
ATOM 5705 N N . TYR A 1 707 ? -13.440 44.227 6.028 1.00 20.31 707 TYR A N 1
ATOM 5706 C CA . TYR A 1 707 ? -13.250 43.248 7.092 1.00 20.31 707 TYR A CA 1
ATOM 5707 C C . TYR A 1 707 ? -14.610 42.618 7.397 1.00 20.31 707 TYR A C 1
ATOM 5709 O O . TYR A 1 707 ? -15.515 43.329 7.834 1.00 20.31 707 TYR A O 1
ATOM 5717 N N . ILE A 1 708 ? -14.753 41.305 7.186 1.00 19.55 708 ILE A N 1
ATOM 5718 C CA . ILE A 1 708 ? -15.741 40.463 7.878 1.00 19.55 708 ILE A CA 1
ATOM 5719 C C . ILE A 1 708 ? -15.062 39.122 8.206 1.00 19.55 708 ILE A C 1
ATOM 5721 O O . ILE A 1 708 ? -14.542 38.475 7.299 1.00 19.55 708 ILE A O 1
ATOM 5725 N N . PRO A 1 709 ? -15.065 38.685 9.478 1.00 24.70 709 PRO A N 1
ATOM 5726 C CA . PRO A 1 709 ? -14.518 37.402 9.888 1.00 24.70 709 PRO A CA 1
ATOM 5727 C C . PRO A 1 709 ? -15.567 36.288 9.733 1.00 24.70 709 PRO A C 1
ATOM 5729 O O . PRO A 1 709 ? -16.676 36.416 10.247 1.00 24.70 709 PRO A O 1
ATOM 5732 N N . THR A 1 710 ? -15.222 35.181 9.067 1.00 21.61 710 THR A N 1
ATOM 5733 C CA . THR A 1 710 ? -15.388 33.791 9.560 1.00 21.61 710 THR A CA 1
ATOM 5734 C C . THR A 1 710 ? -14.898 32.757 8.532 1.00 21.61 710 THR A C 1
ATOM 5736 O O . THR A 1 710 ? -15.388 32.687 7.414 1.00 21.61 710 THR A O 1
ATOM 5739 N N . LYS A 1 711 ? -13.911 31.971 8.989 1.00 24.50 711 LYS A N 1
ATOM 5740 C CA . LYS A 1 711 ? -13.391 30.655 8.560 1.00 24.50 711 LYS A CA 1
ATOM 5741 C C . LYS A 1 711 ? -13.738 30.142 7.146 1.00 24.50 711 LYS A C 1
ATOM 5743 O O . LYS A 1 711 ? -14.665 29.361 6.967 1.00 24.50 711 LYS A O 1
ATOM 5748 N N . ASN A 1 712 ? -12.886 30.574 6.217 1.00 26.67 712 ASN A N 1
ATOM 5749 C CA . ASN A 1 712 ? -12.253 29.898 5.074 1.00 26.67 712 ASN A CA 1
ATOM 5750 C C . ASN A 1 712 ? -12.928 28.640 4.491 1.00 26.67 712 ASN A C 1
ATOM 5752 O O . ASN A 1 712 ? -12.748 27.541 5.010 1.00 26.67 712 ASN A O 1
ATOM 5756 N N . CYS A 1 713 ? -13.618 28.817 3.358 1.00 21.72 713 CYS A N 1
ATOM 5757 C CA . CYS A 1 713 ? -13.271 28.264 2.031 1.00 21.72 713 CYS A CA 1
ATOM 5758 C C . CYS A 1 713 ? -14.227 28.840 0.958 1.00 21.72 713 CYS A C 1
ATOM 5760 O O . CYS A 1 713 ? -15.389 29.093 1.276 1.00 21.72 713 CYS A O 1
ATOM 5762 N N . PHE A 1 714 ? -13.735 29.052 -0.278 1.00 22.28 714 PHE A N 1
ATOM 5763 C CA . PHE A 1 714 ? -14.282 28.565 -1.575 1.00 22.28 714 PHE A CA 1
ATOM 5764 C C . PHE A 1 714 ? -13.953 29.455 -2.811 1.00 22.28 714 PHE A C 1
ATOM 5766 O O . PHE A 1 714 ? -14.659 30.418 -3.092 1.00 22.28 714 PHE A O 1
ATOM 5773 N N . VAL A 1 715 ? -12.860 29.110 -3.519 1.00 21.83 715 VAL A N 1
ATOM 5774 C CA . VAL A 1 715 ? -12.708 28.550 -4.901 1.00 21.83 715 VAL A CA 1
ATOM 5775 C C . VAL A 1 715 ? -13.609 29.038 -6.072 1.00 21.83 715 VAL A C 1
ATOM 5777 O O . VAL A 1 715 ? -14.827 28.983 -5.936 1.00 21.83 715 VAL A O 1
ATOM 5780 N N . LEU A 1 716 ? -13.020 29.345 -7.264 1.00 20.75 716 LEU A N 1
ATOM 5781 C CA . LEU A 1 716 ? -13.249 28.679 -8.598 1.00 20.75 716 LEU A CA 1
ATOM 5782 C C . LEU A 1 716 ? -12.516 29.326 -9.836 1.00 20.75 716 LEU A C 1
ATOM 5784 O O . LEU A 1 716 ? -12.825 30.456 -10.192 1.00 20.75 716 LEU A O 1
ATOM 5788 N N . PHE A 1 717 ? -11.633 28.545 -10.516 1.00 19.88 717 PHE A N 1
ATOM 5789 C CA . PHE A 1 717 ? -11.459 28.196 -11.977 1.00 19.88 717 PHE A CA 1
ATOM 5790 C C . PHE A 1 717 ? -11.799 29.207 -13.133 1.00 19.88 717 PHE A C 1
ATOM 5792 O O . PHE A 1 717 ? -12.756 29.955 -13.019 1.00 19.88 717 PHE A O 1
ATOM 5799 N N . SER A 1 718 ? -11.224 29.253 -14.368 1.00 21.42 718 SER A N 1
ATOM 5800 C CA . SER A 1 718 ? -10.424 28.343 -15.240 1.00 21.42 718 SER A CA 1
ATOM 5801 C C . SER A 1 718 ? -9.924 29.023 -16.563 1.00 21.42 718 SER A C 1
ATOM 5803 O O . SER A 1 718 ? -10.559 29.942 -17.079 1.00 21.42 718 SER A O 1
ATOM 5805 N N . SER A 1 719 ? -8.905 28.408 -17.195 1.00 20.53 719 SER A N 1
ATOM 5806 C CA . SER A 1 719 ? -8.691 28.174 -18.654 1.00 20.53 719 SER A CA 1
ATOM 5807 C C . SER A 1 719 ? -7.781 29.078 -19.511 1.00 20.53 719 SER A C 1
ATOM 5809 O O . SER A 1 719 ? -7.861 30.303 -19.523 1.00 20.53 719 SER A O 1
ATOM 5811 N N . MET A 1 720 ? -6.955 28.400 -20.326 1.00 27.38 720 MET A N 1
ATOM 5812 C CA . MET A 1 720 ? -6.173 28.932 -21.450 1.00 27.38 720 MET A CA 1
ATOM 5813 C C . MET A 1 720 ? -7.049 29.249 -22.674 1.00 27.38 720 MET A C 1
ATOM 5815 O O . MET A 1 720 ? -7.835 28.401 -23.095 1.00 27.38 720 MET A O 1
ATOM 5819 N N . VAL A 1 721 ? -6.775 30.368 -23.361 1.00 22.09 721 VAL A N 1
ATOM 5820 C CA . VAL A 1 721 ? -7.050 30.536 -24.804 1.00 22.09 721 VAL A CA 1
ATOM 5821 C C . VAL A 1 721 ? -5.902 31.300 -25.481 1.00 22.09 721 VAL A C 1
ATOM 5823 O O . VAL A 1 721 ? -5.579 32.427 -25.118 1.00 22.09 721 VAL A O 1
ATOM 5826 N N . ASN A 1 722 ? -5.313 30.684 -26.510 1.00 31.22 722 ASN A N 1
ATOM 5827 C CA . ASN A 1 722 ? -4.353 31.279 -27.446 1.00 31.22 722 ASN A CA 1
ATOM 5828 C C . ASN A 1 722 ? -4.987 32.378 -28.326 1.00 31.22 722 ASN A C 1
ATOM 5830 O O . ASN A 1 722 ? -5.993 32.108 -28.983 1.00 31.22 722 ASN A O 1
ATOM 5834 N N . ARG A 1 723 ? -4.319 33.535 -28.490 1.00 22.36 723 ARG A N 1
ATOM 5835 C CA . ARG A 1 723 ? -4.143 34.238 -29.789 1.00 22.36 723 ARG A CA 1
ATOM 5836 C C . ARG A 1 723 ? -3.127 35.400 -29.697 1.00 22.36 723 ARG A C 1
ATOM 5838 O O . ARG A 1 723 ? -3.015 36.009 -28.639 1.00 22.36 723 ARG A O 1
ATOM 5845 N N . PRO A 1 724 ? -2.404 35.728 -30.789 1.00 38.53 724 PRO A N 1
ATOM 5846 C CA . PRO A 1 724 ? -1.296 36.685 -30.782 1.00 38.53 724 PRO A CA 1
ATOM 5847 C C . PRO A 1 724 ? -1.768 38.119 -31.087 1.00 38.53 724 PRO A C 1
ATOM 5849 O O . PRO A 1 724 ? -2.720 38.281 -31.856 1.00 38.53 724 PRO A O 1
ATOM 5852 N N . PRO A 1 725 ? -1.067 39.168 -30.619 1.00 26.97 725 PRO A N 1
ATOM 5853 C CA . PRO A 1 725 ? -1.131 40.478 -31.239 1.00 26.97 725 PRO A CA 1
ATOM 5854 C C . PRO A 1 725 ? 0.071 40.721 -32.157 1.00 26.97 725 PRO A C 1
ATOM 5856 O O . PRO A 1 725 ? 1.226 40.416 -31.865 1.00 26.97 725 PRO A O 1
ATOM 5859 N N . SER A 1 726 ? -0.271 41.280 -33.305 1.00 27.36 726 SER A N 1
ATOM 5860 C CA . SER A 1 726 ? 0.572 41.754 -34.386 1.00 27.36 726 SER A CA 1
ATOM 5861 C C . SER A 1 726 ? 1.349 43.035 -34.055 1.00 27.36 726 SER A C 1
ATOM 5863 O O . SER A 1 726 ? 0.972 43.808 -33.180 1.00 27.36 726 SER A O 1
ATOM 5865 N N . SER A 1 727 ? 2.334 43.291 -34.923 1.00 30.03 727 SER A N 1
ATOM 5866 C CA . SER A 1 727 ? 2.942 44.578 -35.303 1.00 30.03 727 SER A CA 1
ATOM 5867 C C . SER A 1 727 ? 3.886 45.284 -34.321 1.00 30.03 727 SER A C 1
ATOM 5869 O O . SER A 1 727 ? 3.474 45.910 -33.355 1.00 30.03 727 SER A O 1
ATOM 5871 N N . SER A 1 728 ? 5.169 45.243 -34.713 1.00 37.56 728 SER A N 1
ATOM 5872 C CA . SER A 1 728 ? 6.151 46.338 -34.725 1.00 37.56 728 SER A CA 1
ATOM 5873 C C . SER A 1 728 ? 6.195 47.262 -33.506 1.00 37.56 728 SER A C 1
ATOM 5875 O O . SER A 1 728 ? 5.381 48.171 -33.410 1.00 37.56 728 SER A O 1
ATOM 5877 N N . THR A 1 729 ? 7.226 47.140 -32.660 1.00 30.56 729 THR A N 1
ATOM 5878 C CA . THR A 1 729 ? 8.371 48.081 -32.601 1.00 30.56 729 THR A CA 1
ATOM 5879 C C . THR A 1 729 ? 9.498 47.474 -31.734 1.00 30.56 729 THR A C 1
ATOM 5881 O O . THR A 1 729 ? 9.293 47.131 -30.578 1.00 30.56 729 THR A O 1
ATOM 5884 N N . THR A 1 730 ? 10.681 47.307 -32.338 1.00 35.44 730 THR A N 1
ATOM 5885 C CA . THR A 1 730 ? 12.037 47.117 -31.762 1.00 35.44 730 THR A CA 1
ATOM 5886 C C . THR A 1 730 ? 12.254 46.183 -30.554 1.00 35.44 730 THR A C 1
ATOM 5888 O O . THR A 1 730 ? 12.329 46.620 -29.406 1.00 35.44 730 THR A O 1
ATOM 5891 N N . ALA A 1 731 ? 12.596 44.924 -30.856 1.00 36.81 731 ALA A N 1
ATOM 5892 C CA . ALA A 1 731 ? 13.153 43.918 -29.938 1.00 36.81 731 ALA A CA 1
ATOM 5893 C C . ALA A 1 731 ? 14.478 44.324 -29.242 1.00 36.81 731 ALA A C 1
ATOM 5895 O O . ALA A 1 731 ? 14.886 43.693 -28.271 1.00 36.81 731 ALA A O 1
ATOM 5896 N N . ALA A 1 732 ? 15.141 45.396 -29.687 1.00 34.72 732 ALA A N 1
ATOM 5897 C CA . ALA A 1 732 ? 16.400 45.862 -29.103 1.00 34.72 732 ALA A CA 1
ATOM 5898 C C . ALA A 1 732 ? 16.225 46.576 -27.745 1.00 34.72 732 ALA A C 1
ATOM 5900 O O . ALA A 1 732 ? 17.109 46.494 -26.897 1.00 34.72 732 ALA A O 1
ATOM 5901 N N . ALA A 1 733 ? 15.082 47.229 -27.500 1.00 33.66 733 ALA A N 1
ATOM 5902 C CA . ALA A 1 733 ? 14.831 47.921 -26.230 1.00 33.66 733 ALA A CA 1
ATOM 5903 C C . ALA A 1 733 ? 14.446 46.948 -25.099 1.00 33.66 733 ALA A C 1
ATOM 5905 O O . ALA A 1 733 ? 14.833 47.149 -23.951 1.00 33.66 733 ALA A O 1
ATOM 5906 N N . ALA A 1 734 ? 13.750 45.855 -25.433 1.00 34.94 734 ALA A N 1
ATOM 5907 C CA . ALA A 1 734 ? 13.419 44.791 -24.484 1.00 34.94 734 ALA A CA 1
ATOM 5908 C C . ALA A 1 734 ? 14.654 43.956 -24.094 1.00 34.94 734 ALA A C 1
ATOM 5910 O O . ALA A 1 734 ? 14.803 43.586 -22.933 1.00 34.94 734 ALA A O 1
ATOM 5911 N N . ALA A 1 735 ? 15.583 43.730 -25.033 1.00 34.91 735 ALA A N 1
ATOM 5912 C CA . ALA A 1 735 ? 16.832 43.014 -24.765 1.00 34.91 735 ALA A CA 1
ATOM 5913 C C . ALA A 1 735 ? 17.812 43.815 -23.882 1.00 34.91 735 ALA A C 1
ATOM 5915 O O . ALA A 1 735 ? 18.509 43.230 -23.060 1.00 34.91 735 ALA A O 1
ATOM 5916 N N . ALA A 1 736 ? 17.830 45.150 -23.993 1.00 31.12 736 ALA A N 1
ATOM 5917 C CA . ALA A 1 736 ? 18.656 46.004 -23.134 1.00 31.12 736 ALA A CA 1
ATOM 5918 C C . ALA A 1 736 ? 18.115 46.116 -21.693 1.00 31.12 736 ALA A C 1
ATOM 5920 O O . ALA A 1 736 ? 18.898 46.259 -20.759 1.00 31.12 736 ALA A O 1
ATOM 5921 N N . ALA A 1 737 ? 16.795 46.006 -21.496 1.00 33.19 737 ALA A N 1
ATOM 5922 C CA . ALA A 1 737 ? 16.183 45.988 -20.163 1.00 33.19 737 ALA A CA 1
ATOM 5923 C C . ALA A 1 737 ? 16.345 44.633 -19.442 1.00 33.19 737 ALA A C 1
ATOM 5925 O O . ALA A 1 737 ? 16.399 44.599 -18.216 1.00 33.19 737 ALA A O 1
ATOM 5926 N N . ALA A 1 738 ? 16.470 43.528 -20.188 1.00 35.06 738 ALA A N 1
ATOM 5927 C CA . ALA A 1 738 ? 16.679 42.188 -19.632 1.00 35.06 738 ALA A CA 1
ATOM 5928 C C . ALA A 1 738 ? 18.125 41.926 -19.157 1.00 35.06 738 ALA A C 1
ATOM 5930 O O . ALA A 1 738 ? 18.353 41.009 -18.378 1.00 35.06 738 ALA A O 1
ATOM 5931 N N . ALA A 1 739 ? 19.102 42.735 -19.582 1.00 35.28 739 ALA A N 1
ATOM 5932 C CA . ALA A 1 739 ? 20.519 42.537 -19.261 1.00 35.28 739 ALA A CA 1
ATOM 5933 C C . ALA A 1 739 ? 20.994 43.220 -17.956 1.00 35.28 739 ALA A C 1
ATOM 5935 O O . ALA A 1 739 ? 22.193 43.231 -17.690 1.00 35.28 739 ALA A O 1
ATOM 5936 N N . ALA A 1 740 ? 20.095 43.802 -17.147 1.00 37.50 740 ALA A N 1
ATOM 5937 C CA . ALA A 1 740 ? 20.470 44.550 -15.935 1.00 37.50 740 ALA A CA 1
ATOM 5938 C C . ALA A 1 740 ? 19.597 44.280 -14.690 1.00 37.50 740 ALA A C 1
ATOM 5940 O O . ALA A 1 740 ? 19.697 45.020 -13.712 1.00 37.50 740 ALA A O 1
ATOM 5941 N N . ALA A 1 741 ? 18.734 43.261 -14.699 1.00 46.16 741 ALA A N 1
ATOM 5942 C CA . ALA A 1 741 ? 17.886 42.940 -13.551 1.00 46.16 741 ALA A CA 1
ATOM 5943 C C . ALA A 1 741 ? 18.361 41.647 -12.872 1.00 46.16 741 ALA A C 1
ATOM 5945 O O . ALA A 1 741 ? 18.021 40.555 -13.314 1.00 46.16 741 ALA A O 1
ATOM 5946 N N . GLU A 1 742 ? 19.144 41.774 -11.799 1.00 59.97 742 GLU A N 1
ATOM 5947 C CA . GLU A 1 742 ? 19.371 40.669 -10.859 1.00 59.97 742 GLU A CA 1
ATOM 5948 C C . GLU A 1 742 ? 18.050 40.343 -10.142 1.00 59.97 742 GLU A C 1
ATOM 5950 O O . GLU A 1 742 ? 17.364 41.251 -9.655 1.00 59.97 742 GLU A O 1
ATOM 5955 N N . ALA A 1 743 ? 17.672 39.059 -10.086 1.00 67.25 743 ALA A N 1
ATOM 5956 C CA . ALA A 1 743 ? 16.517 38.625 -9.302 1.00 67.25 743 ALA A CA 1
ATOM 5957 C C . ALA A 1 743 ? 16.728 38.963 -7.820 1.00 67.25 743 ALA A C 1
ATOM 5959 O O . ALA A 1 743 ? 17.820 38.796 -7.273 1.00 67.25 743 ALA A O 1
ATOM 5960 N N . ARG A 1 744 ? 15.673 39.454 -7.168 1.00 78.94 744 ARG A N 1
ATOM 5961 C CA . ARG A 1 744 ? 15.729 39.978 -5.801 1.00 78.94 744 ARG A CA 1
ATOM 5962 C C . ARG A 1 744 ? 15.270 38.939 -4.786 1.00 78.94 744 ARG A C 1
ATOM 5964 O O . ARG A 1 744 ? 14.190 38.373 -4.928 1.00 78.94 744 ARG A O 1
ATOM 5971 N N . LEU A 1 745 ? 16.054 38.752 -3.728 1.00 76.56 745 LEU A N 1
ATOM 5972 C CA . LEU A 1 745 ? 15.632 37.967 -2.571 1.00 76.56 745 LEU A CA 1
ATOM 5973 C C . LEU A 1 745 ? 14.471 38.691 -1.869 1.00 76.56 745 LEU A C 1
ATOM 5975 O O . LEU A 1 745 ? 14.611 39.842 -1.451 1.00 76.56 745 LEU A O 1
ATOM 5979 N N . ALA A 1 746 ? 13.320 38.030 -1.796 1.00 74.81 746 ALA A N 1
ATOM 5980 C CA . ALA A 1 746 ? 12.078 38.553 -1.241 1.00 74.81 746 ALA A CA 1
ATOM 5981 C C . ALA A 1 746 ? 11.910 38.180 0.237 1.00 74.81 746 ALA A C 1
ATOM 5983 O O . ALA A 1 746 ? 11.523 39.038 1.027 1.00 74.81 746 ALA A O 1
ATOM 5984 N N . THR A 1 747 ? 12.266 36.944 0.607 1.00 78.56 747 THR A N 1
ATOM 5985 C CA . THR A 1 747 ? 12.084 36.425 1.971 1.00 78.56 747 THR A CA 1
ATOM 5986 C C . THR A 1 747 ? 13.165 35.408 2.344 1.00 78.56 747 THR A C 1
ATOM 5988 O O . THR A 1 747 ? 13.588 34.594 1.518 1.00 78.56 747 THR A O 1
ATOM 5991 N N . VAL A 1 748 ? 13.580 35.446 3.610 1.00 77.31 748 VAL A N 1
ATOM 5992 C CA . VAL A 1 748 ? 14.382 34.439 4.309 1.00 77.31 748 VAL A CA 1
ATOM 5993 C C . VAL A 1 748 ? 13.553 33.876 5.458 1.00 77.31 748 VAL A C 1
ATOM 5995 O O . VAL A 1 748 ? 13.414 34.512 6.504 1.00 77.31 748 VAL A O 1
ATOM 5998 N N . GLY A 1 749 ? 12.990 32.694 5.242 1.00 78.88 749 GLY A N 1
ATOM 5999 C CA . GLY A 1 749 ? 12.217 31.955 6.227 1.00 78.88 749 GLY A CA 1
ATOM 6000 C C . GLY A 1 749 ? 13.104 31.125 7.151 1.00 78.88 749 GLY A C 1
ATOM 6001 O O . GLY A 1 749 ? 14.075 30.495 6.719 1.00 78.88 749 GLY A O 1
ATOM 6002 N N . PHE A 1 750 ? 12.762 31.134 8.435 1.00 76.25 750 PHE A N 1
ATOM 6003 C CA . PHE A 1 750 ? 13.254 30.178 9.415 1.00 76.25 750 PHE A CA 1
ATOM 6004 C C . PHE A 1 750 ? 12.064 29.448 10.048 1.00 76.25 750 PHE A C 1
ATOM 6006 O O . PHE A 1 750 ? 11.395 29.975 10.944 1.00 76.25 750 PHE A O 1
ATOM 6013 N N . CYS A 1 751 ? 11.794 28.239 9.571 1.00 73.06 751 CYS A N 1
ATOM 6014 C CA . CYS A 1 751 ? 10.752 27.350 10.070 1.00 73.06 751 CYS A CA 1
ATOM 6015 C C . CYS A 1 751 ? 11.256 26.451 11.205 1.00 73.06 751 CYS A C 1
ATOM 6017 O O . CYS A 1 751 ? 12.447 26.171 11.326 1.00 73.06 751 CYS A O 1
ATOM 6019 N N . GLY A 1 752 ? 10.342 25.988 12.059 1.00 63.72 752 GLY A N 1
ATOM 6020 C CA . GLY A 1 752 ? 10.681 25.106 13.180 1.00 63.72 752 GLY A CA 1
ATOM 6021 C C . GLY A 1 752 ? 11.006 25.831 14.487 1.00 63.72 752 GLY A C 1
ATOM 6022 O O . GLY A 1 752 ? 11.560 25.210 15.394 1.00 63.72 752 GLY A O 1
ATOM 6023 N N . ALA A 1 753 ? 10.677 27.124 14.601 1.00 64.12 753 ALA A N 1
ATOM 6024 C CA . ALA A 1 753 ? 10.819 27.854 15.855 1.00 64.12 753 ALA A CA 1
ATOM 6025 C C . ALA A 1 753 ? 9.856 27.276 16.910 1.00 64.12 753 ALA A C 1
ATOM 6027 O O . ALA A 1 753 ? 8.642 27.182 16.687 1.00 64.12 753 ALA A O 1
ATOM 6028 N N . ASP A 1 754 ? 10.404 26.889 18.058 1.00 69.75 754 ASP A N 1
ATOM 6029 C CA . ASP A 1 754 ? 9.685 26.283 19.179 1.00 69.75 754 ASP A CA 1
ATOM 6030 C C . ASP A 1 754 ? 9.896 27.091 20.477 1.00 69.75 754 ASP A C 1
ATOM 6032 O O . ASP A 1 754 ? 10.339 28.245 20.461 1.00 69.75 754 ASP A O 1
ATOM 6036 N N . ASP A 1 755 ? 9.507 26.522 21.618 1.00 67.44 755 ASP A N 1
ATOM 6037 C CA . ASP A 1 755 ? 9.608 27.158 22.930 1.00 67.44 755 ASP A CA 1
ATOM 6038 C C . ASP A 1 755 ? 11.047 27.269 23.466 1.00 67.44 755 ASP A C 1
ATOM 6040 O O . ASP A 1 755 ? 11.254 27.894 24.511 1.00 67.44 755 ASP A O 1
ATOM 6044 N N . SER A 1 756 ? 12.054 26.766 22.739 1.00 66.69 756 SER A N 1
ATOM 6045 C CA . SER A 1 756 ? 13.465 26.941 23.091 1.00 66.69 756 SER A CA 1
ATOM 6046 C C . SER A 1 756 ? 13.983 28.365 22.849 1.00 66.69 756 SER A C 1
ATOM 6048 O O . SER A 1 756 ? 15.067 28.704 23.333 1.00 66.69 756 SER A O 1
ATOM 6050 N N . VAL A 1 757 ? 13.247 29.222 22.123 1.00 62.50 757 VAL A N 1
ATOM 6051 C CA . VAL A 1 757 ? 13.676 30.593 21.791 1.00 62.50 757 VAL A CA 1
ATOM 6052 C C . VAL A 1 757 ? 12.668 31.649 22.232 1.00 62.50 757 VAL A C 1
ATOM 6054 O O . VAL A 1 757 ? 11.458 31.521 22.081 1.00 62.50 757 VAL A O 1
ATOM 6057 N N . ASN A 1 758 ? 13.183 32.757 22.770 1.00 69.94 758 ASN A N 1
ATOM 6058 C CA . ASN A 1 758 ? 12.366 33.876 23.225 1.00 69.94 758 ASN A CA 1
ATOM 6059 C C . ASN A 1 758 ? 11.695 34.600 22.034 1.00 69.94 758 ASN A C 1
ATOM 6061 O O . ASN A 1 758 ? 12.405 35.217 21.233 1.00 69.94 758 ASN A O 1
ATOM 6065 N N . PRO A 1 759 ? 10.350 34.667 21.955 1.00 61.97 759 PRO A N 1
ATOM 6066 C CA . PRO A 1 759 ? 9.646 35.335 20.854 1.00 61.97 759 PRO A CA 1
ATOM 6067 C C . PRO A 1 759 ? 9.982 36.826 20.698 1.00 61.97 759 PRO A C 1
ATOM 6069 O O . PRO A 1 759 ? 9.882 37.382 19.604 1.00 61.97 759 PRO A O 1
ATOM 6072 N N . ARG A 1 760 ? 10.421 37.500 21.775 1.00 61.59 760 ARG A N 1
ATOM 6073 C CA . ARG A 1 760 ? 10.889 38.895 21.697 1.00 61.59 760 ARG A CA 1
ATOM 6074 C C . ARG A 1 760 ? 12.185 39.019 20.904 1.00 61.59 760 ARG A C 1
ATOM 6076 O O . ARG A 1 760 ? 12.353 40.014 20.209 1.00 61.59 760 ARG A O 1
ATOM 6083 N N . LEU A 1 761 ? 13.071 38.027 20.992 1.00 62.97 761 LEU A N 1
ATOM 6084 C CA . LEU A 1 761 ? 14.326 38.005 20.244 1.00 62.97 761 LEU A CA 1
ATOM 6085 C C . LEU A 1 761 ? 14.056 37.816 18.746 1.00 62.97 761 LEU A C 1
ATOM 6087 O O . LEU A 1 761 ? 14.588 38.566 17.936 1.00 62.97 761 LEU A O 1
ATOM 6091 N N . LEU A 1 762 ? 13.144 36.906 18.395 1.00 70.00 762 LEU A N 1
ATOM 6092 C CA . LEU A 1 762 ? 12.689 36.700 17.014 1.00 70.00 762 LEU A CA 1
ATOM 6093 C C . LEU A 1 762 ? 12.092 37.982 16.425 1.00 70.00 762 LEU A C 1
ATOM 6095 O O . LEU A 1 762 ? 12.449 38.403 15.324 1.00 70.00 762 LEU A O 1
ATOM 6099 N N . LYS A 1 763 ? 11.252 38.674 17.208 1.00 67.31 763 LYS A N 1
ATOM 6100 C CA . LYS A 1 763 ? 10.695 39.968 16.803 1.00 67.31 763 LYS A CA 1
ATOM 6101 C C . LYS A 1 763 ? 11.785 41.019 16.590 1.00 67.31 763 LYS A C 1
ATOM 6103 O O . LYS A 1 763 ? 11.755 41.719 15.584 1.00 67.31 763 LYS A O 1
ATOM 6108 N N . MET A 1 764 ? 12.751 41.118 17.503 1.00 68.56 764 MET A N 1
ATOM 6109 C CA . MET A 1 764 ? 13.872 42.049 17.360 1.00 68.56 764 MET A CA 1
ATOM 6110 C C . MET A 1 764 ? 14.689 41.775 16.093 1.00 68.56 764 MET A C 1
ATOM 6112 O O . MET A 1 764 ? 15.142 42.723 15.457 1.00 68.56 764 MET A O 1
ATOM 6116 N N . ILE A 1 765 ? 14.870 40.512 15.705 1.00 71.06 765 ILE A N 1
ATOM 6117 C CA . ILE A 1 765 ? 15.574 40.154 14.469 1.00 71.06 765 ILE A CA 1
ATOM 6118 C C . ILE A 1 765 ? 14.770 40.594 13.248 1.00 71.06 765 ILE A C 1
ATOM 6120 O O . ILE A 1 765 ? 15.320 41.305 12.416 1.00 71.06 765 ILE A O 1
ATOM 6124 N N . SER A 1 766 ? 13.478 40.270 13.162 1.00 73.56 766 SER A N 1
ATOM 6125 C CA . SER A 1 766 ? 12.637 40.695 12.030 1.00 73.56 766 SER A CA 1
ATOM 6126 C C . SER A 1 766 ? 12.464 42.214 11.944 1.00 73.56 766 SER A C 1
ATOM 6128 O O . SER A 1 766 ? 12.309 42.753 10.851 1.00 73.56 766 SER A O 1
ATOM 6130 N N . ASP A 1 767 ? 12.499 42.927 13.075 1.00 72.81 767 ASP A N 1
ATOM 6131 C CA . ASP A 1 767 ? 12.467 44.393 13.099 1.00 72.81 767 ASP A CA 1
ATOM 6132 C C . ASP A 1 767 ? 13.766 44.997 12.516 1.00 72.81 767 ASP A C 1
ATOM 6134 O O . ASP A 1 767 ? 13.715 46.050 11.881 1.00 72.81 767 ASP A O 1
ATOM 6138 N N . ASN A 1 768 ? 14.913 44.323 12.685 1.00 73.81 768 ASN A N 1
ATOM 6139 C CA . ASN A 1 768 ? 16.211 44.739 12.135 1.00 73.81 768 ASN A CA 1
ATOM 6140 C C . ASN A 1 768 ? 16.457 44.230 10.702 1.00 73.81 768 ASN A C 1
ATOM 6142 O O . ASN A 1 768 ? 17.106 44.914 9.915 1.00 73.81 768 ASN A O 1
ATOM 6146 N N . TYR A 1 769 ? 15.919 43.065 10.345 1.00 77.38 769 TYR A N 1
ATOM 6147 C CA . TYR A 1 769 ? 16.062 42.425 9.039 1.00 77.38 769 TYR A CA 1
ATOM 6148 C C . TYR A 1 769 ? 14.673 42.211 8.419 1.00 77.38 769 TYR A C 1
ATOM 6150 O O . TYR A 1 769 ? 14.050 41.177 8.648 1.00 77.38 769 TYR A O 1
ATOM 6158 N N . PRO A 1 770 ? 14.164 43.172 7.624 1.00 74.06 770 PRO A N 1
ATOM 6159 C CA . PRO A 1 770 ? 12.780 43.153 7.143 1.00 74.06 770 PRO A CA 1
ATOM 6160 C C . PRO A 1 770 ? 12.410 41.977 6.232 1.00 74.06 770 PRO A C 1
ATOM 6162 O O . PRO A 1 770 ? 11.225 41.724 6.060 1.00 74.06 770 PRO A O 1
ATOM 6165 N N . LEU A 1 771 ? 13.403 41.293 5.653 1.00 74.44 771 LEU A N 1
ATOM 6166 C CA . LEU A 1 771 ? 13.215 40.113 4.800 1.00 74.44 771 LEU A CA 1
ATOM 6167 C C . LEU A 1 771 ? 13.157 38.803 5.608 1.00 74.44 771 LEU A C 1
ATOM 6169 O O . LEU A 1 771 ? 13.000 37.749 5.008 1.00 74.44 771 LEU A O 1
ATOM 6173 N N . VAL A 1 772 ? 13.339 38.842 6.935 1.00 76.75 772 VAL A N 1
ATOM 6174 C CA . VAL A 1 772 ? 13.377 37.646 7.793 1.00 76.75 772 VAL A CA 1
ATOM 6175 C C . VAL A 1 772 ? 12.006 37.349 8.396 1.00 76.75 772 VAL A C 1
ATOM 6177 O O . VAL A 1 772 ? 11.446 38.175 9.131 1.00 76.75 772 VAL A O 1
ATOM 6180 N N . GLU A 1 773 ? 11.524 36.132 8.152 1.00 77.25 773 GLU A N 1
ATOM 6181 C CA . GLU A 1 773 ? 10.241 35.608 8.629 1.00 77.25 773 GLU A CA 1
ATOM 6182 C C . GLU A 1 773 ? 10.424 34.308 9.428 1.00 77.25 773 GLU A C 1
ATOM 6184 O O . GLU A 1 773 ? 11.390 33.571 9.228 1.00 77.25 773 GLU A O 1
ATOM 6189 N N . TRP A 1 774 ? 9.495 34.032 10.351 1.00 68.75 774 TRP A N 1
ATOM 6190 C CA . TRP A 1 774 ? 9.565 32.880 11.258 1.00 68.75 774 TRP A CA 1
ATOM 6191 C C . TRP A 1 774 ? 8.344 31.968 11.115 1.00 68.75 774 TRP A C 1
ATOM 6193 O O . TRP A 1 774 ? 7.202 32.427 11.232 1.00 68.75 774 TRP A O 1
ATOM 6203 N N . GLY A 1 775 ? 8.594 30.668 10.944 1.00 59.12 775 GLY A N 1
ATOM 6204 C CA . GLY A 1 775 ? 7.588 29.607 10.975 1.00 59.12 775 GLY A CA 1
ATOM 6205 C C . GLY A 1 775 ? 7.590 28.879 12.321 1.00 59.12 775 GLY A C 1
ATOM 6206 O O . GLY A 1 775 ? 8.598 28.285 12.706 1.00 59.12 775 GLY A O 1
ATOM 6207 N N . GLY A 1 776 ? 6.476 28.925 13.055 1.00 51.34 776 GLY A N 1
ATOM 6208 C CA . GLY A 1 776 ? 6.365 28.305 14.383 1.00 51.34 776 GLY A CA 1
ATOM 6209 C C . GLY A 1 776 ? 5.781 26.890 14.350 1.00 51.34 776 GLY A C 1
ATOM 6210 O O . GLY A 1 776 ? 4.764 26.662 13.696 1.00 51.34 776 GLY A O 1
ATOM 6211 N N . THR A 1 777 ? 6.353 25.955 15.116 1.00 43.59 777 THR A N 1
ATOM 6212 C CA . THR A 1 777 ? 5.687 24.673 15.417 1.00 43.59 777 THR A CA 1
ATOM 6213 C C . THR A 1 777 ? 4.720 24.880 16.576 1.00 43.59 777 THR A C 1
ATOM 6215 O O . THR A 1 777 ? 5.117 25.311 17.656 1.00 43.59 777 THR A O 1
ATOM 6218 N N . GLY A 1 778 ? 3.430 24.624 16.363 1.00 39.09 778 GLY A N 1
ATOM 6219 C CA . GLY A 1 778 ? 2.385 24.866 17.357 1.00 39.09 778 GLY A CA 1
ATOM 6220 C C . GLY A 1 778 ? 2.541 24.039 18.640 1.00 39.09 778 GLY A C 1
ATOM 6221 O O . GLY A 1 778 ? 1.905 23.001 18.793 1.00 39.09 778 GLY A O 1
ATOM 6222 N N . ARG A 1 779 ? 3.304 24.549 19.611 1.00 29.77 779 ARG A N 1
ATOM 6223 C CA . ARG A 1 779 ? 3.117 24.291 21.044 1.00 29.77 779 ARG A CA 1
ATOM 6224 C C . ARG A 1 779 ? 2.834 25.622 21.733 1.00 29.77 779 ARG A C 1
ATOM 6226 O O . ARG A 1 779 ? 3.547 26.606 21.562 1.00 29.77 779 ARG A O 1
ATOM 6233 N N . SER A 1 780 ? 1.729 25.682 22.467 1.00 31.72 780 SER A N 1
ATOM 6234 C CA . SER A 1 780 ? 1.313 26.874 23.204 1.00 31.72 780 SER A CA 1
ATOM 6235 C C . SER A 1 780 ? 2.322 27.206 24.306 1.00 31.72 780 SER A C 1
ATOM 6237 O O . SER A 1 780 ? 2.487 26.418 25.236 1.00 31.72 780 SER A O 1
ATOM 6239 N N . VAL A 1 781 ? 2.943 28.385 24.237 1.00 29.02 781 VAL A N 1
ATOM 6240 C CA . VAL A 1 781 ? 3.799 28.906 25.311 1.00 29.02 781 VAL A CA 1
ATOM 6241 C C . VAL A 1 781 ? 2.919 29.288 26.512 1.00 29.02 781 VAL A C 1
ATOM 6243 O O . VAL A 1 781 ? 1.943 30.029 26.336 1.00 29.02 781 VAL A O 1
ATOM 6246 N N . PRO A 1 782 ? 3.238 28.865 27.748 1.00 29.55 782 PRO A N 1
ATOM 6247 C CA . PRO A 1 782 ? 2.591 29.397 28.938 1.00 29.55 782 PRO A CA 1
ATOM 6248 C C . PRO A 1 782 ? 2.936 30.890 29.088 1.00 29.55 782 PRO A C 1
ATOM 6250 O O . PRO A 1 782 ? 4.037 31.253 29.491 1.00 29.55 782 PRO A O 1
ATOM 6253 N N . GLY A 1 783 ? 1.991 31.777 28.763 1.00 36.62 783 GLY A N 1
ATOM 6254 C CA . GLY A 1 783 ? 2.043 33.193 29.155 1.00 36.62 783 GLY A CA 1
ATOM 6255 C C . GLY A 1 783 ? 2.589 34.210 28.142 1.00 36.62 783 GLY A C 1
ATOM 6256 O O . GLY A 1 783 ? 2.766 35.368 28.517 1.00 36.62 783 GLY A O 1
ATOM 6257 N N . GLY A 1 784 ? 2.798 33.853 26.872 1.00 33.62 784 GLY A N 1
ATOM 6258 C CA . GLY A 1 784 ? 3.170 34.813 25.824 1.00 33.62 784 GLY A CA 1
ATOM 6259 C C . GLY A 1 784 ? 2.413 34.564 24.524 1.00 33.62 784 GLY A C 1
ATOM 6260 O O . GLY A 1 784 ? 2.608 33.536 23.889 1.00 33.62 784 GLY A O 1
ATOM 6261 N N . LEU A 1 785 ? 1.552 35.500 24.117 1.00 40.47 785 LEU A N 1
ATOM 6262 C CA . LEU A 1 785 ? 1.011 35.529 22.755 1.00 40.47 785 LEU A CA 1
ATOM 6263 C C . LEU A 1 785 ? 2.173 35.756 21.775 1.00 40.47 785 LEU A C 1
ATOM 6265 O O . LEU A 1 785 ? 2.919 36.726 21.933 1.00 40.47 785 LEU A O 1
ATOM 6269 N N . TRP A 1 786 ? 2.315 34.887 20.771 1.00 39.53 786 TRP A N 1
ATOM 6270 C CA . TRP A 1 786 ? 3.138 35.177 19.595 1.00 39.53 786 TRP A CA 1
ATOM 6271 C C . TRP A 1 786 ? 2.660 36.502 18.968 1.00 39.53 786 TRP A C 1
ATOM 6273 O O . TRP A 1 786 ? 1.446 36.734 18.919 1.00 39.53 786 TRP A O 1
ATOM 6283 N N . PRO A 1 787 ? 3.559 37.405 18.534 1.00 39.53 787 PRO A N 1
ATOM 6284 C CA . PRO A 1 787 ? 3.149 38.652 17.895 1.00 39.53 787 PRO A CA 1
ATOM 6285 C C . PRO A 1 787 ? 2.279 38.354 16.666 1.00 39.53 787 PRO A C 1
ATOM 6287 O O . PRO A 1 787 ? 2.696 37.605 15.793 1.00 39.53 787 PRO A O 1
ATOM 6290 N N . THR A 1 788 ? 1.087 38.948 16.572 1.00 42.75 788 THR A N 1
ATOM 6291 C CA . THR A 1 788 ? 0.145 38.758 15.446 1.00 42.75 788 THR A CA 1
ATOM 6292 C C . THR A 1 788 ? 0.544 39.559 14.198 1.00 42.75 788 THR A C 1
ATOM 6294 O O . THR A 1 788 ? -0.312 40.099 13.500 1.00 42.75 788 THR A O 1
ATOM 6297 N N . ASP A 1 789 ? 1.845 39.731 13.979 1.00 39.81 789 ASP A N 1
ATOM 6298 C CA . ASP A 1 789 ? 2.411 40.478 12.857 1.00 39.81 789 ASP A CA 1
ATOM 6299 C C . ASP A 1 789 ? 2.613 39.517 11.676 1.00 39.81 789 ASP A C 1
ATOM 6301 O O . ASP A 1 789 ? 2.946 38.354 11.895 1.00 39.81 789 ASP A O 1
ATOM 6305 N N . GLY A 1 790 ? 2.458 39.981 10.432 1.00 40.78 790 GLY A N 1
ATOM 6306 C CA . GLY A 1 790 ? 2.485 39.127 9.226 1.00 40.78 790 GLY A CA 1
ATOM 6307 C C . GLY A 1 790 ? 3.809 38.394 8.948 1.00 40.78 790 GLY A C 1
ATOM 6308 O O . GLY A 1 790 ? 3.903 37.687 7.959 1.00 40.78 790 GLY A O 1
ATOM 6309 N N . ARG A 1 791 ? 4.814 38.562 9.817 1.00 40.62 791 ARG A N 1
ATOM 6310 C CA . ARG A 1 791 ? 6.149 37.935 9.763 1.00 40.62 791 ARG A CA 1
ATOM 6311 C C . ARG A 1 791 ? 6.269 36.678 10.639 1.00 40.62 791 ARG A C 1
ATOM 6313 O O . ARG A 1 791 ? 7.339 36.079 10.700 1.00 40.62 791 ARG A O 1
ATOM 6320 N N . PHE A 1 792 ? 5.203 36.327 11.365 1.00 35.91 792 PHE A N 1
ATOM 6321 C CA . PHE A 1 792 ? 5.094 35.128 12.198 1.00 35.91 792 PHE A CA 1
ATOM 6322 C C . PHE A 1 792 ? 3.944 34.270 11.672 1.00 35.91 792 PHE A C 1
ATOM 6324 O O . PHE A 1 792 ? 2.774 34.583 11.903 1.00 35.91 792 PHE A O 1
ATOM 6331 N N . VAL A 1 793 ? 4.274 33.198 10.953 1.00 43.94 793 VAL A N 1
ATOM 6332 C CA . VAL A 1 793 ? 3.287 32.333 10.295 1.00 43.94 793 VAL A CA 1
ATOM 6333 C C . VAL A 1 793 ? 3.224 30.997 11.036 1.00 43.94 793 VAL A C 1
ATOM 6335 O O . VAL A 1 793 ? 4.241 30.371 11.332 1.00 43.94 793 VAL A O 1
ATOM 6338 N N . CYS A 1 794 ? 2.014 30.565 11.392 1.00 31.05 794 CYS A N 1
ATOM 6339 C CA . CYS A 1 794 ? 1.780 29.239 11.960 1.00 31.05 794 CYS A CA 1
ATOM 6340 C C . CYS A 1 794 ? 1.670 28.262 10.785 1.00 31.05 794 CYS A C 1
ATOM 6342 O O . CYS A 1 794 ? 0.829 28.483 9.913 1.00 31.05 794 CYS A O 1
ATOM 6344 N N . SER A 1 795 ? 2.498 27.218 10.729 1.00 30.36 795 SER A N 1
ATOM 6345 C CA . SER A 1 795 ? 2.529 26.270 9.607 1.00 30.36 795 SER A CA 1
ATOM 6346 C C . SER A 1 795 ? 1.267 25.395 9.571 1.00 30.36 795 SER A C 1
ATOM 6348 O O . SER A 1 795 ? 1.236 24.256 10.025 1.00 30.36 795 SER A O 1
ATOM 6350 N N . SER A 1 796 ? 0.173 25.955 9.053 1.00 29.53 796 SER A N 1
ATOM 6351 C CA . SER A 1 796 ? -1.016 25.212 8.625 1.00 29.53 796 SER A CA 1
ATOM 6352 C C . SER A 1 796 ? -1.878 26.046 7.672 1.00 29.53 796 SER A C 1
ATOM 6354 O O . SER A 1 796 ? -2.963 26.486 8.035 1.00 29.53 796 SER A O 1
ATOM 6356 N N . SER A 1 797 ? -1.395 26.259 6.449 1.00 27.42 797 SER A N 1
ATOM 6357 C CA . SER A 1 797 ? -2.235 26.668 5.313 1.00 27.42 797 SER A CA 1
ATOM 6358 C C . SER A 1 797 ? -1.441 26.624 4.008 1.00 27.42 797 SER A C 1
ATOM 6360 O O . SER A 1 797 ? -0.525 27.420 3.830 1.00 27.42 797 SER A O 1
ATOM 6362 N N . ASN A 1 798 ? -1.836 25.729 3.100 1.00 27.55 798 ASN A N 1
ATOM 6363 C CA . ASN A 1 798 ? -1.651 25.883 1.656 1.00 27.55 798 ASN A CA 1
ATOM 6364 C C . ASN A 1 798 ? -2.931 26.548 1.124 1.00 27.55 798 ASN A C 1
ATOM 6366 O O . ASN A 1 798 ? -3.791 25.859 0.583 1.00 27.55 798 ASN A O 1
ATOM 6370 N N . ASP A 1 799 ? -3.089 27.851 1.353 1.00 29.89 799 ASP A N 1
ATOM 6371 C CA . ASP A 1 799 ? -4.159 28.643 0.737 1.00 29.89 799 ASP A CA 1
ATOM 6372 C C . ASP A 1 799 ? -3.502 29.611 -0.265 1.00 29.89 799 ASP A C 1
ATOM 6374 O O . ASP A 1 799 ? -2.895 30.603 0.139 1.00 29.89 799 ASP A O 1
ATOM 6378 N N . ASP A 1 800 ? -3.615 29.310 -1.561 1.00 27.88 800 ASP A N 1
ATOM 6379 C CA . ASP A 1 800 ? -3.364 30.243 -2.669 1.00 27.88 800 ASP A CA 1
ATOM 6380 C C . ASP A 1 800 ? -4.670 30.988 -3.011 1.00 27.88 800 ASP A C 1
ATOM 6382 O O . ASP A 1 800 ? -5.675 30.341 -3.305 1.00 27.88 800 ASP A O 1
ATOM 6386 N N . ASP A 1 801 ? -4.659 32.329 -2.966 1.00 30.73 801 ASP A N 1
ATOM 6387 C CA . ASP A 1 801 ? -5.221 33.229 -4.002 1.00 30.73 801 ASP A CA 1
ATOM 6388 C C . ASP A 1 801 ? -5.159 34.718 -3.570 1.00 30.73 801 ASP A C 1
ATOM 6390 O O . ASP A 1 801 ? -5.924 35.166 -2.718 1.00 30.73 801 ASP A O 1
ATOM 6394 N N . ASP A 1 802 ? -4.280 35.507 -4.206 1.00 30.42 802 ASP A N 1
ATOM 6395 C CA . ASP A 1 802 ? -4.625 36.774 -4.890 1.00 30.42 802 ASP A CA 1
ATOM 6396 C C . ASP A 1 802 ? -3.442 37.202 -5.781 1.00 30.42 802 ASP A C 1
ATOM 6398 O O . ASP A 1 802 ? -2.491 37.864 -5.357 1.00 30.42 802 ASP A O 1
ATOM 6402 N N . ALA A 1 803 ? -3.486 36.795 -7.050 1.00 32.19 803 ALA A N 1
ATOM 6403 C CA . ALA A 1 803 ? -2.584 37.289 -8.076 1.00 32.19 803 ALA A CA 1
ATOM 6404 C C . ALA A 1 803 ? -3.145 38.580 -8.687 1.00 32.19 803 ALA A C 1
ATOM 6406 O O . ALA A 1 803 ? -3.966 38.550 -9.603 1.00 32.19 803 ALA A O 1
ATOM 6407 N N . THR A 1 804 ? -2.606 39.727 -8.272 1.00 28.34 804 THR A N 1
ATOM 6408 C CA . THR A 1 804 ? -2.632 40.950 -9.092 1.00 28.34 804 THR A CA 1
ATOM 6409 C C . THR A 1 804 ? -1.273 41.640 -9.174 1.00 28.34 804 THR A C 1
ATOM 6411 O O . THR A 1 804 ? -1.182 42.859 -9.112 1.00 28.34 804 THR A O 1
ATOM 6414 N N . THR A 1 805 ? -0.198 40.895 -9.440 1.00 28.72 805 THR A N 1
ATOM 6415 C CA . THR A 1 805 ? 0.968 41.473 -10.128 1.00 28.72 805 THR A CA 1
ATOM 6416 C C . THR A 1 805 ? 1.593 40.454 -11.068 1.00 28.72 805 THR A C 1
ATOM 6418 O O . THR A 1 805 ? 2.033 39.390 -10.662 1.00 28.72 805 THR A O 1
ATOM 6421 N N . THR A 1 806 ? 1.651 40.795 -12.348 1.00 33.16 806 THR A N 1
ATOM 6422 C CA . THR A 1 806 ? 2.444 40.113 -13.373 1.00 33.16 806 THR A CA 1
ATOM 6423 C C . THR A 1 806 ? 3.910 39.983 -12.929 1.00 33.16 806 THR A C 1
ATOM 6425 O O . THR A 1 806 ? 4.620 40.982 -13.063 1.00 33.16 806 THR A O 1
ATOM 6428 N N . ARG A 1 807 ? 4.344 38.827 -12.392 1.00 36.34 807 ARG A N 1
ATOM 6429 C CA . ARG A 1 807 ? 5.741 38.315 -12.322 1.00 36.34 807 ARG A CA 1
ATOM 6430 C C . ARG A 1 807 ? 5.818 37.000 -11.512 1.00 36.34 807 ARG A C 1
ATOM 6432 O O . ARG A 1 807 ? 5.124 36.865 -10.516 1.00 36.34 807 ARG A O 1
ATOM 6439 N N . SER A 1 808 ? 6.623 36.037 -11.963 1.00 41.88 808 SER A N 1
ATOM 6440 C CA . SER A 1 808 ? 6.789 34.696 -11.367 1.00 41.88 808 SER A CA 1
ATOM 6441 C C . SER A 1 808 ? 7.676 34.738 -10.105 1.00 41.88 808 SER A C 1
ATOM 6443 O O . SER A 1 808 ? 8.774 35.287 -10.182 1.00 41.88 808 SER A O 1
ATOM 6445 N N . GLU A 1 809 ? 7.260 34.145 -8.978 1.00 53.16 809 GLU A N 1
ATOM 6446 C CA . GLU A 1 809 ? 8.101 33.975 -7.771 1.00 53.16 809 GLU A CA 1
ATOM 6447 C C . GLU A 1 809 ? 8.611 32.525 -7.650 1.00 53.16 809 GLU A C 1
ATOM 6449 O O . GLU A 1 809 ? 7.853 31.577 -7.849 1.00 53.16 809 GLU A O 1
ATOM 6454 N N . VAL A 1 810 ? 9.904 32.339 -7.349 1.00 56.91 810 VAL A N 1
ATOM 6455 C CA . VAL A 1 810 ? 10.559 31.019 -7.194 1.00 56.91 810 VAL A CA 1
ATOM 6456 C C . VAL A 1 810 ? 10.992 30.808 -5.740 1.00 56.91 810 VAL A C 1
ATOM 6458 O O . VAL A 1 810 ? 11.538 31.718 -5.129 1.00 56.91 810 VAL A O 1
ATOM 6461 N N . GLY A 1 811 ? 10.774 29.619 -5.175 1.00 58.84 811 GLY A N 1
ATOM 6462 C CA . GLY A 1 811 ? 11.083 29.301 -3.775 1.00 58.84 811 GLY A CA 1
ATOM 6463 C C . GLY A 1 811 ? 11.981 28.079 -3.606 1.00 58.84 811 GLY A C 1
ATOM 6464 O O . GLY A 1 811 ? 11.916 27.156 -4.419 1.00 58.84 811 GLY A O 1
ATOM 6465 N N . TYR A 1 812 ? 12.803 28.046 -2.554 1.00 50.75 812 TYR A N 1
ATOM 6466 C CA . TYR A 1 812 ? 13.596 26.867 -2.182 1.00 50.75 812 TYR A CA 1
ATOM 6467 C C . TYR A 1 812 ? 13.560 26.623 -0.667 1.00 50.75 812 TYR A C 1
ATOM 6469 O O . TYR A 1 812 ? 13.963 27.484 0.113 1.00 50.75 812 TYR A O 1
ATOM 6477 N N . ALA A 1 813 ? 13.142 25.426 -0.254 1.00 62.28 813 ALA A N 1
ATOM 6478 C CA . ALA A 1 813 ? 13.096 25.008 1.145 1.00 62.28 813 ALA A CA 1
ATOM 6479 C C . ALA A 1 813 ? 13.872 23.697 1.350 1.00 62.28 813 ALA A C 1
ATOM 6481 O O . ALA A 1 813 ? 13.802 22.790 0.520 1.00 62.28 813 ALA A O 1
ATOM 6482 N N . GLY A 1 814 ? 14.590 23.587 2.472 1.00 54.50 814 GLY A N 1
ATOM 6483 C CA . GLY A 1 814 ? 15.191 22.325 2.925 1.00 54.50 814 GLY A CA 1
ATOM 6484 C C . GLY A 1 814 ? 16.720 22.239 2.830 1.00 54.50 814 GLY A C 1
ATOM 6485 O O . GLY A 1 814 ? 17.356 22.622 1.848 1.00 54.50 814 GLY A O 1
ATOM 6486 N N . GLY A 1 815 ? 17.337 21.710 3.895 1.00 59.94 815 GLY A N 1
ATOM 6487 C CA . GLY A 1 815 ? 18.782 21.449 3.970 1.00 59.94 815 GLY A CA 1
ATOM 6488 C C . GLY A 1 815 ? 19.679 22.695 4.010 1.00 59.94 815 GLY A C 1
ATOM 6489 O O . GLY A 1 815 ? 20.899 22.575 3.861 1.00 59.94 815 GLY A O 1
ATOM 6490 N N . ILE A 1 816 ? 19.098 23.882 4.202 1.00 72.19 816 ILE A N 1
ATOM 6491 C CA . ILE A 1 816 ? 19.810 25.163 4.268 1.00 72.19 816 ILE A CA 1
ATOM 6492 C C . ILE A 1 816 ? 20.355 25.380 5.683 1.00 72.19 816 ILE A C 1
ATOM 6494 O O . ILE A 1 816 ? 19.648 25.196 6.670 1.00 72.19 816 ILE A O 1
ATOM 6498 N N . ARG A 1 817 ? 21.631 25.748 5.776 1.00 79.75 817 ARG A N 1
ATOM 6499 C CA . ARG A 1 817 ? 22.402 25.969 7.005 1.00 79.75 817 ARG A CA 1
ATOM 6500 C C . ARG A 1 817 ? 23.466 27.044 6.751 1.00 79.75 817 ARG A C 1
ATOM 6502 O O . ARG A 1 817 ? 23.755 27.341 5.587 1.00 79.75 817 ARG A O 1
ATOM 6509 N N . PRO A 1 818 ? 24.160 27.563 7.782 1.00 87.62 818 PRO A N 1
ATOM 6510 C CA . PRO A 1 818 ? 25.155 28.620 7.580 1.00 87.62 818 PRO A CA 1
ATOM 6511 C C . PRO A 1 818 ? 26.207 28.287 6.511 1.00 87.62 818 PRO A C 1
ATOM 6513 O O . PRO A 1 818 ? 26.650 29.150 5.760 1.00 87.62 818 PRO A O 1
ATOM 6516 N N . THR A 1 819 ? 26.592 27.014 6.378 1.00 81.69 819 THR A N 1
ATOM 6517 C CA . THR A 1 819 ? 27.637 26.603 5.432 1.00 81.69 819 THR A CA 1
ATOM 6518 C C . THR A 1 819 ? 27.225 26.612 3.959 1.00 81.69 819 THR A C 1
ATOM 6520 O O . THR A 1 819 ? 28.120 26.653 3.121 1.00 81.69 819 THR A O 1
ATOM 6523 N N . ASN A 1 820 ? 25.930 26.597 3.622 1.00 69.69 820 ASN A N 1
ATOM 6524 C CA . ASN A 1 820 ? 25.452 26.537 2.230 1.00 69.69 820 ASN A CA 1
ATOM 6525 C C . ASN A 1 820 ? 24.411 27.610 1.860 1.00 69.69 820 ASN A C 1
ATOM 6527 O O . ASN A 1 820 ? 24.000 27.663 0.707 1.00 69.69 820 ASN A O 1
ATOM 6531 N N . VAL A 1 821 ? 24.005 28.483 2.788 1.00 75.31 821 VAL A N 1
ATOM 6532 C CA . VAL A 1 821 ? 22.957 29.491 2.542 1.00 75.31 821 VAL A CA 1
ATOM 6533 C C . VAL A 1 821 ? 23.249 30.397 1.335 1.00 75.31 821 VAL A C 1
ATOM 6535 O O . VAL A 1 821 ? 22.355 30.659 0.537 1.00 75.31 821 VAL A O 1
ATOM 6538 N N . VAL A 1 822 ? 24.507 30.805 1.135 1.00 77.50 822 VAL A N 1
ATOM 6539 C CA . VAL A 1 822 ? 24.903 31.684 0.019 1.00 77.50 822 VAL A CA 1
ATOM 6540 C C . VAL A 1 822 ? 24.764 30.973 -1.331 1.00 77.50 822 VAL A C 1
ATOM 6542 O O . VAL A 1 822 ? 24.148 31.513 -2.244 1.00 77.50 822 VAL A O 1
ATOM 6545 N N . SER A 1 823 ? 25.249 29.731 -1.449 1.00 64.38 823 SER A N 1
ATOM 6546 C CA . SER A 1 823 ? 25.168 28.980 -2.710 1.00 64.38 823 SER A CA 1
ATOM 6547 C C . SER A 1 823 ? 23.734 28.588 -3.074 1.00 64.38 823 SER A C 1
ATOM 6549 O O . SER A 1 823 ? 23.394 28.480 -4.256 1.00 64.38 823 SER A O 1
ATOM 6551 N N . VAL A 1 824 ? 22.876 28.398 -2.067 1.00 65.12 824 VAL A N 1
ATOM 6552 C CA . VAL A 1 824 ? 21.442 28.162 -2.257 1.00 65.12 824 VAL A CA 1
ATOM 6553 C C . VAL A 1 824 ? 20.749 29.418 -2.788 1.00 65.12 824 VAL A C 1
ATOM 6555 O O . VAL A 1 824 ? 20.012 29.317 -3.765 1.00 65.12 824 VAL A O 1
ATOM 6558 N N . VAL A 1 825 ? 21.026 30.597 -2.222 1.00 69.19 825 VAL A N 1
ATOM 6559 C CA . VAL A 1 825 ? 20.469 31.876 -2.703 1.00 69.19 825 VAL A CA 1
ATOM 6560 C C . VAL A 1 825 ? 20.929 32.205 -4.119 1.00 69.19 825 VAL A C 1
ATOM 6562 O O . VAL A 1 825 ? 20.108 32.584 -4.950 1.00 69.19 825 VAL A O 1
ATOM 6565 N N . GLU A 1 826 ? 22.205 31.990 -4.437 1.00 73.94 826 GLU A N 1
ATOM 6566 C CA . GLU A 1 826 ? 22.725 32.152 -5.800 1.00 73.94 826 GLU A CA 1
ATOM 6567 C C . GLU A 1 826 ? 22.011 31.218 -6.789 1.00 73.94 826 GLU A C 1
ATOM 6569 O O . GLU A 1 826 ? 21.589 31.639 -7.867 1.00 73.94 826 GLU A O 1
ATOM 6574 N N . SER A 1 827 ? 21.806 29.955 -6.403 1.00 62.88 827 SER A N 1
ATOM 6575 C CA . SER A 1 827 ? 21.104 28.971 -7.234 1.00 62.88 827 SER A CA 1
ATOM 6576 C C . SER A 1 827 ? 19.625 29.320 -7.424 1.00 62.88 827 SER A C 1
ATOM 6578 O O . SER A 1 827 ? 19.106 29.195 -8.535 1.00 62.88 827 SER A O 1
ATOM 6580 N N . ALA A 1 828 ? 18.955 29.785 -6.366 1.00 63.06 828 ALA A N 1
ATOM 6581 C CA . ALA A 1 828 ? 17.558 30.209 -6.403 1.00 63.06 828 ALA A CA 1
ATOM 6582 C C . ALA A 1 828 ? 17.372 31.482 -7.246 1.00 63.06 828 ALA A C 1
ATOM 6584 O O . ALA A 1 828 ? 16.435 31.557 -8.038 1.00 63.06 828 ALA A O 1
ATOM 6585 N N . SER A 1 829 ? 18.307 32.433 -7.165 1.00 62.12 829 SER A N 1
ATOM 6586 C CA . SER A 1 829 ? 18.337 33.627 -8.017 1.00 62.12 829 SER A CA 1
ATOM 6587 C C . SER A 1 829 ? 18.473 33.262 -9.499 1.00 62.12 829 SER A C 1
ATOM 6589 O O . SER A 1 829 ? 17.699 33.734 -10.333 1.00 62.12 829 SER A O 1
ATOM 6591 N N . ILE A 1 830 ? 19.390 32.347 -9.839 1.00 58.00 830 ILE A N 1
ATOM 6592 C CA . ILE A 1 830 ? 19.568 31.861 -11.217 1.00 58.00 830 ILE A CA 1
ATOM 6593 C C . ILE A 1 830 ? 18.302 31.157 -11.724 1.00 58.00 830 ILE A C 1
ATOM 6595 O O . ILE A 1 830 ? 17.877 31.399 -12.854 1.00 58.00 830 ILE A O 1
ATOM 6599 N N . ALA A 1 831 ? 17.681 30.313 -10.896 1.00 51.41 831 ALA A N 1
ATOM 6600 C CA . ALA A 1 831 ? 16.433 29.634 -11.241 1.00 51.41 831 ALA A CA 1
ATOM 6601 C C . ALA A 1 831 ? 15.276 30.627 -11.447 1.00 51.41 831 ALA A C 1
ATOM 6603 O O . ALA A 1 831 ? 14.518 30.503 -12.410 1.00 51.41 831 ALA A O 1
ATOM 6604 N N . CYS A 1 832 ? 15.188 31.649 -10.596 1.00 56.88 832 CYS A N 1
ATOM 6605 C CA . CYS A 1 832 ? 14.219 32.732 -10.709 1.00 56.88 832 CYS A CA 1
ATOM 6606 C C . CYS A 1 832 ? 14.365 33.478 -12.039 1.00 56.88 832 CYS A C 1
ATOM 6608 O O . CYS A 1 832 ? 13.413 33.520 -12.822 1.00 56.88 832 CYS A O 1
ATOM 6610 N N . MET A 1 833 ? 15.575 33.934 -12.370 1.00 57.62 833 MET A N 1
ATOM 6611 C CA . MET A 1 833 ? 15.846 34.617 -13.640 1.00 57.62 833 MET A CA 1
ATOM 6612 C C . MET A 1 833 ? 15.554 33.723 -14.854 1.00 57.62 833 MET A C 1
ATOM 6614 O O . MET A 1 833 ? 14.961 34.179 -15.832 1.00 57.62 833 MET A O 1
ATOM 6618 N N . ALA A 1 834 ? 15.908 32.435 -14.788 1.00 49.94 834 ALA A N 1
ATOM 6619 C CA . ALA A 1 834 ? 15.636 31.473 -15.858 1.00 49.94 834 ALA A CA 1
ATOM 6620 C C . ALA A 1 834 ? 14.132 31.223 -16.074 1.00 49.94 834 ALA A C 1
ATOM 6622 O O . ALA A 1 834 ? 13.708 30.942 -17.194 1.00 49.94 834 ALA A O 1
ATOM 6623 N N . SER A 1 835 ? 13.324 31.356 -15.021 1.00 50.81 835 SER A N 1
ATOM 6624 C CA . SER A 1 835 ? 11.861 31.230 -15.076 1.00 50.81 835 SER A CA 1
ATOM 6625 C C . SER A 1 835 ? 11.135 32.510 -15.528 1.00 50.81 835 SER A C 1
ATOM 6627 O O . SER A 1 835 ? 9.906 32.533 -15.599 1.00 50.81 835 SER A O 1
ATOM 6629 N N . GLY A 1 836 ? 11.877 33.584 -15.830 1.00 55.31 836 GLY A N 1
ATOM 6630 C CA . GLY A 1 836 ? 11.315 34.908 -16.118 1.00 55.31 836 GLY A CA 1
ATOM 6631 C C . GLY A 1 836 ? 10.778 35.633 -14.877 1.00 55.31 836 GLY A C 1
ATOM 6632 O O . GLY A 1 836 ? 10.055 36.622 -15.015 1.00 55.31 836 GLY A O 1
ATOM 6633 N N . GLY A 1 837 ? 11.109 35.133 -13.685 1.00 60.28 837 GLY A N 1
ATOM 6634 C CA . GLY A 1 837 ? 10.823 35.763 -12.405 1.00 60.28 837 GLY A CA 1
ATOM 6635 C C . GLY A 1 837 ? 11.845 36.841 -12.051 1.00 60.28 837 GLY A C 1
ATOM 6636 O O . GLY A 1 837 ? 12.966 36.858 -12.559 1.00 60.28 837 GLY A O 1
ATOM 6637 N N . ASP A 1 838 ? 11.453 37.755 -11.168 1.00 68.69 838 ASP A N 1
ATOM 6638 C CA . ASP A 1 838 ? 12.322 38.814 -10.639 1.00 68.69 838 ASP A CA 1
ATOM 6639 C C . ASP A 1 838 ? 12.454 38.782 -9.109 1.00 68.69 838 ASP A C 1
ATOM 6641 O O . ASP A 1 838 ? 13.159 39.620 -8.537 1.00 68.69 838 ASP A O 1
ATOM 6645 N N . ARG A 1 839 ? 11.786 37.829 -8.446 1.00 71.38 839 ARG A N 1
ATOM 6646 C CA . ARG A 1 839 ? 11.742 37.667 -6.990 1.00 71.38 839 ARG A CA 1
ATOM 6647 C C . ARG A 1 839 ? 11.778 36.201 -6.573 1.00 71.38 839 ARG A C 1
ATOM 6649 O O . ARG A 1 839 ? 11.193 35.346 -7.236 1.00 71.38 839 ARG A O 1
ATOM 6656 N N . PHE A 1 840 ? 12.466 35.905 -5.477 1.00 67.94 840 PHE A N 1
ATOM 6657 C CA . PHE A 1 840 ? 12.567 34.540 -4.958 1.00 67.94 840 PHE A CA 1
ATOM 6658 C C . PHE A 1 840 ? 12.703 34.496 -3.436 1.00 67.94 840 PHE A C 1
ATOM 6660 O O . PHE A 1 840 ? 13.124 35.479 -2.829 1.00 67.94 840 PHE A O 1
ATOM 6667 N N . TRP A 1 841 ? 12.375 33.365 -2.817 1.00 77.75 841 TRP A N 1
ATOM 6668 C CA . TRP A 1 841 ? 12.468 33.167 -1.367 1.00 77.75 841 TRP A CA 1
ATOM 6669 C C . TRP A 1 841 ? 13.225 31.884 -1.006 1.00 77.75 841 TRP A C 1
ATOM 6671 O O . TRP A 1 841 ? 13.339 30.960 -1.814 1.00 77.75 841 TRP A O 1
ATOM 6681 N N . ILE A 1 842 ? 13.757 31.837 0.217 1.00 63.44 842 ILE A N 1
ATOM 6682 C CA . ILE A 1 842 ? 14.390 30.645 0.797 1.00 63.44 842 ILE A CA 1
ATOM 6683 C C . ILE A 1 842 ? 13.798 30.344 2.173 1.00 63.44 842 ILE A C 1
ATOM 6685 O O . ILE A 1 842 ? 13.426 31.280 2.875 1.00 63.44 842 ILE A O 1
ATOM 6689 N N . ASP A 1 843 ? 13.766 29.075 2.576 1.00 75.56 843 ASP A N 1
ATOM 6690 C CA . ASP A 1 843 ? 13.289 28.665 3.903 1.00 75.56 843 ASP A CA 1
ATOM 6691 C C . ASP A 1 843 ? 14.139 27.542 4.533 1.00 75.56 843 ASP A C 1
ATOM 6693 O O . ASP A 1 843 ? 14.560 26.590 3.862 1.00 75.56 843 ASP A O 1
ATOM 6697 N N . MET A 1 844 ? 14.429 27.669 5.832 1.00 79.44 844 MET A N 1
ATOM 6698 C CA . MET A 1 844 ? 15.360 26.809 6.577 1.00 79.44 844 MET A CA 1
ATOM 6699 C C . MET A 1 844 ? 14.696 26.232 7.826 1.00 79.44 844 MET A C 1
ATOM 6701 O O . MET A 1 844 ? 14.113 26.976 8.602 1.00 79.44 844 MET A O 1
ATOM 6705 N N . GLU A 1 845 ? 14.871 24.931 8.071 1.00 73.81 845 GLU A N 1
ATOM 6706 C CA . GLU A 1 845 ? 14.322 24.263 9.261 1.00 73.81 845 GLU A CA 1
ATOM 6707 C C . GLU A 1 845 ? 15.388 23.406 9.960 1.00 73.81 845 GLU A C 1
ATOM 6709 O O . GLU A 1 845 ? 15.987 23.810 10.955 1.00 73.81 845 GLU A O 1
ATOM 6714 N N . SER A 1 846 ? 15.735 22.248 9.397 1.00 72.12 846 SER A N 1
ATOM 6715 C CA . SER A 1 846 ? 16.660 21.305 10.046 1.00 72.12 846 SER A CA 1
ATOM 6716 C C .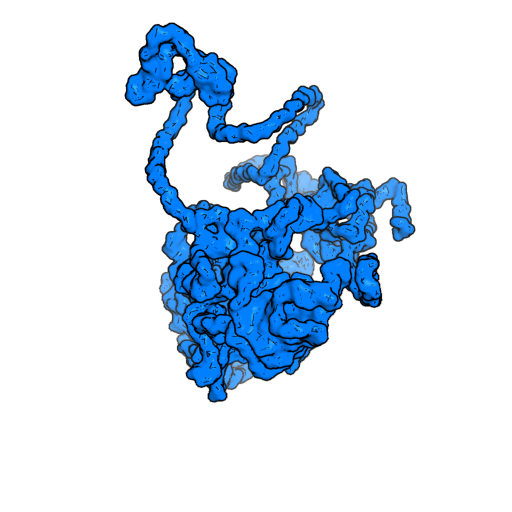 SER A 1 846 ? 18.102 21.815 10.183 1.00 72.12 846 SER A C 1
ATOM 6718 O O . SER A 1 846 ? 18.823 21.420 11.098 1.00 72.12 846 SER A O 1
ATOM 6720 N N . GLY A 1 847 ? 18.552 22.715 9.304 1.00 74.12 847 GLY A N 1
ATOM 6721 C CA . GLY A 1 847 ? 19.926 23.227 9.310 1.00 74.12 847 GLY A CA 1
ATOM 6722 C C . GLY A 1 847 ? 20.219 24.301 10.363 1.00 74.12 847 GLY A C 1
ATOM 6723 O O . GLY A 1 847 ? 21.390 24.636 10.572 1.00 74.12 847 GLY A O 1
ATOM 6724 N N . VAL A 1 848 ? 19.182 24.801 11.044 1.00 77.69 848 VAL A N 1
ATOM 6725 C CA . VAL A 1 848 ? 19.270 25.787 12.134 1.00 77.69 848 VAL A CA 1
ATOM 6726 C C . VAL A 1 848 ? 18.935 25.194 13.508 1.00 77.69 848 VAL A C 1
ATOM 6728 O O . VAL A 1 848 ? 18.815 25.934 14.478 1.00 77.69 848 VAL A O 1
ATOM 6731 N N . ARG A 1 849 ? 18.849 23.862 13.630 1.00 82.19 849 ARG A N 1
ATOM 6732 C CA . ARG A 1 849 ? 18.677 23.164 14.917 1.00 82.19 849 ARG A CA 1
ATOM 6733 C C . ARG A 1 849 ? 19.996 22.641 15.487 1.00 82.19 849 ARG A C 1
ATOM 6735 O O . ARG A 1 849 ? 20.951 22.388 14.740 1.00 82.19 849 ARG A O 1
ATOM 6742 N N . THR A 1 850 ? 20.081 22.516 16.810 1.00 82.88 850 THR A N 1
ATOM 6743 C CA . THR A 1 850 ? 21.263 22.034 17.545 1.00 82.88 850 THR A CA 1
ATOM 6744 C C . THR A 1 850 ? 20.839 21.126 18.692 1.00 82.88 850 THR A C 1
ATOM 6746 O O . THR A 1 850 ? 19.963 21.475 19.470 1.00 82.88 850 THR A O 1
ATOM 6749 N N . THR A 1 851 ? 21.522 19.994 18.860 1.00 82.62 851 THR A N 1
ATOM 6750 C CA . THR A 1 851 ? 21.328 19.113 20.017 1.00 82.62 851 THR A CA 1
ATOM 6751 C C . THR A 1 851 ? 22.141 19.611 21.213 1.00 82.62 851 THR A C 1
ATOM 6753 O O . THR A 1 851 ? 23.359 19.776 21.114 1.00 82.62 851 THR A O 1
ATOM 6756 N N . VAL A 1 852 ? 21.484 19.835 22.351 1.00 78.25 852 VAL A N 1
ATOM 6757 C CA . VAL A 1 852 ? 22.105 20.249 23.618 1.00 78.25 852 VAL A CA 1
ATOM 6758 C C . VAL A 1 852 ? 21.841 19.234 24.728 1.00 78.25 852 VAL A C 1
ATOM 6760 O O . VAL A 1 852 ? 20.825 18.550 24.740 1.00 78.25 852 VAL A O 1
ATOM 6763 N N . LEU A 1 853 ? 22.762 19.138 25.689 1.00 73.94 853 LEU A N 1
ATOM 6764 C CA . LEU A 1 853 ? 22.599 18.307 26.884 1.00 73.94 853 LEU A CA 1
ATOM 6765 C C . LEU A 1 853 ? 22.021 19.151 28.024 1.00 73.94 853 LEU A C 1
ATOM 6767 O O . LEU A 1 853 ? 22.684 20.074 28.504 1.00 73.94 853 LEU A O 1
ATOM 6771 N N . ARG A 1 854 ? 20.813 18.822 28.491 1.00 58.50 854 ARG A N 1
ATOM 6772 C CA . ARG A 1 854 ? 20.139 19.530 29.587 1.00 58.50 854 ARG A CA 1
ATOM 6773 C C . ARG A 1 854 ? 19.980 18.638 30.819 1.00 58.50 854 ARG A C 1
ATOM 6775 O O . ARG A 1 854 ? 19.747 17.434 30.720 1.00 58.50 854 ARG A O 1
ATOM 6782 N N . LYS A 1 855 ? 20.108 19.229 32.012 1.00 54.19 855 LYS A N 1
ATOM 6783 C CA . LYS A 1 855 ? 19.718 18.562 33.265 1.00 54.19 855 LYS A CA 1
ATOM 6784 C C . LYS A 1 855 ? 18.189 18.588 33.392 1.00 54.19 855 LYS A C 1
ATOM 6786 O O . LYS A 1 855 ? 17.618 19.650 33.159 1.00 54.19 855 LYS A O 1
ATOM 6791 N N . PRO A 1 856 ? 17.537 17.481 33.780 1.00 56.41 856 PRO A N 1
ATOM 6792 C CA . PRO A 1 856 ? 16.090 17.458 33.959 1.00 56.41 856 PRO A CA 1
ATOM 6793 C C . PRO A 1 856 ? 15.648 18.461 35.037 1.00 56.41 856 PRO A C 1
ATOM 6795 O O . PRO A 1 856 ? 16.336 18.632 36.048 1.00 56.41 856 PRO A O 1
ATOM 6798 N N . ASP A 1 857 ? 14.506 19.117 34.811 1.00 48.16 857 ASP A N 1
ATOM 6799 C CA . ASP A 1 857 ? 13.882 20.002 35.797 1.00 48.16 857 ASP A CA 1
ATOM 6800 C C . ASP A 1 857 ? 13.481 19.188 37.041 1.00 48.16 857 ASP A C 1
ATOM 6802 O O . ASP A 1 857 ? 12.907 18.101 36.948 1.00 48.16 857 ASP A O 1
ATOM 6806 N N . VAL A 1 858 ? 13.823 19.701 38.224 1.00 47.22 858 VAL A N 1
ATOM 6807 C CA . VAL A 1 858 ? 13.543 19.050 39.509 1.00 47.22 858 VAL A CA 1
ATOM 6808 C C . VAL A 1 858 ? 12.063 19.248 39.853 1.00 47.22 858 VAL A C 1
ATOM 6810 O O . VAL A 1 858 ? 11.677 20.325 40.301 1.00 47.22 858 VAL A O 1
ATOM 6813 N N . ASP A 1 859 ? 11.223 18.225 39.662 1.00 42.56 859 ASP A N 1
ATOM 6814 C CA . ASP A 1 859 ? 9.906 18.167 40.315 1.00 42.56 859 ASP A CA 1
ATOM 6815 C C . ASP A 1 859 ? 10.110 17.584 41.723 1.00 42.56 859 ASP A C 1
ATOM 6817 O O . ASP A 1 859 ? 10.316 16.383 41.906 1.00 42.56 859 ASP A O 1
ATOM 6821 N N . ASP A 1 860 ? 10.115 18.459 42.728 1.00 43.81 860 ASP A N 1
ATOM 6822 C CA . ASP A 1 860 ? 10.508 18.188 44.122 1.00 43.81 860 ASP A CA 1
ATOM 6823 C C . ASP A 1 860 ? 9.485 17.328 44.907 1.00 43.81 860 ASP A C 1
ATOM 6825 O O . ASP A 1 860 ? 9.361 17.419 46.130 1.00 43.81 860 ASP A O 1
ATOM 6829 N N . ARG A 1 861 ? 8.698 16.495 44.214 1.00 47.84 861 ARG A N 1
ATOM 6830 C CA . ARG A 1 861 ? 7.586 15.734 44.804 1.00 47.84 861 ARG A CA 1
ATOM 6831 C C . ARG A 1 861 ? 7.907 14.298 45.208 1.00 47.84 861 ARG A C 1
ATOM 6833 O O . ARG A 1 861 ? 7.173 13.779 46.041 1.00 47.84 861 ARG A O 1
ATOM 6840 N N . ASP A 1 862 ? 8.997 13.700 44.722 1.00 42.72 862 ASP A N 1
ATOM 6841 C CA . ASP A 1 862 ? 9.285 12.274 44.982 1.00 42.72 862 ASP A CA 1
ATOM 6842 C C . ASP A 1 862 ? 10.672 11.950 45.567 1.00 42.72 862 ASP A C 1
ATOM 6844 O O . ASP A 1 862 ? 10.983 10.784 45.795 1.00 42.72 862 ASP A O 1
ATOM 6848 N N . GLY A 1 863 ? 11.512 12.939 45.893 1.00 43.00 863 GLY A N 1
ATOM 6849 C CA . GLY A 1 863 ? 12.737 12.701 46.680 1.00 43.00 863 GLY A CA 1
ATOM 6850 C C . GLY A 1 863 ? 13.760 11.722 46.070 1.00 43.00 863 GLY A C 1
ATOM 6851 O O . GLY A 1 863 ? 14.690 11.305 46.760 1.00 43.00 863 GLY A O 1
ATOM 6852 N N . THR A 1 864 ? 13.626 11.358 44.793 1.00 41.56 864 THR A N 1
ATOM 6853 C CA . THR A 1 864 ? 14.597 10.550 44.046 1.00 41.56 864 THR A CA 1
ATOM 6854 C C . THR A 1 864 ? 15.317 11.405 43.014 1.00 41.56 864 THR A C 1
ATOM 6856 O O . THR A 1 864 ? 14.768 11.749 41.971 1.00 41.56 864 THR A O 1
ATOM 6859 N N . THR A 1 865 ? 16.574 11.731 43.303 1.00 40.09 865 THR A N 1
ATOM 6860 C CA . THR A 1 865 ? 17.467 12.470 42.409 1.00 40.09 865 THR A CA 1
ATOM 6861 C C . THR A 1 865 ? 18.035 11.531 41.339 1.00 40.09 865 THR A C 1
ATOM 6863 O O . THR A 1 865 ? 18.919 10.727 41.628 1.00 40.09 865 THR A O 1
ATOM 6866 N N . THR A 1 866 ? 17.573 11.626 40.091 1.00 47.16 866 THR A N 1
ATOM 6867 C CA . THR A 1 866 ? 18.266 11.034 38.930 1.00 47.16 866 THR A CA 1
ATOM 6868 C C . THR A 1 866 ? 19.086 12.103 38.214 1.00 47.16 866 THR A C 1
ATOM 6870 O O . THR A 1 866 ? 18.540 13.043 37.648 1.00 47.16 866 THR A O 1
ATOM 6873 N N . THR A 1 867 ? 20.412 11.963 38.237 1.00 47.31 867 THR A N 1
ATOM 6874 C CA . THR A 1 867 ? 21.394 12.919 37.690 1.00 47.31 867 THR A CA 1
ATOM 6875 C C . THR A 1 867 ? 21.824 12.609 36.249 1.00 47.31 867 THR A C 1
ATOM 6877 O O . THR A 1 867 ? 22.993 12.790 35.915 1.00 47.31 867 THR A O 1
ATOM 6880 N N . ASN A 1 868 ? 20.925 12.128 35.386 1.00 54.12 868 ASN A N 1
ATOM 6881 C CA . ASN A 1 868 ? 21.273 11.853 33.986 1.00 54.12 868 ASN A CA 1
ATOM 6882 C C . ASN A 1 868 ? 20.905 13.051 33.099 1.00 54.12 868 ASN A C 1
ATOM 6884 O O . ASN A 1 868 ? 19.783 13.546 33.164 1.00 54.12 868 ASN A O 1
ATOM 6888 N N . MET A 1 869 ? 21.872 13.524 32.305 1.00 59.00 869 MET A N 1
ATOM 6889 C CA . MET A 1 869 ? 21.671 14.552 31.275 1.00 59.00 869 MET A CA 1
ATOM 6890 C C . MET A 1 869 ? 20.785 13.980 30.159 1.00 59.00 869 MET A C 1
ATOM 6892 O O . MET A 1 869 ? 20.959 12.821 29.784 1.00 59.00 869 MET A O 1
ATOM 6896 N N . VAL A 1 870 ? 19.863 14.779 29.631 1.00 66.38 870 VAL A N 1
ATOM 6897 C CA . VAL A 1 870 ? 18.986 14.422 28.508 1.00 66.38 870 VAL A CA 1
ATOM 6898 C C . VAL A 1 870 ? 19.413 15.231 27.286 1.00 66.38 870 VAL A C 1
ATOM 6900 O O . VAL A 1 870 ? 19.691 16.424 27.408 1.00 66.38 870 VAL A O 1
ATOM 6903 N N . GLU A 1 871 ? 19.501 14.581 26.127 1.00 72.75 871 GLU A N 1
ATOM 6904 C CA . GLU A 1 871 ? 19.698 15.258 24.842 1.00 72.75 871 GLU A CA 1
ATOM 6905 C C . GLU A 1 871 ? 18.381 15.906 24.397 1.00 72.75 871 GLU A C 1
ATOM 6907 O O . GLU A 1 871 ? 17.349 15.242 24.310 1.00 72.75 871 GLU A O 1
ATOM 6912 N N . GLU A 1 872 ? 18.420 17.209 24.136 1.00 76.06 872 GLU A N 1
ATOM 6913 C CA . GLU A 1 872 ? 17.295 18.028 23.691 1.00 76.06 872 GLU A CA 1
ATOM 6914 C C . GLU A 1 872 ? 17.667 18.675 22.349 1.00 76.06 872 GLU A C 1
ATOM 6916 O O . GLU A 1 872 ? 18.732 19.280 22.220 1.00 76.06 872 GLU A O 1
ATOM 6921 N N . ASP A 1 873 ? 16.822 18.511 21.332 1.00 79.56 873 ASP A N 1
ATOM 6922 C CA . ASP A 1 873 ? 16.960 19.204 20.047 1.00 79.56 873 ASP A CA 1
ATOM 6923 C C . ASP A 1 873 ? 16.317 20.586 20.164 1.00 79.56 873 ASP A C 1
ATOM 6925 O O . ASP A 1 873 ? 15.121 20.678 20.436 1.00 79.56 873 ASP A O 1
ATOM 6929 N N . ILE A 1 874 ? 17.111 21.646 20.005 1.00 78.31 874 ILE A N 1
ATOM 6930 C CA . ILE A 1 874 ? 16.663 23.030 20.178 1.00 78.31 874 ILE A CA 1
ATOM 6931 C C . ILE A 1 874 ? 16.806 23.831 18.888 1.00 78.31 874 ILE A C 1
ATOM 6933 O O . ILE A 1 874 ? 17.728 23.625 18.091 1.00 78.31 874 ILE A O 1
ATOM 6937 N N . PHE A 1 875 ? 15.923 24.809 18.714 1.00 77.88 875 PHE A N 1
ATOM 6938 C CA . PHE A 1 875 ? 16.047 25.807 17.664 1.00 77.88 875 PHE A CA 1
ATOM 6939 C C . PHE A 1 875 ? 17.195 26.783 17.994 1.00 77.88 875 PHE A C 1
ATOM 6941 O O . PHE A 1 875 ? 17.166 27.492 19.004 1.00 77.88 875 PHE A O 1
ATOM 6948 N N . ASP A 1 876 ? 18.248 26.801 17.169 1.00 84.00 876 ASP A N 1
ATOM 6949 C CA . ASP A 1 876 ? 19.492 27.526 17.445 1.00 84.00 876 ASP A CA 1
ATOM 6950 C C . ASP A 1 876 ? 19.500 28.897 16.764 1.00 84.00 876 ASP A C 1
ATOM 6952 O O . ASP A 1 876 ? 19.813 29.063 15.578 1.00 84.00 876 ASP A O 1
ATOM 6956 N N . ILE A 1 877 ? 19.202 29.922 17.563 1.00 80.25 877 ILE A N 1
ATOM 6957 C CA . ILE A 1 877 ? 19.161 31.303 17.086 1.00 80.25 877 ILE A CA 1
ATOM 6958 C C . ILE A 1 877 ? 20.517 31.793 16.563 1.00 80.25 877 ILE A C 1
ATOM 6960 O O . ILE A 1 877 ? 20.564 32.650 15.681 1.00 80.25 877 ILE A O 1
ATOM 6964 N N . SER A 1 878 ? 21.626 31.231 17.053 1.00 82.62 878 SER A N 1
ATOM 6965 C CA . SER A 1 878 ? 22.973 31.621 16.624 1.00 82.62 878 SER A CA 1
ATOM 6966 C C . SER A 1 878 ? 23.216 31.200 15.178 1.00 82.62 878 SER A C 1
ATOM 6968 O O . SER A 1 878 ? 23.753 31.978 14.393 1.00 82.62 878 SER A O 1
ATOM 6970 N N . LYS A 1 879 ? 22.733 30.014 14.786 1.00 85.75 879 LYS A N 1
ATOM 6971 C CA . LYS A 1 879 ? 22.780 29.552 13.391 1.00 85.75 879 LYS A CA 1
ATOM 6972 C C . LYS A 1 879 ? 21.895 30.393 12.473 1.00 85.75 879 LYS A C 1
ATOM 6974 O O . LYS A 1 879 ? 22.268 30.613 11.322 1.00 85.75 879 LYS A O 1
ATOM 6979 N N . CYS A 1 880 ? 20.761 30.890 12.968 1.00 82.75 880 CYS A N 1
ATOM 6980 C CA . CYS A 1 880 ? 19.920 31.825 12.216 1.00 82.75 880 CYS A CA 1
ATOM 6981 C C . CYS A 1 880 ? 20.678 33.134 11.935 1.00 82.75 880 CYS A C 1
ATOM 6983 O O . CYS A 1 880 ? 20.728 33.588 10.792 1.00 82.75 880 CYS A O 1
ATOM 6985 N N . TYR A 1 881 ? 21.347 33.693 12.951 1.00 84.75 881 TYR A N 1
ATOM 6986 C CA . TYR A 1 881 ? 22.214 34.864 12.786 1.00 84.75 881 TYR A CA 1
ATOM 6987 C C . TYR A 1 881 ? 23.379 34.608 11.831 1.00 84.75 881 TYR A C 1
ATOM 6989 O O . TYR A 1 881 ? 23.618 35.434 10.961 1.00 84.75 881 TYR A O 1
ATOM 6997 N N . ASP A 1 882 ? 24.064 33.468 11.928 1.00 85.62 882 ASP A N 1
ATOM 6998 C CA . ASP A 1 882 ? 25.161 33.144 11.012 1.00 85.62 882 ASP A CA 1
ATOM 6999 C C . ASP A 1 882 ? 24.681 33.024 9.553 1.00 85.62 882 ASP A C 1
ATOM 7001 O O . ASP A 1 882 ? 25.428 33.349 8.628 1.00 85.62 882 ASP A O 1
ATOM 7005 N N . CYS A 1 883 ? 23.437 32.586 9.320 1.00 82.94 883 CYS A N 1
ATOM 7006 C CA . CYS A 1 883 ? 22.838 32.612 7.985 1.00 82.94 883 CYS A CA 1
ATOM 7007 C C . CYS A 1 883 ? 22.587 34.048 7.504 1.00 82.94 883 CYS A C 1
ATOM 7009 O O . CYS A 1 883 ? 22.938 34.378 6.374 1.00 82.94 883 CYS A O 1
ATOM 7011 N N . ILE A 1 884 ? 22.017 34.904 8.359 1.00 85.12 884 ILE A N 1
ATOM 7012 C CA . ILE A 1 884 ? 21.751 36.318 8.048 1.00 85.12 884 ILE A CA 1
ATOM 7013 C C . ILE A 1 884 ? 23.060 37.076 7.788 1.00 85.12 884 ILE A C 1
ATOM 7015 O O . ILE A 1 884 ? 23.162 37.772 6.783 1.00 85.12 884 ILE A O 1
ATOM 7019 N N . ASP A 1 885 ? 24.071 36.906 8.642 1.00 85.81 885 ASP A N 1
ATOM 7020 C CA . ASP A 1 885 ? 25.382 37.549 8.512 1.00 85.81 885 ASP A CA 1
ATOM 7021 C C . ASP A 1 885 ? 26.040 37.161 7.184 1.00 85.81 885 ASP A C 1
ATOM 7023 O O . ASP A 1 885 ? 26.485 38.031 6.442 1.00 85.81 885 ASP A O 1
ATOM 7027 N N . ARG A 1 886 ? 26.011 35.876 6.811 1.00 83.25 886 ARG A N 1
ATOM 7028 C CA . ARG A 1 886 ? 26.553 35.419 5.521 1.00 83.25 886 ARG A CA 1
ATOM 7029 C C . ARG A 1 886 ? 25.804 35.982 4.318 1.00 83.25 886 ARG A C 1
ATOM 7031 O O . ARG A 1 886 ? 26.423 36.257 3.294 1.00 83.25 886 ARG A O 1
ATOM 7038 N N . LEU A 1 887 ? 24.488 36.167 4.421 1.00 84.50 887 LEU A N 1
ATOM 7039 C CA . LEU A 1 887 ? 23.703 36.824 3.373 1.00 84.50 887 LEU A CA 1
ATOM 7040 C C . LEU A 1 887 ? 23.992 38.327 3.291 1.00 84.50 887 LEU A C 1
ATOM 7042 O O . LEU A 1 887 ? 24.001 38.880 2.191 1.00 84.50 887 LEU A O 1
ATOM 7046 N N . CYS A 1 888 ? 24.277 38.974 4.422 1.00 83.56 888 CYS A N 1
ATOM 7047 C CA . CYS A 1 888 ? 24.739 40.358 4.465 1.00 83.56 888 CYS A CA 1
ATOM 7048 C C . CYS A 1 888 ? 26.144 40.522 3.869 1.00 83.56 888 CYS A C 1
ATOM 7050 O O . CYS A 1 888 ? 26.365 41.418 3.057 1.00 83.56 888 CYS A O 1
ATOM 7052 N N . GLU A 1 889 ? 27.081 39.636 4.216 1.00 85.06 889 GLU A N 1
ATOM 7053 C CA . GLU A 1 889 ? 28.443 39.600 3.664 1.00 85.06 889 GLU A CA 1
ATOM 7054 C C . GLU A 1 889 ? 28.440 39.374 2.147 1.00 85.06 889 GLU A C 1
ATOM 7056 O O . GLU A 1 889 ? 29.219 39.994 1.424 1.00 85.06 889 GLU A O 1
ATOM 7061 N N . ALA A 1 890 ? 27.535 38.522 1.660 1.00 78.88 890 ALA A N 1
ATOM 7062 C CA . ALA A 1 890 ? 27.343 38.249 0.240 1.00 78.88 890 ALA A CA 1
ATOM 7063 C C . ALA A 1 890 ? 26.513 39.323 -0.497 1.00 78.88 890 ALA A C 1
ATOM 7065 O O . ALA A 1 890 ? 26.313 39.214 -1.703 1.00 78.88 890 ALA A O 1
ATOM 7066 N N . GLY A 1 891 ? 26.036 40.362 0.200 1.00 82.75 891 GLY A N 1
ATOM 7067 C CA . GLY A 1 891 ? 25.325 41.497 -0.399 1.00 82.75 891 GLY A CA 1
ATOM 7068 C C . GLY A 1 891 ? 23.857 41.245 -0.762 1.00 82.75 891 GLY A C 1
ATOM 7069 O O . GLY A 1 891 ? 23.235 42.108 -1.378 1.00 82.75 891 GLY A O 1
ATOM 7070 N N . TRP A 1 892 ? 23.282 40.106 -0.365 1.00 80.69 892 TRP A N 1
ATOM 7071 C CA . TRP A 1 892 ? 21.873 39.767 -0.616 1.00 80.69 892 TRP A CA 1
ATOM 7072 C C . TRP A 1 892 ? 20.908 40.481 0.338 1.00 80.69 892 TRP A C 1
ATOM 7074 O O . TRP A 1 892 ? 19.754 40.725 -0.012 1.00 80.69 892 TRP A O 1
ATOM 7084 N N . ILE A 1 893 ? 21.378 40.824 1.540 1.00 82.38 893 ILE A N 1
ATOM 7085 C CA . ILE A 1 893 ? 20.644 41.580 2.567 1.00 82.38 893 ILE A CA 1
ATOM 7086 C C . ILE A 1 893 ? 21.565 42.693 3.085 1.00 82.38 893 ILE A C 1
ATOM 7088 O O . ILE A 1 893 ? 22.782 42.609 2.973 1.00 82.38 893 ILE A O 1
ATOM 7092 N N . SER A 1 894 ? 21.012 43.783 3.614 1.00 77.88 894 SER A N 1
ATOM 7093 C CA . SER A 1 894 ? 21.805 44.856 4.231 1.00 77.88 894 SER A CA 1
ATOM 7094 C C . SER A 1 894 ? 21.787 44.750 5.752 1.00 77.88 894 SER A C 1
ATOM 7096 O O . SER A 1 894 ? 20.725 44.546 6.342 1.00 77.88 894 SER A O 1
ATOM 7098 N N . HIS A 1 895 ? 22.933 44.978 6.401 1.00 76.44 895 HIS A N 1
ATOM 7099 C CA . HIS A 1 895 ? 22.942 45.227 7.841 1.00 76.44 895 HIS A CA 1
ATOM 7100 C C . HIS A 1 895 ? 22.199 46.537 8.166 1.00 76.44 895 HIS A C 1
ATOM 7102 O O . HIS A 1 895 ? 22.318 47.511 7.413 1.00 76.44 895 HIS A O 1
ATOM 7108 N N . PRO A 1 896 ? 21.487 46.614 9.304 1.00 67.19 896 PRO A N 1
ATOM 7109 C CA . PRO A 1 896 ? 20.882 47.858 9.755 1.00 67.19 896 PRO A CA 1
ATOM 7110 C C . PRO A 1 896 ? 21.968 48.919 9.961 1.00 67.19 896 PRO A C 1
ATOM 7112 O O . PRO A 1 896 ? 22.961 48.693 10.657 1.00 67.19 896 PRO A O 1
ATOM 7115 N N . THR A 1 897 ? 21.795 50.103 9.373 1.00 51.25 897 THR A N 1
ATOM 7116 C CA . THR A 1 897 ? 22.718 51.221 9.588 1.00 51.25 897 THR A CA 1
ATOM 7117 C C . THR A 1 897 ? 22.703 51.641 11.056 1.00 51.25 897 THR A C 1
ATOM 7119 O O . THR A 1 897 ? 21.752 52.267 11.516 1.00 51.25 897 THR A O 1
ATOM 7122 N N . GLY A 1 898 ? 23.788 51.337 11.773 1.00 49.78 898 GLY A N 1
ATOM 7123 C CA . GLY A 1 898 ? 24.081 51.918 13.081 1.00 49.78 898 GLY A CA 1
ATOM 7124 C C . GLY A 1 898 ? 23.581 51.137 14.294 1.00 49.78 898 GLY A C 1
ATOM 7125 O O . GLY A 1 898 ? 22.893 51.705 15.129 1.00 49.78 898 GLY A O 1
ATOM 7126 N N . THR A 1 899 ? 23.969 49.872 14.462 1.00 38.66 899 THR A N 1
ATOM 7127 C CA . THR A 1 899 ? 24.340 49.300 15.776 1.00 38.66 899 THR A CA 1
ATOM 7128 C C . THR A 1 899 ? 24.922 47.905 15.576 1.00 38.66 899 THR A C 1
ATOM 7130 O O . THR A 1 899 ? 24.243 47.006 15.097 1.00 38.66 899 THR A O 1
ATOM 7133 N N . ALA A 1 900 ? 26.176 47.696 15.978 1.00 40.44 900 ALA A N 1
ATOM 7134 C CA . ALA A 1 900 ? 26.672 46.349 16.224 1.00 40.44 900 ALA A CA 1
ATOM 7135 C C . ALA A 1 900 ? 25.898 45.790 17.427 1.00 40.44 900 ALA A C 1
ATOM 7137 O O . ALA A 1 900 ? 26.137 46.195 18.568 1.00 40.44 900 ALA A O 1
ATOM 7138 N N . MET A 1 901 ? 24.935 44.900 17.189 1.00 43.72 901 MET A N 1
ATOM 7139 C CA . MET A 1 901 ? 24.410 44.059 18.260 1.00 43.72 901 MET A CA 1
ATOM 7140 C C . MET A 1 901 ? 25.539 43.121 18.689 1.00 43.72 901 MET A C 1
ATOM 7142 O O . MET A 1 901 ? 25.886 42.173 17.991 1.00 43.72 901 MET A O 1
ATOM 7146 N N . ASN A 1 902 ? 26.165 43.432 19.824 1.00 42.12 902 ASN A N 1
ATOM 7147 C CA . ASN A 1 902 ? 27.134 42.551 20.465 1.00 42.12 902 ASN A CA 1
ATOM 7148 C C . ASN A 1 902 ? 26.500 41.168 20.674 1.00 42.12 902 ASN A C 1
ATOM 7150 O O . ASN A 1 902 ? 25.479 41.074 21.353 1.00 42.12 902 ASN A O 1
ATOM 7154 N N . ARG A 1 903 ? 27.152 40.115 20.159 1.00 42.75 903 ARG A N 1
ATOM 7155 C CA . ARG A 1 903 ? 26.780 38.683 20.244 1.00 42.75 903 ARG A CA 1
ATOM 7156 C C . ARG A 1 903 ? 26.702 38.107 21.683 1.00 42.75 903 ARG A C 1
ATOM 7158 O O . ARG A 1 903 ? 26.834 36.906 21.865 1.00 42.75 903 ARG A O 1
ATOM 7165 N N . GLY A 1 904 ? 26.559 38.936 22.721 1.00 37.88 904 GLY A N 1
ATOM 7166 C CA . GLY A 1 904 ? 26.774 38.552 24.123 1.00 37.88 904 GLY A CA 1
ATOM 7167 C C . GLY A 1 904 ? 25.758 39.078 25.140 1.00 37.88 904 GLY A C 1
ATOM 7168 O O . GLY A 1 904 ? 26.154 39.312 26.281 1.00 37.88 904 GLY A O 1
ATOM 7169 N N . LYS A 1 905 ? 24.492 39.304 24.774 1.00 29.44 905 LYS A N 1
ATOM 7170 C CA . LYS A 1 905 ? 23.426 39.603 25.747 1.00 29.44 905 LYS A CA 1
ATOM 7171 C C . LYS A 1 905 ? 22.175 38.782 25.522 1.00 29.44 905 LYS A C 1
ATOM 7173 O O . LYS A 1 905 ? 21.761 38.694 24.348 1.00 29.44 905 LYS A O 1
#

Radius of gyration: 37.97 Å; chains: 1; bounding box: 100×91×112 Å

Organism: NCBI:txid382380

Sequence (905 aa):
MVSTSKPGGIGAIGSAASRLFHPGDKVREKYPKDAKLHCVNVEITGEGLRRIKNEANMCYLVNIPEVEGECYIAKKCFRVEQGLDMPFESERAPLRRDIPRPLPHGEDRTALFNVVRNVGNGLADEVLELRAQGLEVDDDNEPLDEGAGAPPPLEYNGPHNFTVPMHCPRHECNMIDERGKWAYHHWDEIASMTEFELFRMAFPEDFVKDVIIPRTNDNLGSPLMLGEFYKWLGSRGIPDRKCWWSKEAISPYSGAPFRLNNAMSFTRYLEITAALRFTDVRTPTVERDGYEDRFHEVRKMIDEFNNHYAHSYHPSWLNCLDESMSSWLNKFCPGFMCVPRKPHPFGNEYHSIADGMMSIMWRVKLVEGKDRPKKAGGQWVFPTEFPGYGKTTTTMLEMTKPIHGKGKVMVGDSGFCVREGVVECHKRGVWFQAYVEKRGNWPRGVPGAAIDMYFDDMDLGHCESLVAEHHNIPFLIHCSRDLKYVSKIMSTHGMLETVQDHPTWWKIDGNWKSFKYTEPFSRYARAKHWVNDINNCCHDPIGLEEVWGTKWWAMWQFTFLCSVAEVNAVQSRARGKNEVAEPQLHFHRELARQMIENTLDDPPTPEVAPVQHQPRTNADHALKKRAAFEGEWDLDRRKFKKVTTDYVRLKCRECGKGCRTYCLCYPGRPLCIGCFALHANEPGKAFLQNGIYDYRLVVWPGRVSIYIPTKNCFVLFSSMVNRPPSSSTTAAAAAAAAAAAEARLATVGFCGADDSVNPRLLKMISDNYPLVEWGGTGRSVPGGLWPTDGRFVCSSSNDDDDATTTRSEVGYAGGIRPTNVVSVVESASIACMASGGDRFWIDMESGVRTTVLRKPDVDDRDGTTTTNMVEEDIFDISKCYDCIDRLCEAGWISHPTGTAMNRGK

Secondary structure (DSSP, 8-state):
----PPPPBTT-EEEEEGGGSBSHHHHHHHS-GGG-PEEEEEEEEEEEEEEETTEEEEEEEEE-TT--S-EEEEGGG-EEEE--S-B-GGGSPP--TT-----SS---TT--S-----S-S-HHHHHHHHHHTT-EE--S-SPP---SSPPPPS---SPP-EE-----HHHHTT---PPPEESS--HHHHHH--HHHHHHHHTTHHHIIIIIHHHHHTT-SS---HHHHHHHHHTSS-SSHHHHT--SPPBTTBS-SS--TTT--HHHHHHHHHH--S--SPPP-HHHHS---TTHHHHHHHHHHHHHHHHHEE--SEEEEEEEEEE---TTSTT-EE-TTSSS-EEEEEEEEEESSS--EEEEEE--GGGS-B-TTS-BSS--SSTTS-HHHHHHHHHHGGGTTTT-EEEE-STT--HHHHHHHHHTT-EEEEE---SSSPPTT--HHHHHHHHTTSPTT-EEEEEEEETTEEEEEEEEE-SSSEEEEEES-----EEEEEEEEEEETTEEEEEEEEHHHHHHHHHTTHHHHHHHHHHTTT-HHHHH--S-HHHHHHHHHHHHHHHHHHHHHHHHHTSPPPPHHHHHHHHHHHHHH--TTS--------------------EEE--TTEEEEETTTTEEEE-SSTTPPEEPTTT--EESEEETTEEEEE--HHHHHHHTTPPP-PPPP-----------SS---------------------PPP----HHHHHHHHTS-PPEEEEEEEEEE-TTS-HHHHHHHHHH-TTEEEEEP----TT-PPP-STTEEES---------S---EEEEESS--TTTHHHHHHHHHHHHHHTT-SEEEEEESGGGEEEEEEPPP--TTS-------EEEEEE-HHHHHHHHHHHHHTTSSPPPTT----S--

Foldseek 3Di:
DDDDFDFDDAFFWWKFFLCQKPPNVQSCVPPPPPPSDMQGRKGFHAWDFDDDPHDTATWTFIDGPPGPDIMIGHPVRIGTDGHDDDGDPVSPDPPDDDDDPDDPDPFPLLDQFFDDQPQDPDLPVRVVVCVVVVFAADALQDDAFFDDDDFPDQDPPDDFDWFFFPDWVLVVVVADFFAKDWPPDDLLRLLPDALQVLLPLLALVVLCVVFFQVQLQVQDPDGDDSLLVLLLVLLQLAHPSCLQQDPDDQDPADGDNHHLVVLDHPVVSSSSSNSTANGPDDADDCVPNQKHALCVRCPVVQVSSLVSLLNTMDATLAKEKDKFFLADSDCVHFQWYAHPPAPRGTHWIWTWMARLVFLATNHIDTRRPPSQMDGPVRHGPDDQPDPPGTPLLSVLCVRCVSCFPNQGEYEYECNNPEQNSCVVSVVRNYWYKYWWDARVHTHRPDSQVVVFVVCVPPDAQDWIWRWDDDPNQIKTWIWGDHDPTITTMTTSTFGFDFDPPAKDWDQDPNDIDIDTGGDSVVSNVSGHCSSVVLSVLCPPPHHSLNSSSGPDVSVSVVSSSSSSSSSNSQRSNCSSVVHDRDRSVVSSNSSSVCSSVDCPVPDDDPPPDPPPPDPDDPDDWDKDFDAFQFDAQDPVVRGTDGHPHTPFFAQQPPPGDTGRIDIPSDRRGDHDPVRSVVVNVDPDDDDDDDDDDDDDDDDDDDDDDDDDDDDDDDDDDDDDDDDDDDDDDDPPVVVVVLVPAQAAEQAEEEAAAEPLDDLVVVVVVCVQFVRYAYEYADDDDPPDDRPPDPRYDHPDDPDDDDDDDPFDEFEEEDPDWLVCLLVVVVVRRVVCSVVRHRYYYYYYYPRQKDWDWAFDDDPPPPPDDDGHTDIDIHRHVVRVVSSVVVCCVVVSTPGRPDDDPPPPD

InterPro domains:
  IPR029526 PiggyBac transposable element-derived protein [PF13843] (237-569)

=== Feature glossary ===
A reading guide for the features in this record.

Start from the sequence.

  · Sequence gives the chain of amino acids in standard one-letter code (A=alanine, C=cysteine, …, Y=tyrosine), read N→C. It is the only feature that is directly encoded by the gene; all structural features are derived from the folded form of this sequence.

Fold it, and you get atomic coordinates and the backbone conformation that goes with them.

  · The mmCIF table is the protein's shape written out atom by atom. For each backbone N, Cα, C, and carbonyl O, it records an (x, y, z) coordinate triple in Å plus the residue type, chain letter, and residue number.

  · Backbone dihedral angles. Every residue except chain termini has a φ (preceding-C → N → Cα → C) and a ψ (N → Cα → C → next-N). They are reported in degrees following the IUPAC sign convention. Secondary structure is essentially a statement about which (φ, ψ) basin each residue occupies.

  · DSSP 8-state secondary structure assigns each residue one of H (α-helix), G (3₁₀-helix), I (π-helix), E (extended β-strand), B (isolated β-bridge), T (hydrogen-bonded turn), S (bend), or '-' (coil). The assignment is computed from backbone hydrogen-bond geometry via the Kabsch–Sander algorithm.

  · P-SEA three-state annotation labels each residue as helix, strand, or coil based purely on the geometry of the Cα trace. It serves as a fallback when the full backbone (and thus DSSP) is unavailable.

Summarize the fold with a handful of shape descriptors and a per-residue structural alphabet.

  · Radius of gyration (Rg) is the root-mean-square distance of Cα atoms from their centroid — a single number for overall size and compactness. A globular domain of N residues has Rg ≈ 2.2·N^0.38 Å; an extended or disordered chain has a much larger Rg. The Cα contact count is the number of residue pairs whose Cα atoms are within 8 Å and are more than four positions apart in sequence — a standard proxy for tertiary packing density. The bounding box is the smallest axis-aligned box enclosing all Cα atoms.

  · Foldseek's 3Di representation compresses backbone geometry into a per-residue letter drawn from a learned twenty-state alphabet. It captures the tertiary interaction pattern around each residue — which residues are packed against it in space, regardless of where they are in sequence.

  · Accessible surface area quantifies burial. A residue with SASA near zero is packed into the hydrophobic core; one with SASA >100 Å² sits on the surface. Computed here via the Shrake–Rupley numerical algorithm with a 1.4 Å probe.

Ask how reliable the model is.

  · For AlphaFold models, the B-factor field carries pLDDT — the model's own estimate of local accuracy on a 0–100 scale. Regions with pLDDT<50 should be treated as essentially unmodeled; they often correspond to intrinsically disordered segments.

  · For experimental (PDB) structures, the B-factor (temperature factor) quantifies the positional spread of each atom in the crystal — a combination of thermal vibration and static disorder — in units of Å². High B-factors mark flexible loops or poorly resolved regions; low B-factors mark the rigid, well-ordered core.

  · PAE(i, j) answers: if I align the predicted and true structures on residue i, how far off (in Å) do I expect residue j to be? A block-diagonal PAE matrix with low values on the blocks and high values off-diagonal is the signature of a multi-domain protein with confidently predicted domains but uncertain inter-domain orientation.

Place it in context: what it resembles, what it is annotated as, and how it looks.

  · Structural nearest neighbors (via Foldseek easy-search vs the PDB). Reported per hit: target PDB id, E-value, and alignment TM-score. A TM-score above ~0.5 is the conventional threshold for 'same fold'.

  · Functional annotations link the protein to curated databases. InterPro entries identify conserved domains and families by matching the sequence against member-database signatures (Pfam, PROSITE, CDD, …). Gene Ontology (GO) terms describe molecular function, biological process, and cellular component in a controlled vocabulary. CATH places the structure in a hierarchical fold classification (Class/Architecture/Topology/Homologous-superfamily). The organism is the source species.

  · Plot images: a contact map (which residues are close in 3D, as an N×N binary image), a Ramachandran scatter (backbone torsion angles, revealing secondary-structure composition at a glance), and — for AlphaFold structures — a PAE heatmap (pairwise prediction confidence).

  · Structure images are PyMOL renders from six orthogonal camera directions. Cartoon representation draws helices as coils and strands as arrows; sticks shows the backbone as bonds; surface shows the solvent-excluded envelope. Rainbow coloring maps sequence position to hue (blue→red, N→C); chain coloring assigns a distinct color per polypeptide.